Protein AF-A0A0L0LH20-F1 (afdb_monomer_lite)

Radius of gyration: 30.02 Å; chains: 1; bounding box: 72×71×84 Å

Sequence (945 aa):
MALTNNLKPQVDLPVWEWCRFAPTASVALSAFATADDGSARHIYYISASTFYRYDTYADSWQQLATPNVAPLTTLALRYTGYRGYHGRILSAGATSVQIGGLRGNTLNGKTIRILSGSGIGQDRVLTSTGETVHDMGVITGTTTLTLADSTKKWKFNQWSGYTVGITFGTDATQYKKILYNDTTTLYIGDANLQPHDPWNNQAFAAVAPYAVPVTTAGSQAHYQILSMSYSVAAWDTTPDYRSNYTTATGGLYLISSSASAPFFTLQYYDIIHDSWQTKTCNQGLLAAALGTDCTFERLAKTGTAFLSSTATAGAARTLTDTVQTMTVDRYSNYRLLITGGTGVGQSRRIICNTATVFTLNKAWDTNPDNTSTYEIWGDYDKAFLAGGAAGAMYQYSPSNDFWMQGSSFDDGVVANIAVKMNGWEALGVTTGARIAAGVTAVNATPTAGGTGYLVGDILTCSVGGTGARVIVTAIAPTGIVSTIELVASGTVTGFTTGTGKATTGGTGSGCTIEITSIGATCLITTASASWFKTGDSVTFSGCSDGAYNAAHTILGAGSTTTFDVATSAAGSMAASNSQSTTVIVDPTKSWTVNEHVGKLVHLSVAGTAPTAQIRWITANTATTLTVATIVAGVNGTSKYAIYDSKVFGTDNQFKPANQQNWGHASGGSTTTLADSSKSWVVNSWAGYKLRIESGTGFASGIISITSNTATTLTYTTQSFTPDATTHYEIADSWGLMTAASTTTVTETATKNWTVNMWAGKRIRISGGTSPGQEVSITSNTATVLTTATLTLPDTTSTYAILGIPARGAGTQLLWIWGNTDATTKGKYVLLPRGGASNSADLYDVTTARWLYGYFFSPQAETFTTGSMYAYDGVNTIYMQKDATGRVMAYDFSTNAITTLGTIPYGHSTAIIGNRMEIIETTDGLKYLYMMRHTGSEVWRMLIFF

Foldseek 3Di:
DQDPPPDDPPVDAWDWDFFAFFPDAFAQEKFWEDDQQQADQWIWIDHFFWIWIAGNVVSDIDTFDTALDTFDQFKAKYKALQFFDKFFWAFADQFKTKAQDDPDCLQAQWKKAWQWAWQHLDIKGWHFDDKDFPDKDFFQDDDLFKTFDPVFQDDWLPQARHKKWKQALVRDIAIAGFNIDDGTMTTQADLLCCQFCVNRRATHRCDPPDHTFDNDPPRTIMMTTMMTMTTIHGGPTIGGRLIMIGISQMKMWMKHADQDPVGIWIKMGRPSNSGIGTFADERQQAPGHFHLFKAKFFFGPDDDFLDKDFFAAWDFFKTFAPVFQDDKLLQQQWKKAFNDDWLHNDMFGFNIDDRTMTGGLGTRPTIDHRGTIMTIGHPRQWMKMDFRQDLFIKIAGPVRSDIDQFAFRDKAAFELKWKDFHTGHIFHWPWKFKAFWFQQDWDQAWLWQFFQFDFSKKKWQPPFAADWIKGQHDADPRRRGGGIATAARHDYYTDDFAHFRAIDTGRGHDTIITRHDIGIKIKIFTPDFASDAQQGWMAMFQFPDCQRRGIWGWRHNNGRGITMTGTPDPGITDGPDFFDQFKTFARVFQDDWQLLAQWKKWKFFTRRRTHIAIFGFHTDHRTMTTTHGDDTRDHRRIMMTTRHQAGQQFDFLDDDPQAAQKDFFAWFAQFKTFAPSHQHDWFQQAQWWKAFSDDWCRSQHIWGFHTDHRGMTGGPGGPTIGHRGGIMGIQQFKGFFPAWDQFKTFRDPTAAHDWFPLAQWKKAWCGAPSHNDIWGFHIDGRGMTGTHTDDTGDRRIIMGIHDDGHAANQKYWAQLQAEPPSSCHRQWIWIQRAPFAQFIWIQGSSVSHIDGPLGAPVNPATAYFQKAWEDVSYFWIWIDHHQAQWIWIQGNVVSYIDTSDGDPDGADHGHRYHFWYWRADPSGWIKIKGDGNSTRIIIIITDPD

pLDDT: mean 92.13, std 6.25, range [41.53, 98.62]

Structure (mmCIF, N/CA/C/O backbone):
data_AF-A0A0L0LH20-F1
#
_entry.id   AF-A0A0L0LH20-F1
#
loop_
_atom_site.group_PDB
_atom_site.id
_atom_site.type_symbol
_atom_site.label_atom_id
_atom_site.label_alt_id
_atom_site.label_comp_id
_atom_site.label_asym_id
_atom_site.label_entity_id
_atom_site.label_seq_id
_atom_site.pdbx_PDB_ins_code
_atom_site.Cartn_x
_atom_site.Cartn_y
_atom_site.Cartn_z
_atom_site.occupancy
_atom_site.B_iso_or_equiv
_atom_site.auth_seq_id
_atom_site.auth_comp_id
_atom_site.auth_asym_id
_atom_site.auth_atom_id
_atom_site.pdbx_PDB_model_num
ATOM 1 N N . MET A 1 1 ? 29.656 -22.292 18.994 1.00 41.53 1 MET A N 1
ATOM 2 C CA . MET A 1 1 ? 30.964 -22.756 18.485 1.00 41.53 1 MET A CA 1
ATOM 3 C C . MET A 1 1 ? 30.906 -22.561 16.982 1.00 41.53 1 MET A C 1
ATOM 5 O O . MET A 1 1 ? 29.973 -23.086 16.394 1.00 41.53 1 MET A O 1
ATOM 9 N N . ALA A 1 2 ? 31.766 -21.729 16.390 1.00 43.09 2 ALA A N 1
ATOM 10 C CA . ALA A 1 2 ? 31.794 -21.596 14.934 1.00 43.09 2 ALA A CA 1
ATOM 11 C C . ALA A 1 2 ? 32.262 -22.939 14.362 1.00 43.09 2 ALA A C 1
ATOM 13 O O . ALA A 1 2 ? 33.359 -23.394 14.684 1.00 43.09 2 ALA A O 1
ATOM 14 N N . LEU A 1 3 ? 31.387 -23.620 13.628 1.00 52.62 3 LEU A N 1
ATOM 15 C CA . LEU A 1 3 ? 31.713 -24.878 12.974 1.00 52.62 3 LEU A CA 1
ATOM 16 C C . LEU A 1 3 ? 32.497 -24.510 11.713 1.00 52.62 3 LEU A C 1
ATOM 18 O O . LEU A 1 3 ? 31.976 -23.842 10.826 1.00 52.62 3 LEU A O 1
ATOM 22 N N . THR A 1 4 ? 33.781 -24.858 11.663 1.00 62.38 4 THR A N 1
ATOM 23 C CA . THR A 1 4 ? 34.586 -24.640 10.458 1.00 62.38 4 THR A CA 1
ATOM 24 C C . THR A 1 4 ? 34.098 -25.601 9.380 1.00 62.38 4 THR A C 1
ATOM 26 O O . THR A 1 4 ? 34.187 -26.817 9.561 1.00 62.38 4 THR A O 1
ATOM 29 N N . ASN A 1 5 ? 33.587 -25.068 8.267 1.00 66.19 5 ASN A N 1
ATOM 30 C CA . ASN A 1 5 ? 33.241 -25.873 7.102 1.00 66.19 5 ASN A CA 1
ATOM 31 C C . ASN A 1 5 ? 34.510 -26.567 6.572 1.00 66.19 5 ASN A C 1
ATOM 33 O O . ASN A 1 5 ? 35.421 -25.919 6.057 1.00 66.19 5 ASN A O 1
ATOM 37 N N . ASN A 1 6 ? 34.574 -27.888 6.735 1.00 76.06 6 ASN A N 1
ATOM 38 C CA . ASN A 1 6 ? 35.697 -28.715 6.296 1.00 76.06 6 ASN A CA 1
ATOM 39 C C . ASN A 1 6 ? 35.443 -29.407 4.953 1.00 76.06 6 ASN A C 1
ATOM 41 O O . ASN A 1 6 ? 36.307 -30.171 4.516 1.00 76.06 6 ASN A O 1
ATOM 45 N N . LEU A 1 7 ? 34.297 -29.143 4.317 1.00 73.81 7 LEU A N 1
ATOM 46 C CA . LEU A 1 7 ? 33.928 -29.760 3.053 1.00 73.81 7 LEU A CA 1
ATOM 47 C C . LEU A 1 7 ? 34.969 -29.428 1.977 1.00 73.81 7 LEU A C 1
ATOM 49 O O . LEU A 1 7 ? 35.481 -28.304 1.901 1.00 73.81 7 LEU A O 1
ATOM 53 N N . LYS A 1 8 ? 35.322 -30.421 1.161 1.00 74.75 8 LYS A N 1
ATOM 54 C CA . LYS A 1 8 ? 36.336 -30.306 0.111 1.00 74.75 8 LYS A CA 1
ATOM 55 C C . LYS A 1 8 ? 35.695 -30.486 -1.265 1.00 74.75 8 LYS A C 1
ATOM 57 O O . LYS A 1 8 ? 35.028 -31.498 -1.486 1.00 74.75 8 LYS A O 1
ATOM 62 N N . PRO A 1 9 ? 35.942 -29.563 -2.220 1.00 68.44 9 PRO A N 1
ATOM 63 C CA . PRO A 1 9 ? 35.519 -29.744 -3.605 1.00 68.44 9 PRO A CA 1
ATOM 64 C C . PRO A 1 9 ? 35.945 -31.116 -4.142 1.00 68.44 9 PRO A C 1
ATOM 66 O O . PRO A 1 9 ? 37.032 -31.590 -3.817 1.00 68.44 9 PRO A O 1
ATOM 69 N N . GLN A 1 10 ? 35.096 -31.733 -4.968 1.00 71.56 10 GLN A N 1
ATOM 70 C CA . GLN A 1 10 ? 35.241 -33.092 -5.525 1.00 71.56 10 GLN A CA 1
ATOM 71 C C . GLN A 1 10 ? 35.118 -34.254 -4.525 1.00 71.56 10 GLN A C 1
ATOM 73 O O . GLN A 1 10 ? 34.737 -35.344 -4.947 1.00 71.56 10 GLN A O 1
ATOM 78 N N . VAL A 1 11 ? 35.421 -34.051 -3.239 1.00 79.38 11 VAL A N 1
ATOM 79 C CA . VAL A 1 11 ? 35.280 -35.086 -2.198 1.00 79.38 11 VAL A CA 1
ATOM 80 C C . VAL A 1 11 ? 33.849 -35.107 -1.677 1.00 79.38 11 VAL A C 1
ATOM 82 O O . VAL A 1 11 ? 33.208 -36.155 -1.666 1.00 79.38 11 VAL A O 1
ATOM 85 N N . ASP A 1 12 ? 33.339 -33.935 -1.308 1.00 76.38 12 ASP A N 1
ATOM 86 C CA . ASP A 1 12 ? 31.957 -33.740 -0.903 1.00 76.38 12 ASP A CA 1
ATOM 87 C C . ASP A 1 12 ? 31.170 -33.266 -2.127 1.00 76.38 12 ASP A C 1
ATOM 89 O O . ASP A 1 12 ? 31.408 -32.180 -2.663 1.00 76.38 12 ASP A O 1
ATOM 93 N N . LEU A 1 13 ? 30.280 -34.126 -2.628 1.00 76.44 13 LEU A N 1
ATOM 94 C CA . LEU A 1 13 ? 29.498 -33.862 -3.834 1.00 76.44 13 LEU A CA 1
ATOM 95 C C . LEU A 1 13 ? 28.078 -33.403 -3.479 1.00 76.44 13 LEU A C 1
ATOM 97 O O . LEU A 1 13 ? 27.484 -33.927 -2.534 1.00 76.44 13 LEU A O 1
ATOM 101 N N . PRO A 1 14 ? 27.490 -32.474 -4.252 1.00 78.12 14 PRO A N 1
ATOM 102 C CA . PRO A 1 14 ? 26.087 -32.112 -4.102 1.00 78.12 14 PRO A CA 1
ATOM 103 C C . PRO A 1 14 ? 25.209 -33.283 -4.549 1.00 78.12 14 PRO A C 1
ATOM 105 O O . PRO A 1 14 ? 25.172 -33.640 -5.726 1.00 78.12 14 PRO A O 1
ATOM 108 N N . VAL A 1 15 ? 24.520 -33.903 -3.590 1.00 87.81 15 VAL A N 1
ATOM 109 C CA . VAL A 1 15 ? 23.591 -35.016 -3.824 1.00 87.81 15 VAL A CA 1
ATOM 110 C C . VAL A 1 15 ? 22.188 -34.600 -3.396 1.00 87.81 15 VAL A C 1
ATOM 112 O O . VAL A 1 15 ? 22.007 -33.932 -2.379 1.00 87.81 15 VAL A O 1
ATOM 115 N N . TRP A 1 16 ? 21.189 -34.999 -4.184 1.00 91.25 16 TRP A N 1
ATOM 116 C CA . TRP A 1 16 ? 19.785 -34.813 -3.835 1.00 91.25 16 TRP A CA 1
ATOM 117 C C . TRP A 1 16 ? 19.363 -35.793 -2.739 1.00 91.25 16 TRP A C 1
ATOM 119 O O . TRP A 1 16 ? 19.392 -37.010 -2.928 1.00 91.25 16 TRP A O 1
ATOM 129 N N . GLU A 1 17 ? 18.919 -35.247 -1.616 1.00 93.12 17 GLU A N 1
ATOM 130 C CA . GLU A 1 17 ? 18.390 -35.977 -0.470 1.00 93.12 17 GLU A CA 1
ATOM 131 C C . GLU A 1 17 ? 16.865 -35.919 -0.455 1.00 93.12 17 GLU A C 1
ATOM 133 O O . GLU A 1 17 ? 16.260 -34.921 -0.850 1.00 93.12 17 GLU A O 1
ATOM 138 N N . TRP A 1 18 ? 16.236 -36.983 0.037 1.00 93.12 18 TRP A N 1
ATOM 139 C CA . TRP A 1 18 ? 14.794 -37.022 0.244 1.00 93.12 18 TRP A CA 1
ATOM 140 C C . TRP A 1 18 ? 14.378 -36.254 1.496 1.00 93.12 18 TRP A C 1
ATOM 142 O O . TRP A 1 18 ? 14.985 -36.402 2.554 1.00 93.12 18 TRP A O 1
ATOM 152 N N . CYS A 1 19 ? 13.288 -35.503 1.374 1.00 95.19 19 CYS A N 1
ATOM 153 C CA . CYS A 1 19 ? 12.557 -34.912 2.488 1.00 95.19 19 CYS A CA 1
ATOM 154 C C . CYS A 1 19 ? 11.201 -35.609 2.670 1.00 95.19 19 CYS A C 1
ATOM 156 O O . CYS A 1 19 ? 10.738 -36.357 1.799 1.00 95.19 19 CYS A O 1
ATOM 158 N N . ARG A 1 20 ? 10.518 -35.338 3.785 1.00 95.62 20 ARG A N 1
ATOM 159 C CA . ARG A 1 20 ? 9.153 -35.803 4.032 1.00 95.62 20 ARG A CA 1
ATOM 160 C C . ARG A 1 20 ? 8.215 -35.297 2.942 1.00 95.62 20 ARG A C 1
ATOM 162 O O . ARG A 1 20 ? 8.147 -34.106 2.641 1.00 95.62 20 ARG A O 1
ATOM 169 N N . PHE A 1 21 ? 7.427 -36.219 2.399 1.00 93.94 21 PHE A N 1
ATOM 170 C CA . PHE A 1 21 ? 6.508 -35.928 1.304 1.00 93.94 21 PHE A CA 1
ATOM 171 C C . PHE A 1 21 ? 5.425 -34.958 1.773 1.00 93.94 21 PHE A C 1
ATOM 173 O O . PHE A 1 21 ? 4.965 -35.039 2.916 1.00 93.94 21 PHE A O 1
ATOM 180 N N . ALA A 1 22 ? 5.013 -34.056 0.885 1.00 93.00 22 ALA A N 1
ATOM 181 C CA . ALA A 1 22 ? 3.930 -33.132 1.173 1.00 93.00 22 ALA A CA 1
ATOM 182 C C . ALA A 1 22 ? 2.626 -33.904 1.464 1.00 93.00 22 ALA A C 1
ATOM 184 O O . ALA A 1 22 ? 2.304 -34.852 0.744 1.00 93.00 22 ALA A O 1
ATOM 185 N N . PRO A 1 23 ? 1.845 -33.508 2.483 1.00 92.88 23 PRO A N 1
ATOM 186 C CA . PRO A 1 23 ? 0.663 -34.242 2.938 1.00 92.88 23 PRO A CA 1
ATOM 187 C C . PRO A 1 23 ? -0.578 -33.978 2.066 1.00 92.88 23 PRO A C 1
ATOM 189 O O . PRO A 1 23 ? -1.704 -34.029 2.557 1.00 92.88 23 PRO A O 1
ATOM 192 N N . THR A 1 24 ? -0.398 -33.653 0.784 1.00 87.69 24 THR A N 1
ATOM 193 C CA . THR A 1 24 ? -1.486 -33.322 -0.141 1.00 87.69 24 THR A CA 1
ATOM 194 C C . THR A 1 24 ? -1.328 -34.024 -1.479 1.00 87.69 24 THR A C 1
ATOM 196 O O . THR A 1 24 ? -0.227 -34.383 -1.899 1.00 87.69 24 THR A O 1
ATOM 199 N N . ALA A 1 25 ? -2.459 -34.232 -2.154 1.00 81.75 25 ALA A N 1
ATOM 200 C CA . ALA A 1 25 ? -2.469 -34.722 -3.524 1.00 81.75 25 ALA A CA 1
ATOM 201 C C . ALA A 1 25 ? -1.890 -33.673 -4.488 1.00 81.75 25 ALA A C 1
ATOM 203 O O . ALA A 1 25 ? -1.870 -32.476 -4.200 1.00 81.75 25 ALA A O 1
ATOM 204 N N . SER A 1 26 ? -1.451 -34.130 -5.661 1.00 79.94 26 SER A N 1
ATOM 205 C CA . SER A 1 26 ? -0.950 -33.236 -6.701 1.00 79.94 26 SER A CA 1
ATOM 206 C C . SER A 1 26 ? -2.050 -32.301 -7.215 1.00 79.94 26 SER A C 1
ATOM 208 O O . SER A 1 26 ? -3.171 -32.730 -7.489 1.00 79.94 26 SER A O 1
ATOM 210 N N . VAL A 1 27 ? -1.706 -31.023 -7.374 1.00 87.88 27 VAL A N 1
ATOM 211 C CA . VAL A 1 27 ? -2.591 -29.959 -7.864 1.00 87.88 27 VAL A CA 1
ATOM 212 C C . VAL A 1 27 ? -1.896 -29.149 -8.955 1.00 87.88 27 VAL A C 1
ATOM 214 O O . VAL A 1 27 ? -0.673 -29.083 -8.999 1.00 87.88 27 VAL A O 1
ATOM 217 N N . ALA A 1 28 ? -2.663 -28.478 -9.815 1.00 88.75 28 ALA A N 1
ATOM 218 C CA . ALA A 1 28 ? -2.108 -27.656 -10.896 1.00 88.75 28 ALA A CA 1
ATOM 219 C C . ALA A 1 28 ? -1.498 -26.319 -10.426 1.00 88.75 28 ALA A C 1
ATOM 221 O O . ALA A 1 28 ? -0.714 -25.723 -11.164 1.00 88.75 28 ALA A O 1
ATOM 222 N N . LEU A 1 29 ? -1.862 -25.849 -9.225 1.00 92.62 29 LEU A N 1
ATOM 223 C CA . LEU A 1 29 ? -1.445 -24.565 -8.658 1.00 92.62 29 LEU A CA 1
ATOM 224 C C . LEU A 1 29 ? -0.810 -24.786 -7.287 1.00 92.62 29 LEU A C 1
ATOM 226 O O . LEU A 1 29 ? -1.507 -25.139 -6.331 1.00 92.62 29 LEU A O 1
ATOM 230 N N . SER A 1 30 ? 0.499 -24.576 -7.175 1.00 93.94 30 SER A N 1
ATOM 231 C CA . SER A 1 30 ? 1.174 -24.662 -5.878 1.00 93.94 30 SER A CA 1
ATOM 232 C C . SER A 1 30 ? 2.500 -23.908 -5.848 1.00 93.94 30 SER A C 1
ATOM 234 O O . SER A 1 30 ? 3.179 -23.803 -6.866 1.00 93.94 30 SER A O 1
ATOM 236 N N . ALA A 1 31 ? 2.875 -23.375 -4.683 1.00 94.88 31 ALA A N 1
ATOM 237 C CA . ALA A 1 31 ? 4.133 -22.646 -4.518 1.00 94.88 31 ALA A CA 1
ATOM 238 C C . ALA A 1 31 ? 4.737 -22.802 -3.127 1.00 94.88 31 ALA A C 1
ATOM 240 O O . ALA A 1 31 ? 4.026 -23.008 -2.140 1.00 94.88 31 ALA A O 1
ATOM 241 N N . PHE A 1 32 ? 6.056 -22.650 -3.088 1.00 95.69 32 PHE A N 1
ATOM 242 C CA . PHE A 1 32 ? 6.844 -22.428 -1.894 1.00 95.69 32 PHE A CA 1
ATOM 243 C C . PHE A 1 32 ? 7.118 -20.942 -1.670 1.00 95.69 32 PHE A C 1
ATOM 245 O O . PHE A 1 32 ? 6.997 -20.122 -2.580 1.00 95.69 32 PHE A O 1
ATOM 252 N N . ALA A 1 33 ? 7.455 -20.616 -0.425 1.00 95.19 33 ALA A N 1
ATOM 253 C CA . ALA A 1 33 ? 8.088 -19.363 -0.051 1.00 95.19 33 ALA A CA 1
ATOM 254 C C . ALA A 1 33 ? 8.866 -19.534 1.260 1.00 95.19 33 ALA A C 1
ATOM 256 O O . ALA A 1 33 ? 8.417 -20.226 2.179 1.00 95.19 33 ALA A O 1
ATOM 257 N N . THR A 1 34 ? 9.997 -18.845 1.370 1.00 94.31 34 THR A N 1
ATOM 258 C CA . THR A 1 34 ? 10.797 -18.723 2.596 1.00 94.31 34 THR A CA 1
ATOM 259 C C . THR A 1 34 ? 11.465 -17.343 2.662 1.00 94.31 34 THR A C 1
ATOM 261 O O . THR A 1 34 ? 11.226 -16.507 1.790 1.00 94.31 34 THR A O 1
ATOM 264 N N . ALA A 1 35 ? 12.237 -17.062 3.715 1.00 90.81 35 ALA A N 1
ATOM 265 C CA . ALA A 1 35 ? 12.988 -15.815 3.844 1.00 90.81 35 ALA A CA 1
ATOM 266 C C . ALA A 1 35 ? 13.986 -15.613 2.696 1.00 90.81 35 ALA A C 1
ATOM 268 O O . ALA A 1 35 ? 14.621 -16.564 2.256 1.00 90.81 35 ALA A O 1
ATOM 269 N N . ASP A 1 36 ? 14.139 -14.365 2.236 1.00 85.69 36 ASP A N 1
ATOM 270 C CA . ASP A 1 36 ? 14.944 -14.047 1.040 1.00 85.69 36 ASP A CA 1
ATOM 271 C C . ASP A 1 36 ? 16.440 -14.322 1.230 1.00 85.69 36 ASP A C 1
ATOM 273 O O . ASP A 1 36 ? 17.169 -14.474 0.257 1.00 85.69 36 ASP A O 1
ATOM 277 N N . ASP A 1 37 ? 16.901 -14.322 2.479 1.00 83.75 37 ASP A N 1
ATOM 278 C CA . ASP A 1 37 ? 18.267 -14.649 2.886 1.00 83.75 37 ASP A CA 1
ATOM 279 C C . ASP A 1 37 ? 18.418 -16.124 3.294 1.00 83.75 37 ASP A C 1
ATOM 281 O O . ASP A 1 37 ? 19.467 -16.525 3.780 1.00 83.75 37 ASP A O 1
ATOM 285 N N . GLY A 1 38 ? 17.362 -16.930 3.150 1.00 85.88 38 GLY A N 1
ATOM 286 C CA . GLY A 1 38 ? 17.336 -18.329 3.566 1.00 85.88 38 GLY A CA 1
ATOM 287 C C . GLY A 1 38 ? 17.327 -18.547 5.083 1.00 85.88 38 GLY A C 1
ATOM 288 O O . GLY A 1 38 ? 17.258 -19.694 5.511 1.00 85.88 38 GLY A O 1
ATOM 289 N N . SER A 1 39 ? 17.337 -17.496 5.910 1.00 87.38 39 SER A N 1
ATOM 290 C CA . SER A 1 39 ? 17.505 -17.602 7.372 1.00 87.38 39 SER A CA 1
ATOM 291 C C . SER A 1 39 ? 16.315 -18.231 8.109 1.00 87.38 39 SER A C 1
ATOM 293 O O . SER A 1 39 ? 16.407 -18.592 9.288 1.00 87.38 39 SER A O 1
ATOM 295 N N . ALA A 1 40 ? 15.159 -18.345 7.451 1.00 86.00 40 ALA A N 1
ATOM 296 C CA . ALA A 1 40 ? 13.963 -18.902 8.062 1.00 86.00 40 ALA A CA 1
ATOM 297 C C . ALA A 1 40 ? 14.033 -20.431 8.149 1.00 86.00 40 ALA A C 1
ATOM 299 O O . ALA A 1 40 ? 14.237 -21.126 7.164 1.00 86.00 40 ALA A O 1
ATOM 300 N N . ARG A 1 41 ? 13.705 -20.970 9.328 1.00 90.12 41 ARG A N 1
ATOM 301 C CA . ARG A 1 41 ? 13.588 -22.421 9.567 1.00 90.12 41 ARG A CA 1
ATOM 302 C C . ARG A 1 41 ? 12.503 -23.114 8.728 1.00 90.12 41 ARG A C 1
ATOM 304 O O . ARG A 1 41 ? 12.563 -24.328 8.544 1.00 90.12 41 ARG A O 1
ATOM 311 N N . HIS A 1 42 ? 11.480 -22.388 8.283 1.00 94.69 42 HIS A N 1
ATOM 312 C CA . HIS A 1 42 ? 10.292 -22.987 7.672 1.00 94.69 42 HIS A CA 1
ATOM 313 C C . HIS A 1 42 ? 10.163 -22.619 6.200 1.00 94.69 42 HIS A C 1
ATOM 315 O O . HIS A 1 42 ? 10.309 -21.452 5.847 1.00 94.69 42 HIS A O 1
ATOM 321 N N . ILE A 1 43 ? 9.766 -23.597 5.385 1.00 96.56 43 ILE A N 1
ATOM 322 C CA . ILE A 1 43 ? 9.261 -23.364 4.030 1.00 96.56 43 ILE A CA 1
ATOM 323 C C . ILE A 1 43 ? 7.737 -23.392 4.098 1.00 96.56 43 ILE A C 1
ATOM 325 O O . ILE A 1 43 ? 7.148 -24.348 4.599 1.00 96.56 43 ILE A O 1
ATOM 329 N N . TYR A 1 44 ? 7.083 -22.355 3.597 1.00 96.94 44 TYR 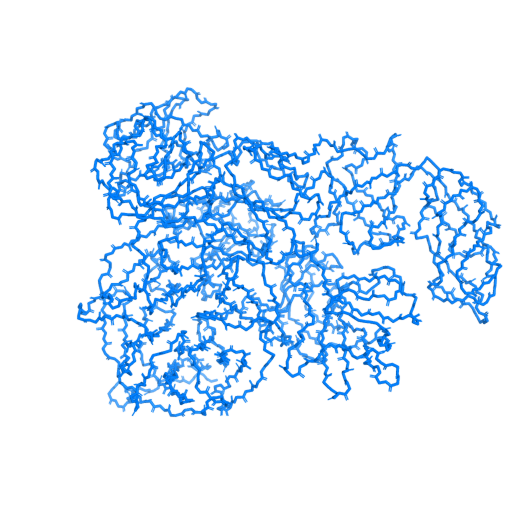A N 1
ATOM 330 C CA . TYR A 1 44 ? 5.628 -22.314 3.497 1.00 96.94 44 TYR A CA 1
ATOM 331 C C . TYR A 1 44 ? 5.189 -22.882 2.160 1.00 96.94 44 TYR A C 1
ATOM 333 O O . TYR A 1 44 ? 5.805 -22.591 1.140 1.00 96.94 44 TYR A O 1
ATOM 341 N N . TYR A 1 45 ? 4.119 -23.669 2.162 1.00 96.00 45 TYR A N 1
ATOM 342 C CA . TYR A 1 45 ? 3.614 -24.364 0.988 1.00 96.00 45 TYR A CA 1
ATOM 343 C C . TYR A 1 45 ? 2.118 -24.145 0.843 1.00 96.00 45 TYR A C 1
ATOM 345 O O . TYR A 1 45 ? 1.339 -24.499 1.730 1.00 96.00 45 TYR A O 1
ATOM 353 N N . ILE A 1 46 ? 1.721 -23.599 -0.301 1.00 94.69 46 ILE A N 1
ATOM 354 C CA . ILE A 1 46 ? 0.322 -23.544 -0.711 1.00 94.69 46 ILE A CA 1
ATOM 355 C C . ILE A 1 46 ? 0.060 -24.574 -1.808 1.00 94.69 46 ILE A C 1
ATOM 357 O O . ILE A 1 46 ? 0.801 -24.650 -2.789 1.00 94.69 46 ILE A O 1
ATOM 361 N N . SER A 1 47 ? -1.007 -25.351 -1.638 1.00 92.56 47 SER A N 1
ATOM 362 C CA . SER A 1 47 ? -1.488 -26.359 -2.583 1.00 92.56 47 SER A CA 1
ATOM 363 C C . SER A 1 47 ? -2.974 -26.126 -2.830 1.00 92.56 47 SER A C 1
ATOM 365 O O . SER A 1 47 ? -3.813 -26.455 -1.985 1.00 92.56 47 SER A O 1
ATOM 367 N N . ALA A 1 48 ? -3.297 -25.489 -3.961 1.00 88.81 48 ALA A N 1
ATOM 368 C CA . ALA A 1 48 ? -4.617 -24.917 -4.216 1.00 88.81 48 ALA A CA 1
ATOM 369 C C . ALA A 1 48 ? -5.099 -24.082 -3.009 1.00 88.81 48 ALA A C 1
ATOM 371 O O . ALA A 1 48 ? -4.495 -23.060 -2.700 1.00 88.81 48 ALA A O 1
ATOM 372 N N . SER A 1 49 ? -6.150 -24.508 -2.304 1.00 87.81 49 SER A N 1
ATOM 373 C CA . SER A 1 49 ? -6.685 -23.820 -1.120 1.00 87.81 49 SER A CA 1
ATOM 374 C C . SER A 1 49 ? -6.022 -24.218 0.203 1.00 87.81 49 SER A C 1
ATOM 376 O O . SER A 1 49 ? -6.236 -23.551 1.210 1.00 87.81 49 SER A O 1
ATOM 378 N N . THR A 1 50 ? -5.243 -25.299 0.238 1.00 91.44 50 THR A N 1
ATOM 379 C CA . THR A 1 50 ? -4.635 -25.812 1.475 1.00 91.44 50 THR A CA 1
ATOM 380 C C . THR A 1 50 ? -3.267 -25.182 1.725 1.00 91.44 50 THR A C 1
ATOM 382 O O . THR A 1 50 ? -2.505 -24.953 0.784 1.00 91.44 50 THR A O 1
ATOM 385 N N . PHE A 1 51 ? -2.951 -24.888 2.989 1.00 94.06 51 PHE A N 1
ATOM 386 C CA . PHE A 1 51 ? -1.729 -24.182 3.369 1.00 94.06 51 PHE A CA 1
ATOM 387 C C . PHE A 1 51 ? -0.992 -24.904 4.495 1.00 94.06 51 PHE A C 1
ATOM 389 O O . PHE A 1 51 ? -1.597 -25.345 5.474 1.00 94.06 51 PHE A O 1
ATOM 396 N N . TYR A 1 52 ? 0.322 -25.034 4.340 1.00 95.12 52 TYR A N 1
ATOM 397 C CA . TYR A 1 52 ? 1.190 -25.765 5.251 1.00 95.12 52 TYR A CA 1
ATOM 398 C C . TYR A 1 52 ? 2.488 -25.004 5.489 1.00 95.12 52 TYR A C 1
ATOM 400 O O . TYR A 1 52 ? 2.919 -24.186 4.674 1.00 95.12 52 TYR A O 1
ATOM 408 N N . ARG A 1 53 ? 3.164 -25.354 6.578 1.00 95.88 53 ARG A N 1
ATOM 409 C CA . ARG A 1 53 ? 4.598 -25.121 6.739 1.00 95.88 53 ARG A CA 1
ATOM 410 C C . ARG A 1 53 ? 5.335 -26.446 6.846 1.00 95.88 53 ARG A C 1
ATOM 412 O O . ARG A 1 53 ? 4.860 -27.372 7.502 1.00 95.88 53 ARG A O 1
ATOM 419 N N . TYR A 1 54 ? 6.498 -26.498 6.224 1.00 97.12 54 TYR A N 1
ATOM 420 C CA . TYR A 1 54 ? 7.483 -27.551 6.364 1.00 97.12 54 TYR A CA 1
ATOM 421 C C . TYR A 1 54 ? 8.582 -27.082 7.313 1.00 97.12 54 TYR A C 1
ATOM 423 O O . TYR A 1 54 ? 9.174 -26.019 7.114 1.00 97.12 54 TYR A O 1
ATOM 431 N N . ASP A 1 55 ? 8.832 -27.859 8.358 1.00 96.00 55 ASP A N 1
ATOM 432 C CA . ASP A 1 55 ? 9.920 -27.631 9.298 1.00 96.00 55 ASP A CA 1
ATOM 433 C C . ASP A 1 55 ? 11.187 -28.328 8.799 1.00 96.00 55 ASP A C 1
ATOM 435 O O . ASP A 1 55 ? 11.282 -29.556 8.825 1.00 96.00 55 ASP A O 1
ATOM 439 N N . THR A 1 56 ? 12.174 -27.535 8.377 1.00 93.62 56 THR A N 1
ATOM 440 C CA . THR A 1 56 ? 13.439 -28.053 7.833 1.00 93.62 56 THR A CA 1
ATOM 441 C C . THR A 1 56 ? 14.301 -28.765 8.875 1.00 93.62 56 THR A C 1
ATOM 443 O O . THR A 1 56 ? 15.205 -29.510 8.503 1.00 93.62 56 THR A O 1
ATOM 446 N N . TYR A 1 57 ? 14.032 -28.564 10.171 1.00 92.00 57 TYR A N 1
ATOM 447 C CA . TYR A 1 57 ? 14.791 -29.192 11.255 1.00 92.00 57 TYR A CA 1
ATOM 448 C C . TYR A 1 57 ? 14.170 -30.524 11.659 1.00 92.00 57 TYR A C 1
ATOM 450 O O . TYR A 1 57 ? 14.882 -31.488 11.920 1.00 92.00 57 TYR A O 1
ATOM 458 N N . ALA A 1 58 ? 12.839 -30.564 11.740 1.00 94.00 58 ALA A N 1
ATOM 459 C CA . ALA A 1 58 ? 12.103 -31.747 12.173 1.00 94.00 58 ALA A CA 1
ATOM 460 C C . ALA A 1 58 ? 11.691 -32.672 11.017 1.00 94.00 58 ALA A C 1
ATOM 462 O O . ALA A 1 58 ? 11.146 -33.740 11.287 1.00 94.00 58 ALA A O 1
ATOM 463 N N . ASP A 1 59 ? 11.899 -32.261 9.760 1.00 94.19 59 ASP A N 1
ATOM 464 C CA . ASP A 1 59 ? 11.455 -32.987 8.561 1.00 94.19 59 ASP A CA 1
ATOM 465 C C . ASP A 1 59 ? 9.962 -33.372 8.647 1.00 94.19 59 ASP A C 1
ATOM 467 O O . ASP A 1 59 ? 9.542 -34.536 8.577 1.00 94.19 59 ASP A O 1
ATOM 471 N N . SER A 1 60 ? 9.127 -32.364 8.915 1.00 96.06 60 SER A N 1
ATOM 472 C CA . SER A 1 60 ? 7.701 -32.564 9.179 1.00 96.06 60 SER A CA 1
ATOM 473 C C . SER A 1 60 ? 6.837 -31.424 8.655 1.00 96.06 60 SER A C 1
ATOM 475 O O . SER A 1 60 ? 7.290 -30.293 8.476 1.00 96.06 60 SER A O 1
ATOM 477 N N . TRP A 1 61 ? 5.569 -31.745 8.406 1.00 96.12 61 TRP A N 1
ATOM 478 C CA . TRP A 1 61 ? 4.570 -30.818 7.895 1.00 96.12 61 TRP A CA 1
ATOM 479 C C . TRP A 1 61 ? 3.555 -30.468 8.973 1.00 96.12 61 TRP A C 1
ATOM 481 O O . TRP A 1 61 ? 3.067 -31.342 9.688 1.00 96.12 61 TRP A O 1
ATOM 491 N N . GLN A 1 62 ? 3.182 -29.195 9.025 1.00 94.81 62 GLN A N 1
ATOM 492 C CA . GLN A 1 62 ? 2.081 -28.707 9.840 1.00 94.81 62 GLN A CA 1
ATOM 493 C C . GLN A 1 62 ? 1.101 -27.936 8.962 1.00 94.81 62 GLN A C 1
ATOM 495 O O . GLN A 1 62 ? 1.501 -27.032 8.227 1.00 94.81 62 GLN A O 1
ATOM 500 N N . GLN A 1 63 ? -0.180 -28.286 9.056 1.00 92.25 63 GLN A N 1
ATOM 501 C CA . GLN A 1 63 ? -1.250 -27.530 8.416 1.00 92.25 63 GLN A CA 1
ATOM 502 C C . GLN A 1 63 ? -1.475 -26.204 9.148 1.00 92.25 63 GLN A C 1
ATOM 504 O O . GLN A 1 63 ? -1.430 -26.153 10.377 1.00 92.25 63 GLN A O 1
ATOM 509 N N . LEU A 1 64 ? -1.697 -25.149 8.372 1.00 91.62 64 LEU A N 1
ATOM 510 C CA . LEU A 1 64 ? -1.960 -23.787 8.825 1.00 91.62 64 LEU A CA 1
ATOM 511 C C . LEU A 1 64 ? -3.348 -23.342 8.350 1.00 91.62 64 LEU A C 1
ATOM 513 O O . LEU A 1 64 ? -4.011 -24.051 7.582 1.00 91.62 64 LEU A O 1
ATOM 517 N N . ALA A 1 65 ? -3.783 -22.157 8.772 1.00 88.12 65 ALA A N 1
ATOM 518 C CA . ALA A 1 65 ? -5.006 -21.554 8.268 1.00 88.12 65 ALA A CA 1
ATOM 519 C C . ALA A 1 65 ? -4.959 -21.407 6.739 1.00 88.12 65 ALA A C 1
ATOM 521 O O . ALA A 1 65 ? -3.961 -20.978 6.153 1.00 88.12 65 ALA A O 1
ATOM 522 N N . THR A 1 66 ? -6.061 -21.750 6.078 1.00 88.25 66 THR A N 1
ATOM 523 C CA . THR A 1 66 ? -6.201 -21.619 4.625 1.00 88.25 66 THR A CA 1
ATOM 524 C C . THR A 1 66 ? -6.536 -20.179 4.226 1.00 88.25 66 THR A C 1
ATOM 526 O O . THR A 1 66 ? -7.197 -19.484 5.003 1.00 88.25 66 THR A O 1
ATOM 529 N N . PRO A 1 67 ? -6.150 -19.722 3.019 1.00 90.62 67 PRO A N 1
ATOM 530 C CA . PRO A 1 67 ? -6.514 -18.397 2.521 1.00 90.62 67 PRO A CA 1
ATOM 531 C C . PRO A 1 67 ? -8.028 -18.163 2.495 1.00 90.62 67 PRO A C 1
ATOM 533 O O . PRO A 1 67 ? -8.800 -19.081 2.214 1.00 90.62 67 PRO A O 1
ATOM 536 N N . ASN A 1 68 ? -8.452 -16.917 2.717 1.00 86.94 68 ASN A N 1
ATOM 537 C CA . ASN A 1 68 ? -9.864 -16.519 2.642 1.00 86.94 68 ASN A CA 1
ATOM 538 C C . ASN A 1 68 ? -10.428 -16.684 1.223 1.00 86.94 68 ASN A C 1
ATOM 540 O O . ASN A 1 68 ? -11.607 -16.984 1.056 1.00 86.94 68 ASN A O 1
ATOM 544 N N . VAL A 1 69 ? -9.585 -16.476 0.208 1.00 89.12 69 VAL A N 1
ATOM 545 C CA . VAL A 1 69 ? -9.906 -16.676 -1.208 1.00 89.12 69 VAL A CA 1
ATOM 546 C C . VAL A 1 69 ? -8.964 -17.730 -1.778 1.00 89.12 69 VAL A C 1
ATOM 548 O O . VAL A 1 69 ? -7.743 -17.566 -1.741 1.00 89.12 69 VAL A O 1
ATOM 551 N N . ALA A 1 70 ? -9.519 -18.818 -2.308 1.00 90.88 70 ALA A N 1
ATOM 552 C CA . ALA A 1 70 ? -8.725 -19.873 -2.926 1.00 90.88 70 ALA A CA 1
ATOM 553 C C . ALA A 1 70 ? -8.027 -19.364 -4.207 1.00 90.88 70 ALA A C 1
ATOM 555 O O . ALA A 1 70 ? -8.666 -18.675 -5.007 1.00 90.88 70 ALA A O 1
ATOM 556 N N . PRO A 1 71 ? -6.748 -19.715 -4.435 1.00 93.31 71 PRO A N 1
ATOM 557 C CA . PRO A 1 71 ? -6.065 -19.422 -5.686 1.00 93.31 71 PRO A CA 1
ATOM 558 C C . PRO A 1 71 ? -6.766 -19.991 -6.927 1.00 93.31 71 PRO A C 1
ATOM 560 O O . PRO A 1 71 ? -7.312 -21.094 -6.901 1.00 93.31 71 PRO A O 1
ATOM 563 N N . LEU A 1 72 ? -6.674 -19.260 -8.037 1.00 93.75 72 LEU A N 1
ATOM 564 C CA . LEU A 1 72 ? -7.282 -19.559 -9.331 1.00 93.75 72 LEU A CA 1
ATOM 565 C C . LEU A 1 72 ? -6.313 -19.186 -10.462 1.00 93.75 72 LEU A C 1
ATOM 567 O O . LEU A 1 72 ? -5.738 -18.099 -10.426 1.00 93.75 72 LEU A O 1
ATOM 571 N N . THR A 1 73 ? -6.187 -20.037 -11.491 1.00 93.62 73 THR A N 1
ATOM 572 C CA . THR A 1 73 ? -5.362 -19.901 -12.726 1.00 93.62 73 THR A CA 1
ATOM 573 C C . THR A 1 73 ? -3.850 -19.769 -12.528 1.00 93.62 73 THR A C 1
ATOM 575 O O . THR A 1 73 ? -3.070 -20.348 -13.278 1.00 93.62 73 THR A O 1
ATOM 578 N N . THR A 1 74 ? -3.422 -19.006 -11.534 1.00 93.31 74 THR A N 1
ATOM 579 C CA . THR A 1 74 ? -2.042 -18.639 -11.258 1.00 93.31 74 THR A CA 1
ATOM 580 C C . THR A 1 74 ? -1.904 -18.314 -9.782 1.00 93.31 74 THR A C 1
ATOM 582 O O . THR A 1 74 ? -2.873 -17.903 -9.139 1.00 93.31 74 THR A O 1
ATOM 585 N N . LEU A 1 75 ? -0.702 -18.485 -9.241 1.00 93.69 75 LEU A N 1
ATOM 586 C CA . LEU A 1 75 ? -0.383 -17.983 -7.917 1.00 93.69 75 LEU A CA 1
ATOM 587 C C . LEU A 1 75 ? 1.083 -17.588 -7.807 1.00 93.69 75 LEU A C 1
ATOM 589 O O . LEU A 1 75 ? 1.955 -18.189 -8.435 1.00 93.69 75 LEU A O 1
ATOM 593 N N . ALA A 1 76 ? 1.344 -16.593 -6.967 1.00 93.88 76 ALA A N 1
ATOM 594 C CA . ALA A 1 76 ? 2.685 -16.224 -6.544 1.00 93.88 76 ALA A CA 1
ATOM 595 C C . ALA A 1 76 ? 2.683 -15.999 -5.031 1.00 93.88 76 ALA A C 1
ATOM 597 O O . ALA A 1 76 ? 1.861 -15.239 -4.513 1.00 93.88 76 ALA A O 1
ATOM 598 N N . LEU A 1 77 ? 3.599 -16.678 -4.339 1.00 94.56 77 LEU A N 1
ATOM 599 C CA . LEU A 1 77 ? 3.760 -16.618 -2.892 1.00 94.56 77 LEU A CA 1
ATOM 600 C C . LEU A 1 77 ? 5.115 -15.977 -2.569 1.00 94.56 77 LEU A C 1
ATOM 602 O O . LEU A 1 77 ? 6.139 -16.364 -3.136 1.00 94.56 77 LEU A O 1
ATOM 606 N N . ARG A 1 78 ? 5.130 -14.987 -1.674 1.00 94.00 78 ARG A N 1
ATOM 607 C CA . ARG A 1 78 ? 6.363 -14.328 -1.213 1.00 94.00 78 ARG A CA 1
ATOM 608 C C . ARG A 1 78 ? 6.320 -14.110 0.289 1.00 94.00 78 ARG A C 1
ATOM 610 O O . ARG A 1 78 ? 5.392 -13.483 0.787 1.00 94.00 78 ARG A O 1
ATOM 617 N N . TYR A 1 79 ? 7.333 -14.598 1.003 1.00 93.44 79 TYR A N 1
ATOM 618 C CA . TYR A 1 79 ? 7.546 -14.329 2.434 1.00 93.44 79 TYR A CA 1
ATOM 619 C C . TYR A 1 79 ? 7.742 -12.831 2.689 1.00 93.44 79 TYR A C 1
ATOM 621 O O . TYR A 1 79 ? 7.881 -12.114 1.723 1.00 93.44 79 TYR A O 1
ATOM 629 N N . THR A 1 80 ? 7.774 -12.329 3.924 1.00 91.00 80 THR A N 1
ATOM 630 C CA . THR A 1 80 ? 8.395 -11.058 4.337 1.00 91.00 80 THR A CA 1
ATOM 631 C C . THR A 1 80 ? 8.759 -11.112 5.815 1.00 91.00 80 THR A C 1
ATOM 633 O O . THR A 1 80 ? 7.914 -11.463 6.624 1.00 91.00 80 THR A O 1
ATOM 636 N N . GLY A 1 81 ? 9.997 -10.762 6.184 1.00 87.00 81 GLY A N 1
ATOM 637 C CA . GLY A 1 81 ? 10.441 -10.738 7.591 1.00 87.00 81 GLY A CA 1
ATOM 638 C C . GLY A 1 81 ? 10.207 -9.397 8.296 1.00 87.00 81 GLY A C 1
ATOM 639 O O . GLY A 1 81 ? 10.201 -9.315 9.520 1.00 87.00 81 GLY A O 1
ATOM 640 N N . TYR A 1 82 ? 9.980 -8.330 7.525 1.00 82.56 82 TYR A N 1
ATOM 641 C CA . TYR A 1 82 ? 9.859 -6.960 8.039 1.00 82.56 82 TYR A CA 1
ATOM 642 C C . TYR A 1 82 ? 8.494 -6.666 8.689 1.00 82.56 82 TYR A C 1
ATOM 644 O O . TYR A 1 82 ? 8.333 -5.665 9.384 1.00 82.56 82 TYR A O 1
ATOM 652 N N . ARG A 1 83 ? 7.493 -7.516 8.441 1.00 86.50 83 ARG A N 1
ATOM 653 C CA . ARG A 1 83 ? 6.113 -7.355 8.915 1.00 86.50 83 ARG A CA 1
ATOM 654 C C . ARG A 1 83 ? 5.653 -8.605 9.645 1.00 86.50 83 ARG A C 1
ATOM 656 O O . ARG A 1 83 ? 6.245 -9.661 9.476 1.00 86.50 83 ARG A O 1
ATOM 663 N N . GLY A 1 84 ? 4.591 -8.480 10.428 1.00 89.94 84 GLY A N 1
ATOM 664 C CA . GLY A 1 84 ? 4.009 -9.586 11.179 1.00 89.94 84 GLY A CA 1
ATOM 665 C C . GLY A 1 84 ? 2.699 -9.157 11.819 1.00 89.94 84 GLY A C 1
ATOM 666 O O . GLY A 1 84 ? 1.866 -8.535 11.156 1.00 89.94 84 GLY A O 1
ATOM 667 N N . TYR A 1 85 ? 2.552 -9.418 13.113 1.00 91.81 85 TYR A N 1
ATOM 668 C CA . TYR A 1 85 ? 1.383 -8.994 13.881 1.00 91.81 85 TYR A CA 1
ATOM 669 C C . TYR A 1 85 ? 1.331 -7.483 14.087 1.00 91.81 85 TYR A C 1
ATOM 671 O O . TYR A 1 85 ? 2.239 -6.912 14.690 1.00 91.81 85 TYR A O 1
ATOM 679 N N . HIS A 1 86 ? 0.257 -6.863 13.596 1.00 92.00 86 HIS A N 1
ATOM 680 C CA . HIS A 1 86 ? -0.042 -5.436 13.750 1.00 92.00 86 HIS A CA 1
ATOM 681 C C . HIS A 1 86 ? -1.077 -5.206 14.849 1.00 92.00 86 HIS A C 1
ATOM 683 O O . HIS A 1 86 ? -1.902 -6.078 15.113 1.00 92.00 86 HIS A O 1
ATOM 689 N N . GLY A 1 87 ? -1.095 -4.022 15.442 1.00 91.31 87 GLY A N 1
ATOM 690 C CA . GLY A 1 87 ? -2.148 -3.654 16.376 1.00 91.31 87 GLY A CA 1
ATOM 691 C C . GLY A 1 87 ? -1.974 -2.249 16.922 1.00 91.31 87 GLY A C 1
ATOM 692 O O . GLY A 1 87 ? -1.101 -1.493 16.489 1.00 91.31 87 GLY A O 1
ATOM 693 N N . ARG A 1 88 ? -2.816 -1.925 17.898 1.00 90.50 88 ARG A N 1
ATOM 694 C CA . ARG A 1 88 ? -2.772 -0.668 18.642 1.00 90.50 88 ARG A CA 1
ATOM 695 C C . ARG A 1 88 ? -2.236 -0.927 20.035 1.00 90.50 88 ARG A C 1
ATOM 697 O O . ARG A 1 88 ? -2.542 -1.955 20.644 1.00 90.50 88 ARG A O 1
ATOM 704 N N . ILE A 1 89 ? -1.442 0.007 20.534 1.00 94.19 89 ILE A N 1
ATOM 705 C CA . ILE A 1 89 ? -1.097 0.026 21.950 1.00 94.19 89 ILE A CA 1
ATOM 706 C C . ILE A 1 89 ? -2.384 0.280 22.743 1.00 94.19 89 ILE A C 1
ATOM 708 O O . ILE A 1 89 ? -3.230 1.066 22.329 1.00 94.19 89 ILE A O 1
ATOM 712 N N . LEU A 1 90 ? -2.562 -0.420 23.862 1.00 94.81 90 LEU A N 1
ATOM 713 C CA . LEU A 1 90 ? -3.683 -0.188 24.778 1.00 94.81 90 LEU A CA 1
ATOM 714 C C . LEU A 1 90 ? -3.262 0.766 25.895 1.00 94.81 90 LEU A C 1
ATOM 716 O O . LEU A 1 90 ? -3.991 1.688 26.251 1.00 94.81 90 LEU A O 1
ATOM 720 N N . SER A 1 91 ? -2.061 0.548 26.429 1.00 94.88 91 SER A N 1
ATOM 721 C CA . SER A 1 91 ? -1.395 1.406 27.405 1.00 94.88 91 SER A CA 1
ATOM 722 C C . SER A 1 91 ? 0.106 1.091 27.435 1.00 94.88 91 SER A C 1
ATOM 724 O O . SER A 1 91 ? 0.534 0.025 26.981 1.00 94.88 91 SER A O 1
ATOM 726 N N . ALA A 1 92 ? 0.922 2.001 27.965 1.00 97.12 92 ALA A N 1
ATOM 727 C CA . ALA A 1 92 ? 2.326 1.726 28.251 1.00 97.12 92 ALA A CA 1
ATOM 728 C C . ALA A 1 92 ? 2.810 2.533 29.461 1.00 97.12 92 ALA A C 1
ATOM 730 O O . ALA A 1 92 ? 2.320 3.629 29.736 1.00 97.12 92 ALA A O 1
ATOM 731 N N . GLY A 1 93 ? 3.782 1.973 30.177 1.00 96.94 93 GLY A N 1
ATOM 732 C CA . GLY A 1 93 ? 4.602 2.678 31.158 1.00 96.94 93 GLY A CA 1
ATOM 733 C C . GLY A 1 93 ? 6.028 2.838 30.636 1.00 96.94 93 GLY A C 1
ATOM 734 O O . GLY A 1 93 ? 6.336 2.423 29.523 1.00 96.94 93 GLY A O 1
ATOM 735 N N . ALA A 1 94 ? 6.933 3.387 31.449 1.00 96.56 94 ALA A N 1
ATOM 736 C CA . ALA A 1 94 ? 8.326 3.589 31.036 1.00 96.56 94 ALA A CA 1
ATOM 737 C C . ALA A 1 94 ? 9.025 2.285 30.594 1.00 96.56 94 ALA A C 1
ATOM 739 O O . ALA A 1 94 ? 9.811 2.314 29.655 1.00 96.56 94 ALA A O 1
ATOM 740 N N . THR A 1 95 ? 8.719 1.151 31.237 1.00 97.44 95 THR A N 1
ATOM 741 C CA . THR A 1 95 ? 9.336 -0.175 31.003 1.00 97.44 95 THR A CA 1
ATOM 742 C C . THR A 1 95 ? 8.305 -1.285 30.763 1.00 97.44 95 THR A C 1
ATOM 744 O O . THR A 1 95 ? 8.597 -2.478 30.904 1.00 97.44 95 THR A O 1
ATOM 747 N N . SER A 1 96 ? 7.070 -0.915 30.424 1.00 96.81 96 SER A N 1
ATOM 748 C CA . SER A 1 96 ? 5.977 -1.859 30.191 1.00 96.81 96 SER A CA 1
ATOM 749 C C . SER A 1 96 ? 5.110 -1.435 29.017 1.00 96.81 96 SER A C 1
ATOM 751 O O . SER A 1 96 ? 5.025 -0.255 28.683 1.00 96.81 96 SER A O 1
ATOM 753 N N . VAL A 1 97 ? 4.455 -2.404 28.387 1.00 96.94 97 VAL A N 1
ATOM 754 C CA . VAL A 1 97 ? 3.492 -2.160 27.313 1.00 96.94 97 VAL A CA 1
ATOM 755 C C . VAL A 1 97 ? 2.372 -3.192 27.369 1.00 96.94 97 VAL A C 1
ATOM 757 O O . VAL A 1 97 ? 2.619 -4.372 27.623 1.00 96.94 97 VAL A O 1
ATOM 760 N N . GLN A 1 98 ? 1.141 -2.747 27.133 1.00 96.12 98 GLN A N 1
ATOM 761 C CA . GLN A 1 98 ? -0.045 -3.590 27.048 1.00 96.12 98 GLN A CA 1
ATOM 762 C C . GLN A 1 98 ? -0.642 -3.495 25.643 1.00 96.12 98 GLN A C 1
ATOM 764 O O . GLN A 1 98 ? -0.865 -2.399 25.121 1.00 96.12 98 GLN A O 1
ATOM 769 N N . ILE A 1 99 ? -0.912 -4.647 25.031 1.00 94.88 99 ILE A N 1
ATOM 770 C CA . ILE A 1 99 ? -1.427 -4.761 23.658 1.00 94.88 99 ILE A CA 1
ATOM 771 C C . ILE A 1 99 ? -2.556 -5.792 23.571 1.00 94.88 99 ILE A C 1
ATOM 773 O O . ILE A 1 99 ? -2.691 -6.660 24.440 1.00 94.88 99 ILE A O 1
ATOM 777 N N . GLY A 1 100 ? -3.351 -5.729 22.499 1.00 89.81 100 GLY A N 1
ATOM 778 C CA . GLY A 1 100 ? -4.245 -6.818 22.100 1.00 89.81 100 GLY A CA 1
ATOM 779 C C . GLY A 1 100 ? -3.420 -8.036 21.685 1.00 89.81 100 GLY A C 1
ATOM 780 O O . GLY A 1 100 ? -3.039 -8.177 20.525 1.00 89.81 100 GLY A O 1
ATOM 781 N N . GLY A 1 101 ? -3.056 -8.879 22.649 1.00 76.00 101 GLY A N 1
ATOM 782 C CA . GLY A 1 101 ? -2.193 -10.036 22.426 1.00 76.00 101 GLY A CA 1
ATOM 783 C C . GLY A 1 101 ? -2.937 -11.258 21.893 1.00 76.00 101 GLY A C 1
ATOM 784 O O . GLY A 1 101 ? -4.165 -11.336 21.933 1.00 76.00 101 GLY A O 1
ATOM 785 N N . LEU A 1 102 ? -2.161 -12.219 21.401 1.00 77.56 102 LEU A N 1
ATOM 786 C CA . LEU A 1 102 ? -2.604 -13.589 21.137 1.00 77.56 102 LEU A CA 1
ATOM 787 C C . LEU A 1 102 ? -2.499 -14.386 22.438 1.00 77.56 102 LEU A C 1
ATOM 789 O O . LEU A 1 102 ? -1.647 -14.058 23.258 1.00 77.56 102 LEU A O 1
ATOM 793 N N . ARG A 1 103 ? -3.326 -15.417 22.636 1.00 74.06 103 ARG A N 1
ATOM 794 C CA . ARG A 1 103 ? -3.306 -16.205 23.881 1.00 74.06 103 ARG A CA 1
ATOM 795 C C . ARG A 1 103 ? -1.930 -16.825 24.138 1.00 74.06 103 ARG A C 1
ATOM 797 O O . ARG A 1 103 ? -1.271 -17.316 23.217 1.00 74.06 103 ARG A O 1
ATOM 804 N N . GLY A 1 104 ? -1.530 -16.828 25.408 1.00 79.00 104 GLY A N 1
ATOM 805 C CA . GLY A 1 104 ? -0.236 -17.334 25.863 1.00 79.00 104 GLY A CA 1
ATOM 806 C C . GLY A 1 104 ? 0.979 -16.488 25.449 1.00 79.00 104 GLY A C 1
ATOM 807 O O . GLY A 1 104 ? 0.887 -15.393 24.904 1.00 79.00 104 GLY A O 1
ATOM 808 N N . ASN A 1 105 ? 2.178 -17.014 25.697 1.00 85.19 105 ASN A N 1
ATOM 809 C CA . ASN A 1 105 ? 3.437 -16.269 25.551 1.00 85.19 105 ASN A CA 1
ATOM 810 C C . ASN A 1 105 ? 3.973 -16.224 24.105 1.00 85.19 105 ASN A C 1
ATOM 812 O O . ASN A 1 105 ? 5.181 -16.209 23.885 1.00 85.19 105 ASN A O 1
ATOM 816 N N . THR A 1 106 ? 3.092 -16.193 23.106 1.00 87.69 106 THR A N 1
ATOM 817 C CA . THR A 1 106 ? 3.440 -16.370 21.685 1.00 87.69 106 THR A CA 1
ATOM 818 C C . THR A 1 106 ? 4.314 -15.232 21.130 1.00 87.69 106 THR A C 1
ATOM 820 O O . THR A 1 106 ? 5.184 -15.460 20.291 1.00 87.69 106 THR A O 1
ATOM 823 N N . LEU A 1 107 ? 4.142 -14.007 21.640 1.00 91.50 107 LEU A N 1
ATOM 824 C CA . LEU A 1 107 ? 4.972 -12.843 21.288 1.00 91.50 107 LEU A CA 1
ATOM 825 C C . LEU A 1 107 ? 6.199 -12.661 22.203 1.00 91.50 107 LEU A C 1
ATOM 827 O O . LEU A 1 107 ? 6.944 -11.697 22.039 1.00 91.50 107 LEU A O 1
ATOM 831 N N . ASN A 1 108 ? 6.434 -13.561 23.163 1.00 93.88 108 ASN A N 1
ATOM 832 C CA . ASN A 1 108 ? 7.582 -13.470 24.063 1.00 93.88 108 ASN A CA 1
ATOM 833 C C . ASN A 1 108 ? 8.907 -13.596 23.289 1.00 93.88 108 ASN A C 1
ATOM 835 O O . ASN A 1 108 ? 9.069 -14.477 22.445 1.00 93.88 108 ASN A O 1
ATOM 839 N N . GLY A 1 109 ? 9.853 -12.703 23.569 1.00 93.31 109 GLY A N 1
ATOM 840 C CA . GLY A 1 109 ? 11.134 -12.592 22.872 1.00 93.31 109 GLY A CA 1
ATOM 841 C C . GLY A 1 109 ? 11.048 -11.985 21.467 1.00 93.31 109 GLY A C 1
ATOM 842 O O . GLY A 1 109 ? 12.054 -11.963 20.761 1.00 93.31 109 GLY A O 1
ATOM 843 N N . LYS A 1 110 ? 9.874 -11.512 21.023 1.00 93.19 110 LYS A N 1
ATOM 844 C CA . LYS A 1 110 ? 9.709 -10.862 19.714 1.00 93.19 110 LYS A CA 1
ATOM 845 C C . LYS A 1 110 ? 9.874 -9.352 19.825 1.00 93.19 110 LYS A C 1
ATOM 847 O O . LYS A 1 110 ? 9.545 -8.754 20.847 1.00 93.19 110 LYS A O 1
ATOM 852 N N . THR A 1 111 ? 10.359 -8.737 18.753 1.00 93.94 111 THR A N 1
ATOM 853 C CA . THR A 1 111 ? 10.529 -7.284 18.682 1.00 93.94 111 THR A CA 1
ATOM 854 C C . THR A 1 111 ? 9.227 -6.615 18.254 1.00 93.94 111 THR A C 1
ATOM 856 O O . THR A 1 111 ? 8.680 -6.944 17.197 1.00 93.94 111 THR A O 1
ATOM 859 N N . ILE A 1 112 ? 8.753 -5.671 19.066 1.00 94.06 112 ILE A N 1
ATOM 860 C CA . ILE A 1 112 ? 7.716 -4.699 18.717 1.00 94.06 112 ILE A CA 1
ATOM 861 C C . ILE A 1 112 ? 8.376 -3.448 18.133 1.00 94.06 112 ILE A C 1
ATOM 863 O O . ILE A 1 112 ? 9.383 -2.985 18.663 1.00 94.06 112 ILE A O 1
ATOM 867 N N . ARG A 1 113 ? 7.794 -2.900 17.065 1.00 93.25 113 ARG A N 1
ATOM 868 C CA . ARG A 1 113 ? 8.168 -1.622 16.450 1.00 93.25 113 ARG A CA 1
ATOM 869 C C . ARG A 1 113 ? 6.975 -0.683 16.435 1.00 93.25 113 ARG A C 1
ATOM 871 O O . ARG A 1 113 ? 5.920 -1.059 15.919 1.00 93.25 113 ARG A O 1
ATOM 878 N N . ILE A 1 114 ? 7.154 0.544 16.916 1.00 94.12 114 ILE A N 1
ATOM 879 C CA . ILE A 1 114 ? 6.125 1.586 16.825 1.00 94.12 114 ILE A CA 1
ATOM 880 C C . ILE A 1 114 ? 6.161 2.235 15.436 1.00 94.12 114 ILE A C 1
ATOM 882 O O . ILE A 1 114 ? 7.177 2.794 15.021 1.00 94.12 114 ILE A O 1
ATOM 886 N N . LEU A 1 115 ? 5.045 2.148 14.711 1.00 89.81 115 LEU A N 1
ATOM 887 C CA . LEU A 1 115 ? 4.899 2.617 13.329 1.00 89.81 115 LEU A CA 1
ATOM 888 C C . LEU A 1 115 ? 4.345 4.040 13.226 1.00 89.81 115 LEU A C 1
ATOM 890 O O . LEU A 1 115 ? 4.674 4.753 12.283 1.00 89.81 115 LEU A O 1
ATOM 894 N N . SER A 1 116 ? 3.492 4.443 14.168 1.00 89.44 116 SER A N 1
ATOM 895 C CA . SER A 1 116 ? 2.901 5.783 14.225 1.00 89.44 116 SER A CA 1
ATOM 896 C C . SER A 1 116 ? 2.511 6.150 15.657 1.00 89.44 116 SER A C 1
ATOM 898 O O . SER A 1 116 ? 2.443 5.277 16.523 1.00 89.44 116 SER A O 1
ATOM 900 N N . GLY A 1 117 ? 2.231 7.434 15.892 1.00 90.06 117 GLY A N 1
ATOM 901 C CA . GLY A 1 117 ? 1.835 7.957 17.202 1.00 90.06 117 GLY A CA 1
ATOM 902 C C . GLY A 1 117 ? 3.018 8.225 18.132 1.00 90.06 117 GLY A C 1
ATOM 903 O O . GLY A 1 117 ? 4.157 8.372 17.685 1.00 90.06 117 GLY A O 1
ATOM 904 N N . SER A 1 118 ? 2.740 8.327 19.435 1.00 91.75 118 SER A N 1
ATOM 905 C CA . SER A 1 118 ? 3.782 8.560 20.440 1.00 91.75 118 SER A CA 1
ATOM 906 C C . SER A 1 118 ? 4.803 7.420 20.423 1.00 91.75 118 SER A C 1
ATOM 908 O O . SER A 1 118 ? 4.439 6.245 20.349 1.00 91.75 118 SER A O 1
ATOM 910 N N . GLY A 1 119 ? 6.087 7.759 20.469 1.00 92.56 119 GLY A N 1
ATOM 911 C CA . GLY A 1 119 ? 7.171 6.783 20.480 1.00 92.56 119 GLY A CA 1
ATOM 912 C C . GLY A 1 119 ? 7.502 6.118 19.137 1.00 92.56 119 GLY A C 1
ATOM 913 O O . GLY A 1 119 ? 8.201 5.106 19.139 1.00 92.56 119 GLY A O 1
ATOM 914 N N . ILE A 1 120 ? 7.035 6.673 18.012 1.00 92.75 120 ILE A N 1
ATOM 915 C CA . ILE A 1 120 ? 7.361 6.222 16.646 1.00 92.75 120 ILE A CA 1
ATOM 916 C C . ILE A 1 120 ? 8.861 5.944 16.434 1.00 92.75 120 ILE A C 1
ATOM 918 O O . ILE A 1 120 ? 9.723 6.663 16.932 1.00 92.75 120 ILE A O 1
ATOM 922 N N . GLY A 1 121 ? 9.167 4.880 15.684 1.00 90.69 121 GLY A N 1
ATOM 923 C CA . GLY A 1 121 ? 10.534 4.505 15.310 1.00 90.69 121 GLY A CA 1
ATOM 924 C C . GLY A 1 121 ? 11.299 3.707 16.369 1.00 90.69 121 GLY A C 1
ATOM 925 O O . GLY A 1 121 ? 12.368 3.185 16.064 1.00 90.69 121 GLY A O 1
ATOM 926 N N . GLN A 1 122 ? 10.757 3.562 17.581 1.00 93.44 122 GLN A N 1
ATOM 927 C CA . GLN A 1 122 ? 11.372 2.753 18.631 1.00 93.44 122 GLN A CA 1
ATOM 928 C C . GLN A 1 122 ? 11.050 1.263 18.477 1.00 93.44 122 GLN A C 1
ATOM 930 O O . GLN A 1 122 ? 9.893 0.874 18.286 1.00 93.44 122 GLN A O 1
ATOM 935 N N . ASP A 1 123 ? 12.084 0.444 18.671 1.00 94.12 123 ASP A N 1
ATOM 936 C CA . ASP A 1 123 ? 12.005 -1.014 18.737 1.00 94.12 123 ASP A CA 1
ATOM 937 C C . ASP A 1 123 ? 12.248 -1.500 20.167 1.00 94.12 123 ASP A C 1
ATOM 939 O O . ASP A 1 123 ? 13.161 -1.016 20.842 1.00 94.12 123 ASP A O 1
ATOM 943 N N . ARG A 1 124 ? 11.473 -2.480 20.641 1.00 95.38 124 ARG A N 1
ATOM 944 C CA . ARG A 1 124 ? 11.687 -3.121 21.949 1.00 95.38 124 ARG A CA 1
ATOM 945 C C . ARG A 1 124 ? 11.449 -4.626 21.872 1.00 95.38 124 ARG A C 1
ATOM 947 O O . ARG A 1 124 ? 10.582 -5.083 21.137 1.00 95.38 124 ARG A O 1
ATOM 954 N N . VAL A 1 125 ? 12.202 -5.407 22.645 1.00 96.44 125 VAL A N 1
ATOM 955 C CA . VAL A 1 125 ? 11.957 -6.850 22.799 1.00 96.44 125 VAL A CA 1
ATOM 956 C C . VAL A 1 125 ? 10.903 -7.061 23.880 1.00 96.44 125 VAL A C 1
ATOM 958 O O . VAL A 1 125 ? 11.042 -6.554 24.991 1.00 96.44 125 VAL A O 1
ATOM 961 N N . LEU A 1 126 ? 9.854 -7.807 23.548 1.00 95.25 126 LEU A N 1
ATOM 962 C CA . LEU A 1 126 ? 8.743 -8.108 24.440 1.00 95.25 126 LEU A CA 1
ATOM 963 C C . LEU A 1 126 ? 9.094 -9.260 25.387 1.00 95.25 126 LEU A C 1
ATOM 965 O O . LEU A 1 126 ? 9.423 -10.352 24.929 1.00 95.25 126 LEU A O 1
ATOM 969 N N . THR A 1 127 ? 8.945 -9.055 26.695 1.00 96.38 127 THR A N 1
ATOM 970 C CA . THR A 1 127 ? 9.013 -10.130 27.700 1.00 96.38 127 THR A CA 1
ATOM 971 C C . THR A 1 127 ? 7.657 -10.285 28.374 1.00 96.38 127 THR A C 1
ATOM 973 O O . THR A 1 127 ? 7.206 -9.357 29.036 1.00 96.38 127 THR A O 1
ATOM 976 N N . SER A 1 128 ? 6.974 -11.416 28.182 1.00 94.25 128 SER A N 1
ATOM 977 C CA . SER A 1 128 ? 5.601 -11.616 28.676 1.00 94.25 128 SER A CA 1
ATOM 978 C C . SER A 1 128 ? 5.539 -11.555 30.201 1.00 94.25 128 SER A C 1
ATOM 980 O O . SER A 1 128 ? 6.314 -12.237 30.873 1.00 94.25 128 SER A O 1
ATOM 982 N N . THR A 1 129 ? 4.613 -10.762 30.745 1.00 93.69 129 THR A N 1
ATOM 983 C CA . THR A 1 129 ? 4.379 -10.650 32.195 1.00 93.69 129 THR A CA 1
ATOM 984 C C . THR A 1 129 ? 3.007 -11.159 32.623 1.00 93.69 129 THR A C 1
ATOM 986 O O . THR A 1 129 ? 2.835 -11.499 33.791 1.00 93.69 129 THR A O 1
ATOM 989 N N . GLY A 1 130 ? 2.042 -11.265 31.706 1.00 91.06 130 GLY A N 1
ATOM 990 C CA . GLY A 1 130 ? 0.749 -11.877 31.999 1.00 91.06 130 GLY A CA 1
ATOM 991 C C . GLY A 1 130 ? -0.329 -11.614 30.952 1.00 91.06 130 GLY A C 1
ATOM 992 O O . GLY A 1 130 ? -0.254 -10.662 30.173 1.00 91.06 130 GLY A O 1
ATOM 993 N N . GLU A 1 131 ? -1.350 -12.469 30.988 1.00 92.12 131 GLU A N 1
ATOM 994 C CA . GLU A 1 131 ? -2.597 -12.352 30.229 1.00 92.12 131 GLU A CA 1
ATOM 995 C C . GLU A 1 131 ? -3.707 -11.821 31.141 1.00 92.12 131 GLU A C 1
ATOM 997 O O . GLU A 1 131 ? -3.824 -12.248 32.291 1.00 92.12 131 GLU A O 1
ATOM 1002 N N . THR A 1 132 ? -4.552 -10.933 30.616 1.00 93.25 132 THR A N 1
ATOM 1003 C CA . THR A 1 132 ? -5.735 -10.432 31.326 1.00 93.25 132 THR A CA 1
ATOM 1004 C C . THR A 1 132 ? -6.990 -10.695 30.503 1.00 93.25 132 THR A C 1
ATOM 1006 O O . THR A 1 132 ? -7.112 -10.189 29.385 1.00 93.25 132 THR A O 1
ATOM 1009 N N . VAL A 1 133 ? -7.939 -11.434 31.085 1.00 93.88 133 VAL A N 1
ATOM 1010 C CA . VAL A 1 133 ? -9.322 -11.532 30.598 1.00 93.88 133 VAL A CA 1
ATOM 1011 C C . VAL A 1 133 ? -10.115 -10.376 31.193 1.00 93.88 133 VAL A C 1
ATOM 1013 O O . VAL A 1 133 ? -10.241 -10.279 32.412 1.00 93.88 133 VAL A O 1
ATOM 1016 N N . HIS A 1 134 ? -10.632 -9.494 30.342 1.00 94.56 134 HIS A N 1
ATOM 1017 C CA . HIS A 1 134 ? -11.370 -8.305 30.779 1.00 94.56 134 HIS A CA 1
ATOM 1018 C C . HIS A 1 134 ? -12.876 -8.530 30.849 1.00 94.56 134 HIS A C 1
ATOM 1020 O O . HIS A 1 134 ? -13.543 -7.970 31.713 1.00 94.56 134 HIS A O 1
ATOM 1026 N N . ASP A 1 135 ? -13.409 -9.339 29.938 1.00 95.50 135 ASP A N 1
ATOM 1027 C CA . ASP A 1 135 ? -14.815 -9.731 29.917 1.00 95.50 135 ASP A CA 1
ATOM 1028 C C . ASP A 1 135 ? -14.973 -11.054 29.156 1.00 95.50 135 ASP A C 1
ATOM 1030 O O . ASP A 1 135 ? -14.103 -11.449 28.374 1.00 95.50 135 ASP A O 1
ATOM 1034 N N . MET A 1 136 ? -16.084 -11.746 29.380 1.00 94.31 136 MET A N 1
ATOM 1035 C CA . MET A 1 136 ? -16.446 -12.971 28.675 1.00 94.31 136 MET A CA 1
ATOM 1036 C C . MET A 1 136 ? -17.958 -13.118 28.567 1.00 94.31 136 MET A C 1
ATOM 1038 O O . MET A 1 136 ? -18.703 -12.590 29.393 1.00 94.31 136 MET A O 1
ATOM 1042 N N . GLY A 1 137 ? -18.422 -13.854 27.567 1.00 94.00 137 GLY A N 1
ATOM 1043 C CA . GLY A 1 137 ? -19.852 -14.021 27.338 1.00 94.00 137 GLY A CA 1
ATOM 1044 C C . GLY A 1 137 ? -20.181 -15.129 26.354 1.00 94.00 137 GLY A C 1
ATOM 1045 O O . GLY A 1 137 ? -19.344 -15.980 26.030 1.00 94.00 137 GLY A O 1
ATOM 1046 N N . VAL A 1 138 ? -21.426 -15.101 25.889 1.00 92.75 138 VAL A N 1
ATOM 1047 C CA . VAL A 1 138 ? -21.957 -16.017 24.878 1.00 92.75 138 VAL A CA 1
ATOM 1048 C C . VAL A 1 138 ? -22.445 -15.217 23.684 1.00 92.75 138 VAL A C 1
ATOM 1050 O O . VAL A 1 138 ? -23.038 -14.151 23.822 1.00 92.75 138 VAL A O 1
ATOM 1053 N N . ILE A 1 139 ? -22.193 -15.727 22.486 1.00 92.31 139 ILE A N 1
ATOM 1054 C CA . ILE A 1 139 ? -22.568 -15.024 21.264 1.00 92.31 139 ILE A CA 1
ATOM 1055 C C . ILE A 1 139 ? -24.070 -15.228 21.020 1.00 92.31 139 ILE A C 1
ATOM 1057 O O . ILE A 1 139 ? -24.545 -16.350 20.848 1.00 92.31 139 ILE A O 1
ATOM 1061 N N . THR A 1 140 ? -24.827 -14.132 21.006 1.00 94.25 140 THR A N 1
ATOM 1062 C CA . THR A 1 140 ? -26.285 -14.096 20.758 1.00 94.25 140 THR A CA 1
ATOM 1063 C C . THR A 1 140 ? -26.641 -13.708 19.317 1.00 94.25 140 THR A C 1
ATOM 1065 O O . THR A 1 140 ? -27.742 -13.988 18.854 1.00 94.25 140 THR A O 1
ATOM 1068 N N . GLY A 1 141 ? -25.698 -13.120 18.576 1.00 92.56 141 GLY A N 1
ATOM 1069 C CA . GLY A 1 141 ? -25.812 -12.813 17.148 1.00 92.56 141 GLY A CA 1
ATOM 1070 C C . GLY A 1 141 ? -24.430 -12.663 16.511 1.00 92.56 141 GLY A C 1
ATOM 1071 O O . GLY A 1 141 ? -23.477 -12.294 17.190 1.00 92.56 141 GLY A O 1
ATOM 1072 N N . THR A 1 142 ? -24.273 -12.971 15.222 1.00 91.31 142 THR A N 1
ATOM 1073 C CA . THR A 1 142 ? -22.970 -12.845 14.549 1.00 91.31 142 THR A CA 1
ATOM 1074 C C . THR A 1 142 ? -23.101 -12.709 13.038 1.00 91.31 142 THR A C 1
ATOM 1076 O O . THR A 1 142 ? -24.072 -13.161 12.433 1.00 91.31 142 THR A O 1
ATOM 1079 N N . THR A 1 143 ? -22.081 -12.109 12.434 1.00 90.31 143 THR A N 1
ATOM 1080 C CA . THR A 1 143 ? -21.793 -12.152 10.998 1.00 90.31 143 THR A CA 1
ATOM 1081 C C . THR A 1 143 ? -20.317 -12.514 10.813 1.00 90.31 143 THR A C 1
ATOM 1083 O O . THR A 1 143 ? -19.587 -12.689 11.787 1.00 90.31 143 THR A O 1
ATOM 1086 N N . THR A 1 144 ? -19.814 -12.544 9.578 1.00 85.56 144 THR A N 1
ATOM 1087 C CA . THR A 1 144 ? -18.363 -12.643 9.335 1.00 85.56 144 THR A CA 1
ATOM 1088 C C . THR A 1 144 ? -17.568 -11.432 9.854 1.00 85.56 144 THR A C 1
ATOM 1090 O O . THR A 1 144 ? -16.339 -11.494 9.882 1.00 85.56 144 THR A O 1
ATOM 1093 N N . LEU A 1 145 ? -18.243 -10.347 10.258 1.00 90.06 145 LEU A N 1
ATOM 1094 C CA . LEU A 1 145 ? -17.649 -9.070 10.664 1.00 90.06 145 LEU A CA 1
ATOM 1095 C C . LEU A 1 145 ? -17.990 -8.648 12.102 1.00 90.06 145 LEU A C 1
ATOM 1097 O O . LEU A 1 145 ? -17.382 -7.708 12.617 1.00 90.06 145 LEU A O 1
ATOM 1101 N N . THR A 1 146 ? -18.952 -9.303 12.759 1.00 92.94 146 THR A N 1
ATOM 1102 C CA . THR A 1 146 ? -19.490 -8.848 14.051 1.00 92.94 146 THR A CA 1
ATOM 1103 C C . THR A 1 146 ? -19.823 -9.986 15.008 1.00 92.94 146 THR A C 1
ATOM 1105 O O . THR A 1 146 ? -20.163 -11.100 14.598 1.00 92.94 146 THR A O 1
ATOM 1108 N N . LEU A 1 147 ? -19.772 -9.670 16.302 1.00 93.62 147 LEU A N 1
ATOM 1109 C CA . LEU A 1 147 ? -20.196 -10.520 17.414 1.00 93.62 147 LEU A CA 1
ATOM 1110 C C . LEU A 1 147 ? -21.110 -9.706 18.327 1.00 93.62 147 LEU A C 1
ATOM 1112 O O . LEU A 1 147 ? -20.672 -8.689 18.854 1.00 93.62 147 LEU A O 1
ATOM 1116 N N . ALA A 1 148 ? -22.343 -10.150 18.530 1.00 95.44 148 ALA A N 1
ATOM 1117 C CA . ALA A 1 148 ? -23.313 -9.499 19.398 1.00 95.44 148 ALA A CA 1
ATOM 1118 C C . ALA A 1 148 ? -23.607 -10.359 20.633 1.00 95.44 148 ALA A C 1
ATOM 1120 O O . ALA A 1 148 ? -23.917 -11.549 20.521 1.00 95.44 148 ALA A O 1
ATOM 1121 N N . ASP A 1 149 ? -23.569 -9.737 21.805 1.00 95.69 149 ASP A N 1
ATOM 1122 C CA . ASP A 1 149 ? -24.035 -10.282 23.078 1.00 95.69 149 ASP A CA 1
ATOM 1123 C C . ASP A 1 149 ? -25.066 -9.312 23.676 1.00 95.69 149 ASP A C 1
ATOM 1125 O O . ASP A 1 149 ? -24.730 -8.281 24.262 1.00 95.69 149 ASP A O 1
ATOM 1129 N N . SER A 1 150 ? -26.349 -9.648 23.523 1.00 93.38 150 SER A N 1
ATOM 1130 C CA . SER A 1 150 ? -27.468 -8.836 24.008 1.00 93.38 150 SER A CA 1
ATOM 1131 C C . SER A 1 150 ? -27.548 -8.744 25.536 1.00 93.38 150 SER A C 1
ATOM 1133 O O . SER A 1 150 ? -28.380 -8.004 26.055 1.00 93.38 150 SER A O 1
ATOM 1135 N N . THR A 1 151 ? -26.730 -9.507 26.270 1.00 92.19 151 THR A N 1
ATOM 1136 C CA . THR A 1 151 ? -26.646 -9.442 27.736 1.00 92.19 151 THR A CA 1
ATOM 1137 C C . THR A 1 151 ? -25.670 -8.369 28.224 1.00 92.19 151 THR A C 1
ATOM 1139 O O . THR A 1 151 ? -25.648 -8.051 29.415 1.00 92.19 151 THR A O 1
ATOM 1142 N N . LYS A 1 152 ? -24.869 -7.788 27.321 1.00 94.38 152 LYS A N 1
ATOM 1143 C CA . LYS A 1 152 ? -23.835 -6.801 27.649 1.00 94.38 152 LYS A CA 1
ATOM 1144 C C . LYS A 1 152 ? -24.346 -5.364 27.572 1.00 94.38 152 LYS A C 1
ATOM 1146 O O . LYS A 1 152 ? -25.364 -5.062 26.957 1.00 94.38 152 LYS A O 1
ATOM 1151 N N . LYS A 1 153 ? -23.628 -4.476 28.264 1.00 93.06 153 LYS A N 1
ATOM 1152 C CA . LYS A 1 153 ? -23.870 -3.024 28.329 1.00 93.06 153 LYS A CA 1
ATOM 1153 C C . LYS A 1 153 ? -22.533 -2.278 28.333 1.00 93.06 153 LYS A C 1
ATOM 1155 O O . LYS A 1 153 ? -22.178 -1.594 29.289 1.00 93.06 153 LYS A O 1
ATOM 1160 N N . TRP A 1 154 ? -21.724 -2.494 27.304 1.00 94.31 154 TRP A N 1
ATOM 1161 C CA . TRP A 1 154 ? -20.399 -1.883 27.205 1.00 94.31 154 TRP A CA 1
ATOM 1162 C C . TRP A 1 154 ? -20.470 -0.382 26.947 1.00 94.31 154 TRP A C 1
ATOM 1164 O O . TRP A 1 154 ? -21.427 0.130 26.364 1.00 94.31 154 TRP A O 1
ATOM 1174 N N . LYS A 1 155 ? -19.404 0.329 27.317 1.00 92.75 155 LYS A N 1
ATOM 1175 C CA . LYS A 1 155 ? -19.182 1.680 26.798 1.00 92.75 155 LYS A CA 1
ATOM 1176 C C . LYS A 1 155 ? -18.809 1.599 25.319 1.00 92.75 155 LYS A C 1
ATOM 1178 O O . LYS A 1 155 ? -18.088 0.685 24.906 1.00 92.75 155 LYS A O 1
ATOM 1183 N N . PHE A 1 156 ? -19.248 2.583 24.535 1.00 93.12 156 PHE A N 1
ATOM 1184 C CA . PHE A 1 156 ? -18.798 2.726 23.152 1.00 93.12 156 PHE A CA 1
ATOM 1185 C C . PHE A 1 156 ? -17.270 2.762 23.103 1.00 93.12 156 PHE A C 1
ATOM 1187 O O . PHE A 1 156 ? -16.626 3.447 23.899 1.00 93.12 156 PHE A O 1
ATOM 1194 N N . ASN A 1 157 ? -16.699 1.980 22.189 1.00 93.25 157 ASN A N 1
ATOM 1195 C CA . ASN A 1 157 ? -15.259 1.884 21.939 1.00 93.25 157 ASN A CA 1
ATOM 1196 C C . ASN A 1 157 ? -14.391 1.425 23.120 1.00 93.25 157 ASN A C 1
ATOM 1198 O O . ASN A 1 157 ? -13.163 1.454 23.011 1.00 93.25 157 ASN A O 1
ATOM 1202 N N . GLN A 1 158 ? -14.988 0.946 24.217 1.00 93.00 158 GLN A N 1
ATOM 1203 C CA . GLN A 1 158 ? -14.286 0.384 25.374 1.00 93.00 158 GLN A CA 1
ATOM 1204 C C . GLN A 1 158 ? -13.225 -0.648 24.977 1.00 93.00 158 GLN A C 1
ATOM 1206 O O . GLN A 1 158 ? -12.112 -0.614 25.500 1.00 93.00 158 GLN A O 1
ATOM 1211 N N . TRP A 1 159 ? -13.562 -1.513 24.020 1.00 94.94 159 TRP A N 1
ATOM 1212 C CA . TRP A 1 159 ? -12.762 -2.663 23.606 1.00 94.94 159 TRP A CA 1
ATOM 1213 C C . TRP A 1 159 ? -12.004 -2.451 22.290 1.00 94.94 159 TRP A C 1
ATOM 1215 O O . TRP A 1 159 ? -11.388 -3.386 21.787 1.00 94.94 159 TRP A O 1
ATOM 1225 N N . SER A 1 160 ? -12.002 -1.235 21.733 1.00 92.25 160 SER A N 1
ATOM 1226 C CA . SER A 1 160 ? -11.187 -0.894 20.555 1.00 92.25 160 SER A CA 1
ATOM 1227 C C . SER A 1 160 ? -9.705 -1.222 20.796 1.00 92.25 160 SER A C 1
ATOM 1229 O O . SER A 1 160 ? -9.126 -0.790 21.795 1.00 92.25 160 SER A O 1
ATOM 1231 N N . GLY A 1 161 ? -9.101 -2.002 19.892 1.00 91.31 161 GLY A N 1
ATOM 1232 C CA . GLY A 1 161 ? -7.702 -2.448 19.949 1.00 91.31 161 GLY A CA 1
ATOM 1233 C C . GLY A 1 161 ? -7.445 -3.737 20.744 1.00 91.31 161 GLY A C 1
ATOM 1234 O O . GLY A 1 161 ? -6.349 -4.290 20.644 1.00 91.31 161 GLY A O 1
ATOM 1235 N N . TYR A 1 162 ? -8.421 -4.235 21.509 1.00 94.50 162 TYR A N 1
ATOM 1236 C CA . TYR A 1 162 ? -8.304 -5.507 22.232 1.00 94.50 162 TYR A CA 1
ATOM 1237 C C . TYR A 1 162 ? -8.483 -6.703 21.286 1.00 94.50 162 TYR A C 1
ATOM 1239 O O . TYR A 1 162 ? -8.954 -6.564 20.154 1.00 94.50 162 TYR A O 1
ATOM 1247 N N . THR A 1 163 ? -8.139 -7.898 21.766 1.00 92.81 163 THR A N 1
ATOM 1248 C CA . THR A 1 163 ? -8.378 -9.153 21.043 1.00 92.81 163 THR A CA 1
ATOM 1249 C C . THR A 1 163 ? -9.599 -9.858 21.624 1.00 92.81 163 THR A C 1
ATOM 1251 O O . THR A 1 163 ? -9.734 -9.960 22.841 1.00 92.81 163 THR A O 1
ATOM 1254 N N . VAL A 1 164 ? -10.464 -10.400 20.772 1.00 92.75 164 VAL A N 1
ATOM 1255 C CA . VAL A 1 164 ? -11.503 -11.360 21.154 1.00 92.75 164 VAL A CA 1
ATOM 1256 C C . VAL A 1 164 ? -11.066 -12.772 20.770 1.00 92.75 164 VAL A C 1
ATOM 1258 O O . VAL A 1 164 ? -10.718 -13.030 19.619 1.00 92.75 164 VAL A O 1
ATOM 1261 N N . GLY A 1 165 ? -11.049 -13.682 21.742 1.00 90.06 165 GLY A N 1
ATOM 1262 C CA . GLY A 1 165 ? -10.878 -15.119 21.537 1.00 90.06 165 GLY A CA 1
ATOM 1263 C C . GLY A 1 165 ? -12.233 -15.816 21.556 1.00 90.06 165 GLY A C 1
ATOM 1264 O O . GLY A 1 165 ? -12.995 -15.628 22.500 1.00 90.06 165 GLY A O 1
ATOM 1265 N N . ILE A 1 166 ? -12.539 -16.608 20.532 1.00 87.25 166 ILE A N 1
ATOM 1266 C CA . ILE A 1 166 ? -13.839 -17.267 20.352 1.00 87.25 166 ILE A CA 1
ATOM 1267 C C . ILE A 1 166 ? -13.628 -18.764 20.339 1.00 87.25 166 ILE A C 1
ATOM 1269 O O . ILE A 1 166 ? -12.874 -19.255 19.503 1.00 87.25 166 ILE A O 1
ATOM 1273 N N . THR A 1 167 ? -14.316 -19.476 21.224 1.00 85.81 167 THR A N 1
ATOM 1274 C CA . THR A 1 167 ? -14.280 -20.938 21.285 1.00 85.81 167 THR A CA 1
ATOM 1275 C C . THR A 1 167 ? -15.544 -21.497 20.646 1.00 85.81 167 THR A C 1
ATOM 1277 O O . THR A 1 167 ? -16.660 -21.201 21.078 1.00 85.81 167 THR A O 1
ATOM 1280 N N . PHE A 1 168 ? -15.351 -22.266 19.578 1.00 77.50 168 PHE A N 1
ATOM 1281 C CA . PHE A 1 168 ? -16.414 -22.906 18.810 1.00 77.50 168 PHE A CA 1
ATOM 1282 C C . PHE A 1 168 ? -16.821 -24.236 19.459 1.00 77.50 168 PHE A C 1
ATOM 1284 O O . PHE A 1 168 ? -16.086 -24.777 20.278 1.00 77.50 168 PHE A O 1
ATOM 1291 N N . GLY A 1 169 ? -17.964 -24.805 19.061 1.00 66.56 169 GLY A N 1
ATOM 1292 C CA . GLY A 1 169 ? -18.492 -26.050 19.646 1.00 66.56 169 GLY A CA 1
ATOM 1293 C C . GLY A 1 169 ? -17.623 -27.308 19.465 1.00 66.56 169 GLY A C 1
ATOM 1294 O O . GLY A 1 169 ? -17.942 -28.340 20.040 1.00 66.56 169 GLY A O 1
ATOM 1295 N N . THR A 1 170 ? -16.543 -27.241 18.678 1.00 66.06 170 THR A N 1
ATOM 1296 C CA . THR A 1 170 ? -15.525 -28.302 18.533 1.00 66.06 170 THR A CA 1
ATOM 1297 C C . THR A 1 170 ? -14.218 -27.969 19.267 1.00 66.06 170 THR A C 1
ATOM 1299 O O . THR A 1 170 ? -13.164 -28.478 18.892 1.00 66.06 170 THR A O 1
ATOM 1302 N N . ASP A 1 171 ? -14.259 -27.037 20.225 1.00 67.25 171 ASP A N 1
ATOM 1303 C CA . ASP A 1 171 ? -13.127 -26.531 21.021 1.00 67.25 171 ASP A CA 1
ATOM 1304 C C . ASP A 1 171 ? -11.974 -25.900 20.219 1.00 67.25 171 ASP A C 1
ATOM 1306 O O . ASP A 1 171 ? -10.903 -25.603 20.750 1.00 67.25 171 ASP A O 1
ATOM 1310 N N . ALA A 1 172 ? -12.192 -25.619 18.933 1.00 72.00 172 ALA A N 1
ATOM 1311 C CA . ALA A 1 172 ? -11.295 -24.778 18.156 1.00 72.00 172 ALA A CA 1
ATOM 1312 C C . ALA A 1 172 ? -11.444 -23.323 18.623 1.00 72.00 172 ALA A C 1
ATOM 1314 O O . ALA A 1 172 ? -12.568 -22.850 18.798 1.00 72.00 172 ALA A O 1
ATOM 1315 N N . THR A 1 173 ? -10.335 -22.599 18.795 1.00 78.75 173 THR A N 1
ATOM 1316 C CA . THR A 1 173 ? -10.358 -21.172 19.149 1.00 78.75 173 THR A CA 1
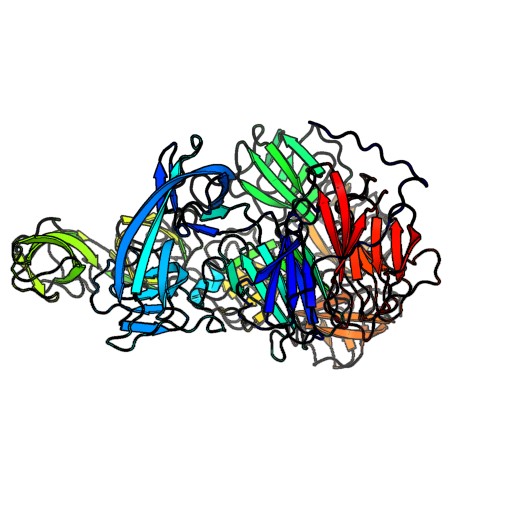ATOM 1317 C C . THR A 1 173 ? -9.793 -20.319 18.021 1.00 78.75 173 THR A C 1
ATOM 1319 O O . THR A 1 173 ? -8.719 -20.614 17.502 1.00 78.75 173 THR A O 1
ATOM 1322 N N . GLN A 1 174 ? -10.484 -19.233 17.671 1.00 82.44 174 GLN A N 1
ATOM 1323 C CA . GLN A 1 174 ? -9.933 -18.175 16.820 1.00 82.44 174 GLN A CA 1
ATOM 1324 C C . GLN A 1 174 ? -9.776 -16.879 17.603 1.00 82.44 174 GLN A C 1
ATOM 1326 O O . GLN A 1 174 ? -10.592 -16.566 18.467 1.00 82.44 174 GLN A O 1
ATOM 1331 N N . TYR A 1 175 ? -8.757 -16.101 17.248 1.00 87.38 175 TYR A N 1
ATOM 1332 C CA . TYR A 1 175 ? -8.533 -14.766 17.790 1.00 87.38 175 TYR A CA 1
ATOM 1333 C C . TYR A 1 175 ? -8.789 -13.726 16.709 1.00 87.38 175 TYR A C 1
ATOM 1335 O O . TYR A 1 175 ? -8.406 -13.932 15.558 1.00 87.38 175 TYR A O 1
ATOM 1343 N N . LYS A 1 176 ? -9.438 -12.620 17.069 1.00 88.44 176 LYS A N 1
ATOM 1344 C CA . LYS A 1 176 ? -9.672 -11.478 16.181 1.00 88.44 176 LYS A CA 1
ATOM 1345 C C . LYS A 1 176 ? -9.473 -10.173 16.923 1.00 88.44 176 LYS A C 1
ATOM 1347 O O . LYS A 1 176 ? -9.728 -10.087 18.118 1.00 88.44 176 LYS A O 1
ATOM 1352 N N . LYS A 1 177 ? -9.030 -9.147 16.208 1.00 90.44 177 LYS A N 1
ATOM 1353 C CA . LYS A 1 177 ? -8.886 -7.801 16.762 1.00 90.44 177 LYS A CA 1
ATOM 1354 C C . LYS A 1 177 ? -10.233 -7.096 16.724 1.00 90.44 177 LYS A C 1
ATOM 1356 O O . LYS A 1 177 ? -10.971 -7.218 15.750 1.00 90.44 177 LYS A O 1
ATOM 1361 N N . ILE A 1 178 ? -10.534 -6.351 17.775 1.00 93.81 178 ILE A N 1
ATOM 1362 C CA . ILE A 1 178 ? -11.738 -5.532 17.861 1.00 93.81 178 ILE A CA 1
ATOM 1363 C C . ILE A 1 178 ? -11.400 -4.151 17.293 1.00 93.81 178 ILE A C 1
ATOM 1365 O O . ILE A 1 178 ? -10.557 -3.436 17.841 1.00 93.81 178 ILE A O 1
ATOM 1369 N N . LEU A 1 179 ? -12.048 -3.768 16.191 1.00 92.50 179 LEU A N 1
ATOM 1370 C CA . LEU A 1 179 ? -11.876 -2.447 15.577 1.00 92.50 179 LEU A CA 1
ATOM 1371 C C . LEU A 1 179 ? -12.538 -1.357 16.421 1.00 92.50 179 LEU A C 1
ATOM 1373 O O . LEU A 1 179 ? -11.948 -0.302 16.659 1.00 92.50 179 LEU A O 1
ATOM 1377 N N . TYR A 1 180 ? -13.770 -1.633 16.841 1.00 94.25 180 TYR A N 1
ATOM 1378 C CA . TYR A 1 180 ? -14.616 -0.788 17.671 1.00 94.25 180 TYR A CA 1
ATOM 1379 C C . TYR A 1 180 ? -15.761 -1.624 18.262 1.00 94.25 180 TYR A C 1
ATOM 1381 O O . TYR A 1 180 ? -15.958 -2.787 17.894 1.00 94.25 180 TYR A O 1
ATOM 1389 N N . ASN A 1 181 ? -16.518 -1.043 19.190 1.00 96.06 181 ASN A N 1
ATOM 1390 C CA . ASN A 1 181 ? -17.693 -1.692 19.760 1.00 96.06 181 ASN A CA 1
ATOM 1391 C C . ASN A 1 181 ? -18.798 -0.686 20.080 1.00 96.06 181 ASN A C 1
ATOM 1393 O O . ASN A 1 181 ? -18.525 0.456 20.461 1.00 96.06 181 ASN A O 1
ATOM 1397 N N . ASP A 1 182 ? -20.040 -1.148 19.977 1.00 95.56 182 ASP A N 1
ATOM 1398 C CA . ASP A 1 182 ? -21.182 -0.492 20.607 1.00 95.56 182 ASP A CA 1
ATOM 1399 C C . ASP A 1 182 ? -21.483 -1.129 21.976 1.00 95.56 182 ASP A C 1
ATOM 1401 O O . ASP A 1 182 ? -20.625 -1.782 22.577 1.00 95.56 182 ASP A O 1
ATOM 1405 N N . THR A 1 183 ? -22.687 -0.903 22.501 1.00 94.06 183 THR A N 1
ATOM 1406 C CA . THR A 1 183 ? -23.097 -1.377 23.831 1.00 94.06 183 THR A CA 1
ATOM 1407 C C . THR A 1 183 ? -23.237 -2.899 23.942 1.00 94.06 183 THR A C 1
ATOM 1409 O O . THR A 1 183 ? -23.172 -3.422 25.052 1.00 94.06 183 THR A O 1
ATOM 1412 N N . THR A 1 184 ? -23.392 -3.614 22.825 1.00 95.75 184 THR A N 1
ATOM 1413 C CA . THR A 1 184 ? -23.635 -5.072 22.790 1.00 95.75 184 THR A CA 1
ATOM 1414 C C . THR A 1 184 ? -22.842 -5.801 21.706 1.00 95.75 184 THR A C 1
ATOM 1416 O O . THR A 1 184 ? -22.748 -7.025 21.734 1.00 95.75 184 THR A O 1
ATOM 1419 N N . THR A 1 185 ? -22.260 -5.077 20.749 1.00 96.25 185 THR A N 1
ATOM 1420 C CA . THR A 1 185 ? -21.648 -5.647 19.547 1.00 96.25 185 THR A CA 1
ATOM 1421 C C . THR A 1 185 ? -20.182 -5.255 19.430 1.00 96.25 185 THR A C 1
ATOM 1423 O O . THR A 1 185 ? -19.829 -4.076 19.482 1.00 96.25 185 THR A O 1
ATOM 1426 N N . LEU A 1 186 ? -19.328 -6.256 19.222 1.00 95.81 186 LEU A N 1
ATOM 1427 C CA . LEU A 1 186 ? -17.938 -6.102 18.807 1.00 95.81 186 LEU A CA 1
ATOM 1428 C C . LEU A 1 186 ? -17.860 -6.166 17.281 1.00 95.81 186 LEU A C 1
ATOM 1430 O O . LEU A 1 186 ? -18.386 -7.099 16.665 1.00 95.81 186 LEU A O 1
ATOM 1434 N N . TYR A 1 187 ? -17.156 -5.212 16.680 1.00 94.75 187 TYR A N 1
ATOM 1435 C CA . TYR A 1 187 ? -16.914 -5.166 15.242 1.00 94.75 187 TYR A CA 1
ATOM 1436 C C . TYR A 1 187 ? -15.464 -5.569 14.982 1.00 94.75 187 TYR A C 1
ATOM 1438 O O . TYR A 1 187 ? -14.532 -4.926 15.466 1.00 94.75 187 TYR A O 1
ATOM 1446 N N . ILE A 1 188 ? -15.274 -6.653 14.234 1.00 91.75 188 ILE A N 1
ATOM 1447 C CA . ILE A 1 188 ? -13.953 -7.184 13.857 1.00 91.75 188 ILE A CA 1
ATOM 1448 C C . ILE A 1 188 ? -13.585 -6.856 12.403 1.00 91.75 188 ILE A C 1
ATOM 1450 O O . ILE A 1 188 ? -12.442 -7.045 11.986 1.00 91.75 188 ILE A O 1
ATOM 1454 N N . GLY A 1 189 ? -14.554 -6.364 11.625 1.00 90.81 189 GLY A N 1
ATOM 1455 C CA . GLY A 1 189 ? -14.321 -5.859 10.284 1.00 90.81 189 GLY A CA 1
ATOM 1456 C C . GLY A 1 189 ? -15.366 -4.840 9.834 1.00 90.81 189 GLY A C 1
ATOM 1457 O O . GLY A 1 189 ? -16.515 -4.882 10.263 1.00 90.81 189 GLY A O 1
ATOM 1458 N N . ASP A 1 190 ? -14.952 -3.910 8.977 1.00 91.69 190 ASP A N 1
ATOM 1459 C CA . ASP A 1 190 ? -15.792 -2.843 8.423 1.00 91.69 190 ASP A CA 1
ATOM 1460 C C . ASP A 1 190 ? -15.205 -2.355 7.090 1.00 91.69 190 ASP A C 1
ATOM 1462 O O . ASP A 1 190 ? -14.085 -1.843 7.036 1.00 91.69 190 ASP A O 1
ATOM 1466 N N . ALA A 1 191 ? -15.948 -2.501 5.991 1.00 88.31 191 ALA A N 1
ATOM 1467 C CA . ALA A 1 191 ? -15.480 -2.101 4.664 1.00 88.31 191 ALA A CA 1
ATOM 1468 C C . ALA A 1 191 ? -15.186 -0.592 4.560 1.00 88.31 191 ALA A C 1
ATOM 1470 O O . ALA A 1 191 ? -14.273 -0.203 3.831 1.00 88.31 191 ALA A O 1
ATOM 1471 N N . ASN A 1 192 ? -15.898 0.248 5.320 1.00 91.19 192 ASN A N 1
ATOM 1472 C CA . ASN A 1 192 ? -15.695 1.699 5.342 1.00 91.19 192 ASN A CA 1
ATOM 1473 C C . ASN A 1 192 ? -14.422 2.104 6.094 1.00 91.19 192 ASN A C 1
ATOM 1475 O O . ASN A 1 192 ? -13.934 3.219 5.911 1.00 91.19 192 ASN A O 1
ATOM 1479 N N . LEU A 1 193 ? -13.878 1.206 6.923 1.00 90.81 193 LEU A N 1
ATOM 1480 C CA . LEU A 1 193 ? -12.601 1.385 7.612 1.00 90.81 193 LEU A CA 1
ATOM 1481 C C . LEU A 1 193 ? -11.429 0.697 6.915 1.00 90.81 193 LEU A C 1
ATOM 1483 O O . LEU A 1 193 ? -10.291 0.961 7.293 1.00 90.81 193 LEU A O 1
ATOM 1487 N N . GLN A 1 194 ? -11.661 -0.086 5.855 1.00 89.19 194 GLN A N 1
ATOM 1488 C CA . GLN A 1 194 ? -10.574 -0.648 5.044 1.00 89.19 194 GLN A CA 1
ATOM 1489 C C . GLN A 1 194 ? -9.562 0.414 4.565 1.00 89.19 194 GLN A C 1
ATOM 1491 O O . GLN A 1 194 ? -8.363 0.162 4.666 1.00 89.19 194 GLN A O 1
ATOM 1496 N N . PRO A 1 195 ? -9.982 1.612 4.106 1.00 89.12 195 PRO A N 1
ATOM 1497 C CA . PRO A 1 195 ? -9.048 2.665 3.704 1.00 89.12 195 PRO A CA 1
ATOM 1498 C C . PRO A 1 195 ? -8.161 3.198 4.834 1.00 89.12 195 PRO A C 1
ATOM 1500 O O . PRO A 1 195 ? -7.058 3.670 4.549 1.00 89.12 195 PRO A O 1
ATOM 1503 N N . HIS A 1 196 ? -8.659 3.139 6.073 1.00 88.00 196 HIS A N 1
ATOM 1504 C CA . HIS A 1 196 ? -8.085 3.764 7.269 1.00 88.00 196 HIS A CA 1
ATOM 1505 C C . HIS A 1 196 ? -7.225 2.796 8.083 1.00 88.00 196 HIS A C 1
ATOM 1507 O O . HIS A 1 196 ? -6.200 3.186 8.628 1.00 88.00 196 HIS A O 1
ATOM 1513 N N . ASP A 1 197 ? -7.641 1.532 8.175 1.00 86.75 197 ASP A N 1
ATOM 1514 C CA . ASP A 1 197 ? -6.950 0.490 8.934 1.00 86.75 197 ASP A CA 1
ATOM 1515 C C . ASP A 1 197 ? -6.965 -0.855 8.178 1.00 86.75 197 ASP A C 1
ATOM 1517 O O . ASP A 1 197 ? -7.690 -1.792 8.533 1.00 86.75 197 ASP A O 1
ATOM 1521 N N . PRO A 1 198 ? -6.146 -0.981 7.120 1.00 86.12 198 PRO A N 1
ATOM 1522 C CA . PRO A 1 198 ? -6.121 -2.175 6.277 1.00 86.12 198 PRO A CA 1
ATOM 1523 C C . PRO A 1 198 ? -5.445 -3.392 6.932 1.00 86.12 198 PRO A C 1
ATOM 1525 O O . PRO A 1 198 ? -5.359 -4.458 6.316 1.00 86.12 198 PRO A O 1
ATOM 1528 N N . TRP A 1 199 ? -4.894 -3.249 8.142 1.00 87.75 199 TRP A N 1
ATOM 1529 C CA . TRP A 1 199 ? -4.149 -4.308 8.838 1.00 87.75 199 TRP A CA 1
ATOM 1530 C C . TRP A 1 199 ? -4.954 -4.994 9.936 1.00 87.75 199 TRP A C 1
ATOM 1532 O O . TRP A 1 199 ? -4.692 -6.161 10.256 1.00 87.75 199 TRP A O 1
ATOM 1542 N N . ASN A 1 200 ? -5.927 -4.289 10.511 1.00 85.75 200 ASN A N 1
ATOM 1543 C CA . ASN A 1 200 ? -6.758 -4.824 11.582 1.00 85.75 200 ASN A CA 1
ATOM 1544 C C . ASN A 1 200 ? -8.150 -5.265 11.104 1.00 85.75 200 ASN A C 1
ATOM 1546 O O . ASN A 1 200 ? -8.838 -5.958 11.846 1.00 85.75 200 ASN A O 1
ATOM 1550 N N . ASN A 1 201 ? -8.539 -4.943 9.865 1.00 86.38 201 ASN A N 1
ATOM 1551 C CA . ASN A 1 201 ? -9.805 -5.360 9.259 1.00 86.38 201 ASN A CA 1
ATOM 1552 C C . ASN A 1 201 ? -9.769 -6.835 8.812 1.00 86.38 201 ASN A C 1
ATOM 1554 O O . ASN A 1 201 ? -9.498 -7.157 7.654 1.00 86.38 201 ASN A O 1
ATOM 1558 N N . GLN A 1 202 ? -9.978 -7.753 9.756 1.00 82.19 202 GLN A N 1
ATOM 1559 C CA . GLN A 1 202 ? -9.772 -9.187 9.545 1.00 82.19 202 GLN A CA 1
ATOM 1560 C C . GLN A 1 202 ? -11.058 -9.979 9.787 1.00 82.19 202 GLN A C 1
ATOM 1562 O O . GLN A 1 202 ? -11.276 -10.508 10.873 1.00 82.19 202 GLN A O 1
ATOM 1567 N N . ALA A 1 203 ? -11.881 -10.131 8.748 1.00 81.06 203 ALA A N 1
ATOM 1568 C CA . ALA A 1 203 ? -13.103 -10.935 8.806 1.00 81.06 203 ALA A CA 1
ATOM 1569 C C . ALA A 1 203 ? -12.857 -12.389 9.269 1.00 81.06 203 ALA A C 1
ATOM 1571 O O . ALA A 1 203 ? -11.752 -12.937 9.139 1.00 81.06 203 ALA A O 1
ATOM 1572 N N . PHE A 1 204 ? -13.901 -13.042 9.784 1.00 77.06 204 PHE A N 1
ATOM 1573 C CA . PHE A 1 204 ? -13.886 -14.486 10.023 1.00 77.06 204 PHE A CA 1
ATOM 1574 C C . PHE A 1 204 ? -13.735 -15.243 8.703 1.00 77.06 204 PHE A C 1
ATOM 1576 O O . PHE A 1 204 ? -14.453 -14.982 7.736 1.00 77.06 204 PHE A O 1
ATOM 1583 N N . ALA A 1 205 ? -12.817 -16.207 8.675 1.00 68.50 205 ALA A N 1
ATOM 1584 C CA . ALA A 1 205 ? -12.727 -17.149 7.573 1.00 68.50 205 ALA A CA 1
ATOM 1585 C C . ALA A 1 205 ? -13.832 -18.199 7.756 1.00 68.50 205 ALA A C 1
ATOM 1587 O O . ALA A 1 205 ? -13.730 -19.063 8.623 1.00 68.50 205 ALA A O 1
ATOM 1588 N N . ALA A 1 206 ? -14.892 -18.114 6.952 1.00 71.06 206 ALA A N 1
ATOM 1589 C CA . ALA A 1 206 ? -15.948 -19.127 6.885 1.00 71.06 206 ALA A CA 1
ATOM 1590 C C . ALA A 1 206 ? -15.518 -20.301 5.981 1.00 71.06 206 ALA A C 1
ATOM 1592 O O . ALA A 1 206 ? -16.218 -20.663 5.037 1.00 71.06 206 ALA A O 1
ATOM 1593 N N . VAL A 1 207 ? -14.315 -20.831 6.217 1.00 65.94 207 VAL A N 1
ATOM 1594 C CA . VAL A 1 207 ? -13.666 -21.855 5.389 1.00 65.94 207 VAL A CA 1
ATOM 1595 C C . VAL A 1 207 ? -13.090 -22.935 6.303 1.00 65.94 207 VAL A C 1
ATOM 1597 O O . VAL A 1 207 ? -12.491 -22.631 7.336 1.00 65.94 207 VAL A O 1
ATOM 1600 N N . ALA A 1 208 ? -13.272 -24.200 5.915 1.00 62.09 208 ALA A N 1
ATOM 1601 C CA . ALA A 1 208 ? -12.818 -25.359 6.678 1.00 62.09 208 ALA A CA 1
ATOM 1602 C C . ALA A 1 208 ? -11.323 -25.251 7.069 1.00 62.09 208 ALA A C 1
ATOM 1604 O O . ALA A 1 208 ? -10.509 -24.868 6.228 1.00 62.09 208 ALA A O 1
ATOM 1605 N N . PRO A 1 209 ? -10.940 -25.613 8.309 1.00 57.81 209 PRO A N 1
ATOM 1606 C CA . PRO A 1 209 ? -11.738 -26.334 9.308 1.00 57.81 209 PRO A CA 1
ATOM 1607 C C . PRO A 1 209 ? -12.674 -25.451 10.153 1.00 57.81 209 PRO A C 1
ATOM 1609 O O . PRO A 1 209 ? -13.336 -25.966 11.049 1.00 57.81 209 PRO A O 1
ATOM 1612 N N . TYR A 1 210 ? -12.746 -24.143 9.895 1.00 64.56 210 TYR A N 1
ATOM 1613 C CA . TYR A 1 210 ? -13.490 -23.207 10.734 1.00 64.56 210 TYR A CA 1
ATOM 1614 C C . TYR A 1 210 ? -14.843 -22.807 10.122 1.00 64.56 210 TYR A C 1
ATOM 1616 O O . TYR A 1 210 ? -14.977 -22.625 8.913 1.00 64.56 210 TYR A O 1
ATOM 1624 N N . ALA A 1 211 ? -15.857 -22.654 10.976 1.00 67.50 211 ALA A N 1
ATOM 1625 C CA . ALA A 1 211 ? -17.179 -22.141 10.613 1.00 67.50 211 ALA A CA 1
ATOM 1626 C C . ALA A 1 211 ? -17.384 -20.718 11.167 1.00 67.50 211 ALA A C 1
ATOM 1628 O O . ALA A 1 211 ? -16.564 -20.212 11.930 1.00 67.50 211 ALA A O 1
ATOM 1629 N N . VAL A 1 212 ? -18.493 -20.068 10.802 1.00 78.25 212 VAL A N 1
ATOM 1630 C CA . VAL A 1 212 ? -18.956 -18.841 11.481 1.00 78.25 212 VAL A CA 1
ATOM 1631 C C . VAL A 1 212 ? -19.388 -19.193 12.919 1.00 78.25 212 VAL A C 1
ATOM 1633 O O . VAL A 1 212 ? -19.894 -20.302 13.122 1.00 78.25 212 VAL A O 1
ATOM 1636 N N . PRO A 1 213 ? -19.190 -18.313 13.928 1.00 83.19 213 PRO A N 1
ATOM 1637 C CA . PRO A 1 213 ? -19.563 -18.619 15.310 1.00 83.19 213 PRO A CA 1
ATOM 1638 C C . PRO A 1 213 ? -21.032 -19.034 15.464 1.00 83.19 213 PRO A C 1
ATOM 1640 O O . PRO A 1 213 ? -21.921 -18.495 14.810 1.00 83.19 213 PRO A O 1
ATOM 1643 N N . VAL A 1 214 ? -21.301 -20.006 16.337 1.00 85.50 214 VAL A N 1
ATOM 1644 C CA . VAL A 1 214 ? -22.660 -20.525 16.548 1.00 85.50 214 VAL A CA 1
ATOM 1645 C C . VAL A 1 214 ? -23.435 -19.593 17.478 1.00 85.50 214 VAL A C 1
ATOM 1647 O O . VAL A 1 214 ? -22.958 -19.256 18.559 1.00 85.50 214 VAL A O 1
ATOM 1650 N N . THR A 1 215 ? -24.645 -19.207 17.072 1.00 87.31 215 THR A N 1
ATOM 1651 C CA . THR A 1 215 ? -25.557 -18.341 17.845 1.00 87.31 215 THR A CA 1
ATOM 1652 C C . THR A 1 215 ? -26.760 -19.088 18.415 1.00 87.31 215 THR A C 1
ATOM 1654 O O . THR A 1 215 ? -27.544 -18.514 19.169 1.00 87.31 215 THR A O 1
ATOM 1657 N N . THR A 1 216 ? -26.932 -20.364 18.062 1.00 85.19 216 THR A N 1
ATOM 1658 C CA . THR A 1 216 ? -28.070 -21.177 18.494 1.00 85.19 216 THR A CA 1
ATOM 1659 C C . THR A 1 216 ? -28.072 -21.329 20.010 1.00 85.19 216 THR A C 1
ATOM 1661 O O . THR A 1 216 ? -27.131 -21.882 20.581 1.00 85.19 216 THR A O 1
ATOM 1664 N N . ALA A 1 217 ? -29.142 -20.861 20.658 1.00 82.50 217 ALA A N 1
ATOM 1665 C CA . ALA A 1 217 ? -29.328 -20.966 22.103 1.00 82.50 217 ALA A CA 1
ATOM 1666 C C . ALA A 1 217 ? -29.111 -22.409 22.593 1.00 82.50 217 ALA A C 1
ATOM 1668 O O . ALA A 1 217 ? -29.610 -23.360 21.995 1.00 82.50 217 ALA A O 1
ATOM 1669 N N . GLY A 1 218 ? -28.343 -22.568 23.674 1.00 80.31 218 GLY A N 1
ATOM 1670 C CA . GLY A 1 218 ? -27.953 -23.881 24.208 1.00 80.31 218 GLY A CA 1
ATOM 1671 C C . GLY A 1 218 ? -26.737 -24.528 23.527 1.00 80.31 218 GLY A C 1
ATOM 1672 O O . GLY A 1 218 ? -26.244 -25.544 24.005 1.00 80.31 218 GLY A O 1
ATOM 1673 N N . SER A 1 219 ? -26.213 -23.949 22.445 1.00 84.19 219 SER A N 1
ATOM 1674 C CA . SER A 1 219 ? -24.954 -24.360 21.795 1.00 84.19 219 SER A CA 1
ATOM 1675 C C . SER A 1 219 ? -24.149 -23.150 21.307 1.00 84.19 219 SER A C 1
ATOM 1677 O O . SER A 1 219 ? -23.412 -23.230 20.324 1.00 84.19 219 SER A O 1
ATOM 1679 N N . GLN A 1 220 ? -24.334 -22.004 21.967 1.00 90.31 220 GLN A N 1
ATOM 1680 C CA . GLN A 1 220 ? -23.696 -20.746 21.596 1.00 90.31 220 GLN A CA 1
ATOM 1681 C C . GLN A 1 220 ? -22.181 -20.852 21.752 1.00 90.31 220 GLN A C 1
ATOM 1683 O O . GLN A 1 220 ? -21.679 -21.419 22.721 1.00 90.31 220 GLN A O 1
ATOM 1688 N N . ALA A 1 221 ? -21.452 -20.255 20.814 1.00 89.81 221 ALA A N 1
ATOM 1689 C CA . ALA A 1 221 ? -20.019 -20.079 20.963 1.00 89.81 221 ALA A CA 1
ATOM 1690 C C . ALA A 1 221 ? -19.727 -19.094 22.110 1.00 89.81 221 ALA A C 1
ATOM 1692 O O . ALA A 1 221 ? -20.407 -18.075 22.277 1.00 89.81 221 ALA A O 1
ATOM 1693 N N . HIS A 1 222 ? -18.699 -19.405 22.894 1.00 91.19 222 HIS A N 1
ATOM 1694 C CA . HIS A 1 222 ? -18.230 -18.562 23.991 1.00 91.19 222 HIS A CA 1
ATOM 1695 C C . HIS A 1 222 ? -17.127 -17.628 23.502 1.00 91.19 222 HIS A C 1
ATOM 1697 O O . HIS A 1 222 ? -16.342 -17.993 22.622 1.00 91.19 222 HIS A O 1
ATOM 1703 N N . TYR A 1 223 ? -17.023 -16.444 24.102 1.00 93.12 223 TYR A N 1
ATOM 1704 C CA . TYR A 1 223 ? -15.942 -15.511 23.800 1.00 93.12 223 TYR A CA 1
ATOM 1705 C C . TYR A 1 223 ? -15.306 -14.921 25.057 1.00 93.12 223 TYR A C 1
ATOM 1707 O O . TYR A 1 223 ? -15.933 -14.834 26.113 1.00 93.12 223 TYR A O 1
ATOM 1715 N N . GLN A 1 224 ? -14.055 -14.489 24.917 1.00 93.81 224 GLN A N 1
ATOM 1716 C CA . GLN A 1 224 ? -13.286 -13.772 25.930 1.00 93.81 224 GLN A CA 1
ATOM 1717 C C . GLN A 1 224 ? -12.600 -12.565 25.290 1.00 93.81 224 GLN A C 1
ATOM 1719 O O . GLN A 1 224 ? -12.016 -12.686 24.214 1.00 93.81 224 GLN A O 1
ATOM 1724 N N . ILE A 1 225 ? -12.652 -11.410 25.952 1.00 95.38 225 ILE A N 1
ATOM 1725 C CA . ILE A 1 225 ? -11.924 -10.198 25.560 1.00 95.38 225 ILE A CA 1
ATOM 1726 C C . ILE A 1 225 ? -10.622 -10.142 26.355 1.00 95.38 225 ILE A C 1
ATOM 1728 O O . ILE A 1 225 ? -10.627 -10.232 27.584 1.00 95.38 225 ILE A O 1
ATOM 1732 N N . LEU A 1 226 ? -9.504 -10.013 25.646 1.00 93.25 226 LEU A N 1
ATOM 1733 C CA . LEU A 1 226 ? -8.167 -10.300 26.152 1.00 93.25 226 LEU A CA 1
ATOM 1734 C C . LEU A 1 226 ? -7.188 -9.161 25.852 1.00 93.25 226 LEU A C 1
ATOM 1736 O O . LEU A 1 226 ? -7.267 -8.486 24.821 1.00 93.25 226 LEU A O 1
ATOM 1740 N N . SER A 1 227 ? -6.203 -9.016 26.735 1.00 94.38 227 SER A N 1
ATOM 1741 C CA . SER A 1 227 ? -4.981 -8.246 26.490 1.00 94.38 227 SER A CA 1
ATOM 1742 C C . SER A 1 227 ? -3.762 -8.969 27.054 1.00 94.38 227 SER A C 1
ATOM 1744 O O . SER A 1 227 ? -3.894 -9.735 28.009 1.00 94.38 227 SER A O 1
ATOM 1746 N N . MET A 1 228 ? -2.582 -8.629 26.547 1.00 93.38 228 MET A N 1
ATOM 1747 C CA . MET A 1 228 ? -1.302 -9.102 27.067 1.00 93.38 228 MET A CA 1
ATOM 1748 C C . MET A 1 228 ? -0.440 -7.947 27.549 1.00 93.38 228 MET A C 1
ATOM 1750 O O . MET A 1 228 ? -0.364 -6.909 26.887 1.00 93.38 228 MET A O 1
ATOM 1754 N N . SER A 1 229 ? 0.238 -8.173 28.669 1.00 94.62 229 SER A N 1
ATOM 1755 C CA . SER A 1 229 ? 1.212 -7.254 29.244 1.00 94.62 229 SER A CA 1
ATOM 1756 C C . SER A 1 229 ? 2.627 -7.782 29.035 1.00 94.62 229 SER A C 1
ATOM 1758 O O . SER A 1 229 ? 2.897 -8.976 29.196 1.00 94.62 229 SER A O 1
ATOM 1760 N N . TYR A 1 230 ? 3.536 -6.873 28.693 1.00 96.06 230 TYR A N 1
ATOM 1761 C CA . TYR A 1 230 ? 4.945 -7.168 28.479 1.00 96.06 230 TYR A CA 1
ATOM 1762 C C . TYR A 1 230 ? 5.830 -6.175 29.232 1.00 96.06 230 TYR A C 1
ATOM 1764 O O . TYR A 1 230 ? 5.523 -4.985 29.315 1.00 96.06 230 TYR A O 1
ATOM 1772 N N . SER A 1 231 ? 6.959 -6.662 29.739 1.00 97.19 231 SER A N 1
ATOM 1773 C CA . SER A 1 231 ? 8.098 -5.835 30.129 1.00 97.19 231 SER A CA 1
ATOM 1774 C C . SER A 1 231 ? 8.989 -5.579 28.914 1.00 97.19 231 SER A C 1
ATOM 1776 O O . SER A 1 231 ? 9.164 -6.456 28.062 1.00 97.19 231 SER A O 1
ATOM 1778 N N . VAL A 1 232 ? 9.530 -4.366 28.838 1.00 97.38 232 VAL A N 1
ATOM 1779 C CA . VAL A 1 232 ? 10.415 -3.883 27.776 1.00 97.38 232 VAL A CA 1
ATOM 1780 C C . VAL A 1 232 ? 11.535 -3.028 28.370 1.00 97.38 232 VAL A C 1
ATOM 1782 O O . VAL A 1 232 ? 11.419 -2.512 29.484 1.00 97.38 232 VAL A O 1
ATOM 1785 N N . ALA A 1 233 ? 12.618 -2.836 27.612 1.00 97.56 233 ALA A N 1
ATOM 1786 C CA . ALA A 1 233 ? 13.595 -1.797 27.934 1.00 97.56 233 ALA A CA 1
ATOM 1787 C C . ALA A 1 233 ? 12.935 -0.406 27.923 1.00 97.56 233 ALA A C 1
ATOM 1789 O O . ALA A 1 233 ? 11.932 -0.204 27.235 1.00 97.56 233 ALA A O 1
ATOM 1790 N N . ALA A 1 234 ? 13.510 0.542 28.669 1.00 97.25 234 ALA A N 1
ATOM 1791 C CA . ALA A 1 234 ? 12.930 1.871 28.838 1.00 97.25 234 ALA A CA 1
ATOM 1792 C C . ALA A 1 234 ? 12.645 2.551 27.489 1.00 97.25 234 ALA A C 1
ATOM 1794 O O . ALA A 1 234 ? 13.485 2.514 26.588 1.00 97.25 234 ALA A O 1
ATOM 1795 N N . TRP A 1 235 ? 11.460 3.140 27.330 1.00 95.81 235 TRP A N 1
ATOM 1796 C CA . TRP A 1 235 ? 11.133 3.967 26.166 1.00 95.81 235 TRP A CA 1
ATOM 1797 C C . TRP A 1 235 ? 11.817 5.333 26.266 1.00 95.81 235 TRP A C 1
ATOM 1799 O O . TRP A 1 235 ? 11.824 5.942 27.332 1.00 95.81 235 TRP A O 1
ATOM 1809 N N . ASP A 1 236 ? 12.330 5.837 25.146 1.00 93.12 236 ASP A N 1
ATOM 1810 C CA . ASP A 1 236 ? 12.831 7.212 25.030 1.00 93.12 236 ASP A CA 1
ATOM 1811 C C . ASP A 1 236 ? 11.655 8.199 25.013 1.00 93.12 236 ASP A C 1
ATOM 1813 O O . ASP A 1 236 ? 11.679 9.268 25.614 1.00 93.12 236 ASP A O 1
ATOM 1817 N N . THR A 1 237 ? 10.573 7.802 24.344 1.00 93.88 237 THR A N 1
ATOM 1818 C CA . THR A 1 237 ? 9.255 8.438 24.420 1.00 93.88 237 THR A CA 1
ATOM 1819 C C . THR A 1 237 ? 8.212 7.348 24.594 1.00 93.88 237 THR A C 1
ATOM 1821 O O . THR A 1 237 ? 8.072 6.486 23.724 1.00 93.88 237 THR A O 1
ATOM 1824 N N . THR A 1 238 ? 7.493 7.363 25.716 1.00 96.00 238 THR A N 1
ATOM 1825 C CA . THR A 1 238 ? 6.503 6.330 26.042 1.00 96.00 238 THR A CA 1
ATOM 1826 C C . THR A 1 238 ? 5.368 6.329 25.009 1.00 96.00 238 THR A C 1
ATOM 1828 O O . THR A 1 238 ? 4.717 7.366 24.828 1.00 96.00 238 THR A O 1
ATOM 1831 N N . PRO A 1 239 ? 5.113 5.202 24.314 1.00 95.62 239 PRO A N 1
ATOM 1832 C CA . PRO A 1 239 ? 3.957 5.084 23.439 1.00 95.62 239 PRO A CA 1
ATOM 1833 C C . PRO A 1 239 ? 2.668 5.106 24.261 1.00 95.62 239 PRO A C 1
ATOM 1835 O O . PRO A 1 239 ? 2.667 4.847 25.459 1.00 95.62 239 PRO A O 1
ATOM 1838 N N . ASP A 1 240 ? 1.545 5.404 23.628 1.00 92.94 240 ASP A N 1
ATOM 1839 C CA . ASP A 1 240 ? 0.250 5.414 24.304 1.00 92.94 240 ASP A CA 1
ATOM 1840 C C . ASP A 1 240 ? -0.817 4.804 23.400 1.00 92.94 240 ASP A C 1
ATOM 1842 O O . ASP A 1 240 ? -0.503 4.294 22.328 1.00 92.94 240 ASP A O 1
ATOM 1846 N N . TYR A 1 241 ? -2.083 4.845 23.818 1.00 90.69 241 TYR A N 1
ATOM 1847 C CA . TYR A 1 241 ? -3.186 4.253 23.057 1.00 90.69 241 TYR A CA 1
ATOM 1848 C C . TYR A 1 241 ? -3.392 4.855 21.659 1.00 90.69 241 TYR A C 1
ATOM 1850 O O . TYR A 1 241 ? -4.220 4.366 20.889 1.00 90.69 241 TYR A O 1
ATOM 1858 N N . ARG A 1 242 ? -2.646 5.912 21.314 1.00 88.75 242 ARG A N 1
ATOM 1859 C CA . ARG A 1 242 ? -2.616 6.506 19.984 1.00 88.75 242 ARG A CA 1
ATOM 1860 C C . ARG A 1 242 ? -1.549 5.938 19.057 1.00 88.75 242 ARG A C 1
ATOM 1862 O O . ARG A 1 242 ? -1.458 6.351 17.901 1.00 88.75 242 ARG A O 1
ATOM 1869 N N . SER A 1 243 ? -0.735 5.020 19.560 1.00 92.56 243 SER A N 1
ATOM 1870 C CA . SER A 1 243 ? 0.374 4.435 18.827 1.00 92.56 243 SER A CA 1
ATOM 1871 C C . SER A 1 243 ? -0.029 3.129 18.144 1.00 92.56 243 SER A C 1
ATOM 1873 O O . SER A 1 243 ? -0.630 2.242 18.757 1.00 92.56 243 SER A O 1
ATOM 1875 N N . ASN A 1 244 ? 0.357 2.982 16.875 1.00 91.50 244 ASN A N 1
ATOM 1876 C CA . ASN A 1 244 ? 0.243 1.724 16.135 1.00 91.50 244 ASN A CA 1
ATOM 1877 C C . ASN A 1 244 ? 1.584 0.998 16.122 1.00 91.50 244 ASN A C 1
ATOM 1879 O O . ASN A 1 244 ? 2.642 1.630 16.078 1.00 91.50 244 ASN A O 1
ATOM 1883 N N . TYR A 1 245 ? 1.547 -0.331 16.099 1.00 93.00 245 TYR A N 1
ATOM 1884 C CA . TYR A 1 245 ? 2.749 -1.152 16.064 1.00 93.00 245 TYR A CA 1
ATOM 1885 C C . TYR A 1 245 ? 2.660 -2.289 15.045 1.00 93.00 245 TYR A C 1
ATOM 1887 O O . TYR A 1 245 ? 1.578 -2.713 14.637 1.00 93.00 245 TYR A O 1
ATOM 1895 N N . THR A 1 246 ? 3.828 -2.820 14.688 1.00 93.06 246 THR A N 1
ATOM 1896 C CA . THR A 1 246 ? 3.989 -4.155 14.097 1.00 93.06 246 THR A CA 1
ATOM 1897 C C . THR A 1 246 ? 5.023 -4.940 14.892 1.00 93.06 246 THR A C 1
ATOM 1899 O O . THR A 1 246 ? 5.883 -4.368 15.559 1.00 93.06 246 THR A O 1
ATOM 1902 N N . THR A 1 247 ? 4.974 -6.261 14.793 1.00 92.12 247 THR A N 1
ATOM 1903 C CA . THR A 1 247 ? 6.047 -7.146 15.246 1.00 92.12 247 THR A CA 1
ATOM 1904 C C . THR A 1 247 ? 6.854 -7.653 14.054 1.00 92.12 247 THR A C 1
ATOM 1906 O O . THR A 1 247 ? 6.310 -7.836 12.964 1.00 92.12 247 THR A O 1
ATOM 1909 N N . ALA A 1 248 ? 8.150 -7.896 14.249 1.00 85.38 248 ALA A N 1
ATOM 1910 C CA . ALA A 1 248 ? 9.029 -8.500 13.239 1.00 85.38 248 ALA A CA 1
ATOM 1911 C C . ALA A 1 248 ? 8.928 -10.040 13.269 1.00 85.38 248 ALA A C 1
ATOM 1913 O O . ALA A 1 248 ? 9.910 -10.746 13.483 1.00 85.38 248 ALA A O 1
ATOM 1914 N N . THR A 1 249 ? 7.704 -10.568 13.173 1.00 90.75 249 THR A N 1
ATOM 1915 C CA . THR A 1 249 ? 7.411 -12.012 13.291 1.00 90.75 249 THR A CA 1
ATOM 1916 C C . THR A 1 249 ? 7.280 -12.733 11.950 1.00 90.75 249 THR A C 1
ATOM 1918 O O . THR A 1 249 ? 7.305 -13.963 11.914 1.00 90.75 249 THR A O 1
ATOM 1921 N N . GLY A 1 250 ? 7.216 -11.980 10.856 1.00 90.50 250 GLY A N 1
ATOM 1922 C CA . GLY A 1 250 ? 7.120 -12.479 9.495 1.00 90.50 250 GLY A CA 1
ATOM 1923 C C . GLY A 1 250 ? 5.679 -12.619 8.984 1.00 90.50 250 GLY A C 1
ATOM 1924 O O . GLY A 1 250 ? 4.725 -12.773 9.749 1.00 90.50 250 GLY A O 1
ATOM 1925 N N . GLY A 1 251 ? 5.529 -12.621 7.662 1.00 93.62 251 GLY A N 1
ATOM 1926 C CA . GLY A 1 251 ? 4.270 -12.891 6.968 1.00 93.62 251 GLY A CA 1
ATOM 1927 C C . GLY A 1 251 ? 4.475 -13.377 5.538 1.00 93.62 251 GLY A C 1
ATOM 1928 O O . GLY A 1 251 ? 5.610 -13.514 5.088 1.00 93.62 251 GLY A O 1
ATOM 1929 N N . LEU A 1 252 ? 3.387 -13.639 4.812 1.00 94.62 252 LEU A N 1
ATOM 1930 C CA . LEU A 1 252 ? 3.426 -14.020 3.396 1.00 94.62 252 LEU A CA 1
ATOM 1931 C C . LEU A 1 252 ? 2.398 -13.248 2.577 1.00 94.62 252 LEU A C 1
ATOM 1933 O O . LEU A 1 252 ? 1.274 -13.067 3.019 1.00 94.62 252 LEU A O 1
ATOM 1937 N N . TYR A 1 253 ? 2.755 -12.849 1.363 1.00 95.38 253 TYR A N 1
ATOM 1938 C CA . TYR A 1 253 ? 1.827 -12.340 0.360 1.00 95.38 253 TYR A CA 1
ATOM 1939 C C . TYR A 1 253 ? 1.468 -13.432 -0.636 1.00 95.38 253 TYR A C 1
ATOM 1941 O O . TYR A 1 253 ? 2.348 -14.151 -1.107 1.00 95.38 253 TYR A O 1
ATOM 1949 N N . LEU A 1 254 ? 0.188 -13.499 -0.989 1.00 95.56 254 LEU A N 1
ATOM 1950 C CA . LEU A 1 254 ? -0.367 -14.397 -1.993 1.00 95.56 254 LEU A CA 1
ATOM 1951 C C . LEU A 1 254 ? -1.102 -13.580 -3.057 1.00 95.56 254 LEU A C 1
ATOM 1953 O O . LEU A 1 254 ? -2.115 -12.944 -2.760 1.00 95.56 254 LEU A O 1
ATOM 1957 N N . ILE A 1 255 ? -0.599 -13.627 -4.289 1.00 95.69 255 ILE A N 1
ATOM 1958 C CA . ILE A 1 255 ? -1.290 -13.136 -5.487 1.00 95.69 255 ILE A CA 1
ATOM 1959 C C . ILE A 1 255 ? -1.956 -14.309 -6.198 1.00 95.69 255 ILE A C 1
ATOM 1961 O O . ILE A 1 255 ? -1.371 -15.387 -6.282 1.00 95.69 255 ILE A O 1
ATOM 1965 N N . SER A 1 256 ? -3.149 -14.078 -6.742 1.00 95.50 256 SER A N 1
ATOM 1966 C CA . SER A 1 256 ? -3.874 -15.017 -7.605 1.00 95.50 256 SER A CA 1
ATOM 1967 C C . SER A 1 256 ? -4.745 -14.263 -8.616 1.00 95.50 256 SER A C 1
ATOM 1969 O O . SER A 1 256 ? -5.001 -13.070 -8.442 1.00 95.50 256 SER A O 1
ATOM 1971 N N . SER A 1 257 ? -5.221 -14.946 -9.662 1.00 95.50 257 SER A N 1
ATOM 1972 C CA . SER A 1 257 ? -6.245 -14.392 -10.557 1.00 95.50 257 SER A CA 1
ATOM 1973 C C . SER A 1 257 ? -7.623 -14.320 -9.885 1.00 95.50 257 SER A C 1
ATOM 1975 O O . SER A 1 257 ? -7.895 -15.018 -8.905 1.00 95.50 257 SER A O 1
ATOM 1977 N N . SER A 1 258 ? -8.497 -13.489 -10.454 1.00 94.62 258 SER A N 1
ATOM 1978 C CA . SER A 1 258 ? -9.940 -13.482 -10.209 1.00 94.62 258 SER A CA 1
ATOM 1979 C C . SER A 1 258 ? -10.674 -13.460 -11.551 1.00 94.62 258 SER A C 1
ATOM 1981 O O . SER A 1 258 ? -10.252 -12.765 -12.476 1.00 94.62 258 SER A O 1
ATOM 1983 N N . ALA A 1 259 ? -11.783 -14.197 -11.665 1.00 93.25 259 ALA A N 1
ATOM 1984 C CA . ALA A 1 259 ? -12.584 -14.258 -12.892 1.00 93.25 259 ALA A CA 1
ATOM 1985 C C . ALA A 1 259 ? -13.361 -12.957 -13.181 1.00 93.25 259 ALA A C 1
ATOM 1987 O O . ALA A 1 259 ? -13.831 -12.749 -14.298 1.00 93.25 259 ALA A O 1
ATOM 1988 N N . SER A 1 260 ? -13.487 -12.074 -12.188 1.00 92.81 260 SER A N 1
ATOM 1989 C CA . SER A 1 260 ? -14.165 -10.781 -12.293 1.00 92.81 260 SER A CA 1
ATOM 1990 C C . SER A 1 260 ? -13.246 -9.641 -11.870 1.00 92.81 260 SER A C 1
ATOM 1992 O O . SER A 1 260 ? -12.286 -9.855 -11.123 1.00 92.81 260 SER A O 1
ATOM 1994 N N . ALA A 1 261 ? -13.574 -8.416 -12.296 1.00 92.25 261 ALA A N 1
ATOM 1995 C CA . ALA A 1 261 ? -12.897 -7.201 -11.846 1.00 92.25 261 ALA A CA 1
ATOM 1996 C C . ALA A 1 261 ? -12.771 -7.202 -10.305 1.00 92.25 261 ALA A C 1
ATOM 1998 O O . ALA A 1 261 ? -13.753 -7.516 -9.625 1.00 92.25 261 ALA A O 1
ATOM 1999 N N . PRO A 1 262 ? -11.583 -6.919 -9.741 1.00 94.62 262 PRO A N 1
ATOM 2000 C CA . PRO A 1 262 ? -10.401 -6.292 -10.349 1.00 94.62 262 PRO A CA 1
ATOM 2001 C C . PRO A 1 262 ? -9.468 -7.236 -11.128 1.00 94.62 262 PRO A C 1
ATOM 2003 O O . PRO A 1 262 ? -8.426 -6.776 -11.577 1.00 94.62 262 PRO A O 1
ATOM 2006 N N . PHE A 1 263 ? -9.847 -8.507 -11.325 1.00 95.00 263 PHE A N 1
ATOM 2007 C CA . PHE A 1 263 ? -9.149 -9.549 -12.099 1.00 95.00 263 PHE A CA 1
ATOM 2008 C C . PHE A 1 263 ? -7.945 -10.225 -11.428 1.00 95.00 263 PHE A C 1
ATOM 2010 O O . PHE A 1 263 ? -7.319 -11.131 -11.990 1.00 95.00 263 PHE A O 1
ATOM 2017 N N . PHE A 1 264 ? -7.668 -9.846 -10.186 1.00 95.69 264 PHE A N 1
ATOM 2018 C CA . PHE A 1 264 ? -6.659 -10.453 -9.330 1.00 95.69 264 PHE A CA 1
ATOM 2019 C C . PHE A 1 264 ? -7.037 -10.274 -7.859 1.00 95.69 264 PHE A C 1
ATOM 2021 O O . PHE A 1 264 ? -7.888 -9.453 -7.520 1.00 95.69 264 PHE A O 1
ATOM 2028 N N . THR A 1 265 ? -6.407 -11.047 -6.983 1.00 95.56 265 THR A N 1
ATOM 2029 C CA . THR A 1 265 ? -6.559 -10.946 -5.527 1.00 95.56 265 THR A CA 1
ATOM 2030 C C . THR A 1 265 ? -5.187 -10.837 -4.884 1.00 95.56 265 THR A C 1
ATOM 2032 O O . THR A 1 265 ? -4.270 -11.543 -5.309 1.00 95.56 265 THR A O 1
ATOM 2035 N N . LEU A 1 266 ? -5.066 -10.038 -3.825 1.00 95.88 266 LEU A N 1
ATOM 2036 C CA . LEU A 1 266 ? -3.916 -10.032 -2.927 1.00 95.88 266 LEU A CA 1
ATOM 2037 C C . LEU A 1 266 ? -4.378 -10.400 -1.517 1.00 95.88 266 LEU A C 1
ATOM 2039 O O . LEU A 1 266 ? -5.336 -9.837 -0.991 1.00 95.88 266 LEU A O 1
ATOM 2043 N N . GLN A 1 267 ? -3.672 -11.330 -0.889 1.00 94.12 267 GLN A N 1
ATOM 2044 C CA . GLN A 1 267 ? -3.889 -11.705 0.504 1.00 94.12 267 GLN A CA 1
ATOM 2045 C C . GLN A 1 267 ? -2.560 -11.670 1.256 1.00 94.12 267 GLN A C 1
ATOM 2047 O O . GLN A 1 267 ? -1.503 -11.889 0.664 1.00 94.12 267 GLN A O 1
ATOM 2052 N N . TYR A 1 268 ? -2.614 -11.387 2.553 1.00 94.56 268 TYR A N 1
ATOM 2053 C CA . TYR A 1 268 ? -1.465 -11.449 3.448 1.00 94.56 268 TYR A CA 1
ATOM 2054 C C . TYR A 1 268 ? -1.730 -12.447 4.574 1.00 94.56 268 TYR A C 1
ATOM 2056 O O . TYR A 1 268 ? -2.795 -12.419 5.183 1.00 94.56 268 TYR A O 1
ATOM 2064 N N . TYR A 1 269 ? -0.763 -13.301 4.865 1.00 94.06 269 TYR A N 1
ATOM 2065 C CA . TYR A 1 269 ? -0.775 -14.223 5.988 1.00 94.06 269 TYR A CA 1
ATOM 2066 C C . TYR A 1 269 ? 0.157 -13.727 7.084 1.00 94.06 269 TYR A C 1
ATOM 2068 O O . TYR A 1 269 ? 1.316 -13.401 6.824 1.00 94.06 269 TYR A O 1
ATOM 2076 N N . ASP A 1 270 ? -0.346 -13.694 8.310 1.00 93.06 270 ASP A N 1
ATOM 2077 C CA . ASP A 1 270 ? 0.425 -13.393 9.508 1.00 93.06 270 ASP A CA 1
ATOM 2078 C C . ASP A 1 270 ? 0.874 -14.701 10.171 1.00 93.06 270 ASP A C 1
ATOM 2080 O O . ASP A 1 270 ? 0.047 -15.490 10.629 1.00 93.06 270 ASP A O 1
ATOM 2084 N N . ILE A 1 271 ? 2.192 -14.923 10.227 1.00 92.69 271 ILE A N 1
ATOM 2085 C CA . ILE A 1 271 ? 2.774 -16.193 10.681 1.00 92.69 271 ILE A CA 1
ATOM 2086 C C . ILE A 1 271 ? 2.478 -16.469 12.148 1.00 92.69 271 ILE A C 1
ATOM 2088 O O . ILE A 1 271 ? 2.217 -17.617 12.506 1.00 92.69 271 ILE A O 1
ATOM 2092 N N . ILE A 1 272 ? 2.563 -15.447 13.000 1.00 90.75 272 ILE A N 1
ATOM 2093 C CA . ILE A 1 272 ? 2.422 -15.650 14.442 1.00 90.75 272 ILE A CA 1
ATOM 2094 C C . ILE A 1 272 ? 0.952 -15.719 14.849 1.00 90.75 272 ILE A C 1
ATOM 2096 O O . ILE A 1 272 ? 0.620 -16.394 15.820 1.00 90.75 272 ILE A O 1
ATOM 2100 N N . HIS A 1 273 ? 0.081 -15.043 14.095 1.00 87.75 273 HIS A N 1
ATOM 2101 C CA . HIS A 1 273 ? -1.360 -15.068 14.312 1.00 87.75 273 HIS A CA 1
ATOM 2102 C C . HIS A 1 273 ? -2.053 -16.287 13.684 1.00 87.75 273 HIS A C 1
ATOM 2104 O O . HIS A 1 273 ? -3.171 -16.594 14.090 1.00 87.75 273 HIS A O 1
ATOM 2110 N N . ASP A 1 274 ? -1.414 -16.957 12.721 1.00 88.94 274 ASP A N 1
ATOM 2111 C CA . ASP A 1 274 ? -2.009 -18.024 11.904 1.00 88.94 274 ASP A CA 1
ATOM 2112 C C . ASP A 1 274 ? -3.340 -17.587 11.278 1.00 88.94 274 ASP A C 1
ATOM 2114 O O . ASP A 1 274 ? -4.406 -18.166 11.488 1.00 88.94 274 ASP A O 1
ATOM 2118 N N . SER A 1 275 ? -3.300 -16.465 10.556 1.00 87.25 275 SER A N 1
ATOM 2119 C CA . SER A 1 275 ? -4.494 -15.923 9.912 1.00 87.25 275 SER A CA 1
ATOM 2120 C C . SER A 1 275 ? -4.187 -15.179 8.623 1.00 87.25 275 SER A C 1
ATOM 2122 O O . SER A 1 275 ? -3.142 -14.540 8.463 1.00 87.25 275 SER A O 1
ATOM 2124 N N . TRP A 1 276 ? -5.147 -15.249 7.704 1.00 90.00 276 TRP A N 1
ATOM 2125 C CA . TRP A 1 276 ? -5.134 -14.520 6.447 1.00 90.00 276 TRP A CA 1
ATOM 2126 C C . TRP A 1 276 ? -5.978 -13.250 6.535 1.00 90.00 276 TRP A C 1
ATOM 2128 O O . TRP A 1 276 ? -7.019 -13.194 7.193 1.00 90.00 276 TRP A O 1
ATOM 2138 N N . GLN A 1 277 ? -5.531 -12.230 5.814 1.00 89.19 277 GLN A N 1
ATOM 2139 C CA . GLN A 1 277 ? -6.259 -10.991 5.585 1.00 89.19 277 GLN A CA 1
ATOM 2140 C C . GLN A 1 277 ? -6.276 -10.684 4.088 1.00 89.19 277 GLN A C 1
ATOM 2142 O O . GLN A 1 277 ? -5.267 -10.830 3.394 1.00 89.19 277 GLN A O 1
ATOM 2147 N N . THR A 1 278 ? -7.431 -10.261 3.581 1.00 90.56 278 THR A N 1
ATOM 2148 C CA . THR A 1 278 ? -7.558 -9.813 2.189 1.00 90.56 278 THR A CA 1
ATOM 2149 C C . THR A 1 278 ? -7.081 -8.370 2.088 1.00 90.56 278 THR A C 1
ATOM 2151 O O . THR A 1 278 ? -7.427 -7.547 2.932 1.00 90.56 278 THR A O 1
ATOM 2154 N N . LYS A 1 279 ? -6.267 -8.075 1.076 1.00 93.69 279 LYS A N 1
ATOM 2155 C CA . LYS A 1 279 ? -5.770 -6.729 0.781 1.00 93.69 279 LYS A CA 1
ATOM 2156 C C . LYS A 1 279 ? -6.561 -6.103 -0.356 1.00 93.69 279 LYS A C 1
ATOM 2158 O O . LYS A 1 279 ? -7.240 -6.802 -1.108 1.00 93.69 279 LYS A O 1
ATOM 2163 N N . THR A 1 280 ? -6.496 -4.784 -0.457 1.00 94.38 280 THR A N 1
ATOM 2164 C CA . THR A 1 280 ? -7.270 -4.041 -1.446 1.00 94.38 280 THR A CA 1
ATOM 2165 C C . THR A 1 280 ? -6.675 -4.227 -2.841 1.00 94.38 280 THR A C 1
ATOM 2167 O O . THR A 1 280 ? -5.474 -4.064 -3.051 1.00 94.38 280 THR A O 1
ATOM 2170 N N . CYS A 1 281 ? -7.528 -4.551 -3.813 1.00 94.94 281 CYS A N 1
ATOM 2171 C CA . CYS A 1 281 ? -7.208 -4.648 -5.234 1.00 94.94 281 CYS A CA 1
ATOM 2172 C C . CYS A 1 281 ? -8.124 -3.694 -6.015 1.00 94.94 281 CYS A C 1
ATOM 2174 O O . CYS A 1 281 ? -9.297 -3.981 -6.252 1.00 94.94 281 CYS A O 1
ATOM 2176 N N . ASN A 1 282 ? -7.602 -2.528 -6.395 1.00 93.44 282 ASN A N 1
ATOM 2177 C CA . ASN A 1 282 ? -8.369 -1.489 -7.083 1.00 93.44 282 ASN A CA 1
ATOM 2178 C C . ASN A 1 282 ? -8.652 -1.881 -8.543 1.00 93.44 282 ASN A C 1
ATOM 2180 O O . ASN A 1 282 ? -7.775 -2.390 -9.245 1.00 93.44 282 ASN A O 1
ATOM 2184 N N . GLN A 1 283 ? -9.862 -1.598 -9.031 1.00 94.19 283 GLN A N 1
ATOM 2185 C CA . GLN A 1 283 ? -10.188 -1.764 -10.450 1.00 94.19 283 GLN A CA 1
ATOM 2186 C C . GLN A 1 283 ? -9.458 -0.732 -11.337 1.00 94.19 283 GLN A C 1
ATOM 2188 O O . GLN A 1 283 ? -8.898 0.255 -10.855 1.00 94.19 283 GLN A O 1
ATOM 2193 N N . GLY A 1 284 ? -9.473 -0.955 -12.655 1.00 89.38 284 GLY A N 1
ATOM 2194 C CA . GLY A 1 284 ? -8.906 -0.033 -13.652 1.00 89.38 284 GLY A CA 1
ATOM 2195 C C . GLY A 1 284 ? -7.405 -0.200 -13.919 1.00 89.38 284 GLY A C 1
ATOM 2196 O O . GLY A 1 284 ? -6.858 0.510 -14.759 1.00 89.38 284 GLY A O 1
ATOM 2197 N N . LEU A 1 285 ? -6.733 -1.136 -13.239 1.00 93.00 285 LEU A N 1
ATOM 2198 C CA . LEU A 1 285 ? -5.336 -1.491 -13.521 1.00 93.00 285 LEU A CA 1
ATOM 2199 C C . LEU A 1 285 ? -5.224 -2.640 -14.529 1.00 93.00 285 LEU A C 1
ATOM 2201 O O . LEU A 1 285 ? -4.404 -2.565 -15.444 1.00 93.00 285 LEU A O 1
ATOM 2205 N N . LEU A 1 286 ? -6.062 -3.669 -14.393 1.00 92.00 286 LEU A N 1
ATOM 2206 C CA . LEU A 1 286 ? -6.143 -4.800 -15.317 1.00 92.00 286 LEU A CA 1
ATOM 2207 C C . LEU A 1 286 ? -7.477 -4.780 -16.066 1.00 92.00 286 LEU A C 1
ATOM 2209 O O . LEU A 1 286 ? -8.510 -4.435 -15.493 1.00 92.00 286 LEU A O 1
ATOM 2213 N N . ALA A 1 287 ? -7.446 -5.185 -17.335 1.00 89.12 287 ALA A N 1
ATOM 2214 C CA . ALA A 1 287 ? -8.634 -5.311 -18.182 1.00 89.12 287 ALA A CA 1
ATOM 2215 C C . ALA A 1 287 ? -9.140 -6.763 -18.314 1.00 89.12 287 ALA A C 1
ATOM 2217 O O . ALA A 1 287 ? -10.204 -6.984 -18.887 1.00 89.12 287 ALA A O 1
ATOM 2218 N N . ALA A 1 288 ? -8.386 -7.746 -17.808 1.00 91.12 288 ALA A N 1
ATOM 2219 C CA . ALA A 1 288 ? -8.719 -9.168 -17.856 1.00 91.12 288 ALA A CA 1
ATOM 2220 C C . ALA A 1 288 ? -8.049 -9.940 -16.707 1.00 91.12 288 ALA A C 1
ATOM 2222 O O . ALA A 1 288 ? -7.074 -9.457 -16.125 1.00 91.12 288 ALA A O 1
ATOM 2223 N N . ALA A 1 289 ? -8.578 -11.135 -16.408 1.00 94.00 289 ALA A N 1
ATOM 2224 C CA . ALA A 1 289 ? -8.037 -12.087 -15.430 1.00 94.00 289 ALA A CA 1
ATOM 2225 C C . ALA A 1 289 ? -6.547 -12.365 -15.670 1.00 94.00 289 ALA A C 1
ATOM 2227 O O . ALA A 1 289 ? -6.130 -12.555 -16.814 1.00 94.00 289 ALA A O 1
ATOM 2228 N N . LEU A 1 290 ? -5.754 -12.428 -14.593 1.00 93.88 290 LEU A N 1
ATOM 2229 C CA . LEU A 1 290 ? -4.349 -12.834 -14.695 1.00 93.88 290 LEU A CA 1
ATOM 2230 C C . LEU A 1 290 ? -4.227 -14.246 -15.291 1.00 93.88 290 LEU A C 1
ATOM 2232 O O . LEU A 1 290 ? -4.875 -15.186 -14.826 1.00 93.88 290 LEU A O 1
ATOM 2236 N N . GLY A 1 291 ? -3.365 -14.378 -16.300 1.00 92.00 291 GLY A N 1
ATOM 2237 C CA . GLY A 1 291 ? -2.977 -15.655 -16.893 1.00 92.00 291 GLY A CA 1
ATOM 2238 C C . GLY A 1 291 ? -1.931 -16.410 -16.066 1.00 92.00 291 GLY A C 1
ATOM 2239 O O . GLY A 1 291 ? -1.537 -15.996 -14.977 1.00 92.00 291 GLY A O 1
ATOM 2240 N N . THR A 1 292 ? -1.446 -17.528 -16.606 1.00 92.12 292 THR A N 1
ATOM 2241 C CA . THR A 1 292 ? -0.412 -18.386 -15.986 1.00 92.12 292 THR A CA 1
ATOM 2242 C C . THR A 1 292 ? 0.994 -17.770 -15.994 1.00 92.12 292 THR A C 1
ATOM 2244 O O . THR A 1 292 ? 1.960 -18.385 -15.553 1.00 92.12 292 THR A O 1
ATOM 2247 N N . ASP A 1 293 ? 1.130 -16.586 -16.574 1.00 90.81 293 ASP A N 1
ATOM 2248 C CA . ASP A 1 293 ? 2.362 -15.881 -16.898 1.00 90.81 293 ASP A CA 1
ATOM 2249 C C . ASP A 1 293 ? 2.506 -14.598 -16.071 1.00 90.81 293 ASP A C 1
ATOM 2251 O O . ASP A 1 293 ? 2.905 -13.563 -16.594 1.00 90.81 293 ASP A O 1
ATOM 2255 N N . CYS A 1 294 ? 2.158 -14.647 -14.784 1.00 91.69 294 CYS A N 1
ATOM 2256 C CA . CYS A 1 294 ? 2.323 -13.529 -13.860 1.00 91.69 294 CYS A CA 1
ATOM 2257 C C . CYS A 1 294 ? 3.227 -13.886 -12.681 1.00 91.69 294 CYS A C 1
ATOM 2259 O O . CYS A 1 294 ? 3.301 -15.035 -12.252 1.00 91.69 294 CYS A O 1
ATOM 2261 N N . THR A 1 295 ? 3.869 -12.876 -12.110 1.00 93.06 295 THR A N 1
ATOM 2262 C CA . THR A 1 295 ? 4.798 -13.040 -10.995 1.00 93.06 295 THR A CA 1
ATOM 2263 C C . THR A 1 295 ? 4.762 -11.827 -10.079 1.00 93.06 295 THR A C 1
ATOM 2265 O O . THR A 1 295 ? 4.529 -10.702 -10.519 1.00 93.06 295 THR A O 1
ATOM 2268 N N . PHE A 1 296 ? 5.052 -12.061 -8.805 1.00 94.50 296 PHE A N 1
ATOM 2269 C CA . PHE A 1 296 ? 5.061 -11.053 -7.757 1.00 94.50 296 PHE A CA 1
ATOM 2270 C C . PHE A 1 296 ? 6.390 -11.099 -7.004 1.00 94.50 296 PHE A C 1
ATOM 2272 O O . PHE A 1 296 ? 6.860 -12.185 -6.678 1.00 94.50 296 PHE A O 1
ATOM 2279 N N . GLU A 1 297 ? 6.989 -9.943 -6.735 1.00 94.06 297 GLU A N 1
ATOM 2280 C CA . GLU A 1 297 ? 8.253 -9.827 -5.999 1.00 94.06 297 GLU A CA 1
ATOM 2281 C C . GLU A 1 297 ? 8.280 -8.553 -5.161 1.00 94.06 297 GLU A C 1
ATOM 2283 O O . GLU A 1 297 ? 7.589 -7.590 -5.471 1.00 94.06 297 GLU A O 1
ATOM 2288 N N . ARG A 1 298 ? 9.074 -8.503 -4.097 1.00 91.94 298 ARG A N 1
ATOM 2289 C CA . ARG A 1 298 ? 9.170 -7.335 -3.213 1.00 91.94 298 ARG A CA 1
ATOM 2290 C C . ARG A 1 298 ? 10.610 -6.897 -3.002 1.00 91.94 298 ARG A C 1
ATOM 2292 O O . ARG A 1 298 ? 11.532 -7.702 -3.049 1.00 91.94 298 ARG A O 1
ATOM 2299 N N . LEU A 1 299 ? 10.802 -5.619 -2.688 1.00 91.38 299 LEU A N 1
ATOM 2300 C CA . LEU A 1 299 ? 12.135 -5.091 -2.391 1.00 91.38 299 LEU A CA 1
ATOM 2301 C C . LEU A 1 299 ? 12.471 -5.253 -0.904 1.00 91.38 299 LEU A C 1
ATOM 2303 O O . LEU A 1 299 ? 12.458 -4.293 -0.154 1.00 91.38 299 LEU A O 1
ATOM 2307 N N . ALA A 1 300 ? 12.704 -6.476 -0.440 1.00 84.69 300 ALA A N 1
ATOM 2308 C CA . ALA A 1 300 ? 12.973 -6.793 0.967 1.00 84.69 300 ALA A CA 1
ATOM 2309 C C . ALA A 1 300 ? 13.934 -5.837 1.722 1.00 84.69 300 ALA A C 1
ATOM 2311 O O . ALA A 1 300 ? 14.968 -5.421 1.207 1.00 84.69 300 ALA A O 1
ATOM 2312 N N . LYS A 1 301 ? 13.668 -5.573 3.010 1.00 87.81 301 LYS A N 1
ATOM 2313 C CA . LYS A 1 301 ? 14.700 -5.042 3.920 1.00 87.81 301 LYS A CA 1
ATOM 2314 C C . LYS A 1 301 ? 15.573 -6.217 4.385 1.00 87.81 301 LYS A C 1
ATOM 2316 O O . LYS A 1 301 ? 15.290 -6.793 5.429 1.00 87.81 301 LYS A O 1
ATOM 2321 N N . THR A 1 302 ? 16.545 -6.617 3.567 1.00 85.25 302 THR A N 1
ATOM 2322 C CA . THR A 1 302 ? 17.426 -7.780 3.794 1.00 85.25 302 THR A CA 1
ATOM 2323 C C . THR A 1 302 ? 18.900 -7.414 3.591 1.00 85.25 302 THR A C 1
ATOM 2325 O O . THR A 1 302 ? 19.202 -6.433 2.909 1.00 85.25 302 THR A O 1
ATOM 2328 N N . GLY A 1 303 ? 19.814 -8.185 4.184 1.00 85.00 303 GLY A N 1
ATOM 2329 C CA . GLY A 1 303 ? 21.250 -7.903 4.176 1.00 85.00 303 GLY A CA 1
ATOM 2330 C C . GLY A 1 303 ? 21.624 -6.660 4.995 1.00 85.00 303 GLY A C 1
ATOM 2331 O O . GLY A 1 303 ? 21.022 -6.368 6.028 1.00 85.00 303 GLY A O 1
ATOM 2332 N N . THR A 1 304 ? 22.638 -5.921 4.541 1.00 89.19 304 THR A N 1
ATOM 2333 C CA . THR A 1 304 ? 23.082 -4.661 5.162 1.00 89.19 304 THR A CA 1
ATOM 2334 C C . THR A 1 304 ? 22.511 -3.456 4.424 1.00 89.19 304 THR A C 1
ATOM 2336 O O . THR A 1 304 ? 22.280 -3.526 3.215 1.00 89.19 304 THR A O 1
ATOM 2339 N N . ALA A 1 305 ? 22.360 -2.326 5.123 1.00 94.25 305 ALA A N 1
ATOM 2340 C CA . ALA A 1 305 ? 21.980 -1.066 4.487 1.00 94.25 305 ALA A CA 1
ATOM 2341 C C . ALA A 1 305 ? 22.947 -0.745 3.336 1.00 94.25 305 ALA A C 1
ATOM 2343 O O . ALA A 1 305 ? 24.153 -0.981 3.447 1.00 94.25 305 ALA A O 1
ATOM 2344 N N . PHE A 1 306 ? 22.429 -0.205 2.231 1.00 94.69 306 PHE A N 1
ATOM 2345 C CA . PHE A 1 306 ? 23.273 0.186 1.097 1.00 94.69 306 PHE A CA 1
ATOM 2346 C C . PHE A 1 306 ? 24.143 1.398 1.430 1.00 94.69 306 PHE A C 1
ATOM 2348 O O . PHE A 1 306 ? 25.239 1.540 0.896 1.00 94.69 306 PHE A O 1
ATOM 2355 N N . LEU A 1 307 ? 23.655 2.248 2.332 1.00 96.06 307 LEU A N 1
ATOM 2356 C CA . LEU A 1 307 ? 24.388 3.356 2.923 1.00 96.06 307 LEU A CA 1
ATOM 2357 C C . LEU A 1 307 ? 23.816 3.630 4.317 1.00 96.06 307 LEU A C 1
ATOM 2359 O O . LEU A 1 307 ? 22.605 3.535 4.509 1.00 96.06 307 LEU A O 1
ATOM 2363 N N . SER A 1 308 ? 24.674 3.960 5.279 1.00 97.19 308 SER A N 1
ATOM 2364 C CA . SER A 1 308 ? 24.279 4.376 6.628 1.00 97.19 308 SER A CA 1
ATOM 2365 C C . SER A 1 308 ? 25.219 5.470 7.113 1.00 97.19 308 SER A C 1
ATOM 2367 O O . SER A 1 308 ? 26.432 5.340 6.951 1.00 97.19 308 SER A O 1
ATOM 2369 N N . SER A 1 309 ? 24.674 6.540 7.689 1.00 98.00 309 SER A N 1
ATOM 2370 C CA . SER A 1 309 ? 25.459 7.690 8.160 1.00 98.00 309 SER A CA 1
ATOM 2371 C C . SER A 1 309 ? 24.644 8.571 9.123 1.00 98.00 309 SER A C 1
ATOM 2373 O O . SER A 1 309 ? 23.489 8.278 9.441 1.00 98.00 309 SER A O 1
ATOM 2375 N N . THR A 1 310 ? 25.255 9.659 9.586 1.00 98.25 310 THR A N 1
ATOM 2376 C CA . THR A 1 310 ? 24.610 10.757 10.311 1.00 98.25 310 THR A CA 1
ATOM 2377 C C . THR A 1 310 ? 24.484 11.954 9.376 1.00 98.25 310 THR A C 1
ATOM 2379 O O . THR A 1 310 ? 25.436 12.316 8.688 1.00 98.25 310 THR A O 1
ATOM 2382 N N . ALA A 1 311 ? 23.307 12.572 9.331 1.00 98.38 311 ALA A N 1
ATOM 2383 C CA . ALA A 1 311 ? 23.080 13.768 8.538 1.00 98.38 311 ALA A CA 1
ATOM 2384 C C . ALA A 1 311 ? 23.902 14.952 9.069 1.00 98.38 311 ALA A C 1
ATOM 2386 O O . ALA A 1 311 ? 24.204 15.054 10.254 1.00 98.38 311 ALA A O 1
ATOM 2387 N N . THR A 1 312 ? 24.223 15.888 8.180 1.00 98.19 312 THR A N 1
ATOM 2388 C CA . THR A 1 312 ? 24.840 17.179 8.534 1.00 98.19 312 THR A CA 1
ATOM 2389 C C . THR A 1 312 ? 23.814 18.311 8.601 1.00 98.19 312 THR A C 1
ATOM 2391 O O . THR A 1 312 ? 23.999 19.259 9.360 1.00 98.19 312 THR A O 1
ATOM 2394 N N . ALA A 1 313 ? 22.715 18.201 7.844 1.00 97.69 313 ALA A N 1
ATOM 2395 C CA . ALA A 1 313 ? 21.543 19.075 7.900 1.00 97.69 313 ALA A CA 1
ATOM 2396 C C . ALA A 1 313 ? 20.338 18.417 7.196 1.00 97.69 313 ALA A C 1
ATOM 2398 O O . ALA A 1 313 ? 20.494 17.458 6.436 1.00 97.69 313 ALA A O 1
ATOM 2399 N N . GLY A 1 314 ? 19.143 18.979 7.378 1.00 95.75 314 GLY A N 1
ATOM 2400 C CA . GLY A 1 314 ? 17.940 18.616 6.630 1.00 95.75 314 GLY A CA 1
ATOM 2401 C C . GLY A 1 314 ? 17.050 19.829 6.359 1.00 95.75 314 GLY A C 1
ATOM 2402 O O . GLY A 1 314 ? 17.025 20.795 7.121 1.00 95.75 314 GLY A O 1
ATOM 2403 N N . ALA A 1 315 ? 16.314 19.785 5.251 1.00 95.56 315 ALA A N 1
ATOM 2404 C CA . ALA A 1 315 ? 15.251 20.738 4.932 1.00 95.56 315 ALA A CA 1
ATOM 2405 C C . ALA A 1 315 ? 13.980 19.967 4.565 1.00 95.56 315 ALA A C 1
ATOM 2407 O O . ALA A 1 315 ? 13.993 18.741 4.546 1.00 95.56 315 ALA A O 1
ATOM 2408 N N . ALA A 1 316 ? 12.883 20.660 4.242 1.00 93.56 316 ALA A N 1
ATOM 2409 C CA . ALA A 1 316 ? 11.568 20.030 4.095 1.00 93.56 316 ALA A CA 1
ATOM 2410 C C . ALA A 1 316 ? 11.580 18.778 3.197 1.00 93.56 316 ALA A C 1
ATOM 2412 O O . ALA A 1 316 ? 10.971 17.785 3.563 1.00 93.56 316 ALA A O 1
ATOM 2413 N N . ARG A 1 317 ? 12.295 18.780 2.060 1.00 94.69 317 ARG A N 1
ATOM 2414 C CA . ARG A 1 317 ? 12.368 17.642 1.113 1.00 94.69 317 ARG A CA 1
ATOM 2415 C C . ARG A 1 317 ? 13.788 17.146 0.852 1.00 94.69 317 ARG A C 1
ATOM 2417 O O . ARG A 1 317 ? 14.018 16.478 -0.156 1.00 94.69 317 ARG A O 1
ATOM 2424 N N . THR A 1 318 ? 14.740 17.482 1.717 1.00 96.88 318 THR A N 1
ATOM 2425 C CA . THR A 1 318 ? 16.138 17.088 1.527 1.00 96.88 318 THR A CA 1
ATOM 2426 C C . THR A 1 318 ? 16.782 16.605 2.814 1.00 96.88 318 THR A C 1
ATOM 2428 O O . THR A 1 318 ? 16.396 16.994 3.918 1.00 96.88 318 THR A O 1
ATOM 2431 N N . LEU A 1 319 ? 17.786 15.749 2.652 1.00 98.38 319 LEU A N 1
ATOM 2432 C CA . LEU A 1 319 ? 18.748 15.403 3.690 1.00 98.38 319 LEU A CA 1
ATOM 2433 C C . LEU A 1 319 ? 20.146 15.615 3.116 1.00 98.38 319 LEU A C 1
ATOM 2435 O O . LEU A 1 319 ? 20.446 15.124 2.026 1.00 98.38 319 LEU A O 1
ATOM 2439 N N . THR A 1 320 ? 20.975 16.354 3.845 1.00 98.19 320 THR A N 1
ATOM 2440 C CA . THR A 1 320 ? 22.331 16.716 3.438 1.00 98.19 320 THR A CA 1
ATOM 2441 C C . THR A 1 320 ? 23.334 16.010 4.330 1.00 98.19 320 THR A C 1
ATOM 2443 O O . THR A 1 320 ? 23.297 16.137 5.554 1.00 98.19 320 THR A O 1
ATOM 2446 N N . ASP A 1 321 ? 24.283 15.328 3.711 1.00 98.06 321 ASP A N 1
ATOM 2447 C CA . ASP A 1 321 ? 25.437 14.726 4.358 1.00 98.06 321 ASP A CA 1
ATOM 2448 C C . ASP A 1 321 ? 26.693 15.059 3.546 1.00 98.06 321 ASP A C 1
ATOM 2450 O O . ASP A 1 321 ? 26.991 14.441 2.521 1.00 98.06 321 ASP A O 1
ATOM 2454 N N . THR A 1 322 ? 27.425 16.077 3.998 1.00 97.56 322 THR A N 1
ATOM 2455 C CA . THR A 1 322 ? 28.630 16.558 3.310 1.00 97.56 322 THR A CA 1
ATOM 2456 C C . THR A 1 322 ? 29.830 15.619 3.441 1.00 97.56 322 THR A C 1
ATOM 2458 O O . THR A 1 322 ? 30.869 15.908 2.854 1.00 97.56 322 THR A O 1
ATOM 2461 N N . VAL A 1 323 ? 29.722 14.528 4.210 1.00 96.56 323 VAL A N 1
ATOM 2462 C CA . VAL A 1 323 ? 30.778 13.508 4.337 1.00 96.56 323 VAL A CA 1
ATOM 2463 C C . VAL A 1 323 ? 30.696 12.486 3.197 1.00 96.56 323 VAL A C 1
ATOM 2465 O O . VAL A 1 323 ? 31.695 11.847 2.867 1.00 96.56 323 VAL A O 1
ATOM 2468 N N . GLN A 1 324 ? 29.530 12.338 2.559 1.00 96.69 324 GLN A N 1
ATOM 2469 C CA . GLN A 1 324 ? 29.339 11.363 1.485 1.00 96.69 324 GLN A CA 1
ATOM 2470 C C . GLN A 1 324 ? 29.948 11.802 0.148 1.00 96.69 324 GLN A C 1
ATOM 2472 O O . GLN A 1 324 ? 30.093 12.984 -0.157 1.00 96.69 324 GLN A O 1
ATOM 2477 N N . THR A 1 325 ? 30.260 10.809 -0.687 1.00 95.50 325 THR A N 1
ATOM 2478 C CA . THR A 1 325 ? 30.722 10.975 -2.077 1.00 95.50 325 THR A CA 1
ATOM 2479 C C . THR A 1 325 ? 29.928 10.062 -3.013 1.00 95.50 325 THR A C 1
ATOM 2481 O O . THR A 1 325 ? 30.458 9.184 -3.691 1.00 95.50 325 THR A O 1
ATOM 2484 N N . MET A 1 326 ? 28.606 10.227 -3.016 1.00 94.81 326 MET A N 1
ATOM 2485 C CA . MET A 1 326 ? 27.706 9.355 -3.773 1.00 94.81 326 MET A CA 1
ATOM 2486 C C . MET A 1 326 ? 27.816 9.574 -5.285 1.00 94.81 326 MET A C 1
ATOM 2488 O O . MET A 1 326 ? 27.942 10.698 -5.768 1.00 94.81 326 MET A O 1
ATOM 2492 N N . THR A 1 327 ? 27.667 8.503 -6.063 1.00 94.81 327 THR A N 1
ATOM 2493 C CA . THR A 1 327 ? 27.372 8.645 -7.492 1.00 94.81 327 THR A CA 1
ATOM 2494 C C . THR A 1 327 ? 25.981 9.260 -7.660 1.00 94.81 327 THR A C 1
ATOM 2496 O O . THR A 1 327 ? 25.023 8.827 -7.011 1.00 94.81 327 THR A O 1
ATOM 2499 N N . VAL A 1 328 ? 25.876 10.269 -8.528 1.00 92.94 328 VAL A N 1
ATOM 2500 C CA . VAL A 1 328 ? 24.613 10.961 -8.825 1.00 92.94 328 VAL A CA 1
ATOM 2501 C C . VAL A 1 328 ? 23.553 9.948 -9.268 1.00 92.94 328 VAL A C 1
ATOM 2503 O O . VAL A 1 328 ? 23.837 9.057 -10.067 1.00 92.94 328 VAL A O 1
ATOM 2506 N N . ASP A 1 329 ? 22.353 10.065 -8.700 1.00 93.88 329 ASP A N 1
ATOM 2507 C CA . ASP A 1 329 ? 21.166 9.233 -8.968 1.00 93.88 329 ASP A CA 1
ATOM 2508 C C . ASP A 1 329 ? 21.311 7.721 -8.702 1.00 93.88 329 ASP A C 1
ATOM 2510 O O . ASP A 1 329 ? 20.444 6.918 -9.062 1.00 93.88 329 ASP A O 1
ATOM 2514 N N . ARG A 1 330 ? 22.377 7.299 -8.011 1.00 94.50 330 ARG A N 1
ATOM 2515 C CA . ARG A 1 330 ? 22.580 5.896 -7.615 1.00 94.50 330 ARG A CA 1
ATOM 2516 C C . ARG A 1 330 ? 21.467 5.359 -6.716 1.00 94.50 330 ARG A C 1
ATOM 2518 O O . ARG A 1 330 ? 21.197 4.156 -6.751 1.00 94.50 330 ARG A O 1
ATOM 2525 N N . TYR A 1 331 ? 20.860 6.223 -5.909 1.00 96.12 331 TYR A N 1
ATOM 2526 C CA . TYR A 1 331 ? 19.824 5.872 -4.940 1.00 96.12 331 TYR A CA 1
ATOM 2527 C C . TYR A 1 331 ? 18.444 6.417 -5.324 1.00 96.12 331 TYR A C 1
ATOM 2529 O O . TYR A 1 331 ? 17.527 6.400 -4.505 1.00 96.12 331 TYR A O 1
ATOM 2537 N N . SER A 1 332 ? 18.245 6.872 -6.563 1.00 95.06 332 SER A N 1
ATOM 2538 C CA . SER A 1 332 ? 16.908 7.225 -7.052 1.00 95.06 332 SER A CA 1
ATOM 2539 C C . SER A 1 332 ? 15.956 6.030 -6.928 1.00 95.06 332 SER A C 1
ATOM 2541 O O . SER A 1 332 ? 16.333 4.895 -7.208 1.00 95.06 332 SER A O 1
ATOM 2543 N N . ASN A 1 333 ? 14.725 6.273 -6.474 1.00 94.94 333 ASN A N 1
ATOM 2544 C CA . ASN A 1 333 ? 13.704 5.271 -6.127 1.00 94.94 333 ASN A CA 1
ATOM 2545 C C . ASN A 1 333 ? 14.042 4.316 -4.964 1.00 94.94 333 ASN A C 1
ATOM 2547 O O . ASN A 1 333 ? 13.239 3.430 -4.670 1.00 94.94 333 ASN A O 1
ATOM 2551 N N . TYR A 1 334 ? 15.163 4.507 -4.263 1.00 96.31 334 TYR A N 1
ATOM 2552 C CA . TYR A 1 334 ? 15.421 3.836 -2.986 1.00 96.31 334 TYR A CA 1
ATOM 2553 C C . TYR A 1 334 ? 14.684 4.560 -1.853 1.00 96.31 334 TYR A C 1
ATOM 2555 O O . TYR A 1 334 ? 14.121 5.647 -2.034 1.00 96.31 334 TYR A O 1
ATOM 2563 N N . ARG A 1 335 ? 14.679 3.956 -0.664 1.00 95.44 335 ARG A N 1
ATOM 2564 C CA . ARG A 1 335 ? 14.052 4.519 0.531 1.00 95.44 335 ARG A CA 1
ATOM 2565 C C . ARG A 1 335 ? 15.104 4.961 1.538 1.00 95.44 335 ARG A C 1
ATOM 2567 O O . ARG A 1 335 ? 15.962 4.172 1.924 1.00 95.44 335 ARG A O 1
ATOM 2574 N N . LEU A 1 336 ? 14.975 6.203 1.994 1.00 97.38 336 LEU A N 1
ATOM 2575 C CA . LEU A 1 336 ? 15.718 6.751 3.125 1.00 97.38 336 LEU A CA 1
ATOM 2576 C C . LEU A 1 336 ? 14.878 6.578 4.394 1.00 97.38 336 LEU A C 1
ATOM 2578 O O . LEU A 1 336 ? 13.700 6.942 4.398 1.00 97.38 336 LEU A O 1
ATOM 2582 N N . LEU A 1 337 ? 15.466 6.023 5.453 1.00 95.94 337 LEU A N 1
ATOM 2583 C CA . LEU A 1 337 ? 14.859 5.853 6.777 1.00 95.94 337 LEU A CA 1
ATOM 2584 C C . LEU A 1 337 ? 15.692 6.599 7.823 1.00 95.94 337 LEU A C 1
ATOM 2586 O O . LEU A 1 337 ? 16.892 6.357 7.902 1.00 95.94 337 LEU A O 1
ATOM 2590 N N . ILE A 1 338 ? 15.059 7.439 8.645 1.00 97.12 338 ILE A N 1
ATOM 2591 C CA . ILE A 1 338 ? 15.700 8.028 9.829 1.00 97.12 338 ILE A CA 1
ATOM 2592 C C . ILE A 1 338 ? 15.626 7.021 10.978 1.00 97.12 338 ILE A C 1
ATOM 2594 O O . ILE A 1 338 ? 14.537 6.620 11.399 1.00 97.12 338 ILE A O 1
ATOM 2598 N N . THR A 1 339 ? 16.784 6.602 11.474 1.00 95.38 339 THR A N 1
ATOM 2599 C CA . THR A 1 339 ? 16.939 5.544 12.483 1.00 95.38 339 THR A CA 1
ATOM 2600 C C . THR A 1 339 ? 17.174 6.066 13.896 1.00 95.38 339 THR A C 1
ATOM 2602 O O . THR A 1 339 ? 17.022 5.309 14.849 1.00 95.38 339 THR A O 1
ATOM 2605 N N . GLY A 1 340 ? 17.508 7.346 14.055 1.00 94.88 340 GLY A N 1
ATOM 2606 C CA . GLY A 1 340 ? 17.727 7.983 15.353 1.00 94.88 340 GLY A CA 1
ATOM 2607 C C . GLY A 1 340 ? 17.803 9.503 15.231 1.00 94.88 340 GLY A C 1
ATOM 2608 O O . GLY A 1 340 ? 17.892 10.025 14.122 1.00 94.88 340 GLY A O 1
ATOM 2609 N N . GLY A 1 341 ? 17.766 10.204 16.366 1.00 94.62 341 GLY A N 1
ATOM 2610 C CA . GLY A 1 341 ? 17.759 11.670 16.412 1.00 94.62 341 GLY A CA 1
ATOM 2611 C C . GLY A 1 341 ? 16.432 12.289 15.959 1.00 94.62 341 GLY A C 1
ATOM 2612 O O . GLY A 1 341 ? 15.373 11.653 16.008 1.00 94.62 341 GLY A O 1
ATOM 2613 N N . THR A 1 342 ? 16.476 13.552 15.537 1.00 95.19 342 THR A N 1
ATOM 2614 C CA . THR A 1 342 ? 15.286 14.300 15.110 1.00 95.19 342 THR A CA 1
ATOM 2615 C C . THR A 1 342 ? 14.621 13.668 13.884 1.00 95.19 342 THR A C 1
ATOM 2617 O O . THR A 1 342 ? 15.243 13.391 12.864 1.00 95.19 342 THR A O 1
ATOM 2620 N N . GLY A 1 343 ? 13.309 13.447 13.970 1.00 93.62 343 GLY A N 1
ATOM 2621 C CA . GLY A 1 343 ? 12.536 12.866 12.874 1.00 93.62 343 GLY A CA 1
ATOM 2622 C C . GLY A 1 343 ? 12.646 11.342 12.731 1.00 93.62 343 GLY A C 1
ATOM 2623 O O . GLY A 1 343 ? 12.205 10.817 11.705 1.00 93.62 343 GLY A O 1
ATOM 2624 N N . VAL A 1 344 ? 13.187 10.642 13.738 1.00 94.31 344 VAL A N 1
ATOM 2625 C CA . VAL A 1 344 ? 13.238 9.171 13.820 1.00 94.31 344 VAL A CA 1
ATOM 2626 C C . VAL A 1 344 ? 11.907 8.497 13.466 1.00 94.31 344 VAL A C 1
ATOM 2628 O O . VAL A 1 344 ? 10.824 8.986 13.785 1.00 94.31 344 VAL A O 1
ATOM 2631 N N . GLY A 1 345 ? 11.989 7.368 12.759 1.00 90.44 345 GLY A N 1
ATOM 2632 C CA . GLY A 1 345 ? 10.832 6.589 12.308 1.00 90.44 345 GLY A CA 1
ATOM 2633 C C . GLY A 1 345 ? 10.230 7.068 10.984 1.00 90.44 345 GLY A C 1
ATOM 2634 O O . GLY A 1 345 ? 9.528 6.303 10.318 1.00 90.44 345 GLY A O 1
ATOM 2635 N N . GLN A 1 346 ? 10.547 8.286 10.534 1.00 93.38 346 GLN A N 1
ATOM 2636 C CA . GLN A 1 346 ? 10.144 8.738 9.208 1.00 93.38 346 GLN A CA 1
ATOM 2637 C C . GLN A 1 346 ? 10.972 8.064 8.113 1.00 93.38 346 GLN A C 1
ATOM 2639 O O . GLN A 1 346 ? 12.178 7.848 8.232 1.00 93.38 346 GLN A O 1
ATOM 2644 N N . SER A 1 347 ? 10.320 7.783 6.989 1.00 93.69 347 SER A N 1
ATOM 2645 C CA . SER A 1 347 ? 10.998 7.340 5.775 1.00 93.69 347 SER A CA 1
ATOM 2646 C C . SER A 1 347 ? 10.339 7.905 4.526 1.00 93.69 347 SER A C 1
ATOM 2648 O O . SER A 1 347 ? 9.141 8.204 4.529 1.00 93.69 347 SER A O 1
ATOM 2650 N N . ARG A 1 348 ? 11.133 8.091 3.471 1.00 95.19 348 ARG A N 1
ATOM 2651 C CA . ARG A 1 348 ? 10.718 8.720 2.210 1.00 95.19 348 ARG A CA 1
ATOM 2652 C C . ARG A 1 348 ? 11.409 8.051 1.024 1.00 95.19 348 ARG A C 1
ATOM 2654 O O . ARG A 1 348 ? 12.518 7.533 1.160 1.00 95.19 348 ARG A O 1
ATOM 2661 N N . ARG A 1 349 ? 10.760 8.086 -0.144 1.00 95.56 349 ARG A N 1
ATOM 2662 C CA . ARG A 1 349 ? 11.381 7.668 -1.407 1.00 95.56 349 ARG A CA 1
ATOM 2663 C C . ARG A 1 349 ? 12.297 8.785 -1.895 1.00 95.56 349 ARG A C 1
ATOM 2665 O O . ARG A 1 349 ? 11.900 9.951 -1.904 1.00 95.56 349 ARG A O 1
ATOM 2672 N N . ILE A 1 350 ? 13.491 8.420 -2.333 1.00 97.19 350 ILE A N 1
ATOM 2673 C CA . ILE A 1 350 ? 14.447 9.331 -2.958 1.00 97.19 350 ILE A CA 1
ATOM 2674 C C . ILE A 1 350 ? 14.021 9.553 -4.415 1.00 97.19 350 ILE A C 1
ATOM 2676 O O . ILE A 1 350 ? 13.828 8.593 -5.159 1.00 97.19 350 ILE A O 1
ATOM 2680 N N . ILE A 1 351 ? 13.856 10.813 -4.822 1.00 95.75 351 ILE A N 1
ATOM 2681 C CA . ILE A 1 351 ? 13.670 11.194 -6.232 1.00 95.75 351 ILE A CA 1
ATOM 2682 C C . ILE A 1 351 ? 15.021 11.144 -6.947 1.00 95.75 351 ILE A C 1
ATOM 2684 O O . ILE A 1 351 ? 15.137 10.510 -7.991 1.00 95.75 351 ILE A O 1
ATOM 2688 N N . CYS A 1 352 ? 16.018 11.814 -6.370 1.00 95.50 352 CYS A N 1
ATOM 2689 C CA . CYS A 1 352 ? 17.367 11.941 -6.909 1.00 95.50 352 CYS A CA 1
ATOM 2690 C C . CYS A 1 352 ? 18.374 12.164 -5.776 1.00 95.50 352 CYS A C 1
ATOM 2692 O O . CYS A 1 352 ? 18.004 12.565 -4.664 1.00 95.50 352 CYS A O 1
ATOM 2694 N N . ASN A 1 353 ? 19.655 11.950 -6.066 1.00 96.25 353 ASN A N 1
ATOM 2695 C CA . ASN A 1 353 ? 20.735 12.293 -5.147 1.00 96.25 353 ASN A CA 1
ATOM 2696 C C . ASN A 1 353 ? 21.913 12.919 -5.894 1.00 96.25 353 ASN A C 1
ATOM 2698 O O . ASN A 1 353 ? 22.286 12.460 -6.971 1.00 96.25 353 ASN A O 1
ATOM 2702 N N . THR A 1 354 ? 22.525 13.939 -5.296 1.00 95.31 354 THR A N 1
ATOM 2703 C CA . THR A 1 354 ? 23.853 14.423 -5.697 1.00 95.31 354 THR A CA 1
ATOM 2704 C C . THR A 1 354 ? 24.926 13.622 -4.950 1.00 95.31 354 THR A C 1
ATOM 2706 O O . THR A 1 354 ? 24.627 12.571 -4.377 1.00 95.31 354 THR A O 1
ATOM 2709 N N . ALA A 1 355 ? 26.170 14.108 -4.919 1.00 95.81 355 ALA A N 1
ATOM 2710 C CA . ALA A 1 355 ? 27.225 13.505 -4.107 1.00 95.81 355 ALA A CA 1
ATOM 2711 C C . ALA A 1 355 ? 26.947 13.567 -2.593 1.00 95.81 355 ALA A C 1
ATOM 2713 O O . ALA A 1 355 ? 27.373 12.668 -1.870 1.00 95.81 355 ALA A O 1
ATOM 2714 N N . THR A 1 356 ? 26.218 14.589 -2.130 1.00 97.06 356 THR A N 1
ATOM 2715 C CA . THR A 1 356 ? 26.051 14.914 -0.700 1.00 97.06 356 THR A CA 1
ATOM 2716 C C . THR A 1 356 ? 24.607 15.195 -0.282 1.00 97.06 356 THR A C 1
ATOM 2718 O O . THR A 1 356 ? 24.346 15.419 0.897 1.00 97.06 356 THR A O 1
ATOM 2721 N N . VAL A 1 357 ? 23.647 15.214 -1.212 1.00 97.25 357 VAL A N 1
ATOM 2722 C CA . VAL A 1 357 ? 22.249 15.569 -0.914 1.00 97.25 357 VAL A CA 1
ATOM 2723 C C . VAL A 1 357 ? 21.300 14.531 -1.487 1.00 97.25 357 VAL A C 1
ATOM 2725 O O . VAL A 1 357 ? 21.362 14.217 -2.674 1.00 97.25 357 VAL A O 1
ATOM 2728 N N . PHE A 1 358 ? 20.370 14.058 -0.663 1.00 98.06 358 PHE A N 1
ATOM 2729 C CA . PHE A 1 358 ? 19.189 13.319 -1.100 1.00 98.06 358 PHE A CA 1
ATOM 2730 C C . PHE A 1 358 ? 18.007 14.271 -1.250 1.00 98.06 358 PHE A C 1
ATOM 2732 O O . PHE A 1 358 ? 17.746 15.070 -0.351 1.00 98.06 358 PHE A O 1
ATOM 2739 N N . THR A 1 359 ? 17.255 14.143 -2.343 1.00 97.00 359 THR A N 1
ATOM 2740 C CA . THR A 1 359 ? 15.983 14.854 -2.537 1.00 97.00 359 THR A CA 1
ATOM 2741 C C . THR A 1 359 ? 14.824 13.866 -2.558 1.00 97.00 359 THR A C 1
ATOM 2743 O O . THR A 1 359 ? 14.921 12.796 -3.158 1.00 97.00 359 THR A O 1
ATOM 2746 N N . LEU A 1 360 ? 13.727 14.200 -1.881 1.00 96.50 360 LEU A N 1
ATOM 2747 C CA . LEU A 1 360 ? 12.690 13.247 -1.478 1.00 96.50 360 LEU A CA 1
ATOM 2748 C C . LEU A 1 360 ? 11.334 13.531 -2.130 1.00 96.50 360 LEU A C 1
ATOM 2750 O O . LEU A 1 360 ? 11.007 14.664 -2.481 1.00 96.50 360 LEU A O 1
ATOM 2754 N N . ASN A 1 361 ? 10.506 12.490 -2.244 1.00 93.31 361 ASN A N 1
ATOM 2755 C CA . ASN A 1 361 ? 9.201 12.563 -2.905 1.00 93.31 361 ASN A CA 1
ATOM 2756 C C . ASN A 1 361 ? 8.164 13.421 -2.168 1.00 93.31 361 ASN A C 1
ATOM 2758 O O . ASN A 1 361 ? 7.324 14.044 -2.815 1.00 93.31 361 ASN A O 1
ATOM 2762 N N . LYS A 1 362 ? 8.244 13.493 -0.839 1.00 91.88 362 LYS A N 1
ATOM 2763 C CA . LYS A 1 362 ? 7.335 14.243 0.033 1.00 91.88 362 LYS A CA 1
ATOM 2764 C C . LYS A 1 362 ? 8.128 14.930 1.137 1.00 91.88 362 LYS A C 1
ATOM 2766 O O . LYS A 1 362 ? 9.220 14.477 1.478 1.00 91.88 362 LYS A O 1
ATOM 2771 N N . ALA A 1 363 ? 7.574 16.012 1.678 1.00 93.25 363 ALA A N 1
ATOM 2772 C CA . ALA A 1 363 ? 8.175 16.689 2.813 1.00 93.25 363 ALA A CA 1
ATOM 2773 C C . ALA A 1 363 ? 8.273 15.780 4.051 1.00 93.25 363 ALA A C 1
ATOM 2775 O O . ALA A 1 363 ? 7.482 14.845 4.235 1.00 93.25 363 ALA A O 1
ATOM 2776 N N . TRP A 1 364 ? 9.265 16.044 4.892 1.00 94.31 364 TRP A N 1
ATOM 2777 C CA . TRP A 1 364 ? 9.314 15.532 6.250 1.00 94.31 364 TRP A CA 1
ATOM 2778 C C . TRP A 1 364 ? 8.176 16.130 7.070 1.00 94.31 364 TRP A C 1
ATOM 2780 O O . TRP A 1 364 ? 7.852 17.306 6.929 1.00 94.31 364 TRP A O 1
ATOM 2790 N N . ASP A 1 365 ? 7.590 15.315 7.938 1.00 90.69 365 ASP A N 1
ATOM 2791 C CA . ASP A 1 365 ? 6.668 15.790 8.970 1.00 90.69 365 ASP A CA 1
ATOM 2792 C C . ASP A 1 365 ? 7.462 16.509 10.075 1.00 90.69 365 ASP A C 1
ATOM 2794 O O . ASP A 1 365 ? 7.004 17.479 10.671 1.00 90.69 365 ASP A O 1
ATOM 2798 N N . THR A 1 366 ? 8.692 16.053 10.330 1.00 93.44 366 THR A N 1
ATOM 2799 C CA . THR A 1 366 ? 9.685 16.723 11.181 1.00 93.44 366 THR A CA 1
ATOM 2800 C C . THR A 1 366 ? 11.035 16.709 10.478 1.00 93.44 366 THR A C 1
ATOM 2802 O O . THR A 1 366 ? 11.572 15.634 10.208 1.00 93.44 366 THR A O 1
ATOM 2805 N N . ASN A 1 367 ? 11.574 17.885 10.155 1.00 96.38 367 ASN A N 1
ATOM 2806 C CA . ASN A 1 367 ? 12.836 17.998 9.425 1.00 96.38 367 ASN A CA 1
ATOM 2807 C C . ASN A 1 367 ? 13.997 17.358 10.215 1.00 96.38 367 ASN A C 1
ATOM 2809 O O . ASN A 1 367 ? 14.188 17.727 11.373 1.00 96.38 367 ASN A O 1
ATOM 2813 N N . PRO A 1 368 ? 14.791 16.463 9.597 1.00 97.38 368 PRO A N 1
ATOM 2814 C CA . PRO A 1 368 ? 16.036 15.968 10.172 1.00 97.38 368 PRO A CA 1
ATOM 2815 C C . PRO A 1 368 ? 17.049 17.092 10.404 1.00 97.38 368 PRO A C 1
ATOM 2817 O O . PRO A 1 368 ? 17.052 18.111 9.709 1.00 97.38 368 PRO A O 1
ATOM 2820 N N . ASP A 1 369 ? 17.953 16.863 11.345 1.00 97.50 369 ASP A N 1
ATOM 2821 C CA . ASP A 1 369 ? 19.047 17.756 11.724 1.00 97.50 369 ASP A CA 1
ATOM 2822 C C . ASP A 1 369 ? 20.389 17.003 11.808 1.00 97.50 369 ASP A C 1
ATOM 2824 O O . ASP A 1 369 ? 20.505 15.850 11.392 1.00 97.50 369 ASP A O 1
ATOM 2828 N N . ASN A 1 370 ? 21.421 17.649 12.355 1.00 97.69 370 ASN A N 1
ATOM 2829 C CA . ASN A 1 370 ? 22.762 17.073 12.485 1.00 97.69 370 ASN A CA 1
ATOM 2830 C C . ASN A 1 370 ? 22.894 15.956 13.544 1.00 97.69 370 ASN A C 1
ATOM 2832 O O . ASN A 1 370 ? 23.976 15.398 13.713 1.00 97.69 370 ASN A O 1
ATOM 2836 N N . THR A 1 371 ? 21.821 15.628 14.267 1.00 96.94 371 THR A N 1
ATOM 2837 C CA . THR A 1 371 ? 21.761 14.480 15.188 1.00 96.94 371 THR A CA 1
ATOM 2838 C C . THR A 1 371 ? 21.109 13.260 14.546 1.00 96.94 371 THR A C 1
ATOM 2840 O O . THR A 1 371 ? 21.112 12.169 15.118 1.00 96.94 371 THR A O 1
ATOM 2843 N N . SER A 1 372 ? 20.529 13.441 13.359 1.00 98.00 372 SER A N 1
ATOM 2844 C CA . SER A 1 372 ? 19.696 12.437 12.714 1.00 98.00 372 SER A CA 1
ATOM 2845 C C . SER A 1 372 ? 20.559 11.370 12.048 1.00 98.00 372 SER A C 1
ATOM 2847 O O . SER A 1 372 ? 21.313 11.662 11.119 1.00 98.00 372 SER A O 1
ATOM 2849 N N . THR A 1 373 ? 20.444 10.120 12.493 1.00 97.88 373 THR A N 1
ATOM 2850 C CA . THR A 1 373 ? 21.077 8.973 11.823 1.00 97.88 373 THR A CA 1
ATOM 2851 C C . THR A 1 373 ? 20.125 8.388 10.790 1.00 97.88 373 THR A C 1
ATOM 2853 O O . THR A 1 373 ? 18.907 8.399 10.989 1.00 97.88 373 THR A O 1
ATOM 2856 N N . TYR A 1 374 ? 20.653 7.905 9.667 1.00 98.19 374 TYR A N 1
ATOM 2857 C CA . TYR A 1 374 ? 19.836 7.404 8.568 1.00 98.19 374 TYR A CA 1
ATOM 2858 C C . TYR A 1 374 ? 20.446 6.192 7.865 1.00 98.19 374 TYR A C 1
ATOM 2860 O O . TYR A 1 374 ? 21.663 6.020 7.816 1.00 98.19 374 TYR A O 1
ATOM 2868 N N . GLU A 1 375 ? 19.570 5.397 7.253 1.00 97.62 375 GLU A N 1
ATOM 2869 C CA . GLU A 1 375 ? 19.914 4.252 6.413 1.00 97.62 375 GLU A CA 1
ATOM 2870 C C . GLU A 1 375 ? 19.211 4.332 5.048 1.00 97.62 375 GLU A C 1
ATOM 2872 O O . GLU A 1 375 ? 18.056 4.764 4.951 1.00 97.62 375 GLU A O 1
ATOM 2877 N N . ILE A 1 376 ? 19.878 3.839 4.001 1.00 97.19 376 ILE A N 1
ATOM 2878 C CA . ILE A 1 376 ? 19.331 3.666 2.652 1.00 97.19 376 ILE A CA 1
ATOM 2879 C C . ILE A 1 376 ? 19.084 2.188 2.360 1.00 97.19 376 ILE A C 1
ATOM 2881 O O . ILE A 1 376 ? 19.985 1.352 2.460 1.00 97.19 376 ILE A O 1
ATOM 2885 N N . TRP A 1 377 ? 17.866 1.885 1.920 1.00 95.75 377 TRP A N 1
ATOM 2886 C CA . TRP A 1 377 ? 17.411 0.541 1.572 1.00 95.75 377 TRP A CA 1
ATOM 2887 C C . TRP A 1 377 ? 16.686 0.539 0.227 1.00 95.75 377 TRP A C 1
ATOM 2889 O O . TRP A 1 377 ? 16.244 1.583 -0.255 1.00 95.75 377 TRP A O 1
ATOM 2899 N N . GLY A 1 378 ? 16.500 -0.645 -0.360 1.00 93.38 378 GLY A N 1
ATOM 2900 C CA . GLY A 1 378 ? 15.470 -0.825 -1.385 1.00 93.38 378 GLY A CA 1
ATOM 2901 C C . GLY A 1 378 ? 14.116 -0.430 -0.791 1.00 93.38 378 GLY A C 1
ATOM 2902 O O . GLY A 1 378 ? 13.952 -0.459 0.432 1.00 93.38 378 GLY A O 1
ATOM 2903 N N . ASP A 1 379 ? 13.154 -0.011 -1.613 1.00 92.62 379 ASP A N 1
ATOM 2904 C CA . ASP A 1 379 ? 11.856 0.437 -1.093 1.00 92.62 379 ASP A CA 1
ATOM 2905 C C . ASP A 1 379 ? 11.035 -0.751 -0.558 1.00 92.62 379 ASP A C 1
ATOM 2907 O O . ASP A 1 379 ? 10.154 -1.281 -1.225 1.00 92.62 379 ASP A O 1
ATOM 2911 N N . TYR A 1 380 ? 11.342 -1.177 0.671 1.00 89.81 380 TYR A N 1
ATOM 2912 C CA . TYR A 1 380 ? 10.794 -2.356 1.360 1.00 89.81 380 TYR A CA 1
ATOM 2913 C C . TYR A 1 380 ? 9.327 -2.255 1.751 1.00 89.81 380 TYR A C 1
ATOM 2915 O O . TYR A 1 380 ? 8.709 -3.214 2.232 1.00 89.81 380 TYR A O 1
ATOM 2923 N N . ASP A 1 381 ? 8.739 -1.096 1.500 1.00 87.75 381 ASP A N 1
ATOM 2924 C CA . ASP A 1 381 ? 7.306 -0.911 1.501 1.00 87.75 381 ASP A CA 1
ATOM 2925 C C . ASP A 1 381 ? 6.686 -1.120 0.114 1.00 87.75 381 ASP A C 1
ATOM 2927 O O . ASP A 1 381 ? 5.525 -0.797 -0.082 1.00 87.75 381 ASP A O 1
ATOM 2931 N N . LYS A 1 382 ? 7.412 -1.648 -0.870 1.00 91.38 382 LYS A N 1
ATOM 2932 C CA . LYS A 1 382 ? 6.876 -1.874 -2.210 1.00 91.38 382 LYS A CA 1
ATOM 2933 C C . LYS A 1 382 ? 7.047 -3.317 -2.648 1.00 91.38 382 LYS A C 1
ATOM 2935 O O . LYS A 1 382 ? 8.070 -3.965 -2.415 1.00 91.38 382 LYS A O 1
ATOM 2940 N N . ALA A 1 383 ? 6.013 -3.798 -3.321 1.00 93.69 383 ALA A N 1
ATOM 2941 C CA . ALA A 1 383 ? 6.036 -5.032 -4.079 1.00 93.69 383 ALA A CA 1
ATOM 2942 C C . ALA A 1 383 ? 5.623 -4.759 -5.521 1.00 93.69 383 ALA A C 1
ATOM 2944 O O . ALA A 1 383 ? 4.879 -3.820 -5.775 1.00 93.69 383 ALA A O 1
ATOM 2945 N N . PHE A 1 384 ? 6.111 -5.563 -6.452 1.00 94.69 384 PHE A N 1
ATOM 2946 C CA . PHE A 1 384 ? 5.901 -5.446 -7.879 1.00 94.69 384 PHE A CA 1
ATOM 2947 C C . PHE A 1 384 ? 5.179 -6.675 -8.420 1.00 94.69 384 PHE A C 1
ATOM 2949 O O . PHE A 1 384 ? 5.477 -7.804 -8.038 1.00 94.69 384 PHE A O 1
ATOM 2956 N N . LEU A 1 385 ? 4.256 -6.438 -9.345 1.00 94.94 385 LEU A N 1
ATOM 2957 C CA . LEU A 1 385 ? 3.569 -7.446 -10.144 1.00 94.94 385 LEU A CA 1
ATOM 2958 C C . LEU A 1 385 ? 3.928 -7.214 -11.613 1.00 94.94 385 LEU A C 1
ATOM 2960 O O . LEU A 1 385 ? 3.873 -6.080 -12.091 1.00 94.94 385 LEU A O 1
ATOM 2964 N N . ALA A 1 386 ? 4.270 -8.283 -12.325 1.00 92.94 386 ALA A N 1
ATOM 2965 C CA . ALA A 1 386 ? 4.504 -8.262 -13.766 1.00 92.94 386 ALA A CA 1
ATOM 2966 C C . ALA A 1 386 ? 3.875 -9.487 -14.437 1.00 92.94 386 ALA A C 1
ATOM 2968 O O . ALA A 1 386 ? 3.679 -10.519 -13.790 1.00 92.94 386 ALA A O 1
ATOM 2969 N N . GLY A 1 387 ? 3.611 -9.377 -15.741 1.00 89.31 387 GLY A N 1
ATOM 2970 C CA . GLY A 1 387 ? 3.100 -10.467 -16.573 1.00 89.31 387 GLY A CA 1
ATOM 2971 C C . GLY A 1 387 ? 1.607 -10.367 -16.896 1.00 89.31 387 GLY A C 1
ATOM 2972 O O . GLY A 1 387 ? 1.054 -9.271 -16.888 1.00 89.31 387 GLY A O 1
ATOM 2973 N N . GLY A 1 388 ? 0.960 -11.488 -17.228 1.00 87.50 388 GLY A N 1
ATOM 2974 C CA . GLY A 1 388 ? -0.444 -11.520 -17.665 1.00 87.50 388 GLY A CA 1
ATOM 2975 C C . GLY A 1 388 ? -0.637 -10.988 -19.089 1.00 87.50 388 GLY A C 1
ATOM 2976 O O . GLY A 1 388 ? -1.498 -10.146 -19.333 1.00 87.50 388 GLY A O 1
ATOM 2977 N N . ALA A 1 389 ? 0.218 -11.428 -20.013 1.00 84.19 389 ALA A N 1
ATOM 2978 C CA . ALA A 1 389 ? 0.325 -10.981 -21.399 1.00 84.19 389 ALA A CA 1
ATOM 2979 C C . ALA A 1 389 ? 0.554 -9.461 -21.567 1.00 84.19 389 ALA A C 1
ATOM 2981 O O . ALA A 1 389 ? 0.297 -8.899 -22.636 1.00 84.19 389 ALA A O 1
ATOM 2982 N N . ALA A 1 390 ? 1.077 -8.803 -20.527 1.00 86.50 390 ALA A N 1
ATOM 2983 C CA . ALA A 1 390 ? 1.367 -7.375 -20.499 1.00 86.50 390 ALA A CA 1
ATOM 2984 C C . ALA A 1 390 ? 2.877 -7.082 -20.433 1.00 86.50 390 ALA A C 1
ATOM 2986 O O . ALA A 1 390 ? 3.670 -7.887 -19.937 1.00 86.50 390 ALA A O 1
ATOM 2987 N N . GLY A 1 391 ? 3.264 -5.910 -20.939 1.00 88.56 391 GLY A N 1
ATOM 2988 C CA . GLY A 1 391 ? 4.578 -5.297 -20.735 1.00 88.56 391 GLY A CA 1
ATOM 2989 C C . GLY A 1 391 ? 4.619 -4.347 -19.531 1.00 88.56 391 GLY A C 1
ATOM 2990 O O . GLY A 1 391 ? 5.698 -3.915 -19.129 1.00 88.56 391 GLY A O 1
ATOM 2991 N N . ALA A 1 392 ? 3.465 -3.994 -18.957 1.00 89.88 392 ALA A N 1
ATOM 2992 C CA . ALA A 1 392 ? 3.394 -3.123 -17.790 1.00 89.88 392 ALA A CA 1
ATOM 2993 C C . ALA A 1 392 ? 3.821 -3.843 -16.505 1.00 89.88 392 ALA A C 1
ATOM 2995 O O . ALA A 1 392 ? 3.631 -5.052 -16.349 1.00 89.88 392 ALA A O 1
ATOM 2996 N N . MET A 1 393 ? 4.341 -3.067 -15.554 1.00 92.56 393 MET A N 1
ATOM 2997 C CA . MET A 1 393 ? 4.471 -3.487 -14.162 1.00 92.56 393 MET A CA 1
ATOM 2998 C C . MET A 1 393 ? 3.551 -2.662 -13.267 1.00 92.56 393 MET A C 1
ATOM 3000 O O . MET A 1 393 ? 3.281 -1.488 -13.528 1.00 92.56 393 MET A O 1
ATOM 3004 N N . TYR A 1 394 ? 3.129 -3.274 -12.169 1.00 93.75 394 TYR A N 1
ATOM 3005 C CA . TYR A 1 394 ? 2.356 -2.628 -11.115 1.00 93.75 394 TYR A CA 1
ATOM 3006 C C . TYR A 1 394 ? 3.125 -2.690 -9.813 1.00 93.75 394 TYR A C 1
ATOM 3008 O O . TYR A 1 394 ? 3.899 -3.616 -9.590 1.00 93.75 394 TYR A O 1
ATOM 3016 N N . GLN A 1 395 ? 2.879 -1.725 -8.942 1.00 94.69 395 GLN A N 1
ATOM 3017 C CA . GLN A 1 395 ? 3.450 -1.663 -7.614 1.00 94.69 395 GLN A CA 1
ATOM 3018 C C . GLN A 1 395 ? 2.336 -1.651 -6.570 1.00 94.69 395 GLN A C 1
ATOM 3020 O O . GLN A 1 395 ? 1.340 -0.953 -6.725 1.00 94.69 395 GLN A O 1
ATOM 3025 N N . TYR A 1 396 ? 2.521 -2.388 -5.486 1.00 95.81 396 TYR A N 1
ATOM 3026 C CA . TYR A 1 396 ? 1.665 -2.375 -4.309 1.00 95.81 396 TYR A CA 1
ATOM 3027 C C . TYR A 1 396 ? 2.424 -1.782 -3.125 1.00 95.81 396 TYR A C 1
ATOM 3029 O O . TYR A 1 396 ? 3.581 -2.138 -2.894 1.00 95.81 396 TYR A O 1
ATOM 3037 N N . SER A 1 397 ? 1.772 -0.900 -2.367 1.00 93.50 397 SER A N 1
ATOM 3038 C CA . SER A 1 397 ? 2.288 -0.379 -1.097 1.00 93.50 397 SER A CA 1
ATOM 3039 C C . SER A 1 397 ? 1.507 -0.988 0.063 1.00 93.50 397 SER A C 1
ATOM 3041 O O . SER A 1 397 ? 0.327 -0.675 0.209 1.00 93.50 397 SER A O 1
ATOM 3043 N N . PRO A 1 398 ? 2.120 -1.832 0.912 1.00 90.12 398 PRO A N 1
ATOM 3044 C CA . PRO A 1 398 ? 1.420 -2.407 2.046 1.00 90.12 398 PRO A CA 1
ATOM 3045 C C . PRO A 1 398 ? 1.116 -1.406 3.163 1.00 90.12 398 PRO A C 1
ATOM 3047 O O . PRO A 1 398 ? 0.118 -1.602 3.849 1.00 90.12 398 PRO A O 1
ATOM 3050 N N . SER A 1 399 ? 1.921 -0.353 3.374 1.00 84.62 399 SER A N 1
ATOM 3051 C CA . SER A 1 399 ? 1.540 0.707 4.325 1.00 84.62 399 SER A CA 1
ATOM 3052 C C . SER A 1 399 ? 0.239 1.385 3.909 1.00 84.62 399 SER A C 1
ATOM 3054 O O . SER A 1 399 ? -0.612 1.644 4.753 1.00 84.62 399 SER A O 1
ATOM 3056 N N . ASN A 1 400 ? 0.071 1.604 2.605 1.00 87.69 400 ASN A N 1
ATOM 3057 C CA . ASN A 1 400 ? -1.067 2.328 2.061 1.00 87.69 400 ASN A CA 1
ATOM 3058 C C . ASN A 1 400 ? -2.215 1.394 1.653 1.00 87.69 400 ASN A C 1
ATOM 3060 O O . ASN A 1 400 ? -3.304 1.881 1.385 1.00 87.69 400 ASN A O 1
ATOM 3064 N N . ASP A 1 401 ? -1.999 0.079 1.571 1.00 93.31 401 ASP A N 1
ATOM 3065 C CA . ASP A 1 401 ? -2.945 -0.891 0.993 1.00 93.31 401 ASP A CA 1
ATOM 3066 C C . ASP A 1 401 ? -3.525 -0.406 -0.349 1.00 93.31 401 ASP A C 1
ATOM 3068 O O . ASP A 1 401 ? -4.733 -0.245 -0.515 1.00 93.31 401 ASP A O 1
ATOM 3072 N N . PHE A 1 402 ? -2.635 -0.070 -1.290 1.00 94.62 402 PHE A N 1
ATOM 3073 C CA . PHE A 1 402 ? -3.023 0.519 -2.574 1.00 94.62 402 PHE A CA 1
ATOM 3074 C C . PHE A 1 402 ? -2.102 0.078 -3.719 1.00 94.62 402 PHE A C 1
ATOM 3076 O O . PHE A 1 402 ? -0.877 0.004 -3.555 1.00 94.62 402 PHE A O 1
ATOM 3083 N N . TRP A 1 403 ? -2.696 -0.181 -4.888 1.00 95.62 403 TRP A N 1
ATOM 3084 C CA . TRP A 1 403 ? -1.991 -0.541 -6.122 1.00 95.62 403 TRP A CA 1
ATOM 3085 C C . TRP A 1 403 ? -1.805 0.645 -7.062 1.00 95.62 403 TRP A C 1
ATOM 3087 O O . TRP A 1 403 ? -2.693 1.469 -7.249 1.00 95.62 403 TRP A O 1
ATOM 3097 N N . MET A 1 404 ? -0.644 0.715 -7.697 1.00 94.44 404 MET A N 1
ATOM 3098 C CA . MET A 1 404 ? -0.221 1.831 -8.533 1.00 94.44 404 MET A CA 1
ATOM 3099 C C . MET A 1 404 ? 0.486 1.301 -9.778 1.00 94.44 404 MET A C 1
ATOM 3101 O O . MET A 1 404 ? 1.063 0.217 -9.771 1.00 94.44 404 MET A O 1
ATOM 3105 N N . GLN A 1 405 ? 0.461 2.074 -10.857 1.00 94.75 405 GLN A N 1
ATOM 3106 C CA . GLN A 1 405 ? 1.163 1.741 -12.105 1.00 94.75 405 GLN A CA 1
ATOM 3107 C C . GLN A 1 405 ? 2.397 2.620 -12.347 1.00 94.75 405 GLN A C 1
ATOM 3109 O O . GLN A 1 405 ? 3.147 2.356 -13.275 1.00 94.75 405 GLN A O 1
ATOM 3114 N N . GLY A 1 406 ? 2.628 3.631 -11.509 1.00 94.00 406 GLY A N 1
ATOM 3115 C CA . GLY A 1 406 ? 3.824 4.473 -11.504 1.00 94.00 406 GLY A CA 1
ATOM 3116 C C . GLY A 1 406 ? 4.275 4.754 -10.072 1.00 94.00 406 GLY A C 1
ATOM 3117 O O . GLY A 1 406 ? 3.611 4.357 -9.110 1.00 94.00 406 GLY A O 1
ATOM 3118 N N . SER A 1 407 ? 5.409 5.433 -9.910 1.00 93.00 407 SER A N 1
ATOM 3119 C CA . SER A 1 407 ? 5.987 5.671 -8.585 1.00 93.00 407 SER A CA 1
ATOM 3120 C C . SER A 1 407 ? 5.138 6.620 -7.732 1.00 93.00 407 SER A C 1
ATOM 3122 O O . SER A 1 407 ? 4.704 7.672 -8.203 1.00 93.00 407 SER A O 1
ATOM 3124 N N . SER A 1 408 ? 4.941 6.280 -6.456 1.00 93.00 408 SER A N 1
ATOM 3125 C CA . SER A 1 408 ? 4.047 7.005 -5.543 1.00 93.00 408 SER A CA 1
ATOM 3126 C C . SER A 1 408 ? 4.597 8.360 -5.077 1.00 93.00 408 SER A C 1
ATOM 3128 O O . SER A 1 408 ? 5.800 8.518 -4.827 1.00 93.00 408 SER A O 1
ATOM 3130 N N . PHE A 1 409 ? 3.709 9.338 -4.897 1.00 93.12 409 PHE A N 1
ATOM 3131 C CA . PHE A 1 409 ? 4.028 10.669 -4.364 1.00 93.12 409 PHE A CA 1
ATOM 3132 C C . PHE A 1 409 ? 3.280 10.980 -3.067 1.00 93.12 409 PHE A C 1
ATOM 3134 O O . PHE A 1 409 ? 3.923 11.367 -2.095 1.00 93.12 409 PHE A O 1
ATOM 3141 N N . ASP A 1 410 ? 1.967 10.773 -3.034 1.00 94.62 410 ASP A N 1
ATOM 3142 C CA . ASP A 1 410 ? 1.139 10.917 -1.832 1.00 94.62 410 ASP A CA 1
ATOM 3143 C C . ASP A 1 410 ? -0.137 10.082 -1.995 1.00 94.62 410 ASP A C 1
ATOM 3145 O O . ASP A 1 410 ? -0.431 9.589 -3.083 1.00 94.62 410 ASP A O 1
ATOM 3149 N N . ASP A 1 411 ? -0.892 9.917 -0.925 1.00 94.50 411 ASP A N 1
ATOM 3150 C CA . ASP A 1 411 ? -2.126 9.136 -0.879 1.00 94.50 411 ASP A CA 1
ATOM 3151 C C . ASP A 1 411 ? -2.985 9.596 0.295 1.00 94.50 411 ASP A C 1
ATOM 3153 O O . ASP A 1 411 ? -2.477 10.225 1.217 1.00 94.50 411 ASP A O 1
ATOM 3157 N N . GLY A 1 412 ? -4.279 9.309 0.289 1.00 94.19 412 GLY A N 1
ATOM 3158 C CA . GLY A 1 412 ? -5.151 9.707 1.390 1.00 94.19 412 GLY A CA 1
ATOM 3159 C C . GLY A 1 412 ? -6.574 9.199 1.244 1.00 94.19 412 GLY A C 1
ATOM 3160 O O . GLY A 1 412 ? -6.898 8.442 0.326 1.00 94.19 412 GLY A O 1
ATOM 3161 N N . VAL A 1 413 ? -7.434 9.635 2.159 1.00 95.31 413 VAL A N 1
ATOM 3162 C CA . VAL A 1 413 ? -8.877 9.393 2.112 1.00 95.31 413 VAL A CA 1
ATOM 3163 C C . VAL A 1 413 ? -9.565 10.733 1.916 1.00 95.31 413 VAL A C 1
ATOM 3165 O O . VAL A 1 413 ? -9.292 11.691 2.634 1.00 95.31 413 VAL A O 1
ATOM 3168 N N . VAL A 1 414 ? -10.445 10.815 0.922 1.00 96.38 414 VAL A N 1
ATOM 3169 C CA . VAL A 1 414 ? -11.113 12.074 0.584 1.00 96.38 414 VAL A CA 1
ATOM 3170 C C . VAL A 1 414 ? -12.012 12.525 1.730 1.00 96.38 414 VAL A C 1
ATOM 3172 O O . VAL A 1 414 ? -12.732 11.719 2.321 1.00 96.38 414 VAL A O 1
ATOM 3175 N N . ALA A 1 415 ? -12.022 13.820 2.022 1.00 96.94 415 ALA A N 1
ATOM 3176 C CA . ALA A 1 415 ? -12.918 14.401 3.011 1.00 96.94 415 ALA A CA 1
ATOM 3177 C C . ALA A 1 415 ? -13.211 15.865 2.670 1.00 96.94 415 ALA A C 1
ATOM 3179 O O . ALA A 1 415 ? -12.364 16.563 2.131 1.00 96.94 415 ALA A O 1
ATOM 3180 N N . ASN A 1 416 ? -14.412 16.344 2.977 1.00 97.25 416 ASN A N 1
ATOM 3181 C CA . ASN A 1 416 ? -14.732 17.777 2.927 1.00 97.25 416 ASN A CA 1
ATOM 3182 C C . ASN A 1 416 ? -14.245 18.469 4.203 1.00 97.25 416 ASN A C 1
ATOM 3184 O O . ASN A 1 416 ? -13.624 19.527 4.174 1.00 97.25 416 ASN A O 1
ATOM 3188 N N . ILE A 1 417 ? -14.517 17.810 5.327 1.00 97.69 417 ILE A N 1
ATOM 3189 C CA . ILE A 1 417 ? -14.040 18.130 6.665 1.00 97.69 417 ILE A CA 1
ATOM 3190 C C . ILE A 1 417 ? -13.494 16.828 7.232 1.00 97.69 417 ILE A C 1
ATOM 3192 O O . ILE A 1 417 ? -14.145 15.789 7.102 1.00 97.69 417 ILE A O 1
ATOM 3196 N N . ALA A 1 418 ? -12.332 16.878 7.871 1.00 96.50 418 ALA A N 1
ATOM 3197 C CA . ALA A 1 418 ? -11.735 15.714 8.509 1.00 96.50 418 ALA A CA 1
ATOM 3198 C C . ALA A 1 418 ? -11.546 15.945 10.007 1.00 96.50 418 ALA A C 1
ATOM 3200 O O . ALA A 1 418 ? -11.256 17.063 10.432 1.00 96.50 418 ALA A O 1
ATOM 3201 N N . VAL A 1 419 ? -11.683 14.878 10.791 1.00 96.06 419 VAL A N 1
ATOM 3202 C CA . VAL A 1 419 ? -11.359 14.828 12.217 1.00 96.06 419 VAL A CA 1
ATOM 3203 C C . VAL A 1 419 ? -10.270 13.793 12.460 1.00 96.06 419 VAL A C 1
ATOM 3205 O O . VAL A 1 419 ? -10.321 12.687 11.922 1.00 96.06 419 VAL A O 1
ATOM 3208 N N . LYS A 1 420 ? -9.276 14.140 13.276 1.00 91.56 420 LYS A N 1
ATOM 3209 C CA . LYS A 1 420 ? -8.130 13.276 13.560 1.00 91.56 420 LYS A CA 1
ATOM 3210 C C . LYS A 1 420 ? -7.736 13.336 15.030 1.00 91.56 420 LYS A C 1
ATOM 3212 O O . LYS A 1 420 ? -7.598 14.419 15.590 1.00 91.56 420 LYS A O 1
ATOM 3217 N N . MET A 1 421 ? -7.472 12.174 15.623 1.00 88.81 421 MET A N 1
ATOM 3218 C CA . MET A 1 421 ? -6.689 12.071 16.858 1.00 88.81 421 MET A CA 1
ATOM 3219 C C . MET A 1 421 ? -5.202 11.957 16.495 1.00 88.81 421 MET A C 1
ATOM 3221 O O . MET A 1 421 ? -4.848 11.320 15.499 1.00 88.81 421 MET A O 1
ATOM 3225 N N . ASN A 1 422 ? -4.317 12.585 17.273 1.00 79.44 422 ASN A N 1
ATOM 3226 C CA . ASN A 1 422 ? -2.878 12.563 16.990 1.00 79.44 422 ASN A CA 1
ATOM 3227 C C . ASN A 1 422 ? -2.361 11.119 16.824 1.00 79.44 422 ASN A C 1
ATOM 3229 O O . ASN A 1 422 ? -2.662 10.290 17.671 1.00 79.44 422 ASN A O 1
ATOM 3233 N N . GLY A 1 423 ? -1.594 10.822 15.769 1.00 71.50 423 GLY A N 1
ATOM 3234 C CA . GLY A 1 423 ? -1.057 9.476 15.486 1.00 71.50 423 GLY A CA 1
ATOM 3235 C C . GLY A 1 423 ? -1.920 8.557 14.607 1.00 71.50 423 GLY A C 1
ATOM 3236 O O . GLY A 1 423 ? -1.424 7.512 14.178 1.00 71.50 423 GLY A O 1
ATOM 3237 N N . TRP A 1 424 ? -3.156 8.955 14.288 1.00 81.56 424 TRP A N 1
ATOM 3238 C CA . TRP A 1 424 ? -4.115 8.133 13.541 1.00 81.56 424 TRP A CA 1
ATOM 3239 C C . TRP A 1 424 ? -4.470 8.686 12.162 1.00 81.56 424 TRP A C 1
ATOM 3241 O O . TRP A 1 424 ? -4.217 9.855 11.855 1.00 81.56 424 TRP A O 1
ATOM 3251 N N . GLU A 1 425 ? -5.102 7.842 11.348 1.00 84.75 425 GLU A N 1
ATOM 3252 C CA . GLU A 1 425 ? -5.759 8.270 10.115 1.00 84.75 425 GLU A CA 1
ATOM 3253 C C . GLU A 1 425 ? -7.012 9.097 10.415 1.00 84.75 425 GLU A C 1
ATOM 3255 O O . GLU A 1 425 ? -7.722 8.868 11.400 1.00 84.75 425 GLU A O 1
ATOM 3260 N N . ALA A 1 426 ? -7.245 10.112 9.588 1.00 91.50 426 ALA A N 1
ATOM 3261 C CA . ALA A 1 426 ? -8.354 11.032 9.777 1.00 91.50 426 ALA A CA 1
ATOM 3262 C C . ALA A 1 426 ? -9.661 10.438 9.240 1.00 91.50 426 ALA A C 1
ATOM 3264 O O . ALA A 1 426 ? -9.687 9.845 8.166 1.00 91.50 426 ALA A O 1
ATOM 3265 N N . LEU A 1 427 ? -10.768 10.675 9.941 1.00 94.25 427 LEU A N 1
ATOM 3266 C CA . LEU A 1 427 ? -12.106 10.306 9.486 1.00 94.25 427 LEU A CA 1
ATOM 3267 C C . LEU A 1 427 ? -12.811 11.515 8.867 1.00 94.25 427 LEU A C 1
ATOM 3269 O O . LEU A 1 427 ? -12.666 12.642 9.342 1.00 94.25 427 LEU A O 1
ATOM 3273 N N . GLY A 1 428 ? -13.621 11.285 7.834 1.00 95.81 428 GLY A N 1
ATOM 3274 C CA . GLY A 1 428 ? -14.484 12.330 7.282 1.00 95.81 428 GLY A CA 1
ATOM 3275 C C . GLY A 1 428 ? -15.615 12.693 8.246 1.00 95.81 428 GLY A C 1
ATOM 3276 O O . GLY A 1 428 ? -16.201 11.815 8.879 1.00 95.81 428 GLY A O 1
ATOM 3277 N N . VAL A 1 429 ? -15.949 13.978 8.336 1.00 97.00 429 VAL A N 1
ATOM 3278 C CA . VAL A 1 429 ? -17.132 14.489 9.043 1.00 97.00 429 VAL A CA 1
ATOM 3279 C C . VAL A 1 429 ? -18.245 14.726 8.026 1.00 97.00 429 VAL A C 1
ATOM 3281 O O . VAL A 1 429 ? -18.030 15.372 6.999 1.00 97.00 429 VAL A O 1
ATOM 3284 N N . THR A 1 430 ? -19.432 14.192 8.303 1.00 95.81 430 THR A N 1
ATOM 3285 C CA . THR A 1 430 ? -20.632 14.350 7.466 1.00 95.81 430 THR A CA 1
ATOM 3286 C C . THR A 1 430 ? -21.428 15.578 7.891 1.00 95.81 430 THR A C 1
ATOM 3288 O O . THR A 1 430 ? -21.860 16.353 7.042 1.00 95.81 430 THR A O 1
ATOM 3291 N N . THR A 1 431 ? -21.587 15.790 9.200 1.00 96.00 431 THR A N 1
ATOM 3292 C CA . THR A 1 431 ? -22.276 16.959 9.764 1.00 96.00 431 THR A CA 1
ATOM 3293 C C . THR A 1 431 ? -21.656 17.365 11.096 1.00 96.00 431 THR A C 1
ATOM 3295 O O . THR A 1 431 ? -21.240 16.506 11.871 1.00 96.00 431 THR A O 1
ATOM 3298 N N . GLY A 1 432 ? -21.660 18.665 11.391 1.00 96.44 432 GLY A N 1
ATOM 3299 C CA . GLY A 1 432 ? -21.385 19.206 12.721 1.00 96.44 432 GLY A CA 1
ATOM 3300 C C . GLY A 1 432 ? -22.468 20.205 13.099 1.00 96.44 432 GLY A C 1
ATOM 3301 O O . GLY A 1 432 ? -22.424 21.352 12.653 1.00 96.44 432 GLY A O 1
ATOM 3302 N N . ALA A 1 433 ? -23.468 19.761 13.859 1.00 96.31 433 ALA A N 1
ATOM 3303 C CA . ALA A 1 433 ? -24.626 20.573 14.213 1.00 96.31 433 ALA A CA 1
ATOM 3304 C C . ALA A 1 433 ? -24.361 21.359 15.500 1.00 96.31 433 ALA A C 1
ATOM 3306 O O . ALA A 1 433 ? -24.227 20.774 16.576 1.00 96.31 433 ALA A O 1
ATOM 3307 N N . ARG A 1 434 ? -24.310 22.691 15.401 1.00 95.81 434 ARG A N 1
ATOM 3308 C CA . ARG A 1 434 ? -24.102 23.554 16.566 1.00 95.81 434 ARG A CA 1
ATOM 3309 C C . ARG A 1 434 ? -25.344 23.585 17.457 1.00 95.81 434 ARG A C 1
ATOM 3311 O O . ARG A 1 434 ? -26.455 23.828 16.993 1.00 95.81 434 ARG A O 1
ATOM 3318 N N . ILE A 1 435 ? -25.117 23.473 18.759 1.00 95.00 435 ILE A N 1
ATOM 3319 C CA . ILE A 1 435 ? -26.108 23.580 19.825 1.00 95.00 435 ILE A CA 1
ATOM 3320 C C . ILE A 1 435 ? -25.695 24.752 20.715 1.00 95.00 435 ILE A C 1
ATOM 3322 O O . ILE A 1 435 ? -24.595 24.765 21.259 1.00 95.00 435 ILE A O 1
ATOM 3326 N N . ALA A 1 436 ? -26.555 25.762 20.862 1.00 92.94 436 ALA A N 1
ATOM 3327 C CA . ALA A 1 436 ? -26.188 26.992 21.570 1.00 92.94 436 ALA A CA 1
ATOM 3328 C C . ALA A 1 436 ? -26.053 26.797 23.091 1.00 92.94 436 ALA A C 1
ATOM 3330 O O . ALA A 1 436 ? -25.211 27.444 23.706 1.00 92.94 436 ALA A O 1
ATOM 3331 N N . ALA A 1 437 ? -26.872 25.917 23.676 1.00 92.31 437 ALA A N 1
ATOM 3332 C CA . ALA A 1 437 ? -26.823 25.563 25.095 1.00 92.31 437 ALA A CA 1
ATOM 3333 C C . ALA A 1 437 ? -26.985 24.046 25.279 1.00 92.31 437 ALA A C 1
ATOM 3335 O O . ALA A 1 437 ? -28.063 23.556 25.629 1.00 92.31 437 ALA A O 1
ATOM 3336 N N . GLY A 1 438 ? -25.914 23.312 24.975 1.00 95.00 438 GLY A N 1
ATOM 3337 C CA . GLY A 1 438 ? -25.783 21.886 25.272 1.00 95.00 438 GLY A CA 1
ATOM 3338 C C . GLY A 1 438 ? -25.149 21.660 26.644 1.00 95.00 438 GLY A C 1
ATOM 3339 O O . GLY A 1 438 ? -24.526 22.560 27.211 1.00 95.00 438 GLY A O 1
ATOM 3340 N N . VAL A 1 439 ? -25.309 20.454 27.183 1.00 96.50 439 VAL A N 1
ATOM 3341 C CA . VAL A 1 439 ? -24.682 20.038 28.442 1.00 96.50 439 VAL A CA 1
ATOM 3342 C C . VAL A 1 439 ? -23.183 19.853 28.219 1.00 96.50 439 VAL A C 1
ATOM 3344 O O . VAL A 1 439 ? -22.776 19.013 27.420 1.00 96.50 439 VAL A O 1
ATOM 3347 N N . THR A 1 440 ? -22.359 20.621 28.931 1.00 96.12 440 THR A N 1
ATOM 3348 C CA . THR A 1 440 ? -20.891 20.530 28.839 1.00 96.12 440 THR A CA 1
ATOM 3349 C C . THR A 1 440 ? -20.277 19.749 29.992 1.00 96.12 440 THR A C 1
ATOM 3351 O O . THR A 1 440 ? -19.202 19.182 29.828 1.00 96.12 440 THR A O 1
ATOM 3354 N N . ALA A 1 441 ? -20.953 19.675 31.142 1.00 95.44 441 ALA A N 1
ATOM 3355 C CA . ALA A 1 441 ? -20.560 18.799 32.241 1.00 95.44 441 ALA A CA 1
ATOM 3356 C C . ALA A 1 441 ? -21.749 18.444 33.146 1.00 95.44 441 ALA A C 1
ATOM 3358 O O . ALA A 1 441 ? -22.717 19.201 33.275 1.00 95.44 441 ALA A O 1
ATOM 3359 N N . VAL A 1 442 ? -21.631 17.294 33.808 1.00 96.50 442 VAL A N 1
ATOM 3360 C CA . VAL A 1 442 ? -22.540 16.805 34.852 1.00 96.50 442 VAL A CA 1
ATOM 3361 C C . VAL A 1 442 ? -21.740 16.494 36.113 1.00 96.50 442 VAL A C 1
ATOM 3363 O O . VAL A 1 442 ? -20.539 16.229 36.034 1.00 96.50 442 VAL A O 1
ATOM 3366 N N . ASN A 1 443 ? -22.386 16.521 37.277 1.00 96.81 443 ASN A N 1
ATOM 3367 C CA . ASN A 1 443 ? -21.767 16.004 38.495 1.00 96.81 443 ASN A CA 1
ATOM 3368 C C . ASN A 1 443 ? -21.611 14.481 38.365 1.00 96.81 443 ASN A C 1
ATOM 3370 O O . ASN A 1 443 ? -22.546 13.797 37.945 1.00 96.81 443 ASN A O 1
ATOM 3374 N N . ALA A 1 444 ? -20.434 13.954 38.709 1.00 95.50 444 ALA A N 1
ATOM 3375 C CA . ALA A 1 444 ? -20.151 12.526 38.605 1.00 95.50 444 ALA A CA 1
ATOM 3376 C C . ALA A 1 444 ? -21.026 11.696 39.554 1.00 95.50 444 ALA A C 1
ATOM 3378 O O . ALA A 1 444 ? -21.320 10.546 39.248 1.00 95.50 444 ALA A O 1
ATOM 3379 N N . THR A 1 445 ? -21.470 12.275 40.672 1.00 96.44 445 THR A N 1
ATOM 3380 C CA . THR A 1 445 ? -22.423 11.643 41.592 1.00 96.44 445 THR A CA 1
ATOM 3381 C C . THR A 1 445 ? -23.843 12.107 41.250 1.00 96.44 445 THR A C 1
ATOM 3383 O O . THR A 1 445 ? -24.082 13.318 41.196 1.00 96.44 445 THR A O 1
ATOM 3386 N N . PRO A 1 446 ? -24.811 11.197 41.028 1.00 96.19 446 PRO A N 1
ATOM 3387 C CA . PRO A 1 446 ? -26.195 11.594 40.779 1.00 96.19 446 PRO A CA 1
ATOM 3388 C C . PRO A 1 446 ? -26.800 12.287 42.009 1.00 96.19 446 PRO A C 1
ATOM 3390 O O . PRO A 1 446 ? -26.474 11.957 43.148 1.00 96.19 446 PRO A O 1
ATOM 3393 N N . THR A 1 447 ? -27.733 13.219 41.793 1.00 96.12 447 THR A N 1
ATOM 3394 C CA . THR A 1 447 ? -28.481 13.869 42.885 1.00 96.12 447 THR A CA 1
ATOM 3395 C C . THR A 1 447 ? -29.344 12.854 43.647 1.00 96.12 447 THR A C 1
ATOM 3397 O O . THR A 1 447 ? -29.484 12.948 44.863 1.00 96.12 447 THR A O 1
ATOM 3400 N N . ALA A 1 448 ? -29.887 11.856 42.945 1.00 96.38 448 ALA A N 1
ATOM 3401 C CA . ALA A 1 448 ? -30.489 10.666 43.539 1.00 96.38 448 ALA A CA 1
ATOM 3402 C C . ALA A 1 448 ? -30.163 9.453 42.664 1.00 96.38 448 ALA A C 1
ATOM 3404 O O . ALA A 1 448 ? -30.416 9.490 41.461 1.00 96.38 448 ALA A O 1
ATOM 3405 N N . GLY A 1 449 ? -29.627 8.382 43.257 1.00 93.94 449 GLY A N 1
ATOM 3406 C CA . GLY A 1 449 ? -29.169 7.201 42.515 1.00 93.94 449 GLY A CA 1
ATOM 3407 C C . GLY A 1 449 ? -30.279 6.279 41.992 1.00 93.94 449 GLY A C 1
ATOM 3408 O O . GLY A 1 449 ? -30.006 5.399 41.181 1.00 93.94 449 GLY A O 1
ATOM 3409 N N . GLY A 1 450 ? -31.527 6.464 42.433 1.00 95.81 450 GLY A N 1
ATOM 3410 C CA . GLY A 1 450 ? -32.649 5.590 42.075 1.00 95.81 450 GLY A CA 1
ATOM 3411 C C . GLY A 1 450 ? -32.446 4.129 42.504 1.00 95.81 450 GLY A C 1
ATOM 3412 O O . GLY A 1 450 ? -31.710 3.863 43.450 1.00 95.81 450 GLY A O 1
ATOM 3413 N N . THR A 1 451 ? -33.123 3.186 41.839 1.00 95.38 451 THR A N 1
ATOM 3414 C CA . THR A 1 451 ? -33.040 1.738 42.136 1.00 95.38 451 THR A CA 1
ATOM 3415 C C . THR A 1 451 ? -33.111 0.888 40.863 1.00 95.38 451 THR A C 1
ATOM 3417 O O . THR A 1 451 ? -33.704 1.314 39.870 1.00 95.38 451 THR A O 1
ATOM 3420 N N . GLY A 1 452 ? -32.536 -0.322 40.892 1.00 95.38 452 GLY A N 1
ATOM 3421 C CA . GLY A 1 452 ? -32.648 -1.307 39.804 1.00 95.38 452 GLY A CA 1
ATOM 3422 C C . GLY A 1 452 ? -31.792 -1.042 38.558 1.00 95.38 452 GLY A C 1
ATOM 3423 O O . GLY A 1 452 ? -31.990 -1.698 37.534 1.00 95.38 452 GLY A O 1
ATOM 3424 N N . TYR A 1 453 ? -30.854 -0.094 38.616 1.00 96.69 453 TYR A N 1
ATOM 3425 C CA . TYR A 1 453 ? -29.934 0.176 37.510 1.00 96.69 453 TYR A CA 1
ATOM 3426 C C . TYR A 1 453 ? -28.774 -0.813 37.470 1.00 96.69 453 TYR A C 1
ATOM 3428 O O . TYR A 1 453 ? -28.340 -1.344 38.496 1.00 96.69 453 TYR A O 1
ATOM 3436 N N . LEU A 1 454 ? -28.233 -1.000 36.270 1.00 95.06 454 LEU A N 1
ATOM 3437 C CA . LEU A 1 454 ? -27.020 -1.767 36.014 1.00 95.06 454 LEU A CA 1
ATOM 3438 C C . LEU A 1 454 ? -25.907 -0.854 35.490 1.00 95.06 454 LEU A C 1
ATOM 3440 O O . LEU A 1 454 ? -26.158 0.166 34.847 1.00 95.06 454 LEU A O 1
ATOM 3444 N N . VAL A 1 455 ? -24.652 -1.235 35.739 1.00 95.00 455 VAL A N 1
ATOM 3445 C CA . VAL A 1 455 ? -23.502 -0.567 35.110 1.00 95.00 455 VAL A CA 1
ATOM 3446 C C . VAL A 1 455 ? -23.633 -0.673 33.590 1.00 95.00 455 VAL A C 1
ATOM 3448 O O . VAL A 1 455 ? -23.961 -1.735 33.062 1.00 95.00 455 VAL A O 1
ATOM 3451 N N . GLY A 1 456 ? -23.402 0.443 32.898 1.00 93.31 456 GLY A N 1
ATOM 3452 C CA . GLY A 1 456 ? -23.581 0.560 31.454 1.00 93.31 456 GLY A CA 1
ATOM 3453 C C . GLY A 1 456 ? -24.979 1.001 31.012 1.00 93.31 456 GLY A C 1
ATOM 3454 O O . GLY A 1 456 ? -25.190 1.230 29.822 1.00 93.31 456 GLY A O 1
ATOM 3455 N N . ASP A 1 457 ? -25.936 1.164 31.933 1.00 95.69 457 ASP A N 1
ATOM 3456 C CA . ASP A 1 457 ? -27.225 1.774 31.601 1.00 95.69 457 ASP A CA 1
ATOM 3457 C C . ASP A 1 457 ? -27.042 3.204 31.084 1.00 95.69 457 ASP A C 1
ATOM 3459 O O . ASP A 1 457 ? -26.363 4.023 31.704 1.00 95.69 457 ASP A O 1
ATOM 3463 N N . ILE A 1 458 ? -27.678 3.510 29.951 1.00 95.00 458 ILE A N 1
ATOM 3464 C CA . ILE A 1 458 ? -27.706 4.855 29.375 1.00 95.00 458 ILE A CA 1
ATOM 3465 C C . ILE A 1 458 ? -29.009 5.535 29.786 1.00 95.00 458 ILE A C 1
ATOM 3467 O O . ILE A 1 458 ? -30.101 5.058 29.469 1.00 95.00 458 ILE A O 1
ATOM 3471 N N . LEU A 1 459 ? -28.874 6.672 30.462 1.00 96.12 459 LEU A N 1
ATOM 3472 C CA . LEU A 1 459 ? -29.970 7.478 30.981 1.00 96.12 459 LEU A CA 1
ATOM 3473 C C . LEU A 1 459 ? -30.065 8.785 30.191 1.00 96.12 459 LEU A C 1
ATOM 3475 O O . LEU A 1 459 ? -29.070 9.479 29.993 1.00 96.12 459 LEU A O 1
ATOM 3479 N N . THR A 1 460 ? -31.265 9.144 29.752 1.00 95.88 460 THR A N 1
ATOM 3480 C CA . THR A 1 460 ? -31.551 10.370 29.000 1.00 95.88 460 THR A CA 1
ATOM 3481 C C . THR A 1 460 ? -32.116 11.432 29.933 1.00 95.88 460 THR A C 1
ATOM 3483 O O . THR A 1 460 ? -33.136 11.214 30.592 1.00 95.88 460 THR A O 1
ATOM 3486 N N . CYS A 1 461 ? -31.481 12.603 29.983 1.00 94.69 461 CYS A N 1
ATOM 3487 C CA . CYS A 1 461 ? -32.003 13.753 30.714 1.00 94.69 461 CYS A CA 1
ATOM 3488 C C . CYS A 1 461 ? -33.324 14.203 30.082 1.00 94.69 461 CYS A C 1
ATOM 3490 O O . CYS A 1 461 ? -33.385 14.498 28.890 1.00 94.69 461 CYS A O 1
ATOM 3492 N N . SER A 1 462 ? -34.381 14.245 30.889 1.00 92.50 462 SER A N 1
ATOM 3493 C CA . SER A 1 462 ? -35.754 14.492 30.429 1.00 92.50 462 SER A CA 1
ATOM 3494 C C . SER A 1 462 ? -36.243 15.915 30.736 1.00 92.50 462 SER A C 1
ATOM 3496 O O . SER A 1 462 ? -37.436 16.189 30.647 1.00 92.50 462 SER A O 1
ATOM 3498 N N . VAL A 1 463 ? -35.343 16.826 31.132 1.00 90.69 463 VAL A N 1
ATOM 3499 C CA . VAL A 1 463 ? -35.681 18.186 31.586 1.00 90.69 463 VAL A CA 1
ATOM 3500 C C . VAL A 1 463 ? -34.856 19.239 30.833 1.00 90.69 463 VAL A C 1
ATOM 3502 O O . VAL A 1 463 ? -33.631 19.154 30.780 1.00 90.69 463 VAL A O 1
ATOM 3505 N N . GLY A 1 464 ? -35.523 20.270 30.302 1.00 85.81 464 GLY A N 1
ATOM 3506 C CA . GLY A 1 464 ? -34.916 21.457 29.673 1.00 85.81 464 GLY A CA 1
ATOM 3507 C C . GLY A 1 464 ? -34.659 21.335 28.166 1.00 85.81 464 GLY A C 1
ATOM 3508 O O . GLY A 1 464 ? -35.047 22.222 27.414 1.00 85.81 464 GLY A O 1
ATOM 3509 N N . GLY A 1 465 ? -34.052 20.237 27.711 1.00 89.12 465 GLY A N 1
ATOM 3510 C CA . GLY A 1 465 ? -33.723 19.998 26.297 1.00 89.12 465 GLY A CA 1
ATOM 3511 C C . GLY A 1 465 ? -34.027 18.569 25.835 1.00 89.12 465 GLY A C 1
ATOM 3512 O O . GLY A 1 465 ? -34.831 17.865 26.442 1.00 89.12 465 GLY A O 1
ATOM 3513 N N . THR A 1 466 ? -33.382 18.118 24.754 1.00 93.06 466 THR A N 1
ATOM 3514 C CA . THR A 1 466 ? -33.537 16.755 24.205 1.00 93.06 466 THR A CA 1
ATOM 3515 C C . THR A 1 466 ? -32.179 16.118 23.916 1.00 93.06 466 THR A C 1
ATOM 3517 O O . THR A 1 466 ? -31.235 16.797 23.514 1.00 93.06 466 THR A O 1
ATOM 3520 N N . GLY A 1 467 ? -32.079 14.803 24.129 1.00 91.00 467 GLY A N 1
ATOM 3521 C CA . GLY A 1 467 ? -30.958 13.983 23.659 1.00 91.00 467 GLY A CA 1
ATOM 3522 C C . GLY A 1 467 ? -29.693 13.999 24.521 1.00 91.00 467 GLY A C 1
ATOM 3523 O O . GLY A 1 467 ? -28.753 13.279 24.189 1.00 91.00 467 GLY A O 1
ATOM 3524 N N . ALA A 1 468 ? -29.648 14.766 25.618 1.00 95.00 468 ALA A N 1
ATOM 3525 C CA . ALA A 1 468 ? -28.519 14.706 26.546 1.00 95.00 468 ALA A CA 1
ATOM 3526 C C . ALA A 1 468 ? -28.576 13.394 27.327 1.00 95.00 468 ALA A C 1
ATOM 3528 O O . ALA A 1 468 ? -29.621 13.034 27.876 1.00 95.00 468 ALA A O 1
ATOM 3529 N N . ARG A 1 469 ? -27.461 12.667 27.357 1.00 95.31 469 ARG A N 1
ATOM 3530 C CA . ARG A 1 469 ? -27.397 11.312 27.909 1.00 95.31 469 ARG A CA 1
ATOM 3531 C C . ARG A 1 469 ? -26.183 11.146 28.804 1.00 95.31 469 ARG A C 1
ATOM 3533 O O . ARG A 1 469 ? -25.109 11.664 28.502 1.00 95.31 469 ARG A O 1
ATOM 3540 N N . VAL A 1 470 ? -26.355 10.367 29.862 1.00 95.62 470 VAL A N 1
ATOM 3541 C CA . VAL A 1 470 ? -25.284 9.915 30.753 1.00 95.62 470 VAL A CA 1
ATOM 3542 C C . VAL A 1 470 ? -25.257 8.393 30.793 1.00 95.62 470 VAL A C 1
ATOM 3544 O O . VAL A 1 470 ? -26.284 7.753 30.575 1.00 95.62 470 VAL A O 1
ATOM 3547 N N . ILE A 1 471 ? -24.099 7.809 31.075 1.00 95.25 471 ILE A N 1
ATOM 3548 C CA . ILE A 1 471 ? -23.963 6.374 31.320 1.00 95.25 471 ILE A CA 1
ATOM 3549 C C . ILE A 1 471 ? -23.662 6.111 32.793 1.00 95.25 471 ILE A C 1
ATOM 3551 O O . ILE A 1 471 ? -22.872 6.829 33.407 1.00 95.25 471 ILE A O 1
ATOM 3555 N N . VAL A 1 472 ? -24.279 5.074 33.356 1.00 96.56 472 VAL A N 1
ATOM 3556 C CA . VAL A 1 472 ? -23.992 4.575 34.705 1.00 96.56 472 VAL A CA 1
ATOM 3557 C C . VAL A 1 472 ? -22.633 3.879 34.706 1.00 96.56 472 VAL A C 1
ATOM 3559 O O . VAL A 1 472 ? -22.435 2.892 33.997 1.00 96.56 472 VAL A O 1
ATOM 3562 N N . THR A 1 473 ? -21.689 4.372 35.507 1.00 94.94 473 THR A N 1
ATOM 3563 C CA . THR A 1 473 ? -20.320 3.828 35.581 1.00 94.94 473 THR A CA 1
ATOM 3564 C C . THR A 1 473 ? -20.067 2.995 36.834 1.00 94.94 473 THR A C 1
ATOM 3566 O O . THR A 1 473 ? -19.197 2.129 36.807 1.00 94.94 473 THR A O 1
ATOM 3569 N N . ALA A 1 474 ? -20.854 3.191 37.895 1.00 96.19 474 ALA A N 1
ATOM 3570 C CA . ALA A 1 474 ? -20.868 2.331 39.074 1.00 96.19 474 ALA A CA 1
ATOM 3571 C C . ALA A 1 474 ? -22.228 2.383 39.788 1.00 96.19 474 ALA A C 1
ATOM 3573 O O . ALA A 1 474 ? -22.977 3.362 39.676 1.00 96.19 474 ALA A O 1
ATOM 3574 N N . ILE A 1 475 ? -22.521 1.317 40.535 1.00 96.88 475 ILE A N 1
ATOM 3575 C CA . ILE A 1 475 ? -23.723 1.165 41.359 1.00 96.88 475 ILE A CA 1
ATOM 3576 C C . ILE A 1 475 ? -23.351 0.686 42.767 1.00 96.88 475 ILE A C 1
ATOM 3578 O O . ILE A 1 475 ? -22.392 -0.063 42.954 1.00 96.88 475 ILE A O 1
ATOM 3582 N N . ALA A 1 476 ? -24.154 1.075 43.749 1.00 94.56 476 ALA A N 1
ATOM 3583 C CA . ALA A 1 476 ? -24.205 0.467 45.071 1.00 94.56 476 ALA A CA 1
ATOM 3584 C C . ALA A 1 476 ? -25.185 -0.737 45.071 1.00 94.56 476 ALA A C 1
ATOM 3586 O O . ALA A 1 476 ? -25.889 -0.963 44.074 1.00 94.56 476 ALA A O 1
ATOM 3587 N N . PRO A 1 477 ? -25.253 -1.540 46.158 1.00 93.06 477 PRO A N 1
ATOM 3588 C CA . PRO A 1 477 ? -26.163 -2.684 46.242 1.00 93.06 477 PRO A CA 1
ATOM 3589 C C . PRO A 1 477 ? -27.603 -2.315 45.877 1.00 93.06 477 PRO A C 1
ATOM 3591 O O . PRO A 1 477 ? -28.042 -1.197 46.134 1.00 93.06 477 PRO A O 1
ATOM 3594 N N . THR A 1 478 ? -28.347 -3.258 45.291 1.00 89.00 478 THR A N 1
ATOM 3595 C CA . THR A 1 478 ? -29.725 -3.069 44.776 1.00 89.00 478 THR A CA 1
ATOM 3596 C C . THR A 1 478 ? -29.864 -2.131 43.561 1.00 89.00 478 THR A C 1
ATOM 3598 O O . THR A 1 478 ? -30.978 -1.791 43.161 1.00 89.00 478 THR A O 1
ATOM 3601 N N . GLY A 1 479 ? -28.752 -1.755 42.916 1.00 91.75 479 GLY A N 1
ATOM 3602 C CA . GLY A 1 479 ? -28.778 -0.984 41.667 1.00 91.75 479 GLY A CA 1
ATOM 3603 C C . GLY A 1 479 ? -28.995 0.514 41.873 1.00 91.75 479 GLY A C 1
ATOM 3604 O O . GLY A 1 479 ? -29.625 1.164 41.041 1.00 91.75 479 GLY A O 1
ATOM 3605 N N . ILE A 1 480 ? -28.518 1.056 42.996 1.00 96.69 480 ILE A N 1
ATOM 3606 C CA . ILE A 1 480 ? -28.508 2.500 43.256 1.00 96.69 480 ILE A CA 1
ATOM 3607 C C . ILE A 1 480 ? -27.307 3.093 42.515 1.00 96.69 480 ILE A C 1
ATOM 3609 O O . ILE A 1 480 ? -26.172 2.722 42.802 1.00 96.69 480 ILE A O 1
ATOM 3613 N N . VAL A 1 481 ? -27.525 4.009 41.572 1.00 96.94 481 VAL A N 1
ATOM 3614 C CA . VAL A 1 481 ? -26.438 4.641 40.808 1.00 96.94 481 VAL A CA 1
ATOM 3615 C C . VAL A 1 481 ? -25.539 5.448 41.743 1.00 96.94 481 VAL A C 1
ATOM 3617 O O . VAL A 1 481 ? -26.022 6.305 42.483 1.00 96.94 481 VAL A O 1
ATOM 3620 N N . SER A 1 482 ? -24.230 5.190 41.698 1.00 96.56 482 SER A N 1
ATOM 3621 C CA . SER A 1 482 ? -23.234 5.915 42.497 1.00 96.56 482 SER A CA 1
ATOM 3622 C C . SER A 1 482 ? -22.374 6.849 41.656 1.00 96.56 482 SER A C 1
ATOM 3624 O O . SER A 1 482 ? -21.985 7.904 42.147 1.00 96.56 482 SER A O 1
ATOM 3626 N N . THR A 1 483 ? -22.090 6.488 40.400 1.00 97.38 483 THR A N 1
ATOM 3627 C CA . THR A 1 483 ? -21.330 7.345 39.483 1.00 97.38 483 THR A CA 1
ATOM 3628 C C . THR A 1 483 ? -21.886 7.316 38.062 1.00 97.38 483 THR A C 1
ATOM 3630 O O . THR A 1 483 ? -22.348 6.278 37.578 1.00 97.38 483 THR A O 1
ATOM 3633 N N . ILE A 1 484 ? -21.815 8.463 37.389 1.00 96.12 484 ILE A N 1
ATOM 3634 C CA . ILE A 1 484 ? -22.252 8.679 36.008 1.00 96.12 484 ILE A CA 1
ATOM 3635 C C . ILE A 1 484 ? -21.200 9.441 35.200 1.00 96.12 484 ILE A C 1
ATOM 3637 O O . ILE A 1 484 ? -20.332 10.113 35.752 1.00 96.12 484 ILE A O 1
ATOM 3641 N N . GLU A 1 485 ? -21.297 9.352 33.878 1.00 94.69 485 GLU A N 1
ATOM 3642 C CA . GLU A 1 485 ? -20.446 10.080 32.933 1.00 94.69 485 GLU A CA 1
ATOM 3643 C C . GLU A 1 485 ? -21.280 10.581 31.747 1.00 94.69 485 GLU A C 1
ATOM 3645 O O . GLU A 1 485 ? -22.204 9.895 31.310 1.00 94.69 485 GLU A O 1
ATOM 3650 N N . LEU A 1 486 ? -20.970 11.769 31.220 1.00 94.94 486 LEU A N 1
ATOM 3651 C CA . LEU A 1 486 ? -21.639 12.318 30.039 1.00 94.94 486 LEU A CA 1
ATOM 3652 C C . LEU A 1 486 ? -21.280 11.502 28.786 1.00 94.94 486 LEU A C 1
ATOM 3654 O O . LEU A 1 486 ? -20.113 11.234 28.516 1.00 94.94 486 LEU A O 1
ATOM 3658 N N . VAL A 1 487 ? -22.291 11.128 28.000 1.00 93.44 487 VAL A N 1
ATOM 3659 C CA . VAL A 1 487 ? -22.100 10.442 26.708 1.00 93.44 487 VAL A CA 1
ATOM 3660 C C . VAL A 1 487 ? -22.757 11.170 25.540 1.00 93.44 487 VAL A C 1
ATOM 3662 O O . VAL A 1 487 ? -22.454 10.855 24.395 1.00 93.44 487 VAL A O 1
ATOM 3665 N N . ALA A 1 488 ? -23.633 12.145 25.802 1.00 94.62 488 ALA A N 1
ATOM 3666 C CA . ALA A 1 488 ? -24.120 13.073 24.786 1.00 94.62 488 ALA A CA 1
ATOM 3667 C C . ALA A 1 488 ? -24.517 14.422 25.401 1.00 94.62 488 ALA A C 1
ATOM 3669 O O . ALA A 1 488 ? -25.230 14.450 26.409 1.00 94.62 488 ALA A O 1
ATOM 3670 N N . SER A 1 489 ? -24.122 15.523 24.764 1.00 94.69 489 SER A N 1
ATOM 3671 C CA . SER A 1 489 ? -24.392 16.902 25.207 1.00 94.69 489 SER A CA 1
ATOM 3672 C C . SER A 1 489 ? -25.815 17.384 24.904 1.00 94.69 489 SER A C 1
ATOM 3674 O O . SER A 1 489 ? -26.262 18.386 25.468 1.00 94.69 489 SER A O 1
ATOM 3676 N N . GLY A 1 490 ? -26.544 16.678 24.038 1.00 92.88 490 GLY A N 1
ATOM 3677 C CA . GLY A 1 490 ? -27.876 17.058 23.571 1.00 92.88 490 GLY A CA 1
ATOM 3678 C C . GLY A 1 490 ? -27.971 17.073 22.052 1.00 92.88 490 GLY A C 1
ATOM 3679 O O . GLY A 1 490 ? -26.975 16.924 21.359 1.00 92.88 490 GLY A O 1
ATOM 3680 N N . THR A 1 491 ? -29.177 17.263 21.526 1.00 92.56 491 THR A N 1
ATOM 3681 C CA . THR A 1 491 ? -29.413 17.473 20.084 1.00 92.56 491 THR A CA 1
ATOM 3682 C C . THR A 1 491 ? -30.022 18.841 19.779 1.00 92.56 491 THR A C 1
ATOM 3684 O O . THR A 1 491 ? -30.051 19.261 18.625 1.00 92.56 491 THR A O 1
ATOM 3687 N N . VAL A 1 492 ? -30.502 19.551 20.807 1.00 89.62 492 VAL A N 1
ATOM 3688 C CA . VAL A 1 492 ? -31.153 20.865 20.708 1.00 89.62 492 VAL A CA 1
ATOM 3689 C C . VAL A 1 492 ? -30.800 21.741 21.911 1.00 89.62 492 VAL A C 1
ATOM 3691 O O . VAL A 1 492 ? -30.471 21.243 22.988 1.00 89.62 492 VAL A O 1
ATOM 3694 N N . THR A 1 493 ? -30.897 23.059 21.732 1.00 90.19 493 THR A N 1
ATOM 3695 C CA . THR A 1 493 ? -30.761 24.053 22.809 1.00 90.19 493 THR A CA 1
ATOM 3696 C C . THR A 1 493 ? -31.912 23.925 23.809 1.00 90.19 493 THR A C 1
ATOM 3698 O O . THR A 1 493 ? -33.060 23.782 23.397 1.00 90.19 493 THR A O 1
ATOM 3701 N N . GLY A 1 494 ? -31.624 24.050 25.109 1.00 88.81 494 GLY A N 1
ATOM 3702 C CA . GLY A 1 494 ? -32.673 24.155 26.137 1.00 88.81 494 GLY A CA 1
ATOM 3703 C C . GLY A 1 494 ? -32.261 23.736 27.549 1.00 88.81 494 GLY A C 1
ATOM 3704 O O . GLY A 1 494 ? -32.987 23.986 28.510 1.00 88.81 494 GLY A O 1
ATOM 3705 N N . PHE A 1 495 ? -31.091 23.117 27.714 1.00 94.06 495 PHE A N 1
ATOM 3706 C CA . PHE A 1 495 ? -30.630 22.687 29.031 1.00 94.06 495 PHE A CA 1
ATOM 3707 C C . PHE A 1 495 ? -30.250 23.869 29.929 1.00 94.06 495 PHE A C 1
ATOM 3709 O O . PHE A 1 495 ? -29.720 24.881 29.475 1.00 94.06 495 PHE A O 1
ATOM 3716 N N . THR A 1 496 ? -30.497 23.708 31.229 1.00 94.75 496 THR A N 1
ATOM 3717 C CA . THR A 1 496 ? -30.095 24.645 32.285 1.00 94.75 496 THR A CA 1
ATOM 3718 C C . THR A 1 496 ? -29.318 23.907 33.365 1.00 94.75 496 THR A C 1
ATOM 3720 O O . THR A 1 496 ? -29.569 22.723 33.613 1.00 94.75 496 THR A O 1
ATOM 3723 N N . THR A 1 497 ? -28.396 24.600 34.033 1.00 96.31 497 THR A N 1
ATOM 3724 C CA . THR A 1 497 ? -27.680 24.054 35.192 1.00 96.31 497 THR A CA 1
ATOM 3725 C C . THR A 1 497 ? -28.632 23.780 36.364 1.00 96.31 497 THR A C 1
ATOM 3727 O O . THR A 1 497 ? -29.779 24.244 36.387 1.00 96.31 497 THR A O 1
ATOM 3730 N N . GLY A 1 498 ? -28.186 22.964 37.319 1.00 95.62 498 GLY A N 1
ATOM 3731 C CA . GLY A 1 498 ? -28.912 22.666 38.556 1.00 95.62 498 GLY A CA 1
ATOM 3732 C C . GLY A 1 498 ? -29.092 21.174 38.830 1.00 95.62 498 GLY A C 1
ATOM 3733 O O . GLY A 1 498 ? -28.893 20.330 37.953 1.00 95.62 498 GLY A O 1
ATOM 3734 N N . THR A 1 499 ? -29.483 20.874 40.067 1.00 95.81 499 THR A N 1
ATOM 3735 C CA . THR A 1 499 ? -29.682 19.524 40.610 1.00 95.81 499 THR A CA 1
ATOM 3736 C C . THR A 1 499 ? -31.063 18.956 40.268 1.00 95.81 499 THR A C 1
ATOM 3738 O O . THR A 1 499 ? -31.952 19.668 39.793 1.00 95.81 499 THR A O 1
ATOM 3741 N N . GLY A 1 500 ? -31.256 17.654 40.508 1.00 94.69 500 GLY A N 1
ATOM 3742 C CA . GLY A 1 500 ? -32.578 17.020 40.449 1.00 94.69 500 GLY A CA 1
ATOM 3743 C C . GLY A 1 500 ? -33.156 16.872 39.038 1.00 94.69 500 GLY A C 1
ATOM 3744 O O . GLY A 1 500 ? -34.368 16.728 38.878 1.00 94.69 500 GLY A O 1
ATOM 3745 N N . LYS A 1 501 ? -32.320 16.906 37.994 1.00 95.75 501 LYS A N 1
ATOM 3746 C CA . LYS A 1 501 ? -32.768 16.714 36.610 1.00 95.75 501 LYS A CA 1
ATOM 3747 C C . LYS A 1 501 ? -33.179 15.254 36.420 1.00 95.75 501 LYS A C 1
ATOM 3749 O O . LYS A 1 501 ? -32.343 14.356 36.517 1.00 95.75 501 LYS A O 1
ATOM 3754 N N . ALA A 1 502 ? -34.466 15.016 36.177 1.00 95.69 502 ALA A N 1
ATOM 3755 C CA . ALA A 1 502 ? -35.003 13.673 35.988 1.00 95.69 502 ALA A CA 1
ATOM 3756 C C . ALA A 1 502 ? -34.416 12.991 34.746 1.00 95.69 502 ALA A C 1
ATOM 3758 O O . ALA A 1 502 ? -34.208 13.630 33.708 1.00 95.69 502 ALA A O 1
ATOM 3759 N N . THR A 1 503 ? -34.183 11.684 34.855 1.00 96.88 503 THR A N 1
ATOM 3760 C CA . THR A 1 503 ? -33.702 10.852 33.749 1.00 96.88 503 THR A CA 1
ATOM 3761 C C . THR A 1 503 ? -34.682 9.731 33.408 1.00 96.88 503 THR A C 1
ATOM 3763 O O . THR A 1 503 ? -35.481 9.315 34.246 1.00 96.88 503 THR A O 1
ATOM 3766 N N . THR A 1 504 ? -34.631 9.262 32.163 1.00 95.50 504 THR A N 1
ATOM 3767 C CA . THR A 1 504 ? -35.381 8.106 31.644 1.00 95.50 504 THR A CA 1
ATOM 3768 C C . THR A 1 504 ? -34.435 7.132 30.937 1.00 95.50 504 THR A C 1
ATOM 3770 O O . THR A 1 504 ? -33.342 7.520 30.528 1.00 95.50 504 THR A O 1
ATOM 3773 N N . GLY A 1 505 ? -34.837 5.871 30.763 1.00 93.12 505 GLY A N 1
ATOM 3774 C CA . GLY A 1 505 ? -33.989 4.822 30.179 1.00 93.12 505 GLY A CA 1
ATOM 3775 C C . GLY A 1 505 ? -33.232 4.000 31.228 1.00 93.12 505 GLY A C 1
ATOM 3776 O O . GLY A 1 505 ? -33.430 4.179 32.427 1.00 93.12 505 GLY A O 1
ATOM 3777 N N . GLY A 1 506 ? -32.382 3.078 30.769 1.00 92.25 506 GLY A N 1
ATOM 3778 C CA . GLY A 1 506 ? -31.766 2.054 31.623 1.00 92.25 506 GLY A CA 1
ATOM 3779 C C . GLY A 1 506 ? -32.753 0.968 32.071 1.00 92.25 506 GLY A C 1
ATOM 3780 O O . GLY A 1 506 ? -33.883 0.907 31.586 1.00 92.25 506 GLY A O 1
ATOM 3781 N N . THR A 1 507 ? -32.319 0.081 32.971 1.00 94.25 507 THR A N 1
ATOM 3782 C CA . THR A 1 507 ? -33.187 -0.961 33.555 1.00 94.25 507 THR A CA 1
ATOM 3783 C C . THR A 1 507 ? -33.869 -0.526 34.851 1.00 94.25 507 THR A C 1
ATOM 3785 O O . THR A 1 507 ? -34.806 -1.188 35.293 1.00 94.25 507 THR A O 1
ATOM 3788 N N . GLY A 1 508 ? -33.392 0.557 35.471 1.00 94.06 508 GLY A N 1
ATOM 3789 C CA . GLY A 1 508 ? -33.880 1.070 36.750 1.00 94.06 508 GLY A CA 1
ATOM 3790 C C . GLY A 1 508 ? -34.883 2.220 36.638 1.00 94.06 508 GLY A C 1
ATOM 3791 O O . GLY A 1 508 ? -35.365 2.568 35.562 1.00 94.06 508 GLY A O 1
ATOM 3792 N N . SER A 1 509 ? -35.201 2.831 37.783 1.00 95.12 509 SER A N 1
ATOM 3793 C CA . SER A 1 509 ? -36.070 4.015 37.860 1.00 95.12 509 SER A CA 1
ATOM 3794 C C . SER A 1 509 ? -35.634 5.002 38.951 1.00 95.12 509 SER A C 1
ATOM 3796 O O . SER A 1 509 ? -34.920 4.649 39.892 1.00 95.12 509 SER A O 1
ATOM 3798 N N . GLY A 1 510 ? -36.026 6.273 38.807 1.00 94.88 510 GLY A N 1
ATOM 3799 C CA . GLY A 1 510 ? -35.852 7.298 39.847 1.00 94.88 510 GLY A CA 1
ATOM 3800 C C . GLY A 1 510 ? -34.446 7.897 39.981 1.00 94.88 510 GLY A C 1
ATOM 3801 O O . GLY A 1 510 ? -34.128 8.445 41.034 1.00 94.88 510 GLY A O 1
ATOM 3802 N N . CYS A 1 511 ? -33.599 7.804 38.948 1.00 96.50 511 CYS A N 1
ATOM 3803 C CA . CYS A 1 511 ? -32.291 8.462 38.957 1.00 96.50 511 CYS A CA 1
ATOM 3804 C C . CYS A 1 511 ? -32.445 9.935 38.544 1.00 96.50 511 CYS A C 1
ATOM 3806 O O . CYS A 1 511 ? -33.112 10.250 37.551 1.00 96.50 511 CYS A O 1
ATOM 3808 N N . THR A 1 512 ? -31.814 10.841 39.290 1.00 97.31 512 THR A N 1
ATOM 3809 C CA . THR A 1 512 ? -31.741 12.271 38.956 1.00 97.31 512 THR A CA 1
ATOM 3810 C C . THR A 1 512 ? -30.295 12.744 38.957 1.00 97.31 512 THR A C 1
ATOM 3812 O O . THR A 1 512 ? -29.483 12.277 39.754 1.00 97.31 512 THR A O 1
ATOM 3815 N N . ILE A 1 513 ? -29.968 13.677 38.065 1.00 97.06 513 ILE A N 1
ATOM 3816 C CA . ILE A 1 513 ? -28.601 14.167 37.856 1.00 97.06 513 ILE A CA 1
ATOM 3817 C C . ILE A 1 513 ? -28.493 15.667 38.125 1.00 97.06 513 ILE A C 1
ATOM 3819 O O . ILE A 1 513 ? -29.493 16.389 38.148 1.00 97.06 513 ILE A O 1
ATOM 3823 N N . GLU A 1 514 ? -27.262 16.141 38.277 1.00 96.94 514 GLU A N 1
ATOM 3824 C CA . GLU A 1 514 ? -26.940 17.563 38.327 1.00 96.94 514 GLU A CA 1
ATOM 3825 C C . GLU A 1 514 ? -26.180 17.968 37.063 1.00 96.94 514 GLU A C 1
ATOM 3827 O O . GLU A 1 514 ? -25.129 17.405 36.752 1.00 96.94 514 GLU A O 1
ATOM 3832 N N . ILE A 1 515 ? -26.702 18.966 36.347 1.00 96.81 515 ILE A N 1
ATOM 3833 C CA . ILE A 1 515 ? -25.981 19.619 35.250 1.00 96.81 515 ILE A CA 1
ATOM 3834 C C . ILE A 1 515 ? -25.151 20.747 35.859 1.00 96.81 515 ILE A C 1
ATOM 3836 O O . ILE A 1 515 ? -25.711 21.729 36.354 1.00 96.81 515 ILE A O 1
ATOM 3840 N N . THR A 1 516 ? -23.827 20.615 35.810 1.00 96.88 516 THR A N 1
ATOM 3841 C CA . THR A 1 516 ? -22.894 21.566 36.434 1.00 96.88 516 THR A CA 1
ATOM 3842 C C . THR A 1 516 ? -22.489 22.688 35.485 1.00 96.88 516 THR A C 1
ATOM 3844 O O . THR A 1 516 ? -22.204 23.795 35.935 1.00 96.88 516 THR A O 1
ATOM 3847 N N . SER A 1 517 ? -22.508 22.449 34.169 1.00 96.19 517 SER A N 1
ATOM 3848 C CA . SER A 1 517 ? -22.278 23.498 33.170 1.00 96.19 517 SER A CA 1
ATOM 3849 C C . SER A 1 517 ? -23.017 23.242 31.856 1.00 96.19 517 SER A C 1
ATOM 3851 O O . SER A 1 517 ? -23.277 22.098 31.470 1.00 96.19 517 SER A O 1
ATOM 3853 N N . ILE A 1 518 ? -23.338 24.341 31.173 1.00 96.31 518 ILE A N 1
ATOM 3854 C CA . ILE A 1 518 ? -23.876 24.370 29.813 1.00 96.31 518 ILE A CA 1
ATOM 3855 C C . ILE A 1 518 ? -23.038 25.322 28.960 1.00 96.31 518 ILE A C 1
ATOM 3857 O O . ILE A 1 518 ? -22.454 26.277 29.476 1.00 96.31 518 ILE A O 1
ATOM 3861 N N . GLY A 1 519 ? -23.030 25.106 27.651 1.00 95.31 519 GLY A N 1
ATOM 3862 C CA . GLY A 1 519 ? -22.335 25.980 26.715 1.00 95.31 519 GLY A CA 1
ATOM 3863 C C . GLY A 1 519 ? -22.642 25.653 25.262 1.00 95.31 519 GLY A C 1
ATOM 3864 O O . GLY A 1 519 ? -23.422 24.744 24.959 1.00 95.31 519 GLY A O 1
ATOM 3865 N N . ALA A 1 520 ? -22.012 26.398 24.356 1.00 95.50 520 ALA A N 1
ATOM 3866 C CA . ALA A 1 520 ? -22.070 26.082 22.940 1.00 95.50 520 ALA A CA 1
ATOM 3867 C C . ALA A 1 520 ? -21.305 24.775 22.675 1.00 95.50 520 ALA A C 1
ATOM 3869 O O . ALA A 1 520 ? -20.132 24.630 23.018 1.00 95.50 520 ALA A O 1
ATOM 3870 N N . THR A 1 521 ? -21.999 23.813 22.078 1.00 96.19 521 THR A N 1
ATOM 3871 C CA . THR A 1 521 ? -21.473 22.489 21.728 1.00 96.19 521 THR A CA 1
ATOM 3872 C C . THR A 1 521 ? -21.763 22.196 20.263 1.00 96.19 521 THR A C 1
ATOM 3874 O O . THR A 1 521 ? -22.526 22.914 19.612 1.00 96.19 521 THR A O 1
ATOM 3877 N N . CYS A 1 522 ? -21.126 21.172 19.714 1.00 96.94 522 CYS A N 1
ATOM 3878 C CA . CYS A 1 522 ? -21.355 20.717 18.354 1.00 96.94 522 CYS A CA 1
ATOM 3879 C C . CYS A 1 522 ? -21.472 19.195 18.344 1.00 96.94 522 CYS A C 1
ATOM 3881 O O . CYS A 1 522 ? -20.533 18.512 18.758 1.00 96.94 522 CYS A O 1
ATOM 3883 N N . LEU A 1 523 ? -22.608 18.692 17.857 1.00 96.38 523 LEU A N 1
ATOM 3884 C CA . LEU A 1 523 ? -22.818 17.268 17.627 1.00 96.38 523 LEU A CA 1
ATOM 3885 C C . LEU A 1 523 ? -22.190 16.894 16.287 1.00 96.38 523 LEU A C 1
ATOM 3887 O O . LEU A 1 523 ? -22.684 17.269 15.218 1.00 96.38 523 LEU A O 1
ATOM 3891 N N . ILE A 1 524 ? -21.097 16.147 16.358 1.00 97.25 524 ILE A N 1
ATOM 3892 C CA . ILE A 1 524 ? -20.333 15.686 15.206 1.00 97.25 524 ILE A CA 1
ATOM 3893 C C . ILE A 1 524 ? -20.866 14.332 14.763 1.00 97.25 524 ILE A C 1
ATOM 3895 O O . ILE A 1 524 ? -21.088 13.445 15.581 1.00 97.25 524 ILE A O 1
ATOM 3899 N N . THR A 1 525 ? -21.046 14.157 13.456 1.00 96.38 525 THR A N 1
ATOM 3900 C CA . THR A 1 525 ? -21.319 12.860 12.828 1.00 96.38 525 THR A CA 1
ATOM 3901 C C . THR A 1 525 ? -20.205 12.530 11.846 1.00 96.38 525 THR A C 1
ATOM 3903 O O . THR A 1 525 ? -19.970 13.285 10.900 1.00 96.38 525 THR A O 1
ATOM 3906 N N . THR A 1 526 ? -19.515 11.413 12.059 1.00 96.62 526 THR A N 1
ATOM 3907 C CA . THR A 1 526 ? -18.473 10.905 11.161 1.00 96.62 526 THR A CA 1
ATOM 3908 C C . THR A 1 526 ? -19.076 10.094 10.016 1.00 96.62 526 THR A C 1
ATOM 3910 O O . THR A 1 526 ? -20.167 9.539 10.125 1.00 96.62 526 THR A O 1
ATOM 3913 N N . ALA A 1 527 ? -18.364 10.025 8.893 1.00 94.88 527 ALA A N 1
ATOM 3914 C CA . ALA A 1 527 ? -18.776 9.266 7.710 1.00 94.88 527 ALA A CA 1
ATOM 3915 C C . ALA A 1 527 ? -18.660 7.742 7.891 1.00 94.88 527 ALA A C 1
ATOM 3917 O O . ALA A 1 527 ? -19.381 6.987 7.245 1.00 94.88 527 ALA A O 1
ATOM 3918 N N . SER A 1 528 ? -17.775 7.310 8.789 1.00 93.81 528 SER A N 1
ATOM 3919 C CA . SER A 1 528 ? -17.563 5.913 9.175 1.00 93.81 528 SER A CA 1
ATOM 3920 C C . SER A 1 528 ? -17.646 5.780 10.690 1.00 93.81 528 SER A C 1
ATOM 3922 O O . SER A 1 528 ? -17.524 6.779 11.409 1.00 93.81 528 SER A O 1
ATOM 3924 N N . ALA A 1 529 ? -17.806 4.552 11.185 1.00 94.25 529 ALA A N 1
ATOM 3925 C CA . ALA A 1 529 ? -17.632 4.273 12.603 1.00 94.25 529 ALA A CA 1
ATOM 3926 C C . ALA A 1 529 ? -16.252 4.751 13.083 1.00 94.25 529 ALA A C 1
ATOM 3928 O O . ALA A 1 529 ? -15.251 4.672 12.374 1.00 94.25 529 ALA A O 1
ATOM 3929 N N . SER A 1 530 ? -16.217 5.275 14.295 1.00 91.19 530 SER A N 1
ATOM 3930 C CA . SER A 1 530 ? -15.049 5.841 14.943 1.00 91.19 530 SER A CA 1
ATOM 3931 C C . SER A 1 530 ? -14.709 5.037 16.187 1.00 91.19 530 SER A C 1
ATOM 3933 O O . SER A 1 530 ? -15.518 4.283 16.721 1.00 91.19 530 SER A O 1
ATOM 3935 N N . TRP A 1 531 ? -13.489 5.229 16.653 1.00 88.19 531 TRP A N 1
ATOM 3936 C CA . TRP A 1 531 ? -12.901 4.571 17.818 1.00 88.19 531 TRP A CA 1
ATOM 3937 C C . TRP A 1 531 ? -12.622 5.592 18.933 1.00 88.19 531 TRP A C 1
ATOM 3939 O O . TRP A 1 531 ? -11.892 5.299 19.878 1.00 88.19 531 TRP A O 1
ATOM 3949 N N . PHE A 1 532 ? -13.217 6.782 18.807 1.00 92.06 532 PHE A N 1
ATOM 3950 C CA . PHE A 1 532 ? -13.102 7.879 19.754 1.00 92.06 532 PHE A CA 1
ATOM 3951 C C . PHE A 1 532 ? -13.850 7.590 21.055 1.00 92.06 532 PHE A C 1
ATOM 3953 O O . PHE A 1 532 ? -14.896 6.933 21.063 1.00 92.06 532 PHE A O 1
ATOM 3960 N N . LYS A 1 533 ? -13.310 8.109 22.153 1.00 90.75 533 LYS A N 1
ATOM 3961 C CA . LYS A 1 533 ? -13.830 7.975 23.512 1.00 90.75 533 LYS A CA 1
ATOM 3962 C C . LYS A 1 533 ? -14.058 9.355 24.121 1.00 90.75 533 LYS A C 1
ATOM 3964 O O . LYS A 1 533 ? -13.437 10.342 23.728 1.00 90.75 533 LYS A O 1
ATOM 3969 N N . THR A 1 534 ? -14.941 9.423 25.112 1.00 92.06 534 THR A N 1
ATOM 3970 C CA . THR A 1 534 ? -15.079 10.618 25.951 1.00 92.06 534 THR A CA 1
ATOM 3971 C C . THR A 1 534 ? -13.723 10.985 26.563 1.00 92.06 534 THR A C 1
ATOM 3973 O O . THR A 1 534 ? -13.013 10.117 27.068 1.00 92.06 534 THR A O 1
ATOM 3976 N N . GLY A 1 535 ? -13.354 12.264 26.496 1.00 91.81 535 GLY A N 1
ATOM 3977 C CA . GLY A 1 535 ? -12.069 12.783 26.968 1.00 91.81 535 GLY A CA 1
ATOM 3978 C C . GLY A 1 535 ? -10.937 12.779 25.934 1.00 91.81 535 GLY A C 1
ATOM 3979 O O . GLY A 1 535 ? -9.919 13.429 26.174 1.00 91.81 535 GLY A O 1
ATOM 3980 N N . ASP A 1 536 ? -11.098 12.119 24.781 1.00 93.25 536 ASP A N 1
ATOM 3981 C CA . ASP A 1 536 ? -10.098 12.161 23.708 1.00 93.25 536 ASP A CA 1
ATOM 3982 C C . ASP A 1 536 ? -9.945 13.582 23.143 1.00 93.25 536 ASP A C 1
ATOM 3984 O O . ASP A 1 536 ? -10.914 14.336 23.029 1.00 93.25 536 ASP A O 1
ATOM 3988 N N . SER A 1 537 ? -8.720 13.936 22.746 1.00 93.19 537 SER A N 1
ATOM 3989 C CA . SER A 1 537 ? -8.436 15.185 22.038 1.00 93.19 537 SER A CA 1
ATOM 3990 C C . SER A 1 537 ? -8.365 14.943 20.530 1.00 93.19 537 SER A C 1
ATOM 3992 O O . SER A 1 537 ? -7.554 14.141 20.059 1.00 93.19 537 SER A O 1
ATOM 3994 N N . VAL A 1 538 ? -9.206 15.650 19.775 1.00 95.62 538 VAL A N 1
ATOM 3995 C CA . VAL A 1 538 ? -9.313 15.555 18.315 1.00 95.62 538 VAL A CA 1
ATOM 3996 C C . VAL A 1 538 ? -9.136 16.921 17.663 1.00 95.62 538 VAL A C 1
ATOM 3998 O O . VAL A 1 538 ? -9.552 17.936 18.210 1.00 95.62 538 VAL A O 1
ATOM 4001 N N . THR A 1 539 ? -8.555 16.950 16.469 1.00 95.31 539 THR A N 1
ATOM 4002 C CA . THR A 1 539 ? -8.382 18.168 15.668 1.00 95.31 539 THR A CA 1
ATOM 4003 C C . THR A 1 539 ? -9.203 18.065 14.394 1.00 95.31 539 THR A C 1
ATOM 4005 O O . THR A 1 539 ? -9.152 17.036 13.712 1.00 95.31 539 THR A O 1
ATOM 4008 N N . PHE A 1 540 ? -9.933 19.130 14.052 1.00 96.38 540 PHE A N 1
ATOM 4009 C CA . PHE A 1 540 ? -10.626 19.221 12.767 1.00 96.38 540 PHE A CA 1
ATOM 4010 C C . PHE A 1 540 ? -9.807 19.987 11.730 1.00 96.38 540 PHE A C 1
ATOM 4012 O O . PHE A 1 540 ? -8.961 20.819 12.053 1.00 96.38 540 PHE A O 1
ATOM 4019 N N . SER A 1 541 ? -10.090 19.714 10.463 1.00 95.75 541 SER A N 1
ATOM 4020 C CA . SER A 1 541 ? -9.551 20.441 9.316 1.00 95.75 541 SER A CA 1
ATOM 4021 C C . SER A 1 541 ? -10.619 20.569 8.233 1.00 95.75 541 SER A C 1
ATOM 4023 O O . SER A 1 541 ? -11.534 19.748 8.147 1.00 95.75 541 SER A O 1
ATOM 4025 N N . GLY A 1 542 ? -10.504 21.600 7.398 1.00 96.12 542 GLY A N 1
ATOM 4026 C CA . GLY A 1 542 ? -11.400 21.818 6.260 1.00 96.12 542 GLY A CA 1
ATOM 4027 C C . GLY A 1 542 ? -12.661 22.619 6.574 1.00 96.12 542 GLY A C 1
ATOM 4028 O O . GLY A 1 542 ? -13.485 22.788 5.680 1.00 96.12 542 GLY A O 1
ATOM 4029 N N . CYS A 1 543 ? -12.818 23.148 7.791 1.00 96.94 543 CYS A N 1
ATOM 4030 C CA . CYS A 1 543 ? -13.940 24.031 8.116 1.00 96.94 543 CYS A CA 1
ATOM 4031 C C . CYS A 1 543 ? -13.691 25.456 7.616 1.00 96.94 543 CYS A C 1
ATOM 4033 O O . CYS A 1 543 ? -12.568 25.956 7.711 1.00 96.94 543 CYS A O 1
ATOM 4035 N N . SER A 1 544 ? -14.742 26.132 7.155 1.00 95.50 544 SER A N 1
ATOM 4036 C CA . SER A 1 544 ? -14.690 27.547 6.772 1.00 95.50 544 SER A CA 1
ATOM 4037 C C . SER A 1 544 ? -14.562 28.476 7.981 1.00 95.50 544 SER A C 1
ATOM 4039 O O . SER A 1 544 ? -13.960 29.540 7.879 1.00 95.50 544 SER A O 1
ATOM 4041 N N . ASP A 1 545 ? -15.113 28.074 9.131 1.00 95.19 545 ASP A N 1
ATOM 4042 C CA . ASP A 1 545 ? -14.918 28.755 10.411 1.00 95.19 545 ASP A CA 1
ATOM 4043 C C . ASP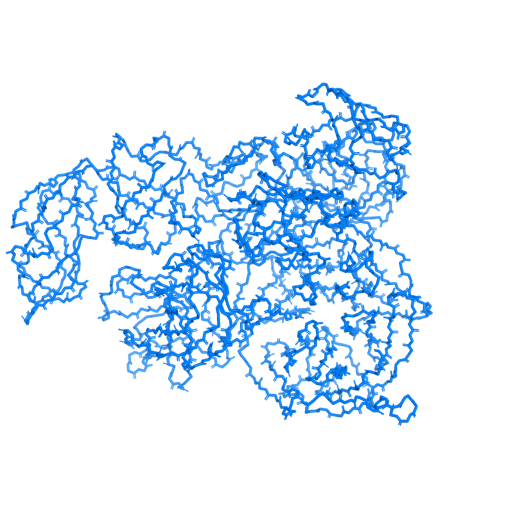 A 1 545 ? -13.672 28.189 11.112 1.00 95.19 545 ASP A C 1
ATOM 4045 O O . ASP A 1 545 ? -13.608 27.003 11.455 1.00 95.19 545 ASP A O 1
ATOM 4049 N N . GLY A 1 546 ? -12.677 29.053 11.324 1.00 92.31 546 GLY A N 1
ATOM 4050 C CA . GLY A 1 546 ? -11.404 28.699 11.948 1.00 92.31 546 GLY A CA 1
ATOM 4051 C C . GLY A 1 546 ? -11.528 28.188 13.385 1.00 92.31 546 GLY A C 1
ATOM 4052 O O . GLY A 1 546 ? -10.649 27.447 13.816 1.00 92.31 546 GLY A O 1
ATOM 4053 N N . ALA A 1 547 ? -12.615 28.500 14.104 1.00 94.38 547 ALA A N 1
ATOM 4054 C CA . ALA A 1 547 ? -12.838 28.019 15.472 1.00 94.38 547 ALA A CA 1
ATOM 4055 C C . ALA A 1 547 ? -12.957 26.486 15.558 1.00 94.38 547 ALA A C 1
ATOM 4057 O O . ALA A 1 547 ? -12.626 25.890 16.585 1.00 94.38 547 ALA A O 1
ATOM 4058 N N . TYR A 1 548 ? -13.394 25.830 14.477 1.00 96.19 548 TYR A N 1
ATOM 4059 C CA . TYR A 1 548 ? -13.419 24.370 14.418 1.00 96.19 548 TYR A CA 1
ATOM 4060 C C . TYR A 1 548 ? -12.052 23.769 14.087 1.00 96.19 548 TYR A C 1
ATOM 4062 O O . TYR A 1 548 ? -11.758 22.692 14.590 1.00 96.19 548 TYR A O 1
ATOM 4070 N N . ASN A 1 549 ? -11.196 24.450 13.315 1.00 94.50 549 ASN A N 1
ATOM 4071 C CA . ASN A 1 549 ? -9.892 23.938 12.861 1.00 94.50 549 ASN A CA 1
ATOM 4072 C C . ASN A 1 549 ? -8.806 23.982 13.962 1.00 94.50 549 ASN A C 1
ATOM 4074 O O . ASN A 1 549 ? -7.679 24.421 13.736 1.00 94.50 549 ASN A O 1
ATOM 4078 N N . ALA A 1 550 ? -9.167 23.563 15.170 1.00 92.56 550 ALA A N 1
ATOM 4079 C CA . ALA A 1 550 ? -8.336 23.526 16.364 1.00 92.56 550 ALA A CA 1
ATOM 4080 C C . ALA A 1 550 ? -8.515 22.180 17.083 1.00 92.56 550 ALA A C 1
ATOM 4082 O O . ALA A 1 550 ? -9.331 21.349 16.675 1.00 92.56 550 ALA A O 1
ATOM 4083 N N . ALA A 1 551 ? -7.736 21.958 18.141 1.00 94.00 551 ALA A N 1
ATOM 4084 C CA . ALA A 1 551 ? -7.910 20.802 19.009 1.00 94.00 551 ALA A CA 1
ATOM 4085 C C . ALA A 1 551 ? -9.118 21.005 19.937 1.00 94.00 551 ALA A C 1
ATOM 4087 O O . ALA A 1 551 ? -9.269 22.061 20.549 1.00 94.00 551 ALA A O 1
ATOM 4088 N N . HIS A 1 552 ? -9.939 19.969 20.072 1.00 95.75 552 HIS A N 1
ATOM 4089 C CA . HIS A 1 552 ? -11.118 19.917 20.931 1.00 95.75 552 HIS A CA 1
ATOM 4090 C C . HIS A 1 552 ? -11.099 18.645 21.768 1.00 95.75 552 HIS A C 1
ATOM 4092 O O . HIS A 1 552 ? -10.625 17.605 21.313 1.00 95.75 552 HIS A O 1
ATOM 4098 N N . THR A 1 553 ? -11.640 18.717 22.980 1.00 95.50 553 THR A N 1
ATOM 4099 C CA . THR A 1 553 ? -11.859 17.538 23.826 1.00 95.50 553 THR A CA 1
ATOM 4100 C C . THR A 1 553 ? -13.267 17.007 23.603 1.00 95.50 553 THR A C 1
ATOM 4102 O O . THR A 1 553 ? -14.234 17.773 23.623 1.00 95.50 553 THR A O 1
ATOM 4105 N N . ILE A 1 554 ? -13.389 15.696 23.416 1.00 95.94 554 ILE A N 1
ATOM 4106 C CA . ILE A 1 554 ? -14.680 15.029 23.277 1.00 95.94 554 ILE A CA 1
ATOM 4107 C C . ILE A 1 554 ? -15.402 15.033 24.625 1.00 95.94 554 ILE A C 1
ATOM 4109 O O . ILE A 1 554 ? -14.913 14.477 25.607 1.00 95.94 554 ILE A O 1
ATOM 4113 N N . LEU A 1 555 ? -16.586 15.639 24.653 1.00 95.94 555 LEU A N 1
ATOM 4114 C CA . LEU A 1 555 ? -17.452 15.728 25.829 1.00 95.94 555 LEU A CA 1
ATOM 4115 C C . LEU A 1 555 ? -18.234 14.435 26.074 1.00 95.94 555 LEU A C 1
ATOM 4117 O O . LEU A 1 555 ? -18.522 14.096 27.218 1.00 95.94 555 LEU A O 1
ATOM 4121 N N . GLY A 1 556 ? -18.589 13.727 25.001 1.00 93.62 556 GLY A N 1
ATOM 4122 C CA . GLY A 1 556 ? -19.347 12.483 25.060 1.00 93.62 556 GLY A CA 1
ATOM 4123 C C . GLY A 1 556 ? -19.334 11.741 23.726 1.00 93.62 556 GLY A C 1
ATOM 4124 O O . GLY A 1 556 ? -19.592 12.341 22.684 1.00 93.62 556 GLY A O 1
ATOM 4125 N N . ALA A 1 557 ? -19.038 10.439 23.756 1.00 93.25 557 ALA A N 1
ATOM 4126 C CA . ALA A 1 557 ? -19.146 9.541 22.603 1.00 93.25 557 ALA A CA 1
ATOM 4127 C C . ALA A 1 557 ? -20.407 8.666 22.728 1.00 93.25 557 ALA A C 1
ATOM 4129 O O . ALA A 1 557 ? -20.415 7.631 23.398 1.00 93.25 557 ALA A O 1
ATOM 4130 N N . GLY A 1 558 ? -21.503 9.118 22.114 1.00 85.31 558 GLY A N 1
ATOM 4131 C CA . GLY A 1 558 ? -22.844 8.557 22.321 1.00 85.31 558 GLY A CA 1
ATOM 4132 C C . GLY A 1 558 ? -23.298 7.526 21.285 1.00 85.31 558 GLY A C 1
ATOM 4133 O O . GLY A 1 558 ? -24.431 7.039 21.374 1.00 85.31 558 GLY A O 1
ATOM 4134 N N . SER A 1 559 ? -22.472 7.255 20.277 1.00 93.44 559 SER A N 1
ATOM 4135 C CA . SER A 1 559 ? -22.623 6.166 19.310 1.00 93.44 559 SER A CA 1
ATOM 4136 C C . SER A 1 559 ? -21.265 5.861 18.669 1.00 93.44 559 SER A C 1
ATOM 4138 O O . SER A 1 559 ? -20.278 6.541 18.945 1.00 93.44 559 SER A O 1
ATOM 4140 N N . THR A 1 560 ? -21.204 4.874 17.775 1.00 94.31 560 THR A N 1
ATOM 4141 C CA . THR A 1 560 ? -19.988 4.602 16.998 1.00 94.31 560 THR A CA 1
ATOM 4142 C C . THR A 1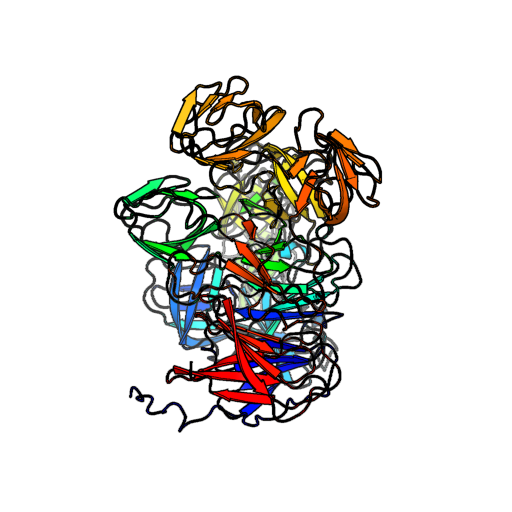 560 ? -19.693 5.695 15.966 1.00 94.31 560 THR A C 1
ATOM 4144 O O . THR A 1 560 ? -18.540 5.854 15.583 1.00 94.31 560 THR A O 1
ATOM 4147 N N . THR A 1 561 ? -20.674 6.496 15.538 1.00 95.50 561 THR A N 1
ATOM 4148 C CA . THR A 1 561 ? -20.509 7.521 14.485 1.00 95.50 561 THR A CA 1
ATOM 4149 C C . THR A 1 561 ? -20.739 8.952 14.967 1.00 95.50 561 THR A C 1
ATOM 4151 O O . THR A 1 561 ? -20.695 9.874 14.156 1.00 95.50 561 THR A O 1
ATOM 4154 N N . THR A 1 562 ? -21.025 9.173 16.254 1.00 95.25 562 THR A N 1
ATOM 4155 C CA . THR A 1 562 ? -21.353 10.510 16.771 1.00 95.25 562 THR A CA 1
ATOM 4156 C C . THR A 1 562 ? -20.693 10.814 18.102 1.00 95.25 562 THR A C 1
ATOM 4158 O O . THR A 1 562 ? -20.728 9.988 19.017 1.00 95.25 562 THR A O 1
ATOM 4161 N N . PHE A 1 563 ? -20.211 12.042 18.246 1.00 96.56 563 PHE A N 1
ATOM 4162 C CA . PHE A 1 563 ? -19.662 12.556 19.494 1.00 96.56 563 PHE A CA 1
ATOM 4163 C C . PHE A 1 563 ? -19.847 14.072 19.592 1.00 96.56 563 PHE A C 1
ATOM 4165 O O . PHE A 1 563 ? -20.052 14.746 18.583 1.00 96.56 563 PHE A O 1
ATOM 4172 N N . ASP A 1 564 ? -19.753 14.602 20.806 1.00 96.88 564 ASP A N 1
ATOM 4173 C CA . ASP A 1 564 ? -19.930 16.026 21.084 1.00 96.88 564 ASP A CA 1
ATOM 4174 C C . ASP A 1 564 ? -18.610 16.702 21.452 1.00 96.88 564 ASP A C 1
ATOM 4176 O O . ASP A 1 564 ? -17.782 16.137 22.171 1.00 96.88 564 ASP A O 1
ATOM 4180 N N . VAL A 1 565 ? -18.436 17.944 21.004 1.00 97.12 565 VAL A N 1
ATOM 4181 C CA . VAL A 1 565 ? -17.328 18.826 21.405 1.00 97.12 565 VAL A CA 1
ATOM 4182 C C . VAL A 1 565 ? -17.861 20.183 21.842 1.00 97.12 565 VAL A C 1
ATOM 4184 O O . VAL A 1 565 ? -18.898 20.640 21.356 1.00 97.12 565 VAL A O 1
ATOM 4187 N N . ALA A 1 566 ? -17.154 20.856 22.748 1.00 95.62 566 ALA A N 1
ATOM 4188 C CA . ALA A 1 566 ? -17.402 22.272 23.009 1.00 95.62 566 ALA A CA 1
ATOM 4189 C C . ALA A 1 566 ? -16.954 23.105 21.798 1.00 95.62 566 ALA A C 1
ATOM 4191 O O . ALA A 1 566 ? -16.017 22.728 21.102 1.00 95.62 566 ALA A O 1
ATOM 4192 N N . THR A 1 567 ? -17.604 24.237 21.530 1.00 94.38 567 THR A N 1
ATOM 4193 C CA . THR A 1 567 ? -17.183 25.125 20.438 1.00 94.38 567 THR A CA 1
ATOM 4194 C C . THR A 1 567 ? -17.431 26.591 20.766 1.00 94.38 567 THR A C 1
ATOM 4196 O O . THR A 1 567 ? -18.409 26.939 21.423 1.00 94.38 567 THR A O 1
ATOM 4199 N N . SER A 1 568 ? -16.554 27.464 20.274 1.00 93.56 568 SER A N 1
ATOM 4200 C CA . SER A 1 568 ? -16.753 28.917 20.258 1.00 93.56 568 SER A CA 1
ATOM 4201 C C . SER A 1 568 ? -17.320 29.428 18.927 1.00 93.56 568 SER A C 1
ATOM 4203 O O . SER A 1 568 ? -17.604 30.619 18.808 1.00 93.56 568 SER A O 1
ATOM 4205 N N . ALA A 1 569 ? -17.508 28.548 17.936 1.00 94.12 569 ALA A N 1
ATOM 4206 C CA . ALA A 1 569 ? -18.025 28.907 16.621 1.00 94.12 569 ALA A CA 1
ATOM 4207 C C . ALA A 1 569 ? -19.439 29.503 16.703 1.00 94.12 569 ALA A C 1
ATOM 4209 O O . ALA A 1 569 ? -20.260 29.111 17.542 1.00 94.12 569 ALA A O 1
ATOM 4210 N N . ALA A 1 570 ? -19.751 30.423 15.790 1.00 90.31 570 ALA A N 1
ATOM 4211 C CA . ALA A 1 570 ? -21.064 31.069 15.733 1.00 90.31 570 ALA A CA 1
ATOM 4212 C C . ALA A 1 570 ? -22.129 30.188 15.052 1.00 90.31 570 ALA A C 1
ATOM 4214 O O . ALA A 1 570 ? -23.316 30.298 15.366 1.00 90.31 570 ALA A O 1
ATOM 4215 N N . GLY A 1 571 ? -21.713 29.291 14.152 1.00 94.19 571 GLY A N 1
ATOM 4216 C CA . GLY A 1 571 ? -22.593 28.428 13.363 1.00 94.19 571 GLY A CA 1
ATOM 4217 C C . GLY A 1 571 ? -22.189 26.954 13.378 1.00 94.19 571 GLY A C 1
ATOM 4218 O O . GLY A 1 571 ? -21.182 26.567 13.971 1.00 94.19 571 GLY A O 1
ATOM 4219 N N . SER A 1 572 ? -23.008 26.125 12.732 1.00 96.25 572 SER A N 1
ATOM 4220 C CA . SER A 1 572 ? -22.682 24.726 12.424 1.00 96.25 572 SER A CA 1
ATOM 4221 C C . SER A 1 572 ? -21.461 24.632 11.505 1.00 96.25 572 SER A C 1
ATOM 4223 O O . SER A 1 572 ? -21.130 25.587 10.801 1.00 96.25 572 SER A O 1
ATOM 4225 N N . MET A 1 573 ? -20.794 23.480 11.499 1.00 97.31 573 MET A N 1
ATOM 4226 C CA . MET A 1 573 ? -19.634 23.254 10.635 1.00 97.31 573 MET A CA 1
ATOM 4227 C C . MET A 1 573 ? -20.032 23.350 9.157 1.00 97.31 573 MET A C 1
ATOM 4229 O O . MET A 1 573 ? -21.006 22.732 8.727 1.00 97.31 573 MET A O 1
ATOM 4233 N N . ALA A 1 574 ? -19.244 24.086 8.378 1.00 96.81 574 ALA A N 1
ATOM 4234 C CA . ALA A 1 574 ? -19.356 24.175 6.927 1.00 96.81 574 ALA A CA 1
ATOM 4235 C C . ALA A 1 574 ? -17.977 23.950 6.305 1.00 96.81 574 ALA A C 1
ATOM 4237 O O . ALA A 1 574 ? -16.968 24.399 6.850 1.00 96.81 574 ALA A O 1
ATOM 4238 N N . ALA A 1 575 ? -17.927 23.217 5.194 1.00 97.31 575 ALA A N 1
ATOM 4239 C CA . ALA A 1 575 ? -16.670 22.866 4.548 1.00 97.31 575 ALA A CA 1
ATOM 4240 C C . ALA A 1 575 ? -16.156 24.025 3.684 1.00 97.31 575 ALA A C 1
ATOM 4242 O O . ALA A 1 575 ? -16.921 24.613 2.922 1.00 97.31 575 ALA A O 1
ATOM 4243 N N . SER A 1 576 ? -14.856 24.314 3.747 1.00 96.44 576 SER A N 1
ATOM 4244 C CA . SER A 1 576 ? -14.205 25.299 2.870 1.00 96.44 576 SER A CA 1
ATOM 4245 C C . SER A 1 576 ? -14.196 24.850 1.410 1.00 96.44 576 SER A C 1
ATOM 4247 O O . SER A 1 576 ? -14.271 25.674 0.507 1.00 96.44 576 SER A O 1
ATOM 4249 N N . ASN A 1 577 ? -14.098 23.539 1.181 1.00 97.06 577 ASN A N 1
ATOM 4250 C CA . ASN A 1 577 ? -14.152 22.910 -0.134 1.00 97.06 577 ASN A CA 1
ATOM 4251 C C . ASN A 1 577 ? -14.995 21.634 -0.037 1.00 97.06 577 ASN A C 1
ATOM 4253 O O . ASN A 1 577 ? -15.048 21.002 1.017 1.00 97.06 577 ASN A O 1
ATOM 4257 N N . SER A 1 578 ? -15.650 21.243 -1.128 1.00 96.31 578 SER A N 1
ATOM 4258 C CA . SER A 1 578 ? -16.472 20.027 -1.184 1.00 96.31 578 SER A CA 1
ATOM 4259 C C . SER A 1 578 ? -16.092 19.151 -2.374 1.00 96.31 578 SER A C 1
ATOM 4261 O O . SER A 1 578 ? -15.740 19.682 -3.429 1.00 96.31 578 SER A O 1
ATOM 4263 N N . GLN A 1 579 ? -16.189 17.825 -2.216 1.00 97.62 579 GLN A N 1
ATOM 4264 C CA . GLN A 1 579 ? -16.055 16.879 -3.328 1.00 97.62 579 GLN A CA 1
ATOM 4265 C C . GLN A 1 579 ? -17.007 17.267 -4.461 1.00 97.62 579 GLN A C 1
ATOM 4267 O O . GLN A 1 579 ? -18.169 17.607 -4.226 1.00 97.62 579 GLN A O 1
ATOM 4272 N N . SER A 1 580 ? -16.530 17.168 -5.696 1.00 97.38 580 SER A N 1
ATOM 4273 C CA . SER A 1 580 ? -17.342 17.399 -6.886 1.00 97.38 580 SER A CA 1
ATOM 4274 C C . SER A 1 580 ? -16.921 16.458 -8.011 1.00 97.38 580 SER A C 1
ATOM 4276 O O . SER A 1 580 ? -16.001 15.654 -7.867 1.00 97.38 580 SER A O 1
ATOM 4278 N N . THR A 1 581 ? -17.571 16.567 -9.167 1.00 97.38 581 THR A N 1
ATOM 4279 C CA . THR A 1 581 ? -17.194 15.798 -10.359 1.00 97.38 581 THR A CA 1
ATOM 4280 C C . THR A 1 581 ? -15.913 16.295 -11.034 1.00 97.38 581 THR A C 1
ATOM 4282 O O . THR A 1 581 ? -15.544 15.776 -12.081 1.00 97.38 581 THR A O 1
ATOM 4285 N N . THR A 1 582 ? -15.247 17.316 -10.495 1.00 97.50 582 THR A N 1
ATOM 4286 C CA . THR A 1 582 ? -13.990 17.870 -11.032 1.00 97.50 582 THR A CA 1
ATOM 4287 C C . THR A 1 582 ? -12.949 18.156 -9.952 1.00 97.50 582 THR A C 1
ATOM 4289 O O . THR A 1 582 ? -11.808 18.482 -10.279 1.00 97.50 582 THR A O 1
ATOM 4292 N N . VAL A 1 583 ? -13.321 18.033 -8.673 1.00 97.88 583 VAL A N 1
ATOM 4293 C CA . VAL A 1 583 ? -12.470 18.366 -7.531 1.00 97.88 583 VAL A CA 1
ATOM 4294 C C . VAL A 1 583 ? -12.472 17.226 -6.522 1.00 97.88 583 VAL A C 1
ATOM 4296 O O . VAL A 1 583 ? -13.527 16.798 -6.052 1.00 97.88 583 VAL A O 1
ATOM 4299 N N . ILE A 1 584 ? -11.269 16.784 -6.162 1.00 98.56 584 ILE A N 1
ATOM 4300 C CA . ILE A 1 584 ? -11.022 15.898 -5.022 1.00 98.56 584 ILE A CA 1
ATOM 4301 C C . ILE A 1 584 ? -10.519 16.765 -3.872 1.00 98.56 584 ILE A C 1
ATOM 4303 O O . ILE A 1 584 ? -9.566 17.525 -4.053 1.00 98.56 584 ILE A O 1
ATOM 4307 N N . VAL A 1 585 ? -11.151 16.653 -2.705 1.00 98.25 585 VAL A N 1
ATOM 4308 C CA . VAL A 1 585 ? -10.789 17.423 -1.503 1.00 98.25 585 VAL A CA 1
ATOM 4309 C C . VAL A 1 585 ? -10.194 16.502 -0.440 1.00 98.25 585 VAL A C 1
ATOM 4311 O O . VAL A 1 585 ? -10.736 15.431 -0.158 1.00 98.25 585 VAL A O 1
ATOM 4314 N N . ASP A 1 586 ? -9.086 16.933 0.150 1.00 97.69 586 ASP A N 1
ATOM 4315 C CA . ASP A 1 586 ? -8.492 16.333 1.338 1.00 97.69 586 ASP A CA 1
ATOM 4316 C C . ASP A 1 586 ? -7.883 17.444 2.221 1.00 97.69 586 ASP A C 1
ATOM 4318 O O . ASP A 1 586 ? -6.771 17.917 1.965 1.00 97.69 586 ASP A O 1
ATOM 4322 N N . PRO A 1 587 ? -8.602 17.901 3.264 1.00 96.31 587 PRO A N 1
ATOM 4323 C CA . PRO A 1 587 ? -8.147 18.976 4.135 1.00 96.31 587 PRO A CA 1
ATOM 4324 C C . PRO A 1 587 ? -7.023 18.554 5.087 1.00 96.31 587 PRO A C 1
ATOM 4326 O O . PRO A 1 587 ? -6.485 19.409 5.785 1.00 96.31 587 PRO A O 1
ATOM 4329 N N . THR A 1 588 ? -6.661 17.266 5.130 1.00 93.81 588 THR A N 1
ATOM 4330 C CA . THR A 1 588 ? -5.557 16.765 5.963 1.00 93.81 588 THR A CA 1
ATOM 4331 C C . THR A 1 588 ? -4.192 17.000 5.322 1.00 93.81 588 THR A C 1
ATOM 4333 O O . THR A 1 588 ? -3.154 16.785 5.953 1.00 93.81 588 THR A O 1
ATOM 4336 N N . LYS A 1 589 ? -4.187 17.426 4.057 1.00 94.19 589 LYS A N 1
ATOM 4337 C CA . LYS A 1 589 ? -2.988 17.656 3.261 1.00 94.19 589 LYS A CA 1
ATOM 4338 C C . LYS A 1 589 ? -2.516 19.098 3.353 1.00 94.19 589 LYS A C 1
ATOM 4340 O O . LYS A 1 589 ? -3.241 20.009 3.738 1.00 94.19 589 LYS A O 1
ATOM 4345 N N . SER A 1 590 ? -1.251 19.278 3.000 1.00 92.75 590 SER A N 1
ATOM 4346 C CA . SER A 1 590 ? -0.597 20.581 2.915 1.00 92.75 590 SER A CA 1
ATOM 4347 C C . SER A 1 590 ? 0.353 20.579 1.723 1.00 92.75 590 SER A C 1
ATOM 4349 O O . SER A 1 590 ? 1.568 20.725 1.867 1.00 92.75 590 SER A O 1
ATOM 4351 N N . TRP A 1 591 ? -0.208 20.334 0.544 1.00 95.06 591 TRP A N 1
ATOM 4352 C CA . TRP A 1 591 ? 0.546 20.263 -0.699 1.00 95.06 591 TRP A CA 1
ATOM 4353 C C . TRP A 1 591 ? 1.130 21.613 -1.105 1.00 95.06 591 TRP A C 1
ATOM 4355 O O . TRP A 1 591 ? 0.560 22.678 -0.857 1.00 95.06 591 TRP A O 1
ATOM 4365 N N . THR A 1 592 ? 2.256 21.569 -1.808 1.00 93.75 592 THR A N 1
ATOM 4366 C CA . THR A 1 592 ? 2.725 22.734 -2.557 1.00 93.75 592 THR A CA 1
ATOM 4367 C C . THR A 1 592 ? 1.816 22.923 -3.770 1.00 93.75 592 THR A C 1
ATOM 4369 O O . THR A 1 592 ? 1.522 21.975 -4.503 1.00 93.75 592 THR A O 1
ATOM 4372 N N . VAL A 1 593 ? 1.342 24.150 -3.989 1.00 95.06 593 VAL A N 1
ATOM 4373 C CA . VAL A 1 593 ? 0.469 24.480 -5.126 1.00 95.06 593 VAL A CA 1
ATOM 4374 C C . VAL A 1 593 ? 1.126 24.025 -6.429 1.00 95.06 593 VAL A C 1
ATOM 4376 O O . VAL A 1 593 ? 2.294 24.312 -6.659 1.00 95.06 593 VAL A O 1
ATOM 4379 N N . ASN A 1 594 ? 0.365 23.323 -7.268 1.00 94.12 594 ASN A N 1
ATOM 4380 C CA . ASN A 1 594 ? 0.783 22.731 -8.545 1.00 94.12 594 ASN A CA 1
ATOM 4381 C C . ASN A 1 594 ? 1.844 21.614 -8.497 1.00 94.12 594 ASN A C 1
ATOM 4383 O O . ASN A 1 594 ? 2.274 21.134 -9.549 1.00 94.12 594 ASN A O 1
ATOM 4387 N N . GLU A 1 595 ? 2.238 21.122 -7.321 1.00 94.12 595 GLU A N 1
ATOM 4388 C CA . GLU A 1 595 ? 3.228 20.046 -7.225 1.00 94.12 595 GLU A CA 1
ATOM 4389 C C . GLU A 1 595 ? 2.790 18.716 -7.853 1.00 94.12 595 GLU A C 1
ATOM 4391 O O . GLU A 1 595 ? 3.629 17.893 -8.232 1.00 94.12 595 GLU A O 1
ATOM 4396 N N . HIS A 1 596 ? 1.483 18.479 -7.964 1.00 96.00 596 HIS A N 1
ATOM 4397 C CA . HIS A 1 596 ? 0.912 17.246 -8.499 1.00 96.00 596 HIS A CA 1
ATOM 4398 C C . HIS A 1 596 ? 0.436 17.373 -9.947 1.00 96.00 596 HIS A C 1
ATOM 4400 O O . HIS A 1 596 ? 0.015 16.378 -10.535 1.00 96.00 596 HIS A O 1
ATOM 4406 N N . VAL A 1 597 ? 0.554 18.553 -10.559 1.00 95.19 597 VAL A N 1
ATOM 4407 C CA . VAL A 1 597 ? 0.194 18.754 -11.966 1.00 95.19 597 VAL A CA 1
ATOM 4408 C C . VAL A 1 597 ? 1.008 17.818 -12.856 1.00 95.19 597 VAL A C 1
ATOM 4410 O O . VAL A 1 597 ? 2.227 17.692 -12.728 1.00 95.19 597 VAL A O 1
ATOM 4413 N N . GLY A 1 598 ? 0.315 17.128 -13.759 1.00 92.69 598 GLY A N 1
ATOM 4414 C CA . GLY A 1 598 ? 0.928 16.163 -14.667 1.00 92.69 598 GLY A CA 1
ATOM 4415 C C . GLY A 1 598 ? 1.128 14.753 -14.110 1.00 92.69 598 GLY A C 1
ATOM 4416 O O . GLY A 1 598 ? 1.669 13.890 -14.804 1.00 92.69 598 GLY A O 1
ATOM 4417 N N . LYS A 1 599 ? 0.711 14.513 -12.864 1.00 95.75 599 LYS A N 1
ATOM 4418 C CA . LYS A 1 599 ? 0.637 13.183 -12.251 1.00 95.75 599 LYS A CA 1
ATOM 4419 C C . LYS A 1 599 ? -0.769 12.603 -12.412 1.00 95.75 599 LYS A C 1
ATOM 4421 O O . LYS A 1 599 ? -1.704 13.298 -12.823 1.00 95.75 599 LYS A O 1
ATOM 4426 N N . LEU A 1 600 ? -0.915 11.324 -12.083 1.00 97.00 600 LEU A N 1
ATOM 4427 C CA . LEU A 1 600 ? -2.205 10.647 -12.051 1.00 97.00 600 LEU A CA 1
ATOM 4428 C C . LEU A 1 600 ? -2.728 10.581 -10.617 1.00 97.00 600 LEU A C 1
ATOM 4430 O O . LEU A 1 600 ? -1.970 10.294 -9.692 1.00 97.00 600 LEU A O 1
ATOM 4434 N N . VAL A 1 601 ? -4.031 10.800 -10.453 1.00 98.00 601 VAL A N 1
ATOM 4435 C CA . VAL A 1 601 ? -4.776 10.423 -9.250 1.00 98.00 601 VAL A CA 1
ATOM 4436 C C . VAL A 1 601 ? -5.639 9.209 -9.560 1.00 98.00 601 VAL A C 1
ATOM 4438 O O . VAL A 1 601 ? -6.362 9.184 -10.557 1.00 98.00 601 VAL A O 1
ATOM 4441 N N . HIS A 1 602 ? -5.563 8.199 -8.702 1.00 97.38 602 HIS A N 1
ATOM 4442 C CA . HIS A 1 602 ? -6.392 7.001 -8.761 1.00 97.38 602 HIS A CA 1
ATOM 4443 C C . HIS A 1 602 ? -7.364 7.026 -7.595 1.00 97.38 602 HIS A C 1
ATOM 4445 O O . HIS A 1 602 ? -6.978 6.730 -6.471 1.00 97.38 602 HIS A O 1
ATOM 4451 N N . LEU A 1 603 ? -8.613 7.400 -7.858 1.00 97.44 603 LEU A N 1
ATOM 4452 C CA . LEU A 1 603 ? -9.671 7.481 -6.856 1.00 97.44 603 LEU A CA 1
ATOM 4453 C C . LEU A 1 603 ? -10.453 6.169 -6.829 1.00 97.44 603 LEU A C 1
ATOM 4455 O O . LEU A 1 603 ? -10.922 5.712 -7.869 1.00 97.44 603 LEU A O 1
ATOM 4459 N N . SER A 1 604 ? -10.603 5.580 -5.650 1.00 95.69 604 SER A N 1
ATOM 4460 C CA . SER A 1 604 ? -11.320 4.325 -5.421 1.00 95.69 604 SER A CA 1
ATOM 4461 C C . SER A 1 604 ? -12.376 4.504 -4.341 1.00 95.69 604 SER A C 1
ATOM 4463 O O . SER A 1 604 ? -12.128 5.179 -3.344 1.00 95.69 604 SER A O 1
ATOM 4465 N N . VAL A 1 605 ? -13.534 3.868 -4.511 1.00 93.31 605 VAL A N 1
ATOM 4466 C CA . VAL A 1 605 ? -14.523 3.748 -3.424 1.00 93.31 605 VAL A CA 1
ATOM 4467 C C . VAL A 1 605 ? -13.979 2.865 -2.285 1.00 93.31 605 VAL A C 1
ATOM 4469 O O . VAL A 1 605 ? -12.873 2.334 -2.380 1.00 93.31 605 VAL A O 1
ATOM 4472 N N . ALA A 1 606 ? -14.732 2.705 -1.197 1.00 91.31 606 ALA A N 1
ATOM 4473 C CA . ALA A 1 606 ? -14.331 1.840 -0.086 1.00 91.31 606 ALA A CA 1
ATOM 4474 C C . ALA A 1 606 ? -14.448 0.336 -0.402 1.00 91.31 606 ALA A C 1
ATOM 4476 O O . ALA A 1 606 ? -15.178 -0.077 -1.306 1.00 91.31 606 ALA A O 1
ATOM 4477 N N . GLY A 1 607 ? -13.760 -0.483 0.398 1.00 89.75 607 GLY A N 1
ATOM 4478 C CA . GLY A 1 607 ? -13.762 -1.946 0.312 1.00 89.75 607 GLY A CA 1
ATOM 4479 C C . GLY A 1 607 ? -12.494 -2.537 -0.311 1.00 89.75 607 GLY A C 1
ATOM 4480 O O . GLY A 1 607 ? -11.579 -1.822 -0.703 1.00 89.75 607 GLY A O 1
ATOM 4481 N N . THR A 1 608 ? -12.440 -3.869 -0.389 1.00 89.44 608 THR A N 1
ATOM 4482 C CA . THR A 1 608 ? -11.260 -4.634 -0.839 1.00 89.44 608 THR A CA 1
ATOM 4483 C C . THR A 1 608 ? -11.188 -4.845 -2.355 1.00 89.44 608 THR A C 1
ATOM 4485 O O . THR A 1 608 ? -10.123 -5.162 -2.874 1.00 89.44 608 THR A O 1
ATOM 4488 N N . ALA A 1 609 ? -12.287 -4.641 -3.085 1.00 92.44 609 ALA A N 1
ATOM 4489 C CA . ALA A 1 609 ? -12.350 -4.734 -4.550 1.00 92.44 609 ALA A CA 1
ATOM 4490 C C . ALA A 1 609 ? -12.999 -3.482 -5.184 1.00 92.44 609 ALA A C 1
ATOM 4492 O O . ALA A 1 609 ? -13.978 -3.596 -5.932 1.00 92.44 609 ALA A O 1
ATOM 4493 N N . PRO A 1 610 ? -12.525 -2.266 -4.852 1.00 94.19 610 PRO A N 1
ATOM 4494 C CA . PRO A 1 610 ? -13.270 -1.050 -5.132 1.00 94.19 610 PRO A CA 1
ATOM 4495 C C . PRO A 1 610 ? -13.271 -0.696 -6.621 1.00 94.19 610 PRO A C 1
ATOM 4497 O O . PRO A 1 610 ? -12.246 -0.779 -7.309 1.00 94.19 610 PRO A O 1
ATOM 4500 N N . THR A 1 611 ? -14.421 -0.222 -7.109 1.00 94.31 611 THR A N 1
ATOM 4501 C CA . THR A 1 611 ? -14.496 0.500 -8.384 1.00 94.31 611 THR A CA 1
ATOM 4502 C C . THR A 1 611 ? -13.647 1.760 -8.301 1.00 94.31 611 THR A C 1
ATOM 4504 O O . THR A 1 611 ? -13.644 2.442 -7.271 1.00 94.31 611 THR A O 1
ATOM 4507 N N . ALA A 1 612 ? -12.949 2.089 -9.382 1.00 95.19 612 ALA A N 1
ATOM 4508 C CA . ALA A 1 612 ? -11.993 3.178 -9.359 1.00 95.19 612 ALA A CA 1
ATOM 4509 C C . ALA A 1 612 ? -11.895 3.907 -10.699 1.00 95.19 612 ALA A C 1
ATOM 4511 O O . ALA A 1 612 ? -12.214 3.357 -11.754 1.00 95.19 612 ALA A O 1
ATOM 4512 N N . GLN A 1 613 ? -11.427 5.150 -10.647 1.00 96.19 613 GLN A N 1
ATOM 4513 C CA . GLN A 1 613 ? -11.142 5.972 -11.816 1.00 96.19 613 GLN A CA 1
ATOM 4514 C C . GLN A 1 613 ? -9.753 6.587 -11.691 1.00 96.19 613 GLN A C 1
ATOM 4516 O O . GLN A 1 613 ? -9.343 7.018 -10.615 1.00 96.19 613 GLN A O 1
ATOM 4521 N N . ILE A 1 614 ? -9.038 6.639 -12.814 1.00 97.31 614 ILE A N 1
ATOM 4522 C CA . ILE A 1 614 ? -7.704 7.235 -12.897 1.00 97.31 614 ILE A CA 1
ATOM 4523 C C . ILE A 1 614 ? -7.794 8.482 -13.773 1.00 97.31 614 ILE A C 1
ATOM 4525 O O . ILE A 1 614 ? -8.354 8.432 -14.877 1.00 97.31 614 ILE A O 1
ATOM 4529 N N . ARG A 1 615 ? -7.290 9.612 -13.272 1.00 97.19 615 ARG A N 1
ATOM 4530 C CA . ARG A 1 615 ? -7.360 10.917 -13.941 1.00 97.19 615 ARG A CA 1
ATOM 4531 C C . ARG A 1 615 ? -6.038 11.663 -13.878 1.00 97.19 615 ARG A C 1
ATOM 4533 O O . ARG A 1 615 ? -5.298 11.560 -12.906 1.00 97.19 615 ARG A O 1
ATOM 4540 N N . TRP A 1 616 ? -5.787 12.448 -14.919 1.00 96.31 616 TRP A N 1
ATOM 4541 C CA . TRP A 1 616 ? -4.696 13.412 -14.966 1.00 96.31 616 TRP A CA 1
ATOM 4542 C C . TRP A 1 616 ? -5.017 14.637 -14.113 1.00 96.31 616 TRP A C 1
ATOM 4544 O O . TRP A 1 616 ? -6.099 15.214 -14.242 1.00 96.31 616 TRP A O 1
ATOM 4554 N N . ILE A 1 617 ? -4.069 15.050 -13.274 1.00 97.56 617 ILE A N 1
ATOM 4555 C CA . ILE A 1 617 ? -4.197 16.238 -12.426 1.00 97.56 617 ILE A CA 1
ATOM 4556 C C . ILE A 1 617 ? -3.803 17.478 -13.233 1.00 97.56 617 ILE A C 1
ATOM 4558 O O . ILE A 1 617 ? -2.676 17.580 -13.730 1.00 97.56 617 ILE A O 1
ATOM 4562 N N . THR A 1 618 ? -4.727 18.433 -13.352 1.00 96.00 618 THR A N 1
ATOM 4563 C CA . THR A 1 618 ? -4.522 19.681 -14.107 1.00 96.00 618 THR A CA 1
ATOM 4564 C C . THR A 1 618 ? -4.124 20.858 -13.222 1.00 96.00 618 THR A C 1
ATOM 4566 O O . THR A 1 618 ? -3.446 21.761 -13.699 1.00 96.00 618 THR A O 1
ATOM 4569 N N . ALA A 1 619 ? -4.519 20.846 -11.948 1.00 97.31 619 ALA A N 1
ATOM 4570 C CA . ALA A 1 619 ? -4.126 21.825 -10.935 1.00 97.31 619 ALA A CA 1
ATOM 4571 C C . ALA A 1 619 ? -4.229 21.201 -9.537 1.00 97.31 619 ALA A C 1
ATOM 4573 O O . ALA A 1 619 ? -5.026 20.282 -9.329 1.00 97.31 619 ALA A O 1
ATOM 4574 N N . ASN A 1 620 ? -3.476 21.718 -8.566 1.00 97.94 620 ASN A N 1
ATOM 4575 C CA . ASN A 1 620 ? -3.717 21.423 -7.155 1.00 97.94 620 ASN A CA 1
ATOM 4576 C C . ASN A 1 620 ? -3.461 22.643 -6.268 1.00 97.94 620 ASN A C 1
ATOM 4578 O O . ASN A 1 620 ? -2.523 23.404 -6.504 1.00 97.94 620 ASN A O 1
ATOM 4582 N N . THR A 1 621 ? -4.277 22.792 -5.227 1.00 97.56 621 THR A N 1
ATOM 4583 C CA . THR A 1 621 ? -3.993 23.681 -4.090 1.00 97.56 621 THR A CA 1
ATOM 4584 C C . THR A 1 621 ? -3.303 22.881 -2.980 1.00 97.56 621 THR A C 1
ATOM 4586 O O . THR A 1 621 ? -2.858 21.757 -3.219 1.00 97.56 621 THR A O 1
ATOM 4589 N N . ALA A 1 622 ? -3.234 23.426 -1.762 1.00 96.25 622 ALA A N 1
ATOM 4590 C CA . ALA A 1 622 ? -2.731 22.700 -0.597 1.00 96.25 622 ALA A CA 1
ATOM 4591 C C . ALA A 1 622 ? -3.601 21.498 -0.179 1.00 96.25 622 ALA A C 1
ATOM 4593 O O . ALA A 1 622 ? -3.089 20.570 0.440 1.00 96.25 622 ALA A O 1
ATOM 4594 N N . THR A 1 623 ? -4.897 21.509 -0.513 1.00 97.31 623 THR A N 1
ATOM 4595 C CA . THR A 1 623 ? -5.892 20.533 -0.019 1.00 97.31 623 THR A CA 1
ATOM 4596 C C . THR A 1 623 ? -6.852 20.027 -1.096 1.00 97.31 623 THR A C 1
ATOM 4598 O O . THR A 1 623 ? -7.792 19.293 -0.796 1.00 97.31 623 THR A O 1
ATOM 4601 N N . THR A 1 624 ? -6.672 20.433 -2.357 1.00 98.31 624 THR A N 1
ATOM 4602 C CA . THR A 1 624 ? -7.563 20.024 -3.452 1.00 98.31 624 THR A CA 1
ATOM 4603 C C . THR A 1 624 ? -6.788 19.653 -4.706 1.00 98.31 624 THR A C 1
ATOM 4605 O O . THR A 1 624 ? -5.770 20.272 -5.017 1.00 98.31 624 THR A O 1
ATOM 4608 N N . LEU A 1 625 ? -7.301 18.670 -5.445 1.00 98.62 625 LEU A N 1
ATOM 4609 C CA . LEU A 1 625 ? -6.869 18.325 -6.798 1.00 98.62 625 LEU A CA 1
ATOM 4610 C C . LEU A 1 625 ? -7.986 18.678 -7.778 1.00 98.62 625 LEU A C 1
ATOM 4612 O O . LEU A 1 625 ? -9.145 18.353 -7.528 1.00 98.62 625 LEU A O 1
ATOM 4616 N N . THR A 1 626 ? -7.635 19.285 -8.908 1.00 98.31 626 THR A N 1
ATOM 4617 C CA . THR A 1 626 ? -8.545 19.506 -10.039 1.00 98.31 626 THR A CA 1
ATOM 4618 C C . THR A 1 626 ? -8.231 18.519 -11.157 1.00 98.31 626 THR A C 1
ATOM 4620 O O . THR A 1 626 ? -7.068 18.338 -11.533 1.00 98.31 626 THR A O 1
ATOM 4623 N N . VAL A 1 627 ? -9.275 17.887 -11.687 1.00 97.94 627 VAL A N 1
ATOM 4624 C CA . VAL A 1 627 ? -9.210 16.867 -12.740 1.00 97.94 627 VAL A CA 1
ATOM 4625 C C . VAL A 1 627 ? -10.338 17.060 -13.758 1.00 97.94 627 VAL A C 1
ATOM 4627 O O . VAL A 1 627 ? -11.316 17.764 -13.501 1.00 97.94 627 VAL A O 1
ATOM 4630 N N . ALA A 1 628 ? -10.227 16.402 -14.916 1.00 95.44 628 ALA A N 1
ATOM 4631 C CA . ALA A 1 628 ? -11.372 16.212 -15.811 1.00 95.44 628 ALA A CA 1
ATOM 4632 C C . ALA A 1 628 ? -12.486 15.401 -15.119 1.00 95.44 628 ALA A C 1
ATOM 4634 O O . ALA A 1 628 ? -12.258 14.818 -14.060 1.00 95.44 628 ALA A O 1
ATOM 4635 N N . THR A 1 629 ? -13.673 15.320 -15.730 1.00 95.25 629 THR A N 1
ATOM 4636 C CA . THR A 1 629 ? -14.851 14.692 -15.114 1.00 95.25 629 THR A CA 1
ATOM 4637 C C . THR A 1 629 ? -14.545 13.332 -14.469 1.00 95.25 629 THR A C 1
ATOM 4639 O O . THR A 1 629 ? -14.070 12.387 -15.114 1.00 95.25 629 THR A O 1
ATOM 4642 N N . ILE A 1 630 ? -14.837 13.246 -13.175 1.00 95.81 630 ILE A N 1
ATOM 4643 C CA . ILE A 1 630 ? -14.666 12.084 -12.303 1.00 95.81 630 ILE A CA 1
ATOM 4644 C C . ILE A 1 630 ? -15.946 11.879 -11.480 1.00 95.81 630 ILE A C 1
ATOM 4646 O O . ILE A 1 630 ? -16.749 12.798 -11.314 1.00 95.81 630 ILE A O 1
ATOM 4650 N N . VAL A 1 631 ?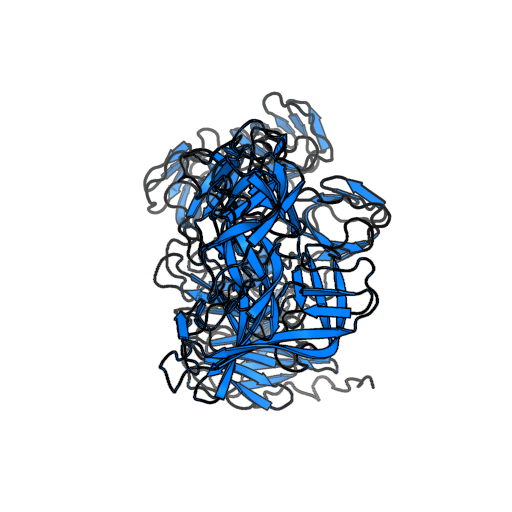 -16.163 10.672 -10.967 1.00 95.31 631 VAL A N 1
ATOM 4651 C CA . VAL A 1 631 ? -17.164 10.421 -9.926 1.00 95.31 631 VAL A CA 1
ATOM 4652 C C . VAL A 1 631 ? -16.708 11.126 -8.652 1.00 95.31 631 VAL A C 1
ATOM 4654 O O . VAL A 1 631 ? -15.559 10.973 -8.237 1.00 95.31 631 VAL A O 1
ATOM 4657 N N . ALA A 1 632 ? -17.604 11.902 -8.039 1.00 95.81 632 ALA A N 1
ATOM 4658 C CA . ALA A 1 632 ? -17.306 12.576 -6.782 1.00 95.81 632 ALA A CA 1
ATOM 4659 C C . ALA A 1 632 ? -16.924 11.543 -5.714 1.00 95.81 632 ALA A C 1
ATOM 4661 O O . ALA A 1 632 ? -17.623 10.545 -5.523 1.00 95.81 632 ALA A O 1
ATOM 4662 N N . GLY A 1 633 ? -15.809 11.783 -5.024 1.00 95.69 633 GLY A N 1
ATOM 4663 C CA . GLY A 1 633 ? -15.369 10.910 -3.945 1.00 95.69 633 GLY A CA 1
ATOM 4664 C C . GLY A 1 633 ? -16.421 10.824 -2.837 1.00 95.69 633 GLY A C 1
ATOM 4665 O O . GLY A 1 633 ? -17.042 11.821 -2.469 1.00 95.69 633 GLY A O 1
ATOM 4666 N N . VAL A 1 634 ? -16.621 9.632 -2.283 1.00 95.44 634 VAL A N 1
ATOM 4667 C CA . VAL A 1 634 ? -17.490 9.452 -1.117 1.00 95.44 634 VAL A CA 1
ATOM 4668 C C . VAL A 1 634 ? -16.744 9.956 0.115 1.00 95.44 634 VAL A C 1
ATOM 4670 O O . VAL A 1 634 ? -15.699 9.412 0.486 1.00 95.44 634 VAL A O 1
ATOM 4673 N N . ASN A 1 635 ? -17.281 11.013 0.727 1.00 94.25 635 ASN A N 1
ATOM 4674 C CA . ASN A 1 635 ? -16.704 11.686 1.889 1.00 94.25 635 ASN A CA 1
ATOM 4675 C C . ASN A 1 635 ? -16.316 10.682 2.987 1.00 94.25 635 ASN A C 1
ATOM 4677 O O . ASN A 1 635 ? -17.146 9.892 3.429 1.00 94.25 635 ASN A O 1
ATOM 4681 N N . GLY A 1 636 ? -15.056 10.714 3.417 1.00 93.06 636 GLY A N 1
ATOM 4682 C CA . GLY A 1 636 ? -14.508 9.912 4.508 1.00 93.06 636 GLY A CA 1
ATOM 4683 C C . GLY A 1 636 ? -14.248 8.436 4.203 1.00 93.06 636 GLY A C 1
ATOM 4684 O O . GLY A 1 636 ? -13.776 7.733 5.094 1.00 93.06 636 GLY A O 1
ATOM 4685 N N . THR A 1 637 ? -14.530 7.948 2.992 1.00 93.81 637 THR A N 1
ATOM 4686 C CA . THR A 1 637 ? -14.416 6.513 2.665 1.00 93.81 637 THR A CA 1
ATOM 4687 C C . THR A 1 637 ? -13.724 6.225 1.334 1.00 93.81 637 THR A C 1
ATOM 4689 O O . THR A 1 637 ? -13.146 5.155 1.176 1.00 93.81 637 THR A O 1
ATOM 4692 N N . SER A 1 638 ? -13.729 7.144 0.364 1.00 95.69 638 SER A N 1
ATOM 4693 C CA . SER A 1 638 ? -12.983 6.916 -0.882 1.00 95.69 638 SER A CA 1
ATOM 4694 C C . SER A 1 638 ? -11.490 7.166 -0.687 1.00 95.69 638 SER A C 1
ATOM 4696 O O . SER A 1 638 ? -11.089 8.231 -0.218 1.00 95.69 638 SER A O 1
ATOM 4698 N N . LYS A 1 639 ? -10.664 6.191 -1.072 1.00 95.25 639 LYS A N 1
ATOM 4699 C CA . LYS A 1 639 ? -9.201 6.272 -1.009 1.00 95.25 639 LYS A CA 1
ATOM 4700 C C . LYS A 1 639 ? -8.634 6.755 -2.333 1.00 95.25 639 LYS A C 1
ATOM 4702 O O . LYS A 1 639 ? -9.152 6.399 -3.392 1.00 95.25 639 LYS A O 1
ATOM 4707 N N . TYR A 1 640 ? -7.544 7.507 -2.291 1.00 96.50 640 TYR A N 1
ATOM 4708 C CA . TYR A 1 640 ? -6.803 7.873 -3.488 1.00 96.50 640 TYR A CA 1
ATOM 4709 C C . TYR A 1 640 ? -5.299 7.687 -3.318 1.00 96.50 640 TYR A C 1
ATOM 4711 O O . TYR A 1 640 ? -4.767 7.802 -2.216 1.00 96.50 640 TYR A O 1
ATOM 4719 N N . ALA A 1 641 ? -4.616 7.452 -4.435 1.00 96.38 641 ALA A N 1
ATOM 4720 C CA . ALA A 1 641 ? -3.167 7.561 -4.535 1.00 96.38 641 ALA A CA 1
ATOM 4721 C C . ALA A 1 641 ? -2.791 8.495 -5.687 1.00 96.38 641 ALA A C 1
ATOM 4723 O O . ALA A 1 641 ? -3.432 8.487 -6.742 1.00 96.38 641 ALA A O 1
ATOM 4724 N N . ILE A 1 642 ? -1.742 9.284 -5.474 1.00 97.56 642 ILE A N 1
ATOM 4725 C CA . ILE A 1 642 ? -1.103 10.142 -6.465 1.00 97.56 642 ILE A CA 1
ATOM 4726 C C . ILE A 1 642 ? 0.217 9.491 -6.854 1.00 97.56 642 ILE A C 1
ATOM 4728 O O . ILE A 1 642 ? 1.107 9.296 -6.020 1.00 97.56 642 ILE A O 1
ATOM 4732 N N . TYR A 1 643 ? 0.361 9.175 -8.132 1.00 95.75 643 TYR A N 1
ATOM 4733 C CA . TYR A 1 643 ? 1.560 8.538 -8.657 1.00 95.75 643 TYR A CA 1
ATOM 4734 C C . TYR A 1 643 ? 1.931 9.086 -10.029 1.00 95.75 643 TYR A C 1
ATOM 4736 O O . TYR A 1 643 ? 1.169 9.813 -10.671 1.00 95.75 643 TYR A O 1
ATOM 4744 N N . ASP A 1 644 ? 3.150 8.773 -10.454 1.00 93.62 644 ASP A N 1
ATOM 4745 C CA . ASP A 1 644 ? 3.670 9.244 -11.728 1.00 93.62 644 ASP A CA 1
ATOM 4746 C C . ASP A 1 644 ? 2.804 8.789 -12.912 1.00 93.62 644 ASP A C 1
ATOM 4748 O O . ASP A 1 644 ? 2.301 7.667 -12.949 1.00 93.62 644 ASP A O 1
ATOM 4752 N N . SER A 1 645 ? 2.647 9.660 -13.903 1.00 90.56 645 SER A N 1
ATOM 4753 C CA . SER A 1 645 ? 2.008 9.315 -15.172 1.00 90.56 645 SER A CA 1
ATOM 4754 C C . SER A 1 645 ? 2.885 8.409 -16.033 1.00 90.56 645 SER A C 1
ATOM 4756 O O . SER A 1 645 ? 2.358 7.645 -16.846 1.00 90.56 645 SER A O 1
ATOM 4758 N N . LYS A 1 646 ? 4.203 8.432 -15.807 1.00 90.25 646 LYS A N 1
ATOM 4759 C CA . LYS A 1 646 ? 5.126 7.426 -16.326 1.00 90.25 646 LYS A CA 1
ATOM 4760 C C . LYS A 1 646 ? 4.879 6.086 -15.635 1.00 90.25 646 LYS A C 1
ATOM 4762 O O . LYS A 1 646 ? 5.188 5.903 -14.456 1.00 90.25 646 LYS A O 1
ATOM 4767 N N . VAL A 1 647 ? 4.344 5.138 -16.398 1.00 92.88 647 VAL A N 1
ATOM 4768 C CA . VAL A 1 647 ? 4.119 3.768 -15.931 1.00 92.88 647 VAL A CA 1
ATOM 4769 C C . VAL A 1 647 ? 5.461 3.047 -15.765 1.00 92.88 647 VAL A C 1
ATOM 4771 O O . VAL A 1 647 ? 6.412 3.299 -16.512 1.00 92.88 647 VAL A O 1
ATOM 4774 N N . PHE A 1 648 ? 5.566 2.129 -14.811 1.00 93.75 648 PHE A N 1
ATOM 4775 C CA . PHE A 1 648 ? 6.757 1.294 -14.660 1.00 93.75 648 PHE A CA 1
ATOM 4776 C C . PHE A 1 648 ? 7.045 0.495 -15.941 1.00 93.75 648 PHE A C 1
ATOM 4778 O O . PHE A 1 648 ? 6.179 -0.217 -16.453 1.00 93.75 648 PHE A O 1
ATOM 4785 N N . GLY A 1 649 ? 8.275 0.604 -16.452 1.00 89.38 649 GLY A N 1
ATOM 4786 C CA . GLY A 1 649 ? 8.693 -0.078 -17.682 1.00 89.38 649 GLY A CA 1
ATOM 4787 C C . GLY A 1 649 ? 8.452 0.701 -18.981 1.00 89.38 649 GLY A C 1
ATOM 4788 O O . GLY A 1 649 ? 8.594 0.131 -20.068 1.00 89.38 649 GLY A O 1
ATOM 4789 N N . THR A 1 650 ? 8.115 1.989 -18.876 1.00 92.19 650 THR A N 1
ATOM 4790 C CA . THR A 1 650 ? 8.027 2.914 -20.016 1.00 92.19 650 THR A CA 1
ATOM 4791 C C . THR A 1 650 ? 9.352 2.960 -20.803 1.00 92.19 650 THR A C 1
ATOM 4793 O O . THR A 1 650 ? 10.431 2.881 -20.216 1.00 92.19 650 THR A O 1
ATOM 4796 N N . ASP A 1 651 ? 9.280 3.040 -22.134 1.00 92.00 651 ASP A N 1
ATOM 4797 C CA . ASP A 1 651 ? 10.452 3.102 -23.021 1.00 92.00 651 ASP A CA 1
ATOM 4798 C C . ASP A 1 651 ? 10.966 4.542 -23.221 1.00 92.00 651 ASP A C 1
ATOM 4800 O O . ASP A 1 651 ? 10.289 5.491 -22.853 1.00 92.00 651 ASP A O 1
ATOM 4804 N N . ASN A 1 652 ? 12.136 4.725 -23.841 1.00 90.94 652 ASN A N 1
ATOM 4805 C CA . ASN A 1 652 ? 12.664 6.052 -24.188 1.00 90.94 652 ASN A CA 1
ATOM 4806 C C . ASN A 1 652 ? 13.027 6.158 -25.656 1.00 90.94 652 ASN A C 1
ATOM 4808 O O . ASN A 1 652 ? 13.486 5.189 -26.266 1.00 90.94 652 ASN A O 1
ATOM 4812 N N . GLN A 1 653 ? 12.914 7.377 -26.177 1.00 90.88 653 GLN A N 1
ATOM 4813 C CA . GLN A 1 653 ? 13.262 7.693 -27.553 1.00 90.88 653 GLN A CA 1
ATOM 4814 C C . GLN A 1 653 ? 14.754 7.475 -27.835 1.00 90.88 653 GLN A C 1
ATOM 4816 O O . GLN A 1 653 ? 15.110 6.904 -28.865 1.00 90.88 653 GLN A O 1
ATOM 4821 N N . PHE A 1 654 ? 15.628 7.876 -26.908 1.00 91.31 654 PHE A N 1
ATOM 4822 C CA . PHE A 1 654 ? 17.074 7.698 -27.031 1.00 91.31 654 PHE A CA 1
ATOM 4823 C C . PHE A 1 654 ? 17.616 6.762 -25.947 1.00 91.31 654 PHE A C 1
ATOM 4825 O O . PHE A 1 654 ? 17.226 6.815 -24.783 1.00 91.31 654 PHE A O 1
ATOM 4832 N N . LYS A 1 655 ? 18.536 5.876 -26.341 1.00 87.75 655 LYS A N 1
ATOM 4833 C CA . LYS A 1 655 ? 19.222 4.919 -25.453 1.00 87.75 655 LYS A CA 1
ATOM 4834 C C . LYS A 1 655 ? 20.570 5.409 -24.907 1.00 87.75 655 LYS A C 1
ATOM 4836 O O . LYS A 1 655 ? 20.875 5.075 -23.762 1.00 87.75 655 LYS A O 1
ATOM 4841 N N . PRO A 1 656 ? 21.377 6.197 -25.643 1.00 91.56 656 PRO A N 1
ATOM 4842 C CA . PRO A 1 656 ? 22.627 6.728 -25.103 1.00 91.56 656 PRO A CA 1
ATOM 4843 C C . PRO A 1 656 ? 22.403 7.632 -23.882 1.00 91.56 656 PRO A C 1
ATOM 4845 O O . PRO A 1 656 ? 21.515 8.481 -23.893 1.00 91.56 656 PRO A O 1
ATOM 4848 N N . ALA A 1 657 ? 23.221 7.473 -22.836 1.00 87.00 657 ALA A N 1
ATOM 4849 C CA . ALA A 1 657 ? 23.079 8.191 -21.560 1.00 87.00 657 ALA A CA 1
ATOM 4850 C C . ALA A 1 657 ? 23.113 9.729 -21.709 1.00 87.00 657 ALA A C 1
ATOM 4852 O O . ALA A 1 657 ? 22.341 10.447 -21.070 1.00 87.00 657 ALA A O 1
ATOM 4853 N N . ASN A 1 658 ? 23.956 10.234 -22.612 1.00 92.81 658 ASN A N 1
ATOM 4854 C CA . ASN A 1 658 ? 24.091 11.660 -22.922 1.00 92.81 658 ASN A CA 1
ATOM 4855 C C . ASN A 1 658 ? 22.929 12.225 -23.763 1.00 92.81 658 ASN A C 1
ATOM 4857 O O . ASN A 1 658 ? 22.853 13.432 -23.957 1.00 92.81 658 ASN A O 1
ATOM 4861 N N . GLN A 1 659 ? 22.018 11.388 -24.262 1.00 94.06 659 GLN A N 1
ATOM 4862 C CA . GLN A 1 659 ? 20.842 11.808 -25.034 1.00 94.06 659 GLN A CA 1
ATOM 4863 C C . GLN A 1 659 ? 19.523 11.538 -24.311 1.00 94.06 659 GLN A C 1
ATOM 4865 O O . GLN A 1 659 ? 18.462 11.784 -24.877 1.00 94.06 659 GLN A O 1
ATOM 4870 N N . GLN A 1 660 ? 19.574 11.043 -23.072 1.00 92.50 660 GLN A N 1
ATOM 4871 C CA . GLN A 1 660 ? 18.379 10.732 -22.293 1.00 92.50 660 GLN A CA 1
ATOM 4872 C C . GLN A 1 660 ? 17.504 11.968 -22.052 1.00 92.50 660 GLN A C 1
ATOM 4874 O O . GLN A 1 660 ? 17.979 13.108 -22.044 1.00 92.50 660 GLN A O 1
ATOM 4879 N N . ASN A 1 661 ? 16.221 11.708 -21.817 1.00 93.06 661 ASN A N 1
ATOM 4880 C CA . ASN A 1 661 ? 15.184 12.702 -21.567 1.00 93.06 661 ASN A CA 1
ATOM 4881 C C . ASN A 1 661 ? 15.119 13.202 -20.116 1.00 93.06 661 ASN A C 1
ATOM 4883 O O . ASN A 1 661 ? 14.195 13.929 -19.784 1.00 93.06 661 ASN A O 1
ATOM 4887 N N . TRP A 1 662 ? 16.058 12.844 -19.244 1.00 93.62 662 TRP A N 1
ATOM 4888 C CA . TRP A 1 662 ? 16.124 13.353 -17.869 1.00 93.62 662 TRP A CA 1
ATOM 4889 C C . TRP A 1 662 ? 17.544 13.753 -17.497 1.00 93.62 662 TRP A C 1
ATOM 4891 O O . TRP A 1 662 ? 18.511 13.276 -18.104 1.00 93.62 662 TRP A O 1
ATOM 4901 N N . GLY A 1 663 ? 17.681 14.590 -16.476 1.00 94.56 663 GLY A N 1
ATOM 4902 C CA . GLY A 1 663 ? 18.980 14.995 -15.958 1.00 94.56 663 GLY A CA 1
ATOM 4903 C C . GLY A 1 663 ? 18.893 16.092 -14.909 1.00 94.56 663 GLY A C 1
ATOM 4904 O O . GLY A 1 663 ? 17.815 16.441 -14.427 1.00 94.56 663 GLY A O 1
ATOM 4905 N N . HIS A 1 664 ? 20.061 16.642 -14.589 1.00 94.69 664 HIS A N 1
ATOM 4906 C CA . HIS A 1 664 ? 20.224 17.801 -13.718 1.00 94.69 664 HIS A CA 1
ATOM 4907 C C . HIS A 1 664 ? 20.715 18.965 -14.567 1.00 94.69 664 HIS A C 1
ATOM 4909 O O . HIS A 1 664 ? 21.699 18.831 -15.296 1.00 94.69 664 HIS A O 1
ATOM 4915 N N . ALA A 1 665 ? 20.035 20.106 -14.497 1.00 96.94 665 ALA A N 1
ATOM 4916 C CA . ALA A 1 665 ? 20.497 21.289 -15.205 1.00 96.94 665 ALA A CA 1
ATOM 4917 C C . ALA A 1 665 ? 21.874 21.717 -14.673 1.00 96.94 665 ALA A C 1
ATOM 4919 O O . ALA A 1 665 ? 22.186 21.584 -13.498 1.00 96.94 665 ALA A O 1
ATOM 4920 N N . SER A 1 666 ? 22.717 22.254 -15.544 1.00 96.62 666 SER A N 1
ATOM 4921 C CA . SER A 1 666 ? 23.947 22.954 -15.166 1.00 96.62 666 SER A CA 1
ATOM 4922 C C . SER A 1 666 ? 23.700 24.452 -14.917 1.00 96.62 666 SER A C 1
ATOM 4924 O O . SER A 1 666 ? 24.571 25.134 -14.385 1.00 96.62 666 SER A O 1
ATOM 4926 N N . GLY A 1 667 ? 22.533 24.973 -15.315 1.00 97.00 667 GLY A N 1
ATOM 4927 C CA . GLY A 1 667 ? 22.130 26.376 -15.201 1.00 97.00 667 GLY A CA 1
ATOM 4928 C C . GLY A 1 667 ? 21.028 26.729 -16.204 1.00 97.00 667 GLY A C 1
ATOM 4929 O O . GLY A 1 667 ? 20.418 25.844 -16.808 1.00 97.00 667 GLY A O 1
ATOM 4930 N N . GLY A 1 668 ? 20.788 28.020 -16.428 1.00 96.50 668 GLY A N 1
ATOM 4931 C CA . GLY A 1 668 ? 19.823 28.480 -17.425 1.00 96.50 668 GLY A CA 1
ATOM 4932 C C . GLY A 1 668 ? 19.361 29.919 -17.216 1.00 96.50 668 GLY A C 1
ATOM 4933 O O . GLY A 1 668 ? 20.017 30.720 -16.554 1.00 96.50 668 GLY A O 1
ATOM 4934 N N . SER A 1 669 ? 18.203 30.232 -17.787 1.00 97.81 669 SER A N 1
ATOM 4935 C CA . SER A 1 669 ? 17.468 31.487 -17.610 1.00 97.81 669 SER A CA 1
ATOM 4936 C C . SER A 1 669 ? 15.980 31.182 -17.415 1.00 97.81 669 SER A C 1
ATOM 4938 O O . SER A 1 669 ? 15.545 30.038 -17.529 1.00 97.81 669 SER A O 1
ATOM 4940 N N . THR A 1 670 ? 15.149 32.201 -17.210 1.00 97.62 670 THR A N 1
ATOM 4941 C CA . THR A 1 670 ? 13.688 32.015 -17.163 1.00 97.62 670 THR A CA 1
ATOM 4942 C C . THR A 1 670 ? 13.089 31.474 -18.468 1.00 97.62 670 THR A C 1
ATOM 4944 O O . THR A 1 670 ? 11.930 31.081 -18.481 1.00 97.62 670 THR A O 1
ATOM 4947 N N . THR A 1 671 ? 13.846 31.415 -19.567 1.00 97.94 671 THR A N 1
ATOM 4948 C CA . THR A 1 671 ? 13.408 30.891 -20.876 1.00 97.94 671 THR A CA 1
ATOM 4949 C C . THR A 1 671 ? 14.245 29.711 -21.374 1.00 97.94 671 THR A C 1
ATOM 4951 O O . THR A 1 671 ? 13.986 29.184 -22.458 1.00 97.94 671 THR A O 1
ATOM 4954 N N . THR A 1 672 ? 15.258 29.283 -20.614 1.00 98.00 672 THR A N 1
ATOM 4955 C CA . THR A 1 672 ? 16.166 28.208 -21.034 1.00 98.00 672 THR A CA 1
ATOM 4956 C C . THR A 1 672 ? 16.610 27.328 -19.875 1.00 98.00 672 THR A C 1
ATOM 4958 O O . THR A 1 672 ? 16.869 27.822 -18.782 1.00 98.00 672 THR A O 1
ATOM 4961 N N . LEU A 1 673 ? 16.779 26.035 -20.147 1.00 98.38 673 LEU A N 1
ATOM 4962 C CA . LEU A 1 673 ? 17.454 25.081 -19.268 1.00 98.38 673 LEU A CA 1
ATOM 4963 C C . LEU A 1 673 ? 18.692 24.561 -19.989 1.00 98.38 673 LEU A C 1
ATOM 4965 O O . LEU A 1 673 ? 18.568 23.985 -21.069 1.00 98.38 673 LEU A O 1
ATOM 4969 N N . ALA A 1 674 ? 19.870 24.760 -19.401 1.00 98.12 674 ALA A N 1
ATOM 4970 C CA . ALA A 1 674 ? 21.134 24.248 -19.912 1.00 98.12 674 ALA A CA 1
ATOM 4971 C C . ALA A 1 674 ? 21.574 23.016 -19.111 1.00 98.12 674 ALA A C 1
ATOM 4973 O O . ALA A 1 674 ? 21.605 23.060 -17.887 1.00 98.12 674 ALA A O 1
ATOM 4974 N N . ASP A 1 675 ? 21.957 21.939 -19.792 1.00 97.56 675 ASP A N 1
ATOM 4975 C CA . ASP A 1 675 ? 22.533 20.723 -19.215 1.00 97.56 675 ASP A CA 1
ATOM 4976 C C . ASP A 1 675 ? 23.771 20.323 -20.030 1.00 97.56 675 ASP A C 1
ATOM 4978 O O . ASP A 1 675 ? 23.687 19.836 -21.159 1.00 97.56 675 ASP A O 1
ATOM 4982 N N . SER A 1 676 ? 24.943 20.568 -19.446 1.00 95.88 676 SER A N 1
ATOM 4983 C CA . SER A 1 676 ? 26.242 20.312 -20.075 1.00 95.88 676 SER A CA 1
ATOM 4984 C C . SER A 1 676 ? 26.607 18.827 -20.149 1.00 95.88 676 SER A C 1
ATOM 4986 O O . SER A 1 676 ? 27.517 18.465 -20.891 1.00 95.88 676 SER A O 1
ATOM 4988 N N . SER A 1 677 ? 25.882 17.956 -19.437 1.00 94.56 677 SER A N 1
ATOM 4989 C CA . SER A 1 677 ? 26.068 16.503 -19.514 1.00 94.56 677 SER A CA 1
ATOM 4990 C C . SER A 1 677 ? 25.425 15.885 -20.762 1.00 94.56 677 SER A C 1
ATOM 4992 O O . SER A 1 677 ? 25.620 14.698 -21.046 1.00 94.56 677 SER A O 1
ATOM 4994 N N . LYS A 1 678 ? 24.638 16.673 -21.509 1.00 96.38 678 LYS A N 1
ATOM 4995 C CA . LYS A 1 678 ? 23.849 16.203 -22.648 1.00 96.38 678 LYS A CA 1
ATOM 4996 C C . LYS A 1 678 ? 24.499 16.495 -23.993 1.00 96.38 678 LYS A C 1
ATOM 4998 O O . LYS A 1 678 ? 25.348 17.363 -24.151 1.00 96.38 678 LYS A O 1
ATOM 5003 N N . SER A 1 679 ? 24.088 15.715 -24.982 1.00 96.56 679 SER A N 1
ATOM 5004 C CA . SER A 1 679 ? 24.436 15.874 -26.392 1.00 96.56 679 SER A CA 1
ATOM 5005 C C . SER A 1 679 ? 23.234 15.480 -27.250 1.00 96.56 679 SER A C 1
ATOM 5007 O O . SER A 1 679 ? 23.274 14.529 -28.033 1.00 96.56 679 SER A O 1
ATOM 5009 N N . TRP A 1 680 ? 22.112 16.165 -27.024 1.00 96.12 680 TRP A N 1
ATOM 5010 C CA . TRP A 1 680 ? 20.859 15.926 -27.730 1.00 96.12 680 TRP A CA 1
ATOM 5011 C C . TRP A 1 680 ? 20.976 16.199 -29.226 1.00 96.12 680 TRP A C 1
ATOM 5013 O O . TRP A 1 680 ? 21.753 17.038 -29.686 1.00 96.12 680 TRP A O 1
ATOM 5023 N N . VAL A 1 681 ? 20.132 15.521 -29.997 1.00 94.81 681 VAL A N 1
ATOM 5024 C CA . VAL A 1 681 ? 19.933 15.878 -31.398 1.00 94.81 681 VAL A CA 1
ATOM 5025 C C . VAL A 1 681 ? 19.183 17.213 -31.441 1.00 94.81 681 VAL A C 1
ATOM 5027 O O . VAL A 1 681 ? 18.202 17.423 -30.725 1.00 94.81 681 VAL A O 1
ATOM 5030 N N . VAL A 1 682 ? 19.666 18.153 -32.253 1.00 95.69 682 VAL A N 1
ATOM 5031 C CA . VAL A 1 682 ? 19.063 19.490 -32.362 1.00 95.69 682 VAL A CA 1
ATOM 5032 C C . VAL A 1 682 ? 17.590 19.361 -32.755 1.00 95.69 682 VAL A C 1
ATOM 5034 O O . VAL A 1 682 ? 17.253 18.651 -33.699 1.00 95.69 682 VAL A O 1
ATOM 5037 N N . ASN A 1 683 ? 16.721 20.050 -32.014 1.00 93.69 683 ASN A N 1
ATOM 5038 C CA . ASN A 1 683 ? 15.264 20.042 -32.168 1.00 93.69 683 ASN A CA 1
ATOM 5039 C C . ASN A 1 683 ? 14.576 18.668 -32.050 1.00 93.69 683 ASN A C 1
ATOM 5041 O O . ASN A 1 683 ? 13.403 18.546 -32.405 1.00 93.69 683 ASN A O 1
ATOM 5045 N N . SER A 1 684 ? 15.233 17.638 -31.505 1.00 91.81 684 SER A N 1
ATOM 5046 C CA . SER A 1 684 ? 14.564 16.358 -31.229 1.00 91.81 684 SER A CA 1
ATOM 5047 C C . SER A 1 684 ? 13.505 16.445 -30.130 1.00 91.81 684 SER A C 1
ATOM 5049 O O . SER A 1 684 ? 12.610 15.608 -30.091 1.00 91.81 684 SER A O 1
ATOM 5051 N N . TRP A 1 685 ? 13.606 17.440 -29.246 1.00 93.44 685 TRP A N 1
ATOM 5052 C CA . TRP A 1 685 ? 12.677 17.688 -28.140 1.00 93.44 685 TRP A CA 1
ATOM 5053 C C . TRP A 1 685 ? 11.752 18.881 -28.387 1.00 93.44 685 TRP A C 1
ATOM 5055 O O . TRP A 1 685 ? 10.932 19.208 -27.529 1.00 93.44 685 TRP A O 1
ATOM 5065 N N . ALA A 1 686 ? 11.858 19.543 -29.542 1.00 92.06 686 ALA A N 1
ATOM 5066 C CA . ALA A 1 686 ? 10.931 20.602 -29.917 1.00 92.06 686 ALA A CA 1
ATOM 5067 C C . ALA A 1 686 ? 9.494 20.056 -29.919 1.00 92.06 686 ALA A C 1
ATOM 5069 O O . ALA A 1 686 ? 9.230 18.996 -30.482 1.00 92.06 686 ALA A O 1
ATOM 5070 N N . GLY A 1 687 ? 8.579 20.756 -29.246 1.00 87.75 687 GLY A N 1
ATOM 5071 C CA . GLY A 1 687 ? 7.181 20.354 -29.126 1.00 87.75 687 GLY A CA 1
ATOM 5072 C C . GLY A 1 687 ? 6.879 19.300 -28.057 1.00 87.75 687 GLY A C 1
ATOM 5073 O O . GLY A 1 687 ? 5.709 18.942 -27.892 1.00 87.75 687 GLY A O 1
ATOM 5074 N N . TYR A 1 688 ? 7.887 18.827 -27.318 1.00 92.19 688 TYR A N 1
ATOM 5075 C CA . TYR A 1 688 ? 7.705 17.951 -26.160 1.00 92.19 688 TYR A CA 1
ATOM 5076 C C . TYR A 1 688 ? 7.394 18.768 -24.905 1.00 92.19 688 TYR A C 1
ATOM 5078 O O . TYR A 1 688 ? 7.531 19.992 -24.866 1.00 92.19 688 TYR A O 1
ATOM 5086 N N . LYS A 1 689 ? 6.968 18.074 -23.854 1.00 91.56 689 LYS A N 1
ATOM 5087 C CA . LYS A 1 689 ? 6.693 18.652 -22.540 1.00 91.56 689 LYS A CA 1
ATOM 5088 C C . LYS A 1 689 ? 7.752 18.191 -21.547 1.00 91.56 689 LYS A C 1
ATOM 5090 O O . LYS A 1 689 ? 8.139 17.030 -21.593 1.00 91.56 689 LYS A O 1
ATOM 5095 N N . LEU A 1 690 ? 8.195 19.061 -20.647 1.00 92.88 690 LEU A N 1
ATOM 5096 C CA . LEU A 1 690 ? 9.082 18.714 -19.537 1.00 92.88 690 LEU A CA 1
ATOM 5097 C C . LEU A 1 690 ? 8.421 19.010 -18.192 1.00 92.88 690 LEU A C 1
ATOM 5099 O O . LEU A 1 690 ? 7.602 19.926 -18.069 1.00 92.88 690 LEU A O 1
ATOM 5103 N N . ARG A 1 691 ? 8.805 18.235 -17.183 1.00 92.50 691 ARG A N 1
ATOM 5104 C CA . ARG A 1 691 ? 8.445 18.419 -15.779 1.00 92.50 691 ARG A CA 1
ATOM 5105 C C . ARG A 1 691 ? 9.722 18.606 -14.968 1.00 92.50 691 ARG A C 1
ATOM 5107 O O . ARG A 1 691 ? 10.716 17.925 -15.211 1.00 92.50 691 ARG A O 1
ATOM 5114 N N . ILE A 1 692 ? 9.683 19.518 -14.000 1.00 95.56 692 ILE A N 1
ATOM 5115 C CA . ILE A 1 692 ? 10.717 19.607 -12.966 1.00 95.56 692 ILE A CA 1
ATOM 5116 C C . ILE A 1 692 ? 10.318 18.654 -11.839 1.00 95.56 692 ILE A C 1
ATOM 5118 O O . ILE A 1 692 ? 9.314 18.866 -11.156 1.00 95.56 692 ILE A O 1
ATOM 5122 N N . GLU A 1 693 ? 11.080 17.577 -11.678 1.00 92.94 693 GLU A N 1
ATOM 5123 C CA . GLU A 1 693 ? 10.827 16.523 -10.692 1.00 92.94 693 GLU A CA 1
ATOM 5124 C C . GLU A 1 693 ? 11.177 16.978 -9.274 1.00 92.94 693 GLU A C 1
ATOM 5126 O O . GLU A 1 693 ? 10.497 16.611 -8.312 1.00 92.94 693 GLU A O 1
ATOM 5131 N N . SER A 1 694 ? 12.229 17.791 -9.142 1.00 93.69 694 SER A N 1
ATOM 5132 C CA . SER A 1 694 ? 12.711 18.310 -7.863 1.00 93.69 694 SER A CA 1
ATOM 5133 C C . SER A 1 694 ? 13.697 19.475 -8.022 1.00 93.69 694 SER A C 1
ATOM 5135 O O . SER A 1 694 ? 14.194 19.734 -9.116 1.00 93.69 694 SER A O 1
ATOM 5137 N N . GLY A 1 695 ? 13.985 20.155 -6.905 1.00 93.88 695 GLY A N 1
ATOM 5138 C CA . GLY A 1 695 ? 14.893 21.305 -6.839 1.00 93.88 695 GLY A CA 1
ATOM 5139 C C . GLY A 1 695 ? 14.257 22.615 -7.298 1.00 93.88 695 GLY A C 1
ATOM 5140 O O . GLY A 1 695 ? 13.034 22.776 -7.241 1.00 93.88 695 GLY A O 1
ATOM 5141 N N . THR A 1 696 ? 15.085 23.568 -7.724 1.00 95.25 696 THR A N 1
ATOM 5142 C CA . THR A 1 696 ? 14.625 24.869 -8.225 1.00 95.25 696 THR A CA 1
ATOM 5143 C C . THR A 1 696 ? 13.679 24.692 -9.417 1.00 95.25 696 THR A C 1
ATOM 5145 O O . THR A 1 696 ? 13.955 23.949 -10.351 1.00 95.25 696 THR A O 1
ATOM 5148 N N . GLY A 1 697 ? 12.518 25.352 -9.372 1.00 94.69 697 GLY A N 1
ATOM 5149 C CA . GLY A 1 697 ? 11.461 25.205 -10.381 1.00 94.69 697 GLY A CA 1
ATOM 5150 C C . GLY A 1 697 ? 10.479 24.056 -10.143 1.00 94.69 697 GLY A C 1
ATOM 5151 O O . GLY A 1 697 ? 9.524 23.913 -10.914 1.00 94.69 697 GLY A O 1
ATOM 5152 N N . PHE A 1 698 ? 10.646 23.263 -9.077 1.00 94.31 698 PHE A N 1
ATOM 5153 C CA . PHE A 1 698 ? 9.631 22.297 -8.654 1.00 94.31 698 PHE A CA 1
ATOM 5154 C C . PHE A 1 698 ? 8.262 22.975 -8.480 1.00 94.31 698 PHE A C 1
ATOM 5156 O O . PHE A 1 698 ? 8.177 24.113 -8.024 1.00 94.31 698 PHE A O 1
ATOM 5163 N N . ALA A 1 699 ? 7.194 22.259 -8.841 1.00 93.12 699 ALA A N 1
ATOM 5164 C CA . ALA A 1 699 ? 5.812 22.749 -8.829 1.00 93.12 699 ALA A CA 1
ATOM 5165 C C . ALA A 1 699 ? 5.480 23.871 -9.843 1.00 93.12 699 ALA A C 1
ATOM 5167 O O . ALA A 1 699 ? 4.420 24.486 -9.761 1.00 93.12 699 ALA A O 1
ATOM 5168 N N . SER A 1 700 ? 6.308 24.071 -10.876 1.00 93.44 700 SER A N 1
ATOM 5169 C CA . SER A 1 700 ? 5.978 24.956 -12.016 1.00 93.44 700 SER A CA 1
ATOM 5170 C C . SER A 1 700 ? 4.984 24.341 -13.021 1.00 93.44 700 SER A C 1
ATOM 5172 O O . SER A 1 700 ? 4.674 24.942 -14.046 1.00 93.44 700 SER A O 1
ATOM 5174 N N . GLY A 1 701 ? 4.475 23.135 -12.749 1.00 90.44 701 GLY A N 1
ATOM 5175 C CA . GLY A 1 701 ? 3.601 22.392 -13.657 1.00 90.44 701 GLY A CA 1
ATOM 5176 C C . GLY A 1 701 ? 4.349 21.754 -14.833 1.00 90.44 701 GLY A C 1
ATOM 5177 O O . GLY A 1 701 ? 5.500 21.337 -14.704 1.00 90.44 701 GLY A O 1
ATOM 5178 N N . ILE A 1 702 ? 3.662 21.628 -15.973 1.00 91.06 702 ILE A N 1
ATOM 5179 C CA . ILE A 1 702 ? 4.207 21.041 -17.202 1.00 91.06 702 ILE A CA 1
ATOM 5180 C C . ILE A 1 702 ? 4.601 22.153 -18.177 1.00 91.06 702 ILE A C 1
ATOM 5182 O O . ILE A 1 702 ? 3.769 22.975 -18.557 1.00 91.06 702 ILE A O 1
ATOM 5186 N N . ILE A 1 703 ? 5.857 22.143 -18.616 1.00 93.62 703 ILE A N 1
ATOM 5187 C CA . ILE A 1 703 ? 6.465 23.193 -19.441 1.00 93.62 703 ILE A CA 1
ATOM 5188 C C . ILE A 1 703 ? 6.606 22.685 -20.877 1.00 93.62 703 ILE A C 1
ATOM 5190 O O . ILE A 1 703 ? 7.092 21.581 -21.104 1.00 93.62 703 ILE A O 1
ATOM 5194 N N . SER A 1 704 ? 6.188 23.479 -21.864 1.00 92.75 704 SER A N 1
ATOM 5195 C CA . SER A 1 704 ? 6.304 23.106 -23.283 1.00 92.75 704 SER A CA 1
ATOM 5196 C C . SER A 1 704 ? 7.636 23.575 -23.868 1.00 92.75 704 SER A C 1
ATOM 5198 O O . SER A 1 704 ? 7.983 24.751 -23.767 1.00 92.75 704 SER A O 1
ATOM 5200 N N . ILE A 1 705 ? 8.366 22.664 -24.509 1.00 95.06 705 ILE A N 1
ATOM 5201 C CA . ILE A 1 705 ? 9.641 22.938 -25.176 1.00 95.06 705 ILE A CA 1
ATOM 5202 C C . ILE A 1 705 ? 9.358 23.494 -26.569 1.00 95.06 705 ILE A C 1
ATOM 5204 O O . ILE A 1 705 ? 8.651 22.884 -27.368 1.00 95.06 705 ILE A O 1
ATOM 5208 N N . THR A 1 706 ? 9.935 24.650 -26.876 1.00 95.12 706 THR A N 1
ATOM 5209 C CA . THR A 1 706 ? 9.815 25.298 -28.190 1.00 95.12 706 THR A CA 1
ATOM 5210 C C . THR A 1 706 ? 10.914 24.834 -29.147 1.00 95.12 706 THR A C 1
ATOM 5212 O O . THR A 1 706 ? 10.647 24.576 -30.315 1.00 95.12 706 THR A O 1
ATOM 5215 N N . SER A 1 707 ? 12.142 24.678 -28.650 1.00 95.75 707 SER A N 1
ATOM 5216 C CA . SER A 1 707 ? 13.300 24.205 -29.420 1.00 95.75 707 SER A CA 1
ATOM 5217 C C . SER A 1 707 ? 14.369 23.635 -28.492 1.00 95.75 707 SER A C 1
ATOM 5219 O O . SER A 1 707 ? 14.333 23.877 -27.283 1.00 95.75 707 SER A O 1
ATOM 5221 N N . ASN A 1 708 ? 15.353 22.924 -29.046 1.00 97.25 708 ASN A N 1
ATOM 5222 C CA . ASN A 1 708 ? 16.542 22.536 -28.289 1.00 97.25 708 ASN A CA 1
ATOM 5223 C C . ASN A 1 708 ? 17.815 22.517 -29.142 1.00 97.25 708 ASN A C 1
ATOM 5225 O O . ASN A 1 708 ? 17.797 22.123 -30.307 1.00 97.25 708 ASN A O 1
ATOM 5229 N N . THR A 1 709 ? 18.936 22.878 -28.525 1.00 97.75 709 THR A N 1
ATOM 5230 C CA . THR A 1 709 ? 20.285 22.579 -29.025 1.00 97.75 709 THR A CA 1
ATOM 5231 C C . THR A 1 709 ? 20.763 21.240 -28.443 1.00 97.75 709 THR A C 1
ATOM 5233 O O . THR A 1 709 ? 19.973 20.492 -27.859 1.00 97.75 709 THR A O 1
ATOM 5236 N N . ALA A 1 710 ? 22.056 20.928 -28.576 1.00 97.25 710 ALA A N 1
ATOM 5237 C CA . ALA A 1 710 ? 22.646 19.733 -27.976 1.00 97.25 710 ALA A CA 1
ATOM 5238 C C . ALA A 1 710 ? 22.636 19.735 -26.435 1.00 97.25 710 ALA A C 1
ATOM 5240 O O . ALA A 1 710 ? 22.616 18.668 -25.828 1.00 97.25 710 ALA A O 1
ATOM 5241 N N . THR A 1 711 ? 22.631 20.911 -25.806 1.00 97.56 711 THR A N 1
ATOM 5242 C CA . THR A 1 711 ? 22.777 21.071 -24.347 1.00 97.56 711 THR A CA 1
ATOM 5243 C C . THR A 1 711 ? 21.761 22.037 -23.747 1.00 97.56 711 THR A C 1
ATOM 5245 O O . THR A 1 711 ? 21.851 22.371 -22.570 1.00 97.56 711 THR A O 1
ATOM 5248 N N . THR A 1 712 ? 20.817 22.568 -24.527 1.00 98.12 712 THR A N 1
ATOM 5249 C CA . THR A 1 712 ? 19.887 23.598 -24.042 1.00 98.12 712 THR A CA 1
ATOM 5250 C C . THR A 1 712 ? 18.478 23.355 -24.551 1.00 98.12 712 THR A C 1
ATOM 5252 O O . THR A 1 712 ? 18.275 23.215 -25.755 1.00 98.12 712 THR A O 1
ATOM 5255 N N . LEU A 1 713 ? 17.505 23.346 -23.641 1.00 98.06 713 LEU A N 1
ATOM 5256 C CA . LEU A 1 713 ? 16.075 23.403 -23.944 1.00 98.06 713 LEU A CA 1
ATOM 5257 C C . LEU A 1 713 ? 15.611 24.862 -23.884 1.00 98.06 713 LEU A C 1
ATOM 5259 O O . LEU A 1 713 ? 15.983 25.589 -22.963 1.00 98.06 713 LEU A O 1
ATOM 5263 N N . THR A 1 714 ? 14.777 25.282 -24.831 1.00 98.06 714 THR A N 1
ATOM 5264 C CA . THR A 1 714 ? 14.168 26.621 -24.870 1.00 98.06 714 THR A CA 1
ATOM 5265 C C . THR A 1 714 ? 12.659 26.510 -24.696 1.00 98.06 714 THR A C 1
ATOM 5267 O O . THR A 1 714 ? 12.020 25.668 -25.330 1.00 98.06 714 THR A O 1
ATOM 5270 N N . TYR A 1 715 ? 12.078 27.369 -23.863 1.00 97.12 715 TYR A N 1
ATOM 5271 C CA . TYR A 1 715 ? 10.647 27.397 -23.548 1.00 97.12 715 TYR A CA 1
ATOM 5272 C C . TYR A 1 715 ? 10.170 28.823 -23.232 1.00 97.12 715 TYR A C 1
ATOM 5274 O O . TYR A 1 715 ? 10.963 29.759 -23.122 1.00 97.12 715 TYR A O 1
ATOM 5282 N N . THR A 1 716 ? 8.857 29.006 -23.080 1.00 95.62 716 THR A N 1
ATOM 5283 C CA . THR A 1 716 ? 8.264 30.291 -22.672 1.00 95.62 716 THR A CA 1
ATOM 5284 C C . THR A 1 716 ? 8.660 30.669 -21.248 1.00 95.62 716 THR A C 1
ATOM 5286 O O . THR A 1 716 ? 8.843 29.785 -20.416 1.00 95.62 716 THR A O 1
ATOM 5289 N N . THR A 1 717 ? 8.718 31.968 -20.944 1.00 96.94 717 THR A N 1
ATOM 5290 C CA . THR A 1 717 ? 9.136 32.497 -19.635 1.00 96.94 717 THR A CA 1
ATOM 5291 C C . THR A 1 717 ? 8.494 31.766 -18.451 1.00 96.94 717 THR A C 1
ATOM 5293 O O . THR A 1 717 ? 7.273 31.650 -18.372 1.00 96.94 717 THR A O 1
ATOM 5296 N N . GLN A 1 718 ? 9.335 31.303 -17.529 1.00 96.31 718 GLN A N 1
ATOM 5297 C CA . GLN A 1 718 ? 8.987 30.640 -16.274 1.00 96.31 718 GLN A CA 1
ATOM 5298 C C . GLN A 1 718 ? 9.239 31.562 -15.073 1.00 96.31 718 GLN A C 1
ATOM 5300 O O . GLN A 1 718 ? 9.959 32.556 -15.173 1.00 96.31 718 GLN A O 1
ATOM 5305 N N . SER A 1 719 ? 8.678 31.211 -13.914 1.00 94.19 719 SER A N 1
ATOM 5306 C CA . SER A 1 719 ? 8.857 31.939 -12.646 1.00 94.19 719 SER A CA 1
ATOM 5307 C C . SER A 1 719 ? 10.154 31.598 -11.901 1.00 94.19 719 SER A C 1
ATOM 5309 O O . SER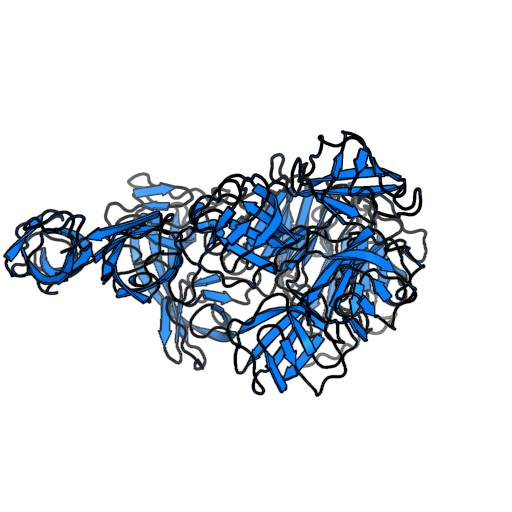 A 1 719 ? 10.350 32.048 -10.775 1.00 94.19 719 SER A O 1
ATOM 5311 N N . PHE A 1 720 ? 11.021 30.779 -12.493 1.00 96.31 720 PHE A N 1
ATOM 5312 C CA . PHE A 1 720 ? 12.275 30.324 -11.901 1.00 96.31 720 PHE A CA 1
ATOM 5313 C C . PHE A 1 720 ? 13.401 30.355 -12.935 1.00 96.31 720 PHE A C 1
ATOM 5315 O O . PHE A 1 720 ? 13.157 30.351 -14.142 1.00 96.31 720 PHE A O 1
ATOM 5322 N N . THR A 1 721 ? 14.636 30.339 -12.441 1.00 97.75 721 THR A N 1
ATOM 5323 C CA . THR A 1 721 ? 15.845 30.167 -13.249 1.00 97.75 721 THR A CA 1
ATOM 5324 C C . THR A 1 721 ? 16.465 28.816 -12.896 1.00 97.75 721 THR A C 1
ATOM 5326 O O . THR A 1 721 ? 16.755 28.613 -11.717 1.00 97.75 721 THR A O 1
ATOM 5329 N N . PRO A 1 722 ? 16.657 27.891 -13.857 1.00 97.88 722 PRO A N 1
ATOM 5330 C CA . PRO A 1 722 ? 17.278 26.599 -13.581 1.00 97.88 722 PRO A CA 1
ATOM 5331 C C . PRO A 1 722 ? 18.698 26.722 -13.020 1.00 97.88 722 PRO A C 1
ATOM 5333 O O . PRO A 1 722 ? 19.477 27.582 -13.435 1.00 97.88 722 PRO A O 1
ATOM 5336 N N . ASP A 1 723 ? 19.044 25.806 -12.125 1.00 95.94 723 ASP A N 1
ATOM 5337 C CA . ASP A 1 723 ? 20.347 25.675 -11.472 1.00 95.94 723 ASP A CA 1
ATOM 5338 C C . ASP A 1 723 ? 20.748 24.196 -11.309 1.00 95.94 723 ASP A C 1
ATOM 5340 O O . ASP A 1 723 ? 20.022 23.296 -11.730 1.00 95.94 723 ASP A O 1
ATOM 5344 N N . ALA A 1 724 ? 21.881 23.940 -10.647 1.00 93.12 724 ALA A N 1
ATOM 5345 C CA . ALA A 1 724 ? 22.401 22.592 -10.395 1.00 93.12 724 ALA A CA 1
ATOM 5346 C C . ALA A 1 724 ? 21.470 21.671 -9.582 1.00 93.12 724 ALA A C 1
ATOM 5348 O O . ALA A 1 724 ? 21.692 20.464 -9.540 1.00 93.12 724 ALA A O 1
ATOM 5349 N N . THR A 1 725 ? 20.446 22.216 -8.920 1.00 93.56 725 THR A N 1
ATOM 5350 C CA . THR A 1 725 ? 19.448 21.428 -8.184 1.00 93.56 725 THR A CA 1
ATOM 5351 C C . THR A 1 725 ? 18.249 21.051 -9.050 1.00 93.56 725 THR A C 1
ATOM 5353 O O . THR A 1 725 ? 17.472 20.180 -8.663 1.00 93.56 725 THR A O 1
ATOM 5356 N N . THR A 1 726 ? 18.077 21.704 -10.204 1.00 96.56 726 THR A N 1
ATOM 5357 C CA . THR A 1 726 ? 16.922 21.534 -11.089 1.00 96.56 726 THR A CA 1
ATOM 5358 C C . THR A 1 726 ? 16.990 20.179 -11.788 1.00 96.56 726 THR A C 1
ATOM 5360 O O . THR A 1 726 ? 17.653 20.018 -12.815 1.00 96.56 726 THR A O 1
ATOM 5363 N N . HIS A 1 727 ? 16.278 19.201 -11.234 1.00 95.81 727 HIS A N 1
ATOM 5364 C CA . HIS A 1 727 ? 16.160 17.859 -11.791 1.00 95.81 727 HIS A CA 1
ATOM 5365 C C . HIS A 1 727 ? 14.898 17.773 -12.653 1.00 95.81 727 HIS A C 1
ATOM 5367 O O . HIS A 1 727 ? 13.797 18.085 -12.189 1.00 95.81 727 HIS A O 1
ATOM 5373 N N . TYR A 1 728 ? 15.048 17.369 -13.912 1.00 95.62 728 TYR A N 1
ATOM 5374 C CA . TYR A 1 728 ? 13.986 17.434 -14.917 1.00 95.62 728 TYR A CA 1
ATOM 5375 C C . TYR A 1 728 ? 13.809 16.114 -15.668 1.00 95.62 728 TYR A C 1
ATOM 5377 O O . TYR A 1 728 ? 14.747 15.331 -15.814 1.00 95.62 728 TYR A O 1
ATOM 5385 N N . GLU A 1 729 ? 12.607 15.906 -16.207 1.00 93.75 729 GLU A N 1
ATOM 5386 C CA . GLU A 1 729 ? 12.295 14.836 -17.156 1.00 93.75 729 GLU A CA 1
ATOM 5387 C C . GLU A 1 729 ? 11.397 15.358 -18.292 1.00 93.75 729 GLU A C 1
ATOM 5389 O O . GLU A 1 729 ? 10.465 16.130 -18.070 1.00 93.75 729 GLU A O 1
ATOM 5394 N N . ILE A 1 730 ? 11.675 14.936 -19.527 1.00 94.19 730 ILE A N 1
ATOM 5395 C CA . ILE A 1 730 ? 10.902 15.232 -20.736 1.00 94.19 730 ILE A CA 1
ATOM 5396 C C . ILE A 1 730 ? 9.956 14.054 -21.006 1.00 94.19 730 ILE A C 1
ATOM 5398 O O . ILE A 1 730 ? 10.381 12.901 -21.080 1.00 94.19 730 ILE A O 1
ATOM 5402 N N . ALA A 1 731 ? 8.669 14.340 -21.182 1.00 91.12 731 ALA A N 1
ATOM 5403 C CA . ALA A 1 731 ? 7.614 13.374 -21.460 1.00 91.12 731 ALA A CA 1
ATOM 5404 C C . ALA A 1 731 ? 7.667 12.908 -22.927 1.00 91.12 731 ALA A C 1
ATOM 5406 O O . ALA A 1 731 ? 6.990 13.450 -23.804 1.00 91.12 731 ALA A O 1
ATOM 5407 N N . ASP A 1 732 ? 8.507 11.917 -23.221 1.00 90.88 732 ASP A N 1
ATOM 5408 C CA . ASP A 1 732 ? 8.768 11.440 -24.584 1.00 90.88 732 ASP A CA 1
ATOM 5409 C C . ASP A 1 732 ? 7.848 10.298 -25.026 1.00 90.88 732 ASP A C 1
ATOM 5411 O O . ASP A 1 732 ? 7.370 10.268 -26.163 1.00 90.88 732 ASP A O 1
ATOM 5415 N N . SER A 1 733 ? 7.526 9.418 -24.093 1.00 91.06 733 SER A N 1
ATOM 5416 C CA . SER A 1 733 ? 6.854 8.131 -24.283 1.00 91.06 733 SER A CA 1
ATOM 5417 C C . SER A 1 733 ? 5.556 8.015 -23.482 1.00 91.06 733 SER A C 1
ATOM 5419 O O . SER A 1 733 ? 4.907 6.975 -23.509 1.00 91.06 733 SER A O 1
ATOM 5421 N N . TRP A 1 734 ? 5.156 9.072 -22.781 1.00 92.31 734 TRP A N 1
ATOM 5422 C CA . TRP A 1 734 ? 3.942 9.141 -21.976 1.00 92.31 734 TRP A CA 1
ATOM 5423 C C . TRP A 1 734 ? 3.335 10.542 -22.039 1.00 92.31 734 TRP A C 1
ATOM 5425 O O . TRP A 1 734 ? 4.044 11.505 -22.338 1.00 92.31 734 TRP A O 1
ATOM 5435 N N . GLY A 1 735 ? 2.039 10.647 -21.733 1.00 90.75 735 GLY A N 1
ATOM 5436 C CA . GLY A 1 735 ? 1.346 11.929 -21.605 1.00 90.75 735 GLY A CA 1
ATOM 5437 C C . GLY A 1 735 ? -0.160 11.859 -21.857 1.00 90.75 735 GLY A C 1
ATOM 5438 O O . GLY A 1 735 ? -0.793 10.833 -21.603 1.00 90.75 735 GLY A O 1
ATOM 5439 N N . LEU A 1 736 ? -0.740 12.977 -22.303 1.00 90.62 736 LEU A N 1
ATOM 5440 C CA . LEU A 1 736 ? -2.188 13.198 -22.438 1.00 90.62 736 LEU A CA 1
ATOM 5441 C C . LEU A 1 736 ? -2.586 13.291 -23.915 1.00 90.62 736 LEU A C 1
ATOM 5443 O O . LEU A 1 736 ? -2.007 14.084 -24.652 1.00 90.62 736 LEU A O 1
ATOM 5447 N N . MET A 1 737 ? -3.593 12.521 -24.327 1.00 91.62 737 MET A N 1
ATOM 5448 C CA . MET A 1 737 ? -4.066 12.469 -25.711 1.00 91.62 737 MET A CA 1
ATOM 5449 C C . MET A 1 737 ? -4.743 13.772 -26.161 1.00 91.62 737 MET A C 1
ATOM 5451 O O . MET A 1 737 ? -5.467 14.398 -25.393 1.00 91.62 737 MET A O 1
ATOM 5455 N N . THR A 1 738 ? -4.578 14.146 -27.433 1.00 91.19 738 THR A N 1
ATOM 5456 C CA . THR A 1 738 ? -5.315 15.261 -28.069 1.00 91.19 738 THR A CA 1
ATOM 5457 C C . THR A 1 738 ? -6.351 14.792 -29.079 1.00 91.19 738 THR A C 1
ATOM 5459 O O . THR A 1 738 ? -7.313 15.513 -29.328 1.00 91.19 738 THR A O 1
ATOM 5462 N N . ALA A 1 739 ? -6.192 13.593 -29.641 1.00 91.69 739 ALA A N 1
ATOM 5463 C CA . ALA A 1 739 ? -7.199 12.936 -30.466 1.00 91.69 739 ALA A CA 1
ATOM 5464 C C . ALA A 1 739 ? -6.969 11.419 -30.478 1.00 91.69 739 ALA A C 1
ATOM 5466 O O . ALA A 1 739 ? -5.840 10.950 -30.327 1.00 91.69 739 ALA A O 1
ATOM 5467 N N . ALA A 1 740 ? -8.027 10.639 -30.688 1.00 93.75 740 ALA A N 1
ATOM 5468 C CA . ALA A 1 740 ? -7.917 9.195 -30.840 1.00 93.75 740 ALA A CA 1
ATOM 5469 C C . ALA A 1 740 ? -9.054 8.620 -31.697 1.00 93.75 740 ALA A C 1
ATOM 5471 O O . ALA A 1 740 ? -10.100 9.239 -31.884 1.00 93.75 740 ALA A O 1
ATOM 5472 N N . SER A 1 741 ? -8.824 7.414 -32.210 1.00 94.69 741 SER A N 1
ATOM 5473 C CA . SER A 1 741 ? -9.826 6.515 -32.783 1.00 94.69 741 SER A CA 1
ATOM 5474 C C . SER A 1 741 ? -9.672 5.132 -32.138 1.00 94.69 741 SER A C 1
ATOM 5476 O O . SER A 1 741 ? -8.832 4.935 -31.260 1.00 94.69 741 SER A O 1
ATOM 5478 N N . THR A 1 742 ? -10.429 4.134 -32.590 1.00 96.06 742 THR A N 1
ATOM 5479 C CA . THR A 1 742 ? -10.252 2.747 -32.132 1.00 96.06 742 THR A CA 1
ATOM 5480 C C . THR A 1 742 ? -8.930 2.115 -32.580 1.00 96.06 742 THR A C 1
ATOM 5482 O O . THR A 1 742 ? -8.601 1.038 -32.100 1.00 96.06 742 THR A O 1
ATOM 5485 N N . THR A 1 743 ? -8.172 2.721 -33.500 1.00 96.38 743 THR A N 1
ATOM 5486 C CA . THR A 1 743 ? -6.899 2.163 -34.015 1.00 96.38 743 THR A CA 1
ATOM 5487 C C . THR A 1 743 ? -5.769 3.187 -34.111 1.00 96.38 743 THR A C 1
ATOM 5489 O O . THR A 1 743 ? -4.693 2.874 -34.620 1.00 96.38 743 THR A O 1
ATOM 5492 N N . THR A 1 744 ? -5.992 4.424 -33.666 1.00 94.81 744 THR A N 1
ATOM 5493 C CA . THR A 1 744 ? -4.982 5.485 -33.715 1.00 94.81 744 THR A CA 1
ATOM 5494 C C . THR A 1 744 ? -5.015 6.333 -32.459 1.00 94.81 744 THR A C 1
ATOM 5496 O O . THR A 1 744 ? -6.089 6.698 -31.987 1.00 94.81 744 THR A O 1
ATOM 5499 N N . VAL A 1 745 ? -3.841 6.723 -31.973 1.00 93.44 745 VAL A N 1
ATOM 5500 C CA . VAL A 1 745 ? -3.690 7.666 -30.862 1.00 93.44 745 VAL A CA 1
ATOM 5501 C C . VAL A 1 745 ? -2.792 8.813 -31.301 1.00 93.44 745 VAL A C 1
ATOM 5503 O O . VAL A 1 745 ? -1.684 8.594 -31.795 1.00 93.44 745 VAL A O 1
ATOM 5506 N N . THR A 1 746 ? -3.266 10.036 -31.093 1.00 90.06 746 THR A N 1
ATOM 5507 C CA . THR A 1 746 ? -2.515 11.271 -31.293 1.00 90.06 746 THR A CA 1
ATOM 5508 C C . THR A 1 746 ? -2.365 11.948 -29.944 1.00 90.06 746 THR A C 1
ATOM 5510 O O . THR A 1 746 ? -3.344 12.353 -29.317 1.00 90.06 746 THR A O 1
ATOM 5513 N N . GLU A 1 747 ? -1.131 12.072 -29.472 1.00 71.38 747 GLU A N 1
ATOM 5514 C CA . GLU A 1 747 ? -0.895 12.789 -28.225 1.00 71.38 747 GLU A CA 1
ATOM 5515 C C . GLU A 1 747 ? -0.885 14.291 -28.443 1.00 71.38 747 GLU A C 1
ATOM 5517 O O . GLU A 1 747 ? -1.615 15.013 -27.784 1.00 71.38 747 GLU A O 1
ATOM 5522 N N . THR A 1 748 ? -0.071 14.777 -29.368 1.00 70.69 748 THR A N 1
ATOM 5523 C CA . THR A 1 748 ? 0.045 16.198 -29.679 1.00 70.69 748 THR A CA 1
ATOM 5524 C C . THR A 1 748 ? 0.438 16.354 -31.139 1.00 70.69 748 THR A C 1
ATOM 5526 O O . THR A 1 748 ? 1.100 15.486 -31.708 1.00 70.69 748 THR A O 1
ATOM 5529 N N . ALA A 1 749 ? 0.081 17.485 -31.743 1.00 65.62 749 ALA A N 1
ATOM 5530 C CA . ALA A 1 749 ? 0.503 17.833 -33.098 1.00 65.62 749 ALA A CA 1
ATOM 5531 C C . ALA A 1 749 ? 2.002 18.189 -33.197 1.00 65.62 749 ALA A C 1
ATOM 5533 O O . ALA A 1 749 ? 2.479 18.505 -34.283 1.00 65.62 749 ALA A O 1
ATOM 5534 N N . THR A 1 750 ? 2.737 18.168 -32.079 1.00 67.25 750 THR A N 1
ATOM 5535 C CA . THR A 1 750 ? 4.081 18.755 -31.966 1.00 67.25 750 THR A CA 1
ATOM 5536 C C . THR A 1 750 ? 5.196 17.769 -31.611 1.00 67.25 750 THR A C 1
ATOM 5538 O O . THR A 1 750 ? 6.350 18.181 -31.599 1.00 67.25 750 THR A O 1
ATOM 5541 N N . LYS A 1 751 ? 4.907 16.491 -31.320 1.00 79.94 751 LYS A N 1
ATOM 5542 C CA . LYS A 1 751 ? 5.965 15.493 -31.082 1.00 79.94 751 LYS A CA 1
ATOM 5543 C C . LYS A 1 751 ? 6.705 15.162 -32.376 1.00 79.94 751 LYS A C 1
ATOM 5545 O O . LYS A 1 751 ? 6.148 15.243 -33.468 1.00 79.94 751 LYS A O 1
ATOM 5550 N N . ASN A 1 752 ? 7.974 14.795 -32.234 1.00 86.06 752 ASN A N 1
ATOM 5551 C CA . ASN A 1 752 ? 8.883 14.537 -33.344 1.00 86.06 752 ASN A CA 1
ATOM 5552 C C . ASN A 1 752 ? 9.512 13.144 -33.220 1.00 86.06 752 ASN A C 1
ATOM 5554 O O . ASN A 1 752 ? 10.736 12.984 -33.200 1.00 86.06 752 ASN A O 1
ATOM 5558 N N . TRP A 1 753 ? 8.669 12.117 -33.077 1.00 90.19 753 TRP A N 1
ATOM 5559 C CA . TRP A 1 753 ? 9.153 10.740 -33.063 1.00 90.19 753 TRP A CA 1
ATOM 5560 C C . TRP A 1 753 ? 9.774 10.359 -34.402 1.00 90.19 753 TRP A C 1
ATOM 5562 O O . TRP A 1 753 ? 9.307 10.742 -35.476 1.00 90.19 753 TRP A O 1
ATOM 5572 N N . THR A 1 754 ? 10.797 9.512 -34.346 1.00 91.12 754 THR A N 1
ATOM 5573 C CA . THR A 1 754 ? 11.282 8.856 -35.559 1.00 91.12 754 THR A CA 1
ATOM 5574 C C . THR A 1 754 ? 10.209 7.890 -36.066 1.00 91.12 754 THR A C 1
ATOM 5576 O O . THR A 1 754 ? 9.599 7.151 -35.287 1.00 91.12 754 THR A O 1
ATOM 5579 N N . VAL A 1 755 ? 9.958 7.904 -37.376 1.00 92.75 755 VAL A N 1
ATOM 5580 C CA . VAL A 1 755 ? 8.961 7.032 -38.010 1.00 92.75 755 VAL A CA 1
ATOM 5581 C C . VAL A 1 755 ? 9.265 5.568 -37.686 1.00 92.75 755 VAL A C 1
ATOM 5583 O O . VAL A 1 755 ? 10.405 5.124 -37.801 1.00 92.75 755 VAL A O 1
ATOM 5586 N N . ASN A 1 756 ? 8.232 4.827 -37.284 1.00 94.88 756 ASN A N 1
ATOM 5587 C CA . ASN A 1 756 ? 8.267 3.408 -36.907 1.00 94.88 756 ASN A CA 1
ATOM 5588 C C . ASN A 1 756 ? 9.172 3.024 -35.731 1.00 94.88 756 ASN A C 1
ATOM 5590 O O . ASN A 1 756 ? 9.341 1.835 -35.465 1.00 94.88 756 ASN A O 1
ATOM 5594 N N . MET A 1 757 ? 9.705 3.978 -34.974 1.00 92.62 757 MET A N 1
ATOM 5595 C CA . MET A 1 757 ? 10.541 3.649 -33.821 1.00 92.62 757 MET A CA 1
ATOM 5596 C C . MET A 1 757 ? 9.801 2.898 -32.701 1.00 92.62 757 MET A C 1
ATOM 5598 O O . MET A 1 757 ? 10.420 2.183 -31.915 1.00 92.62 757 MET A O 1
ATOM 5602 N N . TRP A 1 758 ? 8.477 3.054 -32.636 1.00 93.94 758 TRP A N 1
ATOM 5603 C CA . TRP A 1 758 ? 7.605 2.395 -31.667 1.00 93.94 758 TRP A CA 1
ATOM 5604 C C . TRP A 1 758 ? 6.902 1.158 -32.241 1.00 93.94 758 TRP A C 1
ATOM 5606 O O . TRP A 1 758 ? 6.117 0.523 -31.539 1.00 93.94 758 TRP A O 1
ATOM 5616 N N . ALA A 1 759 ? 7.161 0.786 -33.498 1.00 94.44 759 ALA A N 1
ATOM 5617 C CA . ALA A 1 759 ? 6.588 -0.421 -34.087 1.00 94.44 759 ALA A CA 1
ATOM 5618 C C . ALA A 1 759 ? 7.028 -1.676 -33.306 1.00 94.44 759 ALA A C 1
ATOM 5620 O O . ALA A 1 759 ? 8.192 -1.822 -32.933 1.00 94.44 759 ALA A O 1
ATOM 5621 N N . GLY A 1 760 ? 6.085 -2.576 -33.018 1.00 91.25 760 GLY A N 1
ATOM 5622 C CA . GLY A 1 760 ? 6.312 -3.780 -32.207 1.00 91.25 760 GLY A CA 1
ATOM 5623 C C . GLY A 1 760 ? 6.354 -3.537 -30.692 1.00 91.25 760 GLY A C 1
ATOM 5624 O O . GLY A 1 760 ? 6.388 -4.497 -29.922 1.00 91.25 760 GLY A O 1
ATOM 5625 N N . LYS A 1 761 ? 6.316 -2.274 -30.247 1.00 93.62 761 LYS A N 1
ATOM 5626 C CA . LYS A 1 761 ? 6.150 -1.904 -28.836 1.00 93.62 761 LYS A CA 1
ATOM 5627 C C . LYS A 1 761 ? 4.678 -1.971 -28.438 1.00 93.62 761 LYS A C 1
ATOM 5629 O O . LYS A 1 761 ? 3.812 -2.348 -29.233 1.00 93.62 761 LYS A O 1
ATOM 5634 N N . ARG A 1 762 ? 4.378 -1.630 -27.187 1.00 94.31 762 ARG A N 1
ATOM 5635 C CA . ARG A 1 762 ? 3.011 -1.660 -26.657 1.00 94.31 762 ARG A CA 1
ATOM 5636 C C . ARG A 1 762 ? 2.611 -0.285 -26.153 1.00 94.31 762 ARG A C 1
ATOM 5638 O O . ARG A 1 762 ? 3.428 0.418 -25.569 1.00 94.31 762 ARG A O 1
ATOM 5645 N N . ILE A 1 763 ? 1.361 0.089 -26.383 1.00 94.38 763 ILE A N 1
ATOM 5646 C CA . ILE A 1 763 ? 0.741 1.265 -25.778 1.00 94.38 763 ILE A CA 1
ATOM 5647 C C . ILE A 1 763 ? -0.171 0.798 -24.655 1.00 94.38 763 ILE A C 1
ATOM 5649 O O . ILE A 1 763 ? -0.924 -0.164 -24.811 1.00 94.38 763 ILE A O 1
ATOM 5653 N N . ARG A 1 764 ? -0.123 1.514 -23.538 1.00 94.75 764 ARG A N 1
ATOM 5654 C CA . ARG A 1 764 ? -1.037 1.348 -22.417 1.00 94.75 764 ARG A CA 1
ATOM 5655 C C . ARG A 1 764 ? -1.830 2.622 -22.197 1.00 94.75 764 ARG A C 1
ATOM 5657 O O . ARG A 1 764 ? -1.239 3.697 -22.149 1.00 94.75 764 ARG A O 1
ATOM 5664 N N . ILE A 1 765 ? -3.134 2.485 -21.983 1.00 95.69 765 ILE A N 1
ATOM 5665 C CA . ILE A 1 765 ? -3.984 3.566 -21.483 1.00 95.69 765 ILE A CA 1
ATOM 5666 C C . ILE A 1 765 ? -3.854 3.607 -19.960 1.00 95.69 765 ILE A C 1
ATOM 5668 O O . ILE A 1 765 ? -4.260 2.673 -19.265 1.00 95.69 765 ILE A O 1
ATOM 5672 N N . SER A 1 766 ? -3.248 4.667 -19.430 1.00 95.12 766 SER A N 1
ATOM 5673 C CA . SER A 1 766 ? -2.960 4.811 -17.999 1.00 95.12 766 SER A CA 1
ATOM 5674 C C . SER A 1 766 ? -4.064 5.550 -17.234 1.00 95.12 766 SER A C 1
ATOM 5676 O O . SER A 1 766 ? -4.170 5.404 -16.022 1.00 95.12 766 SER A O 1
ATOM 5678 N N . GLY A 1 767 ? -4.954 6.276 -17.903 1.00 95.56 767 GLY A N 1
ATOM 5679 C CA . GLY A 1 767 ? -6.024 7.044 -17.257 1.00 95.56 767 GLY A CA 1
ATOM 5680 C C . GLY A 1 767 ? -7.039 7.564 -18.267 1.00 95.56 767 GLY A C 1
ATOM 5681 O O . GLY A 1 767 ? -6.776 7.523 -19.465 1.00 95.56 767 GLY A O 1
ATOM 5682 N N . GLY A 1 768 ? -8.177 8.069 -17.786 1.00 95.06 768 GLY A N 1
ATOM 5683 C CA . GLY A 1 768 ? -9.287 8.535 -18.629 1.00 95.06 768 GLY A CA 1
ATOM 5684 C C . GLY A 1 768 ? -10.267 7.416 -18.985 1.00 95.06 768 GLY A C 1
ATOM 5685 O O . GLY A 1 768 ? -10.788 6.760 -18.074 1.00 95.06 768 GLY A O 1
ATOM 5686 N N . THR A 1 769 ? -10.539 7.230 -20.277 1.00 93.69 769 THR A N 1
ATOM 5687 C CA . THR A 1 769 ? -11.460 6.210 -20.800 1.00 93.69 769 THR A CA 1
ATOM 5688 C C . THR A 1 769 ? -10.744 4.871 -20.987 1.00 93.69 769 THR A C 1
ATOM 5690 O O . THR A 1 769 ? -9.695 4.800 -21.614 1.00 93.69 769 THR A O 1
ATOM 5693 N N . SER A 1 770 ? -11.317 3.794 -20.435 1.00 90.31 770 SER A N 1
ATOM 5694 C CA . SER A 1 770 ? -10.762 2.428 -20.471 1.00 90.31 770 SER A CA 1
ATOM 5695 C C . SER A 1 770 ? -9.313 2.288 -19.943 1.00 90.31 770 SER A C 1
ATOM 5697 O O . SER A 1 770 ? -8.477 1.657 -20.604 1.00 90.31 770 SER A O 1
ATOM 5699 N N . PRO A 1 771 ? -8.985 2.836 -18.750 1.00 92.94 771 PRO A N 1
ATOM 5700 C CA . PRO A 1 771 ? -7.666 2.653 -18.156 1.00 92.94 771 PRO A CA 1
ATOM 5701 C C . PRO A 1 771 ? -7.381 1.167 -17.922 1.00 92.94 771 PRO A C 1
ATOM 5703 O O . PRO A 1 771 ? -8.283 0.383 -17.623 1.00 92.94 771 PRO A O 1
ATOM 5706 N N . GLY A 1 772 ? -6.118 0.779 -18.079 1.00 91.94 772 GLY A N 1
ATOM 5707 C CA . GLY A 1 772 ? -5.686 -0.608 -17.933 1.00 91.94 772 GLY A CA 1
ATOM 5708 C C . GLY A 1 772 ? -5.528 -1.365 -19.246 1.00 91.94 772 GLY A C 1
ATOM 5709 O O . GLY A 1 772 ? -4.794 -2.355 -19.274 1.00 91.94 772 GLY A O 1
ATOM 5710 N N . GLN A 1 773 ? -6.149 -0.888 -20.330 1.00 93.56 773 GLN A N 1
ATOM 5711 C CA . GLN A 1 773 ? -6.030 -1.504 -21.649 1.00 93.56 773 GLN A CA 1
ATOM 5712 C C . GLN A 1 773 ? -4.609 -1.351 -22.203 1.00 93.56 773 GLN A C 1
ATOM 5714 O O . GLN A 1 773 ? -4.017 -0.271 -22.156 1.00 93.56 773 GLN A O 1
ATOM 5719 N N . GLU A 1 774 ? -4.074 -2.439 -22.754 1.00 93.88 774 GLU A N 1
ATOM 5720 C CA . GLU A 1 774 ? -2.741 -2.486 -23.342 1.00 93.88 774 GLU A CA 1
ATOM 5721 C C . GLU A 1 774 ? -2.766 -3.266 -24.657 1.00 93.88 774 GLU A C 1
ATOM 5723 O O . GLU A 1 774 ? -3.251 -4.397 -24.709 1.00 93.88 774 GLU A O 1
ATOM 5728 N N . VAL A 1 775 ? -2.232 -2.672 -25.724 1.00 94.38 775 VAL A N 1
ATOM 5729 C CA . VAL A 1 775 ? -2.258 -3.248 -27.076 1.00 94.38 775 VAL A CA 1
ATOM 5730 C C . VAL A 1 775 ? -0.944 -3.001 -27.815 1.00 94.38 775 VAL A C 1
ATOM 5732 O O . VAL A 1 775 ? -0.145 -2.146 -27.433 1.00 94.38 775 VAL A O 1
ATOM 5735 N N . SER A 1 776 ? -0.696 -3.754 -28.887 1.00 94.50 776 SER A N 1
ATOM 5736 C CA . SER A 1 776 ? 0.487 -3.575 -29.733 1.00 94.50 776 SER A CA 1
ATOM 5737 C C . SER A 1 776 ? 0.407 -2.306 -30.585 1.00 94.50 776 SER A C 1
ATOM 5739 O O . SER A 1 776 ? -0.663 -1.939 -31.076 1.00 94.50 776 SER A O 1
ATOM 5741 N N . ILE A 1 777 ? 1.562 -1.684 -30.813 1.00 96.12 777 ILE A N 1
ATOM 5742 C CA . ILE A 1 777 ? 1.768 -0.602 -31.778 1.00 96.12 777 ILE A CA 1
ATOM 5743 C C . ILE A 1 777 ? 2.277 -1.224 -33.081 1.00 96.12 777 ILE A C 1
ATOM 5745 O O . ILE A 1 777 ? 3.308 -1.898 -33.102 1.00 96.12 777 ILE A O 1
ATOM 5749 N N . THR A 1 778 ? 1.556 -0.998 -34.174 1.00 96.56 778 THR A N 1
ATOM 5750 C CA . THR A 1 778 ? 1.882 -1.543 -35.500 1.00 96.56 778 THR A CA 1
ATOM 5751 C C . THR A 1 778 ? 2.858 -0.637 -36.249 1.00 96.56 778 THR A C 1
ATOM 5753 O O . THR A 1 778 ? 3.769 -1.118 -36.916 1.00 96.56 778 THR A O 1
ATOM 5756 N N . SER A 1 779 ? 2.682 0.679 -36.130 1.00 96.69 779 SER A N 1
ATOM 5757 C CA . SER A 1 779 ? 3.523 1.701 -36.762 1.00 96.69 779 SER A CA 1
ATOM 5758 C C . SER A 1 779 ? 3.350 3.047 -36.058 1.00 96.69 779 SER A C 1
ATOM 5760 O O . SER A 1 779 ? 2.405 3.241 -35.286 1.00 96.69 779 SER A O 1
ATOM 5762 N N . ASN A 1 780 ? 4.242 4.001 -36.331 1.00 95.50 780 ASN A N 1
ATOM 5763 C CA . ASN A 1 780 ? 4.067 5.381 -35.885 1.00 95.50 780 ASN A CA 1
ATOM 5764 C C . ASN A 1 780 ? 4.628 6.391 -36.887 1.00 95.50 780 ASN A C 1
ATOM 5766 O O . ASN A 1 780 ? 5.659 6.154 -37.515 1.00 95.50 780 ASN A O 1
ATOM 5770 N N . THR A 1 781 ? 3.973 7.545 -36.979 1.00 93.69 781 THR A N 1
ATOM 5771 C CA . THR A 1 781 ? 4.551 8.766 -37.557 1.00 93.69 781 THR A CA 1
ATOM 5772 C C . THR A 1 781 ? 5.233 9.581 -36.449 1.00 93.69 781 THR A C 1
ATOM 5774 O O . THR A 1 781 ? 5.426 9.083 -35.336 1.00 93.69 781 THR A O 1
ATOM 5777 N N . ALA A 1 782 ? 5.582 10.839 -36.727 1.00 88.06 782 ALA A N 1
ATOM 5778 C CA . ALA A 1 782 ? 6.118 11.761 -35.727 1.00 88.06 782 ALA A CA 1
ATOM 5779 C C . ALA A 1 782 ? 5.155 12.031 -34.552 1.00 88.06 782 ALA A C 1
ATOM 5781 O O . ALA A 1 782 ? 5.612 12.237 -33.429 1.00 88.06 782 ALA A O 1
ATOM 5782 N N . THR A 1 783 ? 3.841 11.992 -34.801 1.00 89.44 783 THR A N 1
ATOM 5783 C CA . THR A 1 783 ? 2.798 12.441 -33.856 1.00 89.44 783 THR A CA 1
ATOM 5784 C C . THR A 1 783 ? 1.672 11.432 -33.627 1.00 89.44 783 THR A C 1
ATOM 5786 O O . THR A 1 783 ? 0.861 11.617 -32.717 1.00 89.44 783 THR A O 1
ATOM 5789 N N . VAL A 1 784 ? 1.590 10.369 -34.436 1.00 93.06 784 VAL A N 1
ATOM 5790 C CA . VAL A 1 784 ? 0.481 9.404 -34.404 1.00 93.06 784 VAL A CA 1
ATOM 5791 C C . VAL A 1 784 ? 1.006 7.985 -34.235 1.00 93.06 784 VAL A C 1
ATOM 5793 O O . VAL A 1 784 ? 1.868 7.541 -34.993 1.00 93.06 784 VAL A O 1
ATOM 5796 N N . LEU A 1 785 ? 0.442 7.261 -33.270 1.00 95.31 785 LEU A N 1
ATOM 5797 C CA . LEU A 1 785 ? 0.606 5.817 -33.109 1.00 95.31 785 LEU A CA 1
ATOM 5798 C C . LEU A 1 785 ? -0.548 5.100 -33.816 1.00 95.31 785 LEU A C 1
ATOM 5800 O O . LEU A 1 785 ? -1.709 5.431 -33.580 1.00 95.31 785 LEU A O 1
ATOM 5804 N N . THR A 1 786 ? -0.235 4.096 -34.633 1.00 96.81 786 THR A N 1
ATOM 5805 C CA . THR A 1 786 ? -1.219 3.138 -35.158 1.00 96.81 786 THR A CA 1
ATOM 5806 C C . THR A 1 786 ? -1.166 1.881 -34.302 1.00 96.81 786 THR A C 1
ATOM 5808 O O . THR A 1 786 ? -0.101 1.283 -34.137 1.00 96.81 786 THR A O 1
ATOM 5811 N N . THR A 1 787 ? -2.302 1.477 -33.745 1.00 96.75 787 THR A N 1
ATOM 5812 C CA . THR A 1 787 ? -2.390 0.446 -32.706 1.00 96.75 787 THR A CA 1
ATOM 5813 C C . THR A 1 787 ? -3.331 -0.676 -33.131 1.00 96.75 787 THR A C 1
ATOM 5815 O O . THR A 1 787 ? -4.168 -0.501 -34.019 1.00 96.75 787 THR A O 1
ATOM 5818 N N . ALA A 1 788 ? -3.249 -1.828 -32.463 1.00 95.69 788 ALA A N 1
ATOM 5819 C CA . ALA A 1 788 ? -4.378 -2.758 -32.453 1.00 95.69 788 ALA A CA 1
ATOM 5820 C C . ALA A 1 788 ? -5.605 -2.114 -31.768 1.00 95.69 788 ALA A C 1
ATOM 5822 O O . ALA A 1 788 ? -5.499 -1.041 -31.167 1.00 95.69 788 ALA A O 1
ATOM 5823 N N . THR A 1 789 ? -6.773 -2.747 -31.897 1.00 95.88 789 THR A N 1
ATOM 5824 C CA . THR A 1 789 ? -8.056 -2.157 -31.495 1.00 95.88 789 THR A CA 1
ATOM 5825 C C . THR A 1 789 ? -8.095 -1.766 -30.015 1.00 95.88 789 THR A C 1
ATOM 5827 O O . THR A 1 789 ? -7.892 -2.599 -29.133 1.00 95.88 789 THR A O 1
ATOM 5830 N N . LEU A 1 790 ? -8.415 -0.500 -29.762 1.00 95.50 790 LEU A N 1
ATOM 5831 C CA . LEU A 1 790 ? -8.670 0.098 -28.456 1.00 95.50 790 LEU A CA 1
ATOM 5832 C C . LEU A 1 790 ? -10.169 0.355 -28.266 1.00 95.50 790 LEU A C 1
ATOM 5834 O O . LEU A 1 790 ? -10.903 0.589 -29.230 1.00 95.50 790 LEU A O 1
ATOM 5838 N N . THR A 1 791 ? -10.605 0.399 -27.008 1.00 95.31 791 THR A N 1
ATOM 5839 C CA . THR A 1 791 ? -11.836 1.114 -26.652 1.00 95.31 791 THR A CA 1
ATOM 5840 C C . THR A 1 791 ? -11.590 2.593 -26.925 1.00 95.31 791 THR A C 1
ATOM 5842 O O . THR A 1 791 ? -10.578 3.103 -26.455 1.00 95.31 791 THR A O 1
ATOM 5845 N N . LEU A 1 792 ? -12.475 3.263 -27.677 1.00 95.88 792 LEU A N 1
ATOM 5846 C CA . LEU A 1 792 ? -12.267 4.636 -28.160 1.00 95.88 792 LEU A CA 1
ATOM 5847 C C . LEU A 1 792 ? -11.821 5.585 -27.026 1.00 95.88 792 LEU A C 1
ATOM 5849 O O . LEU A 1 792 ? -12.651 5.932 -26.182 1.00 95.88 792 LEU A O 1
ATOM 5853 N N . PRO A 1 793 ? -10.545 6.017 -27.001 1.00 94.31 793 PRO A N 1
ATOM 5854 C CA . PRO A 1 793 ? -10.067 6.973 -26.012 1.00 94.31 793 PRO A CA 1
ATOM 5855 C C . PRO A 1 793 ? -10.581 8.384 -26.314 1.00 94.31 793 PRO A C 1
ATOM 5857 O O . PRO A 1 793 ? -10.899 8.719 -27.456 1.00 94.31 793 PRO A O 1
ATOM 5860 N N . ASP A 1 794 ? -10.609 9.233 -25.293 1.00 93.00 794 ASP A N 1
ATOM 5861 C CA . ASP A 1 794 ? -10.949 10.654 -25.410 1.00 93.00 794 ASP A CA 1
ATOM 5862 C C . ASP A 1 794 ? -9.730 11.554 -25.138 1.00 93.00 794 ASP A C 1
ATOM 5864 O O . ASP A 1 794 ? -8.640 11.090 -24.805 1.00 93.00 794 ASP A O 1
ATOM 5868 N N . THR A 1 795 ? -9.910 12.872 -25.231 1.00 92.81 795 THR A N 1
ATOM 5869 C CA . THR A 1 795 ? -8.846 13.863 -24.981 1.00 92.81 795 THR A CA 1
ATOM 5870 C C . THR A 1 795 ? -8.468 14.021 -23.504 1.00 92.81 795 THR A C 1
ATOM 5872 O O . THR A 1 795 ? -7.595 14.813 -23.163 1.00 92.81 795 THR A O 1
ATOM 5875 N N . THR A 1 796 ? -9.143 13.314 -22.596 1.00 93.38 796 THR A N 1
ATOM 5876 C CA . THR A 1 796 ? -8.775 13.229 -21.173 1.00 93.38 796 THR A CA 1
ATOM 5877 C C . THR A 1 796 ? -7.959 11.971 -20.876 1.00 93.38 796 THR A C 1
ATOM 5879 O O . THR A 1 796 ? -7.466 11.789 -19.759 1.00 93.38 796 THR A O 1
ATOM 5882 N N . SER A 1 797 ? -7.816 11.096 -21.876 1.00 95.19 797 SER A N 1
ATOM 5883 C CA . SER A 1 797 ? -7.135 9.821 -21.753 1.00 95.19 797 SER A CA 1
ATOM 5884 C C . SER A 1 797 ? -5.626 10.004 -21.798 1.00 95.19 797 SER A C 1
ATOM 5886 O O . SER A 1 797 ? -5.082 10.815 -22.545 1.00 95.19 797 SER A O 1
ATOM 5888 N N . THR A 1 798 ? -4.940 9.251 -20.949 1.00 94.81 798 THR A N 1
ATOM 5889 C CA . THR A 1 798 ? -3.481 9.310 -20.797 1.00 94.81 798 THR A CA 1
ATOM 5890 C C . THR A 1 798 ? -2.877 7.983 -21.197 1.00 94.81 798 THR A C 1
ATOM 5892 O O . THR A 1 798 ? -3.548 6.948 -21.137 1.00 94.81 798 THR A O 1
ATOM 5895 N N . TYR A 1 799 ? -1.625 8.007 -21.638 1.00 94.50 799 TYR A N 1
ATOM 5896 C CA . TYR A 1 799 ? -0.968 6.818 -22.155 1.00 94.50 799 TYR A CA 1
ATOM 5897 C C . TYR A 1 799 ? 0.512 6.753 -21.799 1.00 94.50 799 TYR A C 1
ATOM 5899 O O . TYR A 1 799 ? 1.125 7.757 -21.433 1.00 94.50 799 TYR A O 1
ATOM 5907 N N . ALA A 1 800 ? 1.069 5.554 -21.949 1.00 94.62 800 ALA A N 1
ATOM 5908 C CA . ALA A 1 800 ? 2.499 5.287 -21.920 1.00 94.62 800 ALA A CA 1
ATOM 5909 C C . ALA A 1 800 ? 2.873 4.239 -22.983 1.00 94.62 800 ALA A C 1
ATOM 5911 O O . ALA A 1 800 ? 2.088 3.333 -23.278 1.00 94.62 800 ALA A O 1
ATOM 5912 N N . ILE A 1 801 ? 4.073 4.357 -23.550 1.00 95.00 801 ILE A N 1
ATOM 5913 C CA . ILE A 1 801 ? 4.682 3.390 -24.467 1.00 95.00 801 ILE A CA 1
ATOM 5914 C C . ILE A 1 801 ? 5.623 2.501 -23.660 1.00 95.00 801 ILE A C 1
ATOM 5916 O O . ILE A 1 801 ? 6.542 2.983 -23.004 1.00 95.00 801 ILE A O 1
ATOM 5920 N N . LEU A 1 802 ? 5.407 1.194 -23.719 1.00 94.19 802 LEU A N 1
ATOM 5921 C CA . LEU A 1 802 ? 6.143 0.201 -22.944 1.00 94.19 802 LEU A CA 1
ATOM 5922 C C . LEU A 1 802 ? 7.197 -0.486 -23.811 1.00 94.19 802 LEU A C 1
ATOM 5924 O O . LEU A 1 802 ? 6.944 -0.835 -24.968 1.00 94.19 802 LEU A O 1
ATOM 5928 N N . GLY A 1 803 ? 8.388 -0.677 -23.238 1.00 85.50 803 GLY A N 1
ATOM 5929 C CA . GLY A 1 803 ? 9.568 -1.078 -24.008 1.00 85.50 803 GLY A CA 1
ATOM 5930 C C . GLY A 1 803 ? 9.685 -2.570 -24.311 1.00 85.50 803 GLY A C 1
ATOM 5931 O O . GLY A 1 803 ? 10.318 -2.941 -25.304 1.00 85.50 803 GLY A O 1
ATOM 5932 N N . ILE A 1 804 ? 9.086 -3.414 -23.472 1.00 87.88 804 ILE A N 1
ATOM 5933 C CA . ILE A 1 804 ? 9.221 -4.875 -23.517 1.00 87.88 804 ILE A CA 1
ATOM 5934 C C . ILE A 1 804 ? 8.016 -5.561 -24.183 1.00 87.88 804 ILE A C 1
ATOM 5936 O O . ILE A 1 804 ? 6.895 -5.049 -24.112 1.00 87.88 804 ILE A O 1
ATOM 5940 N N . PRO A 1 805 ? 8.216 -6.738 -24.806 1.00 85.44 805 PRO A N 1
ATOM 5941 C CA . PRO A 1 805 ? 7.113 -7.573 -25.270 1.00 85.44 805 PRO A CA 1
ATOM 5942 C C . PRO A 1 805 ? 6.354 -8.205 -24.093 1.00 85.44 805 PRO A C 1
ATOM 5944 O O . PRO A 1 805 ? 6.855 -8.267 -22.965 1.00 85.44 805 PRO A O 1
ATOM 5947 N N . ALA A 1 806 ? 5.161 -8.727 -24.392 1.00 84.94 806 ALA A N 1
ATOM 5948 C CA . ALA A 1 806 ? 4.356 -9.501 -23.450 1.00 84.94 806 ALA A CA 1
ATOM 5949 C C . ALA A 1 806 ? 5.135 -10.703 -22.884 1.00 84.94 806 ALA A C 1
ATOM 5951 O O . ALA A 1 806 ? 6.008 -11.267 -23.552 1.00 84.94 806 ALA A O 1
ATOM 5952 N N . ARG A 1 807 ? 4.825 -11.077 -21.639 1.00 88.88 807 ARG A N 1
ATOM 5953 C CA . ARG A 1 807 ? 5.426 -12.234 -20.961 1.00 88.88 807 ARG A CA 1
ATOM 5954 C C . ARG A 1 807 ? 4.752 -13.541 -21.367 1.00 88.88 807 ARG A C 1
ATOM 5956 O O . ARG A 1 807 ? 3.646 -13.542 -21.896 1.00 88.88 807 ARG A O 1
ATOM 5963 N N . GLY A 1 808 ? 5.473 -14.640 -21.161 1.00 90.00 808 GLY A N 1
ATOM 5964 C CA . GLY A 1 808 ? 4.964 -15.998 -21.317 1.00 90.00 808 GLY A CA 1
ATOM 5965 C C . GLY A 1 808 ? 5.080 -16.790 -20.016 1.00 90.00 808 GLY A C 1
ATOM 5966 O O . GLY A 1 808 ? 5.728 -16.366 -19.059 1.00 90.00 808 GLY A O 1
ATOM 5967 N N . ALA A 1 809 ? 4.455 -17.966 -19.981 1.00 91.94 809 ALA A N 1
ATOM 5968 C CA . ALA A 1 809 ? 4.502 -18.852 -18.821 1.00 91.94 809 ALA A CA 1
ATOM 5969 C C . ALA A 1 809 ? 5.945 -19.274 -18.478 1.00 91.94 809 ALA A C 1
ATOM 5971 O O . ALA A 1 809 ? 6.795 -19.388 -19.365 1.00 91.94 809 ALA A O 1
ATOM 5972 N N . GLY A 1 810 ? 6.216 -19.513 -17.190 1.00 91.69 810 GLY A N 1
ATOM 5973 C CA . GLY A 1 810 ? 7.573 -19.772 -16.686 1.00 91.69 810 GLY A CA 1
ATOM 5974 C C . GLY A 1 810 ? 8.390 -18.509 -16.394 1.00 91.69 810 GLY A C 1
ATOM 5975 O O . GLY A 1 810 ? 9.615 -18.571 -16.378 1.00 91.69 810 GLY A O 1
ATOM 5976 N N . THR A 1 811 ? 7.733 -17.364 -16.204 1.00 92.69 811 THR A N 1
ATOM 5977 C CA . THR A 1 811 ? 8.360 -16.090 -15.823 1.00 92.69 811 THR A CA 1
ATOM 5978 C C . THR A 1 811 ? 8.417 -15.928 -14.296 1.00 92.69 811 THR A C 1
ATOM 5980 O O . THR A 1 811 ? 7.523 -16.404 -13.598 1.00 92.69 811 THR A O 1
ATOM 5983 N N . GLN A 1 812 ? 9.446 -15.255 -13.768 1.00 93.31 812 GLN A N 1
ATOM 5984 C CA . GLN A 1 812 ? 9.576 -14.948 -12.337 1.00 93.31 812 GLN A CA 1
ATOM 5985 C C . GLN A 1 812 ? 10.367 -13.653 -12.112 1.00 93.31 812 GLN A C 1
ATOM 5987 O O . GLN A 1 812 ? 11.459 -13.489 -12.643 1.00 93.31 812 GLN A O 1
ATOM 5992 N N . LEU A 1 813 ? 9.833 -12.731 -11.312 1.00 94.38 813 LEU A N 1
ATOM 5993 C CA . LEU A 1 813 ? 10.570 -11.554 -10.852 1.00 94.38 813 LEU A CA 1
ATOM 5994 C C . LEU A 1 813 ? 11.528 -11.981 -9.736 1.00 94.38 813 LEU A C 1
ATOM 5996 O O . LEU A 1 813 ? 11.113 -12.685 -8.815 1.00 94.38 813 LEU A O 1
ATOM 6000 N N . LEU A 1 814 ? 12.785 -11.549 -9.831 1.00 94.19 814 LEU A N 1
ATOM 6001 C CA . LEU A 1 814 ? 13.859 -11.836 -8.876 1.00 94.19 814 LEU A CA 1
ATOM 6002 C C . LEU A 1 814 ? 14.636 -10.544 -8.604 1.00 94.19 814 LEU A C 1
ATOM 6004 O O . LEU A 1 814 ? 15.284 -10.009 -9.505 1.00 94.19 814 LEU A O 1
ATOM 6008 N N . TRP A 1 815 ? 14.570 -10.009 -7.385 1.00 94.56 815 TRP A N 1
ATOM 6009 C CA . TRP A 1 815 ? 15.328 -8.804 -7.035 1.00 94.56 815 TRP A CA 1
ATOM 6010 C C . TRP A 1 815 ? 16.762 -9.153 -6.631 1.00 94.56 815 TRP A C 1
ATOM 6012 O O . TRP A 1 815 ? 16.982 -9.865 -5.653 1.00 94.56 815 TRP A O 1
ATOM 6022 N N . ILE A 1 816 ? 17.740 -8.616 -7.365 1.00 93.31 816 ILE A N 1
ATOM 6023 C CA . ILE A 1 816 ? 19.167 -8.897 -7.165 1.00 93.31 816 ILE A CA 1
ATOM 6024 C C . ILE A 1 816 ? 19.722 -7.969 -6.076 1.00 93.31 816 ILE A C 1
ATOM 6026 O O . ILE A 1 816 ? 20.472 -7.019 -6.326 1.00 93.31 816 ILE A O 1
ATOM 6030 N N . TRP A 1 817 ? 19.282 -8.202 -4.842 1.00 92.94 817 TRP A N 1
ATOM 6031 C CA . TRP A 1 817 ? 19.579 -7.346 -3.693 1.00 92.94 817 TRP A CA 1
ATOM 6032 C C . TRP A 1 817 ? 21.027 -7.440 -3.206 1.00 92.94 817 TRP A C 1
ATOM 6034 O O . TRP A 1 817 ? 21.563 -6.464 -2.678 1.00 92.94 817 TRP A O 1
ATOM 6044 N N . GLY A 1 818 ? 21.667 -8.590 -3.405 1.00 91.31 818 GLY A N 1
ATOM 6045 C CA . GLY A 1 818 ? 22.939 -8.935 -2.781 1.00 91.31 818 GLY A CA 1
ATOM 6046 C C . GLY A 1 818 ? 24.153 -8.966 -3.704 1.00 91.31 818 GLY A C 1
ATOM 6047 O O . GLY A 1 818 ? 25.207 -9.391 -3.242 1.00 91.31 818 GLY A O 1
ATOM 6048 N N . ASN A 1 819 ? 24.037 -8.492 -4.956 1.00 91.12 819 ASN A N 1
ATOM 6049 C CA . ASN A 1 819 ? 25.137 -8.523 -5.933 1.00 91.12 819 ASN A CA 1
ATOM 6050 C C . ASN A 1 819 ? 26.460 -8.015 -5.332 1.00 91.12 819 ASN A C 1
ATOM 6052 O O . ASN A 1 819 ? 26.487 -6.973 -4.664 1.00 91.12 819 ASN A O 1
ATOM 6056 N N . THR A 1 820 ? 27.562 -8.717 -5.595 1.00 91.94 820 THR A N 1
ATOM 6057 C CA . THR A 1 820 ? 28.883 -8.345 -5.063 1.00 91.94 820 THR A CA 1
ATOM 6058 C C . THR A 1 820 ? 29.421 -7.047 -5.664 1.00 91.94 820 THR A C 1
ATOM 6060 O O . THR A 1 820 ? 30.200 -6.349 -5.019 1.00 91.94 820 THR A O 1
ATOM 6063 N N . ASP A 1 821 ? 29.000 -6.692 -6.882 1.00 91.38 821 ASP A N 1
ATOM 6064 C CA . ASP A 1 821 ? 29.324 -5.402 -7.493 1.00 91.38 821 ASP A CA 1
ATOM 6065 C C . ASP A 1 821 ? 28.496 -4.268 -6.861 1.00 91.38 821 ASP A C 1
ATOM 6067 O O . ASP A 1 821 ? 27.290 -4.130 -7.086 1.00 91.38 821 ASP A O 1
ATOM 6071 N N . ALA A 1 822 ? 29.169 -3.404 -6.097 1.00 87.50 822 ALA A N 1
ATOM 6072 C CA . ALA A 1 822 ? 28.557 -2.280 -5.389 1.00 87.50 822 ALA A CA 1
ATOM 6073 C C . ALA A 1 822 ? 27.801 -1.302 -6.315 1.00 87.50 822 ALA A C 1
ATOM 6075 O O . ALA A 1 822 ? 26.816 -0.675 -5.899 1.00 87.50 822 ALA A O 1
ATOM 6076 N N . THR A 1 823 ? 28.208 -1.185 -7.584 1.00 89.00 823 THR A N 1
ATOM 6077 C CA . THR A 1 823 ? 27.573 -0.265 -8.540 1.00 89.00 823 THR A CA 1
ATOM 6078 C C . THR A 1 823 ? 26.184 -0.740 -8.973 1.00 89.00 823 THR A C 1
ATOM 6080 O O . THR A 1 823 ? 25.319 0.082 -9.284 1.00 89.00 823 THR A O 1
ATOM 6083 N N . THR A 1 824 ? 25.929 -2.049 -8.911 1.00 91.31 824 THR A N 1
ATOM 6084 C CA . THR A 1 824 ? 24.680 -2.688 -9.354 1.00 91.31 824 THR A CA 1
ATOM 6085 C C . THR A 1 824 ? 23.925 -3.403 -8.226 1.00 91.31 824 THR A C 1
ATOM 6087 O O . THR A 1 824 ? 22.789 -3.839 -8.421 1.00 91.31 824 THR A O 1
ATOM 6090 N N . LYS A 1 825 ? 24.494 -3.466 -7.017 1.00 92.31 825 LYS A N 1
ATOM 6091 C CA . LYS A 1 825 ? 23.869 -4.050 -5.823 1.00 92.31 825 LYS A CA 1
ATOM 6092 C C . LYS A 1 825 ? 22.488 -3.456 -5.516 1.00 92.31 825 LYS A C 1
ATOM 6094 O O . LYS A 1 825 ? 22.343 -2.245 -5.315 1.00 92.31 825 LYS A O 1
ATOM 6099 N N . GLY A 1 826 ? 21.459 -4.305 -5.505 1.00 92.06 826 GLY A N 1
ATOM 6100 C CA . GLY A 1 826 ? 20.063 -3.917 -5.281 1.00 92.06 826 GLY A CA 1
ATOM 6101 C C . GLY A 1 826 ? 19.426 -3.090 -6.393 1.00 92.06 826 GLY A C 1
ATOM 6102 O O . GLY A 1 826 ? 18.284 -2.662 -6.234 1.00 92.06 826 GLY A O 1
ATOM 6103 N N . LYS A 1 827 ? 20.140 -2.857 -7.500 1.00 93.50 827 LYS A N 1
ATOM 6104 C CA . LYS A 1 827 ? 19.705 -1.975 -8.586 1.00 93.50 827 LYS A CA 1
ATOM 6105 C C . LYS A 1 827 ? 18.731 -2.663 -9.542 1.00 93.50 827 LYS A C 1
ATOM 6107 O O . LYS A 1 827 ? 17.813 -2.017 -10.045 1.00 93.50 827 LYS A O 1
ATOM 6112 N N . TYR A 1 828 ? 18.936 -3.955 -9.801 1.00 94.19 828 TYR A N 1
ATOM 6113 C CA . TYR A 1 828 ? 18.217 -4.686 -10.843 1.00 94.19 828 TYR A CA 1
ATOM 6114 C C . TYR A 1 828 ? 17.217 -5.696 -10.284 1.00 94.19 828 TYR A C 1
ATOM 6116 O O . TYR A 1 828 ? 17.487 -6.397 -9.308 1.00 94.19 828 TYR A O 1
ATOM 6124 N N . VAL A 1 829 ? 16.075 -5.803 -10.959 1.00 94.50 829 VAL A N 1
ATOM 6125 C CA . VAL A 1 829 ? 15.135 -6.920 -10.829 1.00 94.50 829 VAL A CA 1
ATOM 6126 C C . VAL A 1 829 ? 15.161 -7.698 -12.140 1.00 94.50 829 VAL A C 1
ATOM 6128 O O . VAL A 1 829 ? 14.832 -7.155 -13.194 1.00 94.50 829 VAL A O 1
ATOM 6131 N N . LEU A 1 830 ? 15.582 -8.956 -12.093 1.00 94.00 830 LEU A N 1
ATOM 6132 C CA . LEU A 1 830 ? 15.639 -9.833 -13.256 1.00 94.00 830 LEU A CA 1
ATOM 6133 C C . LEU A 1 830 ? 14.268 -10.474 -13.505 1.00 94.00 830 LEU A C 1
ATOM 6135 O O . LEU A 1 830 ? 13.572 -10.858 -12.564 1.00 94.00 830 LEU A O 1
ATOM 6139 N N . LEU A 1 831 ? 13.888 -10.592 -14.779 1.00 93.25 831 LEU A N 1
ATOM 6140 C CA . LEU A 1 831 ? 12.662 -11.256 -15.215 1.00 93.25 831 LEU A CA 1
ATOM 6141 C C . LEU A 1 831 ? 12.940 -12.166 -16.425 1.00 93.25 831 LEU A C 1
ATOM 6143 O O . LEU A 1 831 ? 13.036 -11.661 -17.549 1.00 93.25 831 LEU A O 1
ATOM 6147 N N . PRO A 1 832 ? 13.043 -13.498 -16.251 1.00 91.94 832 PRO A N 1
ATOM 6148 C CA . PRO A 1 832 ? 13.074 -14.448 -17.356 1.00 91.94 832 PRO A CA 1
ATOM 6149 C C . PRO A 1 832 ? 11.786 -14.318 -18.167 1.00 91.94 832 PRO A C 1
ATOM 6151 O O . PRO A 1 832 ? 10.691 -14.238 -17.603 1.00 91.94 832 PRO A O 1
ATOM 6154 N N . ARG A 1 833 ? 11.891 -14.280 -19.497 1.00 89.69 833 ARG A N 1
ATOM 6155 C CA . ARG A 1 833 ? 10.744 -13.940 -20.356 1.00 89.69 833 ARG A CA 1
ATOM 6156 C C . ARG A 1 833 ? 9.649 -15.016 -20.387 1.00 89.69 833 ARG A C 1
ATOM 6158 O O . ARG A 1 833 ? 8.488 -14.684 -20.628 1.00 89.69 833 ARG A O 1
ATOM 6165 N N . GLY A 1 834 ? 10.010 -16.273 -20.129 1.00 91.12 834 GLY A N 1
ATOM 6166 C CA . GLY A 1 834 ? 9.117 -17.421 -20.281 1.00 91.12 834 GLY A CA 1
ATOM 6167 C C . GLY A 1 834 ? 8.771 -17.710 -21.748 1.00 91.12 834 GLY A C 1
ATOM 6168 O O . GLY A 1 834 ? 9.406 -17.190 -22.672 1.00 91.12 834 GLY A O 1
ATOM 6169 N N . GLY A 1 835 ? 7.762 -18.554 -21.979 1.00 91.12 835 GLY A N 1
ATOM 6170 C CA . GLY A 1 835 ? 7.254 -18.848 -23.326 1.00 91.12 835 GLY A CA 1
ATOM 6171 C C . GLY A 1 835 ? 8.282 -19.498 -24.262 1.00 91.12 835 GLY A C 1
ATOM 6172 O O . GLY A 1 835 ? 8.292 -19.202 -25.451 1.00 91.12 835 GLY A O 1
ATOM 6173 N N . ALA A 1 836 ? 9.161 -20.345 -23.717 1.00 92.31 836 ALA A N 1
ATOM 6174 C CA . ALA A 1 836 ? 10.280 -20.990 -24.412 1.00 92.31 836 ALA A CA 1
ATOM 6175 C C . ALA A 1 836 ? 11.342 -20.010 -24.953 1.00 92.31 836 ALA A C 1
ATOM 6177 O O . ALA A 1 836 ? 12.007 -20.284 -25.950 1.00 92.31 836 ALA A O 1
ATOM 6178 N N . SER A 1 837 ? 11.538 -18.880 -24.269 1.00 91.19 837 SER A N 1
ATOM 6179 C CA . SER A 1 837 ? 12.582 -17.899 -24.597 1.00 91.19 837 SER A CA 1
ATOM 6180 C C . SER A 1 837 ? 13.911 -18.214 -23.900 1.00 91.19 837 SER A C 1
ATOM 6182 O O . SER A 1 837 ? 13.916 -18.724 -22.780 1.00 91.19 837 SER A O 1
ATOM 6184 N N . ASN A 1 838 ? 15.030 -17.833 -24.523 1.00 90.94 838 ASN A N 1
ATOM 6185 C CA . ASN A 1 838 ? 16.399 -17.935 -23.985 1.00 90.94 838 ASN A CA 1
ATOM 6186 C C . ASN A 1 838 ? 16.938 -16.600 -23.426 1.00 90.94 838 ASN A C 1
ATOM 6188 O O . ASN A 1 838 ? 18.145 -16.347 -23.407 1.00 90.94 838 ASN A O 1
ATOM 6192 N N . SER A 1 839 ? 16.036 -15.710 -23.016 1.00 90.00 839 SER A N 1
ATOM 6193 C CA . SER A 1 839 ? 16.372 -14.351 -22.593 1.00 90.00 839 SER A CA 1
ATOM 6194 C C . SER A 1 839 ? 15.668 -13.963 -21.300 1.00 90.00 839 SER A C 1
ATOM 6196 O O . SER A 1 839 ? 14.512 -14.344 -21.074 1.00 90.00 839 SER A O 1
ATOM 6198 N N . ALA A 1 840 ? 16.317 -13.098 -20.533 1.00 90.69 840 ALA A N 1
ATOM 6199 C CA . ALA A 1 840 ? 15.706 -12.305 -19.479 1.00 90.69 840 ALA A CA 1
ATOM 6200 C C . ALA A 1 840 ? 15.689 -10.821 -19.868 1.00 90.69 840 ALA A C 1
ATOM 6202 O O . ALA A 1 840 ? 16.351 -10.392 -20.813 1.00 90.69 840 ALA A O 1
ATOM 6203 N N . ASP A 1 841 ? 14.916 -10.032 -19.134 1.00 92.38 841 ASP A N 1
ATOM 6204 C CA . ASP A 1 841 ? 15.003 -8.576 -19.157 1.00 92.38 841 ASP A CA 1
ATOM 6205 C C . ASP A 1 841 ? 15.320 -8.089 -17.731 1.00 92.38 841 ASP A C 1
ATOM 6207 O O . ASP A 1 841 ? 14.903 -8.713 -16.750 1.00 92.38 841 ASP A O 1
ATOM 6211 N N . LEU A 1 842 ? 16.064 -6.989 -17.605 1.00 92.38 842 LEU A N 1
ATOM 6212 C CA . LEU A 1 842 ? 16.429 -6.392 -16.317 1.00 92.38 842 LEU A CA 1
ATOM 6213 C C . LEU A 1 842 ? 15.642 -5.110 -16.111 1.00 92.38 842 LEU A C 1
ATOM 6215 O O . LEU A 1 842 ? 15.737 -4.185 -16.913 1.00 92.38 842 LEU A O 1
ATOM 6219 N N . TYR A 1 843 ? 14.884 -5.031 -15.032 1.00 93.94 843 TYR A N 1
ATOM 6220 C CA . TYR A 1 843 ? 14.268 -3.788 -14.609 1.00 93.94 843 TYR A CA 1
ATOM 6221 C C . TYR A 1 843 ? 15.247 -3.018 -13.723 1.00 93.94 843 TYR A C 1
ATOM 6223 O O . TYR A 1 843 ? 15.650 -3.497 -12.663 1.00 93.94 843 TYR A O 1
ATOM 6231 N N . ASP A 1 844 ? 15.644 -1.833 -14.172 1.00 93.69 844 ASP A N 1
ATOM 6232 C CA . ASP A 1 844 ? 16.478 -0.902 -13.424 1.00 93.69 844 ASP A CA 1
ATOM 6233 C C . ASP A 1 844 ? 15.595 -0.049 -12.508 1.00 93.69 844 ASP A C 1
ATOM 6235 O O . ASP A 1 844 ? 14.821 0.799 -12.967 1.00 93.69 844 ASP A O 1
ATOM 6239 N N . VAL A 1 845 ? 15.720 -0.273 -11.199 1.00 93.62 845 VAL A N 1
ATOM 6240 C CA . VAL A 1 845 ? 14.930 0.424 -10.181 1.00 93.62 845 VAL A CA 1
ATOM 6241 C C . VAL A 1 845 ? 15.236 1.922 -10.169 1.00 93.62 845 VAL A C 1
ATOM 6243 O O . VAL A 1 845 ? 14.317 2.714 -9.958 1.00 93.62 845 VAL A O 1
ATOM 6246 N N . THR A 1 846 ? 16.474 2.349 -10.446 1.00 92.56 846 THR A N 1
ATOM 6247 C CA . THR A 1 846 ? 16.836 3.773 -10.333 1.00 92.56 846 THR A CA 1
ATOM 6248 C C . THR A 1 846 ? 16.240 4.607 -11.456 1.00 92.56 846 THR A C 1
ATOM 6250 O O . THR A 1 846 ? 15.833 5.745 -11.233 1.00 92.56 846 THR A O 1
ATOM 6253 N N . THR A 1 847 ? 16.105 4.023 -12.647 1.00 90.38 847 THR A N 1
ATOM 6254 C CA . THR A 1 847 ? 15.524 4.700 -13.816 1.00 90.38 847 THR A CA 1
ATOM 6255 C C . THR A 1 847 ? 14.062 4.335 -14.076 1.00 90.38 847 THR A C 1
ATOM 6257 O O . THR A 1 847 ? 13.419 5.008 -14.885 1.00 90.38 847 THR A O 1
ATOM 6260 N N . ALA A 1 848 ? 13.537 3.321 -13.376 1.00 90.75 848 ALA A N 1
ATOM 6261 C CA . ALA A 1 848 ? 12.203 2.734 -13.526 1.00 90.75 848 ALA A CA 1
ATOM 6262 C C . ALA A 1 848 ? 11.914 2.146 -14.924 1.00 90.75 848 ALA A C 1
ATOM 6264 O O . ALA A 1 848 ? 10.798 2.255 -15.448 1.00 90.75 848 ALA A O 1
ATOM 6265 N N . ARG A 1 849 ? 12.933 1.543 -15.554 1.00 89.31 849 ARG A N 1
ATOM 6266 C CA . ARG A 1 849 ? 12.914 1.129 -16.969 1.00 89.31 849 ARG A CA 1
ATOM 6267 C C . ARG A 1 849 ? 13.506 -0.253 -17.191 1.00 89.31 849 ARG A C 1
ATOM 6269 O O . ARG A 1 849 ? 14.303 -0.740 -16.399 1.00 89.31 849 ARG A O 1
ATOM 6276 N N . TRP A 1 850 ? 13.141 -0.862 -18.316 1.00 91.19 850 TRP A N 1
ATOM 6277 C CA . TRP A 1 850 ? 13.678 -2.151 -18.740 1.00 91.19 850 TRP A CA 1
ATOM 6278 C C . TRP A 1 850 ? 14.931 -2.007 -19.607 1.00 91.19 850 TRP A C 1
ATOM 6280 O O . TRP A 1 850 ? 14.948 -1.266 -20.592 1.00 91.19 850 TRP A O 1
ATOM 6290 N N . LEU A 1 851 ? 15.936 -2.812 -19.290 1.00 89.31 851 LEU A N 1
ATOM 6291 C CA . LEU A 1 851 ? 17.028 -3.205 -20.167 1.00 89.31 851 LEU A CA 1
ATOM 6292 C C . LEU A 1 851 ? 16.646 -4.560 -20.772 1.00 89.31 851 LEU A C 1
ATOM 6294 O O . LEU A 1 851 ? 16.464 -5.543 -20.053 1.00 89.31 851 LEU A O 1
ATOM 6298 N N . TYR A 1 852 ? 16.476 -4.605 -22.088 1.00 82.62 852 TYR A N 1
ATOM 6299 C CA . TYR A 1 852 ? 16.012 -5.790 -22.808 1.00 82.62 852 TYR A CA 1
ATOM 6300 C C . TYR A 1 852 ? 17.075 -6.321 -23.769 1.00 82.62 852 TYR A C 1
ATOM 6302 O O . TYR A 1 852 ? 17.996 -5.602 -24.154 1.00 82.62 852 TYR A O 1
ATOM 6310 N N . GLY A 1 853 ? 16.915 -7.581 -24.184 1.00 75.56 853 GLY A N 1
ATOM 6311 C CA . GLY A 1 853 ? 17.883 -8.267 -25.054 1.00 75.56 853 GLY A CA 1
ATOM 6312 C C . GLY A 1 853 ? 19.022 -8.933 -24.282 1.00 75.56 853 GLY A C 1
ATOM 6313 O O . GLY A 1 853 ? 20.108 -9.121 -24.823 1.00 75.56 853 GLY A O 1
ATOM 6314 N N . TYR A 1 854 ? 18.779 -9.273 -23.016 1.00 83.50 854 TYR A N 1
ATOM 6315 C CA . TYR A 1 854 ? 19.744 -9.947 -22.166 1.00 83.50 854 TYR A CA 1
ATOM 6316 C C . TYR A 1 854 ? 19.626 -11.467 -22.373 1.00 83.50 854 TYR A C 1
ATOM 6318 O O . TYR A 1 854 ? 18.742 -12.131 -21.826 1.00 83.50 854 TYR A O 1
ATOM 6326 N N . PHE A 1 855 ? 20.471 -12.008 -23.251 1.00 87.44 855 PHE A N 1
ATOM 6327 C CA . PHE A 1 855 ? 20.498 -13.434 -23.579 1.00 87.44 855 PHE A CA 1
ATOM 6328 C C . PHE A 1 855 ? 21.342 -14.210 -22.576 1.00 87.44 855 PHE A C 1
ATOM 6330 O O . PHE A 1 855 ? 22.444 -13.781 -22.224 1.00 87.44 855 PHE A O 1
ATOM 6337 N N . PHE A 1 856 ? 20.843 -15.378 -22.178 1.00 88.56 856 PHE A N 1
ATOM 6338 C CA . PHE A 1 856 ? 21.620 -16.308 -21.375 1.00 88.56 856 PHE A CA 1
ATOM 6339 C C . PHE A 1 856 ? 22.779 -16.887 -22.194 1.00 88.56 856 PHE A C 1
ATOM 6341 O O . PHE A 1 856 ? 22.638 -17.135 -23.392 1.00 88.56 856 PHE A O 1
ATOM 6348 N N . SER A 1 857 ? 23.923 -17.120 -21.553 1.00 88.31 857 SER A N 1
ATOM 6349 C CA . SER A 1 857 ? 25.061 -17.811 -22.163 1.00 88.31 857 SER A CA 1
ATOM 6350 C C . SER A 1 857 ? 25.328 -19.121 -21.421 1.00 88.31 857 SER A C 1
ATOM 6352 O O . SER A 1 857 ? 25.499 -19.065 -20.209 1.00 88.31 857 SER A O 1
ATOM 6354 N N . PRO A 1 858 ? 25.398 -20.292 -22.081 1.00 88.69 858 PRO A N 1
ATOM 6355 C CA . PRO A 1 858 ? 25.142 -20.529 -23.503 1.00 88.69 858 PRO A CA 1
ATOM 6356 C C . PRO A 1 858 ? 23.671 -20.295 -23.901 1.00 88.69 858 PRO A C 1
ATOM 6358 O O . PRO A 1 858 ? 22.751 -20.548 -23.129 1.00 88.69 858 PRO A O 1
ATOM 6361 N N . GLN A 1 859 ? 23.441 -19.869 -25.149 1.00 87.56 859 GLN A N 1
ATOM 6362 C CA . GLN A 1 859 ? 22.121 -19.434 -25.651 1.00 87.56 859 GLN A CA 1
ATOM 6363 C C . GLN A 1 859 ? 21.121 -20.566 -25.950 1.00 87.56 859 GLN A C 1
ATOM 6365 O O . GLN A 1 859 ? 20.006 -20.291 -26.396 1.00 87.56 859 GLN A O 1
ATOM 6370 N N . ALA A 1 860 ? 21.506 -21.828 -25.754 1.00 87.00 860 ALA A N 1
ATOM 6371 C CA . ALA A 1 860 ? 20.664 -22.981 -26.076 1.00 87.00 860 ALA A CA 1
ATOM 6372 C C . ALA A 1 860 ? 19.529 -23.203 -25.062 1.00 87.00 860 ALA A C 1
ATOM 6374 O O . ALA A 1 860 ? 18.523 -23.835 -25.390 1.00 87.00 860 ALA A O 1
ATOM 6375 N N . GLU A 1 861 ? 19.683 -22.701 -23.836 1.00 88.81 861 GLU A N 1
ATOM 6376 C CA . GLU A 1 861 ? 18.707 -22.938 -22.779 1.00 88.81 861 GLU A CA 1
ATOM 6377 C C . GLU A 1 861 ? 17.512 -21.992 -22.886 1.00 88.81 861 GLU A C 1
ATOM 6379 O O . GLU A 1 861 ? 17.645 -20.779 -23.028 1.00 88.81 861 GLU A O 1
ATOM 6384 N N . THR A 1 862 ? 16.321 -22.579 -22.823 1.00 92.31 862 THR A N 1
ATOM 6385 C CA . THR A 1 862 ? 15.028 -21.891 -22.916 1.00 92.31 862 THR A CA 1
ATOM 6386 C C . THR A 1 862 ? 14.192 -22.181 -21.680 1.00 92.31 862 THR A C 1
ATOM 6388 O O . THR A 1 862 ? 14.351 -23.236 -21.067 1.00 92.31 862 THR A O 1
ATOM 6391 N N . PHE A 1 863 ? 13.269 -21.286 -21.338 1.00 92.25 863 PHE A N 1
ATOM 6392 C CA . PHE A 1 863 ? 12.403 -21.454 -20.169 1.00 92.25 863 PHE A CA 1
ATOM 6393 C C . PHE A 1 863 ? 10.934 -21.234 -20.528 1.00 92.25 863 PHE A C 1
ATOM 6395 O O . PHE A 1 863 ? 10.574 -20.265 -21.201 1.00 92.25 863 PHE A O 1
ATOM 6402 N N . THR A 1 864 ? 10.077 -22.154 -20.093 1.00 93.88 864 THR A N 1
ATOM 6403 C CA . THR A 1 864 ? 8.623 -22.136 -20.284 1.00 93.88 864 THR A CA 1
ATOM 6404 C C . THR A 1 864 ? 7.880 -22.642 -19.038 1.00 93.88 864 THR A C 1
ATOM 6406 O O . THR A 1 864 ? 8.457 -22.731 -17.950 1.00 93.88 864 THR A O 1
ATOM 6409 N N . THR A 1 865 ? 6.582 -22.936 -19.172 1.00 93.56 865 THR A N 1
ATOM 6410 C CA . THR A 1 865 ? 5.703 -23.455 -18.115 1.00 93.56 865 THR A CA 1
ATOM 6411 C C . THR A 1 865 ? 6.387 -24.540 -17.281 1.00 93.56 865 THR A C 1
ATOM 6413 O O . THR A 1 865 ? 6.929 -25.507 -17.816 1.00 93.56 865 THR A O 1
ATOM 6416 N N . GLY A 1 866 ? 6.326 -24.390 -15.958 1.00 92.56 866 GLY A N 1
ATOM 6417 C CA . GLY A 1 866 ? 6.964 -25.293 -15.002 1.00 92.56 866 GLY A CA 1
ATOM 6418 C C . GLY A 1 866 ? 8.378 -24.890 -14.587 1.00 92.56 866 GLY A C 1
ATOM 6419 O O . GLY A 1 866 ? 8.869 -25.463 -13.623 1.00 92.56 866 GLY A O 1
ATOM 6420 N N . SER A 1 867 ? 9.017 -23.915 -15.240 1.00 94.81 867 SER A N 1
ATOM 6421 C CA . SER A 1 867 ? 10.325 -23.425 -14.781 1.00 94.81 867 SER A CA 1
ATOM 6422 C C . SER A 1 867 ? 10.223 -22.801 -13.383 1.00 94.81 867 SER A C 1
ATOM 6424 O O . SER A 1 867 ? 9.276 -22.062 -13.105 1.00 94.81 867 SER A O 1
ATOM 6426 N N . MET A 1 868 ? 11.195 -23.094 -12.519 1.00 94.81 868 MET A N 1
ATOM 6427 C CA . MET A 1 868 ? 11.257 -22.643 -11.118 1.00 94.81 868 MET A CA 1
ATOM 6428 C C . MET A 1 868 ? 12.590 -21.950 -10.835 1.00 94.81 868 MET A C 1
ATOM 6430 O O . MET A 1 868 ? 13.591 -22.288 -11.467 1.00 94.81 868 MET A O 1
ATOM 6434 N N . TYR A 1 869 ? 12.612 -21.006 -9.891 1.00 95.25 869 TYR A N 1
ATOM 6435 C CA . TYR A 1 869 ? 13.764 -20.137 -9.658 1.00 95.25 869 TYR A CA 1
ATOM 6436 C C . TYR A 1 869 ? 13.987 -19.860 -8.167 1.00 95.25 869 TYR A C 1
ATOM 6438 O O . TYR A 1 869 ? 13.031 -19.580 -7.443 1.00 95.25 869 TYR A O 1
ATOM 6446 N N . ALA A 1 870 ? 15.249 -19.841 -7.735 1.00 95.06 870 ALA A N 1
ATOM 6447 C CA . ALA A 1 870 ? 15.656 -19.394 -6.402 1.00 95.06 870 ALA A CA 1
ATOM 6448 C C . ALA A 1 870 ? 16.958 -18.583 -6.469 1.00 95.06 870 ALA A C 1
ATOM 6450 O O . ALA A 1 870 ? 17.893 -18.965 -7.167 1.00 95.06 870 ALA A O 1
ATOM 6451 N N . TYR A 1 871 ? 17.023 -17.461 -5.754 1.00 94.25 871 TYR A N 1
ATOM 6452 C CA . TYR A 1 871 ? 18.201 -16.589 -5.702 1.00 94.25 871 TYR A CA 1
ATOM 6453 C C . TYR A 1 871 ? 18.975 -16.821 -4.404 1.00 94.25 871 TYR A C 1
ATOM 6455 O O . TYR A 1 871 ? 18.375 -16.900 -3.337 1.00 94.25 871 TYR A O 1
ATOM 6463 N N . ASP A 1 872 ? 20.301 -16.922 -4.492 1.00 91.69 872 ASP A N 1
ATOM 6464 C CA . ASP A 1 872 ? 21.189 -17.212 -3.359 1.00 91.69 872 ASP A CA 1
ATOM 6465 C C . ASP A 1 872 ? 21.449 -16.019 -2.424 1.00 91.69 872 ASP A C 1
ATOM 6467 O O . ASP A 1 872 ? 22.122 -16.178 -1.400 1.00 91.69 872 ASP A O 1
ATOM 6471 N N . GLY A 1 873 ? 20.957 -14.830 -2.779 1.00 90.50 873 GLY A N 1
ATOM 6472 C CA . GLY A 1 873 ? 21.226 -13.591 -2.053 1.00 90.50 873 GLY A CA 1
ATOM 6473 C C . GLY A 1 873 ? 22.592 -12.968 -2.351 1.00 90.50 873 GLY A C 1
ATOM 6474 O O . GLY A 1 873 ? 23.015 -12.074 -1.625 1.00 90.50 873 GLY A O 1
ATOM 6475 N N . VAL A 1 874 ? 23.294 -13.436 -3.385 1.00 90.69 874 VAL A N 1
ATOM 6476 C CA . VAL A 1 874 ? 24.620 -12.971 -3.810 1.00 90.69 874 VAL A CA 1
ATOM 6477 C C . VAL A 1 874 ? 24.636 -12.785 -5.332 1.00 90.69 874 VAL A C 1
ATOM 6479 O O . VAL A 1 874 ? 24.104 -11.785 -5.817 1.00 90.69 874 VAL A O 1
ATOM 6482 N N . ASN A 1 875 ? 25.190 -13.720 -6.107 1.00 92.00 875 ASN A N 1
ATOM 6483 C CA . ASN A 1 875 ? 25.373 -13.567 -7.556 1.00 92.00 875 ASN A CA 1
ATOM 6484 C C . ASN A 1 875 ? 24.620 -14.624 -8.371 1.00 92.00 875 ASN A C 1
ATOM 6486 O O . ASN A 1 875 ? 24.495 -14.461 -9.586 1.00 92.00 875 ASN A O 1
ATOM 6490 N N . THR A 1 876 ? 24.100 -15.679 -7.735 1.00 93.44 876 THR A N 1
ATOM 6491 C CA . THR A 1 876 ? 23.622 -16.872 -8.439 1.00 93.44 876 THR A CA 1
ATOM 6492 C C . THR A 1 876 ? 22.117 -17.051 -8.314 1.00 93.44 876 THR A C 1
ATOM 6494 O O . THR A 1 876 ? 21.546 -17.091 -7.224 1.00 93.44 876 THR A O 1
ATOM 6497 N N . ILE A 1 877 ? 21.459 -17.241 -9.454 1.00 94.69 877 ILE A N 1
ATOM 6498 C CA . ILE A 1 877 ? 20.075 -17.703 -9.520 1.00 94.69 877 ILE A CA 1
ATOM 6499 C C . ILE A 1 877 ? 20.079 -19.159 -9.969 1.00 94.69 877 ILE A C 1
ATOM 6501 O O . ILE A 1 877 ? 20.540 -19.496 -11.058 1.00 94.69 877 ILE A O 1
ATOM 6505 N N . TYR A 1 878 ? 19.505 -20.018 -9.145 1.00 95.19 878 TYR A N 1
ATOM 6506 C CA . TYR A 1 878 ? 19.229 -21.402 -9.477 1.00 95.19 878 TYR A CA 1
ATOM 6507 C C . TYR A 1 878 ? 17.936 -21.485 -10.274 1.00 95.19 878 TYR A C 1
ATOM 6509 O O . TYR A 1 878 ? 16.936 -20.866 -9.915 1.00 95.19 878 TYR A O 1
ATOM 6517 N N . MET A 1 879 ? 17.971 -22.232 -11.372 1.00 94.50 879 MET A N 1
ATOM 6518 C CA . MET A 1 879 ? 16.873 -22.339 -12.324 1.00 94.50 879 MET A CA 1
ATOM 6519 C C . MET A 1 879 ? 16.611 -23.804 -12.633 1.00 94.50 879 MET A C 1
ATOM 6521 O O . MET A 1 879 ? 17.520 -24.532 -13.034 1.00 94.50 879 MET A O 1
ATOM 6525 N N . GLN A 1 880 ? 15.366 -24.242 -12.494 1.00 94.00 880 GLN A N 1
ATOM 6526 C CA . GLN A 1 880 ? 14.926 -25.516 -13.043 1.00 94.00 880 GLN A CA 1
ATOM 6527 C C . GLN A 1 880 ? 14.260 -25.299 -14.397 1.00 94.00 880 GLN A C 1
ATOM 6529 O O . GLN A 1 880 ? 13.459 -24.381 -14.575 1.00 94.00 880 GLN A O 1
ATOM 6534 N N . LYS A 1 881 ? 14.605 -26.166 -15.352 1.00 92.12 881 LYS A N 1
ATOM 6535 C CA . LYS A 1 881 ? 14.087 -26.104 -16.717 1.00 92.12 881 LYS A CA 1
ATOM 6536 C C . LYS A 1 881 ? 12.781 -26.883 -16.873 1.00 92.12 881 LYS A C 1
ATOM 6538 O O . LYS A 1 881 ? 12.786 -28.124 -16.897 1.00 92.12 881 LYS A O 1
ATOM 6543 N N . ASP A 1 882 ? 11.698 -26.146 -17.109 1.00 90.75 882 ASP A N 1
ATOM 6544 C CA . ASP A 1 882 ? 10.381 -26.636 -17.532 1.00 90.75 882 ASP A CA 1
ATOM 6545 C C . ASP A 1 882 ? 9.873 -27.814 -16.673 1.00 90.75 882 ASP A C 1
ATOM 6547 O O . ASP A 1 882 ? 9.855 -27.771 -15.448 1.00 90.75 882 ASP A O 1
ATOM 6551 N N . ALA A 1 883 ? 9.482 -28.922 -17.300 1.00 89.44 883 ALA A N 1
ATOM 6552 C CA . ALA A 1 883 ? 9.215 -30.190 -16.638 1.00 89.44 883 ALA A CA 1
ATOM 6553 C C . ALA A 1 883 ? 10.276 -31.248 -16.987 1.00 89.44 883 ALA A C 1
ATOM 6555 O O . ALA A 1 883 ? 9.941 -32.387 -17.294 1.00 89.44 883 ALA A O 1
ATOM 6556 N N . THR A 1 884 ? 11.567 -30.889 -16.945 1.00 88.62 884 THR A N 1
ATOM 6557 C CA . THR A 1 884 ? 12.665 -31.819 -17.296 1.00 88.62 884 THR A CA 1
ATOM 6558 C C . THR A 1 884 ? 13.469 -32.337 -16.101 1.00 88.62 884 THR A C 1
ATOM 6560 O O . THR A 1 884 ? 14.156 -33.344 -16.223 1.00 88.62 884 THR A O 1
ATOM 6563 N N . GLY A 1 885 ? 13.392 -31.669 -14.944 1.00 86.31 885 GLY A N 1
ATOM 6564 C CA . GLY A 1 885 ? 14.156 -32.022 -13.733 1.00 86.31 885 GLY A CA 1
ATOM 6565 C C . GLY A 1 885 ? 15.614 -31.567 -13.726 1.00 86.31 885 GLY A C 1
ATOM 6566 O O . GLY A 1 885 ? 16.298 -31.753 -12.721 1.00 86.31 885 GLY A O 1
ATOM 6567 N N . ARG A 1 886 ? 16.078 -30.940 -14.812 1.00 91.44 886 ARG A N 1
ATOM 6568 C CA . ARG A 1 886 ? 17.408 -30.333 -14.905 1.00 91.44 886 ARG A CA 1
ATOM 6569 C C . ARG A 1 886 ? 17.449 -29.022 -14.131 1.00 91.44 886 ARG A C 1
ATOM 6571 O O . ARG A 1 886 ? 16.581 -28.171 -14.328 1.00 91.44 886 ARG A O 1
ATOM 6578 N N . VAL A 1 887 ? 18.477 -28.868 -13.305 1.00 93.38 887 VAL A N 1
ATOM 6579 C CA . VAL A 1 887 ? 18.745 -27.678 -12.498 1.00 93.38 887 VAL A CA 1
ATOM 6580 C C . VAL A 1 887 ? 20.068 -27.061 -12.939 1.00 93.38 887 VAL A C 1
ATOM 6582 O O . VAL A 1 887 ? 21.056 -27.758 -13.190 1.00 93.38 887 VAL A O 1
ATOM 6585 N N . MET A 1 888 ? 20.067 -25.741 -13.050 1.00 93.25 888 MET A N 1
ATOM 6586 C CA . MET A 1 888 ? 21.166 -24.923 -13.540 1.00 93.25 888 MET A CA 1
ATOM 6587 C C . MET A 1 888 ? 21.432 -23.778 -12.567 1.00 93.25 888 MET A C 1
ATOM 6589 O O . MET A 1 888 ? 20.533 -23.360 -11.840 1.00 93.25 888 MET A O 1
ATOM 6593 N N . ALA A 1 889 ? 22.656 -23.269 -12.576 1.00 94.00 889 ALA A N 1
ATOM 6594 C CA . ALA A 1 889 ? 23.071 -22.089 -11.836 1.00 94.00 889 ALA A CA 1
ATOM 6595 C C . ALA A 1 889 ? 23.445 -20.992 -12.835 1.00 94.00 889 ALA A C 1
ATOM 6597 O O . ALA A 1 889 ? 24.326 -21.182 -13.675 1.00 94.00 889 ALA A O 1
ATOM 6598 N N . TYR A 1 890 ? 22.743 -19.868 -12.765 1.00 93.12 890 TYR A N 1
ATOM 6599 C CA . TYR A 1 890 ? 22.990 -18.678 -13.565 1.00 93.12 890 TYR A CA 1
ATOM 6600 C C . TYR A 1 890 ? 23.689 -17.624 -12.709 1.00 93.12 890 TYR A C 1
ATOM 6602 O O . TYR A 1 890 ? 23.102 -17.108 -11.759 1.00 93.12 890 TYR A O 1
ATOM 6610 N N . ASP A 1 891 ? 24.927 -17.300 -13.063 1.00 91.94 891 ASP A N 1
ATOM 6611 C CA . ASP A 1 891 ? 25.707 -16.245 -12.427 1.00 91.94 891 ASP A CA 1
ATOM 6612 C C . ASP A 1 891 ? 25.461 -14.913 -13.144 1.00 91.94 891 ASP A C 1
ATOM 6614 O O . ASP A 1 891 ? 25.804 -14.718 -14.317 1.00 91.94 891 ASP A O 1
ATOM 6618 N N . PHE A 1 892 ? 24.861 -13.982 -12.409 1.00 86.75 892 PHE A N 1
ATOM 6619 C CA . PHE A 1 892 ? 24.504 -12.657 -12.894 1.00 86.75 892 PHE A CA 1
ATOM 6620 C C . PHE A 1 892 ? 25.726 -11.789 -13.222 1.00 86.75 892 PHE A C 1
ATOM 6622 O O . PHE A 1 892 ? 25.655 -10.920 -14.093 1.00 86.75 892 PHE A O 1
ATOM 6629 N N . SER A 1 893 ? 26.851 -12.013 -12.539 1.00 84.75 893 SER A N 1
ATOM 6630 C CA . SER A 1 893 ? 28.071 -11.221 -12.710 1.00 84.75 893 SER A CA 1
ATOM 6631 C C . SER A 1 893 ? 28.817 -11.574 -13.999 1.00 84.75 893 SER A C 1
ATOM 6633 O O . SER A 1 893 ? 29.359 -10.692 -14.665 1.00 84.75 893 SER A O 1
ATOM 6635 N N . THR A 1 894 ? 28.794 -12.851 -14.388 1.00 88.19 894 THR A N 1
ATOM 6636 C CA . THR A 1 894 ? 29.466 -13.367 -15.592 1.00 88.19 894 THR A CA 1
ATOM 6637 C C . THR A 1 894 ? 28.519 -13.587 -16.773 1.00 88.19 894 THR A C 1
ATOM 6639 O O . THR A 1 894 ? 28.977 -13.828 -17.890 1.00 88.19 894 THR A O 1
ATOM 6642 N N . ASN A 1 895 ? 27.205 -13.473 -16.553 1.00 88.00 895 ASN A N 1
ATOM 6643 C CA . ASN A 1 895 ? 26.155 -13.838 -17.504 1.00 88.00 895 ASN A CA 1
ATOM 6644 C C . ASN A 1 895 ? 26.281 -15.289 -18.014 1.00 88.00 895 ASN A C 1
ATOM 6646 O O . ASN A 1 895 ? 26.077 -15.560 -19.200 1.00 88.00 895 ASN A O 1
ATOM 6650 N N . ALA A 1 896 ? 26.648 -16.222 -17.134 1.00 90.44 896 ALA A N 1
ATOM 6651 C CA . ALA A 1 896 ? 26.907 -17.612 -17.496 1.00 90.44 896 ALA A CA 1
ATOM 6652 C C . ALA A 1 896 ? 25.950 -18.576 -16.785 1.00 90.44 896 ALA A C 1
ATOM 6654 O O . ALA A 1 896 ? 25.718 -18.475 -15.583 1.00 90.44 896 ALA A O 1
ATOM 6655 N N . ILE A 1 897 ? 25.419 -19.540 -17.535 1.00 91.38 897 ILE A N 1
ATOM 6656 C CA . ILE A 1 897 ? 24.664 -20.685 -17.040 1.00 91.38 897 ILE A CA 1
ATOM 6657 C C . ILE A 1 897 ? 25.598 -21.889 -16.973 1.00 91.38 897 ILE A C 1
ATOM 6659 O O . ILE A 1 897 ? 26.232 -22.271 -17.957 1.00 91.38 897 ILE A O 1
ATOM 6663 N N . THR A 1 898 ? 25.618 -22.531 -15.812 1.00 91.50 898 THR A N 1
ATOM 6664 C CA . THR A 1 898 ? 26.297 -23.803 -15.572 1.00 91.50 898 THR A CA 1
ATOM 6665 C C . THR A 1 898 ? 25.281 -24.862 -15.157 1.00 91.50 898 THR A C 1
ATOM 6667 O O . THR A 1 898 ? 24.260 -24.570 -14.533 1.00 91.50 898 THR A O 1
ATOM 6670 N N . THR A 1 899 ? 25.519 -26.115 -15.543 1.00 88.62 899 THR A N 1
ATOM 6671 C CA . THR A 1 899 ? 24.646 -27.219 -15.124 1.00 88.62 899 THR A CA 1
ATOM 6672 C C . THR A 1 899 ? 24.991 -27.615 -13.697 1.00 88.62 899 THR A C 1
ATOM 6674 O O . THR A 1 899 ? 26.156 -27.866 -13.403 1.00 88.62 899 THR A O 1
ATOM 6677 N N . LEU A 1 900 ? 23.978 -27.712 -12.836 1.00 88.00 900 LEU A N 1
ATOM 6678 C CA . LEU A 1 900 ? 24.148 -28.149 -11.452 1.00 88.00 900 LEU A CA 1
ATOM 6679 C C . LEU A 1 900 ? 23.861 -29.647 -11.298 1.00 88.00 900 LEU A C 1
ATOM 6681 O O . LEU A 1 900 ? 24.605 -30.358 -10.633 1.00 88.00 900 LEU A O 1
ATOM 6685 N N . GLY A 1 901 ? 22.794 -30.144 -11.930 1.00 87.81 901 GLY A N 1
ATOM 6686 C CA . GLY A 1 901 ? 22.428 -31.557 -11.864 1.00 87.81 901 GLY A CA 1
ATOM 6687 C C . GLY A 1 901 ? 21.004 -31.839 -12.331 1.00 87.81 901 GLY A C 1
ATOM 6688 O O . GLY A 1 901 ? 20.324 -30.973 -12.877 1.00 87.81 901 GLY A O 1
ATOM 6689 N N . THR A 1 902 ? 20.546 -33.071 -12.122 1.00 89.94 902 THR A N 1
ATOM 6690 C CA . THR A 1 902 ? 19.162 -33.494 -12.390 1.00 89.94 902 THR A CA 1
ATOM 6691 C C . THR A 1 902 ? 18.606 -34.159 -11.139 1.00 89.94 902 THR A C 1
ATOM 6693 O O . THR A 1 902 ? 19.318 -34.928 -10.493 1.00 89.94 902 THR A O 1
ATOM 6696 N N . ILE A 1 903 ? 17.359 -33.856 -10.780 1.00 89.62 903 ILE A N 1
ATOM 6697 C CA . ILE A 1 903 ? 16.707 -34.519 -9.646 1.00 89.62 903 ILE A CA 1
ATOM 6698 C C . ILE A 1 903 ? 16.505 -36.028 -9.922 1.00 89.62 903 ILE A C 1
ATOM 6700 O O . ILE A 1 903 ? 16.392 -36.420 -11.086 1.00 89.62 903 ILE A O 1
ATOM 6704 N N . PRO A 1 904 ? 16.406 -36.895 -8.895 1.00 85.50 904 PRO A N 1
ATOM 6705 C CA . PRO A 1 904 ? 16.392 -38.353 -9.088 1.00 85.50 904 PRO A CA 1
ATOM 6706 C C . PRO A 1 904 ? 15.173 -38.916 -9.845 1.00 85.50 904 PRO A C 1
ATOM 6708 O O . PRO A 1 904 ? 15.177 -40.085 -10.223 1.00 85.50 904 PRO A O 1
ATOM 6711 N N . TYR A 1 905 ? 14.129 -38.109 -10.074 1.00 82.56 905 TYR A N 1
ATOM 6712 C CA . TYR A 1 905 ? 12.900 -38.506 -10.767 1.00 82.56 905 TYR A CA 1
ATOM 6713 C C . TYR A 1 905 ? 12.514 -37.491 -11.839 1.00 82.56 905 TYR A C 1
ATOM 6715 O O . TYR A 1 905 ? 12.608 -36.284 -11.637 1.00 82.56 905 TYR A O 1
ATOM 6723 N N . GLY A 1 906 ? 11.989 -37.976 -12.964 1.00 79.38 906 GLY A N 1
ATOM 6724 C CA . GLY A 1 906 ? 11.442 -37.103 -14.000 1.00 79.38 906 GLY A CA 1
ATOM 6725 C C . GLY A 1 906 ? 10.257 -36.281 -13.486 1.00 79.38 906 GLY A C 1
ATOM 6726 O O . GLY A 1 906 ? 9.389 -36.785 -12.759 1.00 79.38 906 GLY A O 1
ATOM 6727 N N . HIS A 1 907 ? 10.183 -35.017 -13.897 1.00 84.94 907 HIS A N 1
ATOM 6728 C CA . HIS A 1 907 ? 8.934 -34.270 -13.775 1.00 84.94 907 HIS A CA 1
ATOM 6729 C C . HIS A 1 907 ? 7.906 -34.852 -14.754 1.00 84.94 907 HIS A C 1
ATOM 6731 O O . HIS A 1 907 ? 8.247 -35.258 -15.860 1.00 84.94 907 HIS A O 1
ATOM 6737 N N . SER A 1 908 ? 6.653 -34.932 -14.309 1.00 84.50 908 SER A N 1
ATOM 6738 C CA . SER A 1 908 ? 5.507 -35.264 -15.163 1.00 84.50 908 SER A CA 1
ATOM 6739 C C . SER A 1 908 ? 4.946 -33.962 -15.765 1.00 84.50 908 SER A C 1
ATOM 6741 O O . SER A 1 908 ? 5.718 -33.113 -16.204 1.00 84.50 908 SER A O 1
ATOM 6743 N N . THR A 1 909 ? 3.635 -33.743 -15.766 1.00 90.19 909 THR A N 1
ATOM 6744 C CA . THR A 1 909 ? 3.004 -32.501 -16.240 1.00 90.19 909 THR A CA 1
ATOM 6745 C C . THR A 1 909 ? 3.484 -31.269 -15.463 1.00 90.19 909 THR A C 1
ATOM 6747 O O . THR A 1 909 ? 3.523 -31.276 -14.234 1.00 90.19 909 THR A O 1
ATOM 6750 N N . ALA A 1 910 ? 3.823 -30.190 -16.174 1.00 91.94 910 ALA A N 1
ATOM 6751 C CA . ALA A 1 910 ? 4.222 -28.916 -15.574 1.00 91.94 910 ALA A CA 1
ATOM 6752 C C . ALA A 1 910 ? 3.106 -28.298 -14.708 1.00 91.94 910 ALA A C 1
ATOM 6754 O O . ALA A 1 910 ? 1.931 -28.343 -15.070 1.00 91.94 910 ALA A O 1
ATOM 6755 N N . ILE A 1 911 ? 3.492 -27.688 -13.586 1.00 91.50 911 ILE A N 1
ATOM 6756 C CA . ILE A 1 911 ? 2.607 -26.971 -12.653 1.00 91.50 911 ILE A CA 1
ATOM 6757 C C . ILE A 1 911 ? 2.854 -25.463 -12.748 1.00 91.50 911 ILE A C 1
ATOM 6759 O O . ILE A 1 911 ? 3.924 -25.029 -13.178 1.00 91.50 911 ILE A O 1
ATOM 6763 N N . ILE A 1 912 ? 1.865 -24.667 -12.331 1.00 92.06 912 ILE A N 1
ATOM 6764 C CA . ILE A 1 912 ? 2.007 -23.219 -12.162 1.00 92.06 912 ILE A CA 1
ATOM 6765 C C . ILE A 1 912 ? 2.357 -22.881 -10.708 1.00 92.06 912 ILE A C 1
ATOM 6767 O O . ILE A 1 912 ? 1.699 -23.341 -9.770 1.00 92.06 912 ILE A O 1
ATOM 6771 N N . GLY A 1 913 ? 3.375 -22.035 -10.552 1.00 90.94 913 GLY A N 1
ATOM 6772 C CA . GLY A 1 913 ? 3.930 -21.585 -9.277 1.00 90.94 913 GLY A CA 1
ATOM 6773 C C . GLY A 1 913 ? 5.393 -22.004 -9.105 1.00 90.94 913 GLY A C 1
ATOM 6774 O O . GLY A 1 913 ? 5.895 -22.881 -9.809 1.00 90.94 913 GLY A O 1
ATOM 6775 N N . ASN A 1 914 ? 6.095 -21.352 -8.177 1.00 93.75 914 ASN A N 1
ATOM 6776 C CA . ASN A 1 914 ? 7.498 -21.640 -7.882 1.00 93.75 914 ASN A CA 1
ATOM 6777 C C . ASN A 1 914 ? 7.599 -22.601 -6.698 1.00 93.75 914 ASN A C 1
ATOM 6779 O O . ASN A 1 914 ? 7.103 -22.277 -5.625 1.00 93.75 914 ASN A O 1
ATOM 6783 N N . ARG A 1 915 ? 8.240 -23.762 -6.855 1.00 93.62 915 ARG A N 1
ATOM 6784 C CA . ARG A 1 915 ? 8.467 -24.724 -5.756 1.00 93.62 915 ARG A CA 1
ATOM 6785 C C . ARG A 1 915 ? 9.939 -25.063 -5.594 1.00 93.62 915 ARG A C 1
ATOM 6787 O O . ARG A 1 915 ? 10.301 -26.215 -5.361 1.00 93.62 915 ARG A O 1
ATOM 6794 N N . MET A 1 916 ? 10.763 -24.036 -5.748 1.00 94.62 916 MET A N 1
ATOM 6795 C CA . MET A 1 916 ? 12.196 -24.060 -5.522 1.00 94.62 916 MET A CA 1
ATOM 6796 C C . MET A 1 916 ? 12.553 -22.902 -4.594 1.00 94.62 916 MET A C 1
ATOM 6798 O O . MET A 1 916 ? 12.196 -21.769 -4.890 1.00 94.62 916 MET A O 1
ATOM 6802 N N . GLU A 1 917 ? 13.234 -23.184 -3.489 1.00 95.56 917 GLU A N 1
ATOM 6803 C CA . GLU A 1 917 ? 13.628 -22.180 -2.492 1.00 95.56 917 GLU A CA 1
ATOM 6804 C C . GLU A 1 917 ? 14.972 -22.552 -1.858 1.00 95.56 917 GLU A C 1
ATOM 6806 O O . GLU A 1 917 ? 15.362 -23.720 -1.872 1.00 95.56 917 GLU A O 1
ATOM 6811 N N . ILE A 1 918 ? 15.674 -21.574 -1.282 1.00 95.06 918 ILE A N 1
ATOM 6812 C CA . ILE A 1 918 ? 16.951 -21.792 -0.585 1.00 95.06 918 ILE A CA 1
ATOM 6813 C C . ILE A 1 918 ? 16.767 -21.556 0.911 1.00 95.06 918 ILE A C 1
ATOM 6815 O O . ILE A 1 918 ? 16.128 -20.592 1.324 1.00 95.06 918 ILE A O 1
ATOM 6819 N N . ILE A 1 919 ? 17.340 -22.443 1.722 1.00 94.25 919 ILE A N 1
ATOM 6820 C CA . ILE A 1 919 ? 17.403 -22.306 3.179 1.00 94.25 919 ILE A CA 1
ATOM 6821 C C . ILE A 1 919 ? 18.865 -22.338 3.596 1.00 94.25 919 ILE A C 1
ATOM 6823 O O . ILE A 1 919 ? 19.610 -23.219 3.170 1.00 94.25 919 ILE A O 1
ATOM 6827 N N . GLU A 1 920 ? 19.251 -21.399 4.448 1.00 90.38 920 GLU A N 1
ATOM 6828 C CA . GLU A 1 920 ? 20.554 -21.356 5.091 1.00 90.38 920 GLU A CA 1
ATOM 6829 C C . GLU A 1 920 ? 20.431 -21.923 6.507 1.00 90.38 920 GLU A C 1
ATOM 6831 O O . GLU A 1 920 ? 19.566 -21.534 7.297 1.00 90.38 920 GLU A O 1
ATOM 6836 N N . THR A 1 921 ? 21.274 -22.895 6.827 1.00 86.50 921 THR A N 1
ATOM 6837 C CA . THR A 1 921 ? 21.360 -23.458 8.170 1.00 86.50 921 THR A CA 1
ATOM 6838 C C . THR A 1 921 ? 22.033 -22.463 9.119 1.00 86.50 921 THR A C 1
ATOM 6840 O O . THR A 1 921 ? 22.751 -21.559 8.704 1.00 86.50 921 THR A O 1
ATOM 6843 N N . THR A 1 922 ? 21.853 -22.626 10.431 1.00 82.31 922 THR A N 1
ATOM 6844 C CA . THR A 1 922 ? 22.451 -21.718 11.436 1.00 82.31 922 THR A CA 1
ATOM 6845 C C . THR A 1 922 ? 23.982 -21.660 11.419 1.00 82.31 922 THR A C 1
ATOM 6847 O O . THR A 1 922 ? 24.564 -20.747 11.997 1.00 82.31 922 THR A O 1
ATOM 6850 N N . ASP A 1 923 ? 24.633 -22.653 10.817 1.00 79.31 923 ASP A N 1
ATOM 6851 C CA . ASP A 1 923 ? 26.077 -22.744 10.592 1.00 79.31 923 ASP A CA 1
ATOM 6852 C C . ASP A 1 923 ? 26.521 -22.227 9.207 1.00 79.31 923 ASP A C 1
ATOM 6854 O O . ASP A 1 923 ? 27.712 -22.267 8.906 1.00 79.31 923 ASP A O 1
ATOM 6858 N N . GLY A 1 924 ? 25.602 -21.692 8.396 1.00 82.00 924 GLY A N 1
ATOM 6859 C CA . GLY A 1 924 ? 25.899 -20.996 7.141 1.00 82.00 924 GLY A CA 1
ATOM 6860 C C . GLY A 1 924 ? 25.919 -21.874 5.886 1.00 82.00 924 GLY A C 1
ATOM 6861 O O . GLY A 1 924 ? 26.417 -21.442 4.847 1.00 82.00 924 GLY A O 1
ATOM 6862 N N . LEU A 1 925 ? 25.414 -23.113 5.951 1.00 86.25 925 LEU A N 1
ATOM 6863 C CA . LEU A 1 925 ? 25.295 -23.984 4.778 1.00 86.25 925 LEU A CA 1
ATOM 6864 C C . LEU A 1 925 ? 23.972 -23.725 4.060 1.00 86.25 925 LEU A C 1
ATOM 6866 O O . LEU A 1 925 ? 22.906 -23.739 4.672 1.00 86.25 925 LEU A O 1
ATOM 6870 N N . LYS A 1 926 ? 24.022 -23.551 2.740 1.00 90.31 926 LYS A N 1
ATOM 6871 C CA . LYS A 1 926 ? 22.827 -23.307 1.928 1.00 90.31 926 LYS A CA 1
ATOM 6872 C C . LYS A 1 926 ? 22.340 -24.588 1.263 1.00 90.31 926 LYS A C 1
ATOM 6874 O O . LYS A 1 926 ? 23.099 -25.281 0.592 1.00 90.31 926 LYS A O 1
ATOM 6879 N N . TYR A 1 927 ? 21.054 -24.879 1.409 1.00 93.25 927 TYR A N 1
ATOM 6880 C CA . TYR A 1 927 ? 20.380 -25.997 0.759 1.00 93.25 927 TYR A CA 1
ATOM 6881 C C . TYR A 1 927 ? 19.331 -25.484 -0.217 1.00 93.25 927 TYR A C 1
ATOM 6883 O O . TYR A 1 927 ? 18.449 -24.711 0.157 1.00 93.25 927 TYR A O 1
ATOM 6891 N N . LEU A 1 928 ? 19.395 -25.971 -1.452 1.00 94.75 928 LEU A N 1
ATOM 6892 C CA . LEU A 1 928 ? 18.361 -25.775 -2.456 1.00 94.75 928 LEU A CA 1
ATOM 6893 C C . LEU A 1 928 ? 17.276 -26.836 -2.265 1.00 94.75 928 LEU A C 1
ATOM 6895 O O . LEU A 1 928 ? 17.530 -28.021 -2.473 1.00 94.75 928 LEU A O 1
ATOM 6899 N N . TYR A 1 929 ? 16.075 -26.413 -1.884 1.00 95.62 929 TYR A N 1
ATOM 6900 C CA . TYR A 1 929 ? 14.885 -27.253 -1.786 1.00 95.62 929 TYR A CA 1
ATOM 6901 C C . TYR A 1 929 ? 14.083 -27.185 -3.078 1.00 95.62 929 TYR A C 1
ATOM 6903 O O . TYR A 1 929 ? 13.930 -26.117 -3.670 1.00 95.62 929 TYR A O 1
ATOM 6911 N N . MET A 1 930 ? 13.529 -28.320 -3.499 1.00 93.94 930 MET A N 1
ATOM 6912 C CA . MET A 1 930 ? 12.720 -28.399 -4.706 1.00 93.94 930 MET A CA 1
ATOM 6913 C C . MET A 1 930 ? 11.658 -29.496 -4.612 1.00 93.94 930 MET A C 1
ATOM 6915 O O . MET A 1 930 ? 11.936 -30.607 -4.162 1.00 93.94 930 MET A O 1
ATOM 6919 N N . MET A 1 931 ? 10.444 -29.204 -5.082 1.00 92.38 931 MET A N 1
ATOM 6920 C CA . MET A 1 931 ? 9.350 -30.178 -5.169 1.00 92.38 931 MET A CA 1
ATOM 6921 C C . MET A 1 931 ? 9.106 -30.632 -6.610 1.00 92.38 931 MET A C 1
ATOM 6923 O O . MET A 1 931 ? 9.085 -29.826 -7.547 1.00 92.38 931 MET A O 1
ATOM 6927 N N . ARG A 1 932 ? 8.851 -31.931 -6.797 1.00 90.94 932 ARG A N 1
ATOM 6928 C CA . ARG A 1 932 ? 8.454 -32.509 -8.095 1.00 90.94 932 ARG A CA 1
ATOM 6929 C C . ARG A 1 932 ? 7.192 -31.844 -8.622 1.00 90.94 932 ARG A C 1
ATOM 6931 O O . ARG A 1 932 ? 6.353 -31.508 -7.807 1.00 90.94 932 ARG A O 1
ATOM 6938 N N . HIS A 1 933 ? 7.006 -31.666 -9.941 1.00 90.25 933 HIS A N 1
ATOM 6939 C CA . HIS A 1 933 ? 5.735 -31.177 -10.541 1.00 90.25 933 HIS A CA 1
ATOM 6940 C C . HIS A 1 933 ? 4.531 -32.026 -10.139 1.00 90.25 933 HIS A C 1
ATOM 6942 O O . HIS A 1 933 ? 4.002 -31.850 -9.045 1.00 90.25 933 HIS A O 1
ATOM 6948 N N . THR A 1 934 ? 4.071 -32.946 -10.977 1.00 85.75 934 THR A N 1
ATOM 6949 C CA . THR A 1 934 ? 2.920 -33.779 -10.611 1.00 85.75 934 THR A CA 1
ATOM 6950 C C . THR A 1 934 ? 3.321 -34.854 -9.590 1.00 85.75 934 THR A C 1
ATOM 6952 O O . THR A 1 934 ? 3.610 -35.986 -9.969 1.00 85.75 934 THR A O 1
ATOM 6955 N N . GLY A 1 935 ? 3.409 -34.484 -8.310 1.00 86.44 935 GLY A N 1
ATOM 6956 C CA . GLY A 1 935 ? 3.831 -35.359 -7.216 1.00 86.44 935 GLY A CA 1
ATOM 6957 C C . GLY A 1 935 ? 3.886 -34.651 -5.859 1.00 86.44 935 GLY A C 1
ATOM 6958 O O . GLY A 1 935 ? 3.652 -33.445 -5.776 1.00 86.44 935 GLY A O 1
ATOM 6959 N N . SER A 1 936 ? 4.170 -35.414 -4.804 1.00 90.31 936 SER A N 1
ATOM 6960 C CA . SER A 1 936 ? 4.301 -34.944 -3.412 1.00 90.31 936 SER A CA 1
ATOM 6961 C C . SER A 1 936 ? 5.751 -34.956 -2.912 1.00 90.31 936 SER A C 1
ATOM 6963 O O . SER A 1 936 ? 6.024 -34.592 -1.770 1.00 90.31 936 SER A O 1
ATOM 6965 N N . GLU A 1 937 ? 6.676 -35.428 -3.742 1.00 92.62 937 GLU A N 1
ATOM 6966 C CA . GLU A 1 937 ? 8.084 -35.623 -3.429 1.00 92.62 937 GLU A CA 1
ATOM 6967 C C . GLU A 1 937 ? 8.821 -34.285 -3.314 1.00 92.62 937 GLU A C 1
ATOM 6969 O O . GLU A 1 937 ? 8.732 -33.429 -4.202 1.00 92.62 937 GLU A O 1
ATOM 6974 N N . VAL A 1 938 ? 9.575 -34.133 -2.226 1.00 94.12 938 VAL A N 1
ATOM 6975 C CA . VAL A 1 938 ? 10.427 -32.974 -1.956 1.00 94.12 938 VAL A CA 1
ATOM 6976 C C . VAL A 1 938 ? 11.857 -33.461 -1.787 1.00 94.12 938 VAL A C 1
ATOM 6978 O O . VAL A 1 938 ? 12.102 -34.453 -1.095 1.00 94.12 938 VAL A O 1
ATOM 6981 N N . TRP A 1 939 ? 12.787 -32.743 -2.405 1.00 94.44 939 TRP A N 1
ATOM 6982 C CA . TRP A 1 939 ? 14.215 -32.973 -2.258 1.00 94.44 939 TRP A CA 1
ATOM 6983 C C . TRP A 1 939 ? 14.927 -31.716 -1.798 1.00 94.44 939 TRP A C 1
ATOM 6985 O O . TRP A 1 939 ? 14.444 -30.597 -1.996 1.00 94.44 939 TRP A O 1
ATOM 6995 N N . ARG A 1 940 ? 16.119 -31.917 -1.248 1.00 94.00 940 ARG A N 1
ATOM 6996 C CA . ARG A 1 940 ? 17.083 -30.848 -1.010 1.00 94.00 940 ARG A CA 1
ATOM 6997 C C . ARG A 1 940 ? 18.466 -31.247 -1.493 1.00 94.00 940 ARG A C 1
ATOM 6999 O O . ARG A 1 940 ? 18.764 -32.433 -1.589 1.00 94.00 940 ARG A O 1
ATOM 7006 N N . MET A 1 941 ? 19.314 -30.266 -1.750 1.00 92.56 941 MET A N 1
ATOM 7007 C CA . MET A 1 941 ? 20.714 -30.485 -2.095 1.00 92.56 941 MET A CA 1
ATOM 7008 C C . MET A 1 941 ? 21.562 -29.345 -1.544 1.00 92.56 941 MET A C 1
ATOM 7010 O O . MET A 1 941 ? 21.174 -28.182 -1.641 1.00 92.56 941 MET A O 1
ATOM 7014 N N . LEU A 1 942 ? 22.716 -29.681 -0.974 1.00 89.94 942 LEU A N 1
ATOM 7015 C CA . LEU A 1 942 ? 23.702 -28.699 -0.532 1.00 89.94 942 LEU A CA 1
ATOM 7016 C C . LEU A 1 942 ? 24.291 -27.965 -1.748 1.00 89.94 942 LEU A C 1
ATOM 7018 O O . LEU A 1 942 ? 24.718 -28.610 -2.707 1.00 89.94 942 LEU A O 1
ATOM 7022 N N . ILE A 1 943 ? 24.331 -26.633 -1.709 1.00 87.88 943 ILE A N 1
ATOM 7023 C CA . ILE A 1 943 ? 24.967 -25.807 -2.743 1.00 87.88 943 ILE A CA 1
ATOM 7024 C C . ILE A 1 943 ? 26.300 -25.265 -2.203 1.00 87.88 943 ILE A C 1
ATOM 7026 O O . ILE A 1 943 ? 26.343 -24.535 -1.219 1.00 87.88 943 ILE A O 1
ATOM 7030 N N . PHE A 1 944 ? 27.406 -25.712 -2.804 1.00 68.56 944 PHE A N 1
ATOM 7031 C CA . PHE A 1 944 ? 28.782 -25.511 -2.316 1.00 68.56 944 PHE A CA 1
ATOM 7032 C C . PHE A 1 944 ? 29.420 -24.174 -2.731 1.00 68.56 944 PHE A C 1
ATOM 7034 O O . PHE A 1 944 ? 30.595 -23.953 -2.429 1.00 68.56 944 PHE A O 1
ATOM 7041 N N . PHE A 1 945 ? 28.692 -23.329 -3.464 1.00 56.19 945 PHE A N 1
ATOM 7042 C CA . PHE A 1 945 ? 29.257 -22.259 -4.288 1.00 56.19 945 PHE A CA 1
ATOM 7043 C C . PHE A 1 945 ? 28.603 -20.911 -4.020 1.00 56.19 945 PHE A C 1
ATOM 7045 O O . PHE A 1 945 ? 27.351 -20.881 -3.929 1.00 56.19 945 PHE A O 1
#

Secondary structure (DSSP, 8-state):
--------TTTS---PEE-PPPSS---SBEEEE--TTS--SEEEEEETTEEEEEETTTTEEEE-PPPSS--BSBEEEEEESS---EEEEEEEETTEEEE-PPSSSTTTTPEEEEEESTTTT-EEE-EEEEEEEEEEEE-SEE-SSEEE-TT--PPTTTTTTPEEEEE-TTS-EEEEE--EE-SSEEES--GGGTTT-TTT------STT--PPP-STTSPPEEEEEEEEEE-SPPSS---TT-EEEESS-EEEEEEE-SSTT-EEEEEEETTTTEEEEEP--TTS-SS---SSEEEEE----SS-SEEEE-SEEETTEEE-TT--PPTTTTTT-EEEEEESTTTT-EEEEEEE-SSEEEESS--SS---TT-EEEEE--TT-EEEEESS-S-EEEEETTTTEEESS-EEEEEE--SSEEEETTSPPEEEEEEEEEEEEEEEE-SS-SEEEES--TT-EEEE-SSSSSEEEEEEEEEGGGEEEEEEEEEE-SSS----EEEEEEEESSSEEEEEEEEEEEEEEEEEESS-----TT-EEEEESBSSTTTSSEEEEEEE-SSSEEEEE---SS---BSS---SSEEE-TT--PPTTTTTTSEEEEE-SSSS--EEEEEEEEE-SSEEEESS-PPP-TTT-EEEEE-SS-TTB--S--SGGG-SEEE--EEETTEEE-TT--PPTTTTTT-EEEEEESTTTT--EEEEEEE-SSEEEES--SS---TT-EEEEESSEEE-SEE-SSEEE--TT--PPTTTTTT-EEEEEESSSTT-EEEEEEE-SSEEEES------TT-EEEEE-SPPP-SS---EE-TT-S-TTTTTTEEEEE--TTBSEEEEEETTTTEEEEEEE-BSTT--B-TT-EEEE-SSSEEEEE-TTS-EEEEEETTTTEEEEEEE-SS---S--BS--EEEEE-TTS-EEEEEE-SSSS-EEEEEE--